Protein AF-0000000066098797 (afdb_homodimer)

Foldseek 3Di:
DFDKAFAAEEEEEEPDCPCVLVLLVLCVVLNHAAEYEDPVQVVNVVSVGDYDYQCNQQVNDQDDVNLDGQPGCLNLCQQQPDPPPCVVVCVVVVRHHGAEYEYAAFPLVVQVPDPPRDPVNSVVRHHDNRLVSLLSNLVRLSRHAYAHDPVCSVVQSVQCVVPVNIDTSVRSNVRSVVSVLNVLVVVQSSQQSCQQAAAAPDDDRPGGNHPGGNDHDDDWAWPFWACAAPDNVHTDTDTHDPDDDWQALRQKDWPAADDAHNQNSQFRRLQAVLQVLDPAKKKFKTDSQATQKIFGDNHVQRRVVQRCLQFVPRSAQIEMEIAAEAEQVSLVVDVVRHHYAEYEYQHYDPNSVVNCVVVRHHIYMHRHHGDDDDKDWDWDDDVPDIDIDIPPPDAFDPVLKDWDAPADDDPQQSVLQRLQQSNQLRAAPQWKWKGGPGITQFIQGDDPDVQVSLVRRLVSNVVSVHQRAPIEMEGLADDQALVSVVSSLVSHHAEYEHADDHPCVVRNNVSCRVSNHTYMHNVHGRHDD/DFDKAFAAEEEEEEPDCPCVLVLLVLCVVLNHAAEYEDPVQVVNVVSVGHYDYQCNQQVNDQDDVNLDGQPGCLNLCQQQPDPPPCVVVCVVVVRHHGAEYEYAAFPLVVQVPDPPRDPVNSVVRDHDNRLVSLLSNLVRLSRHAYAHDPVCSVVQSVQCVVPVNIDTSVRSNVRSVVSVLNVLVVVQSSQQSCQQAAAAPDDDRPGGNHPGGNDHDDDWAWPFWACAAPDNVHTDTDTHDPDDDWQALRQKDWPAADDAHNQNSQFRRLQAVLQVLDPAKKKFKTDSQATQKIFGDNHVQRRVVQRCLQFVPRSAQIEMEIAAEAEQVSLVVDVVRHHYAEYEYQHYDPNSVVVCVVVRHHIYMHRHHGDDDDKDWDWDDDVPDIDIDIPPPDAFDPVLKDWDAPADDDPQQSVLQRLQQSNQLRAAPQWKWKGGPGITQFIQGDDPDVQVSLVRRLVSNVVSVHQRAPIEMEGLADDQALVSVVSSLVSHHAEYEHADDHPCVVRNNVSCRVSNHTYMHNVHGRHDD

InterPro domains:
  IPR002695 Bifunctional purine biosynthesis protein PurH-like [MF_00139] (7-529)
  IPR002695 Bifunctional purine biosynthesis protein PurH-like [PF01808] (137-459)
  IPR002695 Bifunctional purine biosynthesis protein PurH-like [PIRSF000414] (2-529)
  IPR002695 Bifunctional purine biosynthesis protein PurH-like [PTHR11692] (7-529)
  IPR002695 Bifunctional purine biosynthesis protein PurH-like [SM00798] (137-461)
  IPR002695 Bifunctional purine biosynthesis protein PurH-like [TIGR00355] (8-529)
  IPR011607 Methylglyoxal synthase-like domain [PF02142] (19-132)
  IPR011607 Methylglyoxal synthase-like domain [PS51855] (1-148)
  IPR011607 Methylglyoxal synthase-like domain [SM00851] (19-132)
  IPR016193 Cytidine deaminase-like [SSF53927] (221-529)
  IPR024051 AICAR transformylase, duplicated domain superfamily [G3DSA:3.40.140.20] (218-373)
  IPR024051 AICAR transformylase, duplicated domain superfamily [G3DSA:3.40.140.20] (393-529)
  IPR036914 Methylglyoxal synthase-like domain superfamily [G3DSA:3.40.50.1380] (1-196)
  IPR036914 Methylglyoxal synthase-like domain superfamily [SSF52335] (7-196)

Radius of gyration: 32.37 Å; Cα contacts (8 Å, |Δi|>4): 2614; chains: 2; bounding box: 64×90×79 Å

Organism: Yersinia pestis bv. Antiqua (strain Angola) (NCBI:txid349746)

Structure (mmCIF, N/CA/C/O backbone):
data_AF-0000000066098797-model_v1
#
loop_
_entity.id
_entity.type
_entity.pdbx_description
1 polymer 'Bifunctional purine biosynthesis protein PurH'
#
loop_
_atom_site.group_PDB
_atom_site.id
_atom_site.type_symbol
_atom_site.label_atom_id
_atom_site.label_alt_id
_atom_site.label_comp_id
_atom_site.label_asym_id
_atom_site.label_entity_id
_atom_site.label_seq_id
_atom_site.pdbx_PDB_ins_code
_atom_site.Cartn_x
_atom_site.Cartn_y
_atom_site.Cartn_z
_atom_site.occupancy
_atom_site.B_iso_or_equiv
_atom_site.auth_seq_id
_atom_site.auth_comp_id
_atom_site.auth_asym_id
_atom_site.auth_atom_id
_atom_site.pdbx_PDB_model_num
ATOM 1 N N . MET A 1 1 ? -30.703 -20.031 -18.031 1 44.25 1 MET A N 1
ATOM 2 C CA . MET A 1 1 ? -30.766 -21.203 -17.172 1 44.25 1 MET A CA 1
ATOM 3 C C . MET A 1 1 ? -29.391 -21.547 -16.625 1 44.25 1 MET A C 1
ATOM 5 O O . MET A 1 1 ? -28.406 -21.516 -17.359 1 44.25 1 MET A O 1
ATOM 9 N N . GLN A 1 2 ? -29.219 -21.484 -15.273 1 63.53 2 GLN A N 1
ATOM 10 C CA . GLN A 1 2 ? -27.906 -21.75 -14.695 1 63.53 2 GLN A CA 1
ATOM 11 C C . GLN A 1 2 ? -27.391 -23.125 -15.109 1 63.53 2 GLN A C 1
ATOM 13 O O . GLN A 1 2 ? -28.125 -24.109 -15.055 1 63.53 2 GLN A O 1
ATOM 18 N N . GLN A 1 3 ? -26.281 -23.219 -15.875 1 80.94 3 GLN A N 1
ATOM 19 C CA . GLN A 1 3 ? -25.688 -24.469 -16.344 1 80.94 3 GLN A CA 1
ATOM 20 C C . GLN A 1 3 ? -25.266 -25.344 -15.164 1 80.94 3 GLN A C 1
ATOM 22 O O . GLN A 1 3 ? -24.406 -24.953 -14.367 1 80.94 3 GLN A O 1
ATOM 27 N N . ARG A 1 4 ? -26.141 -26.422 -14.883 1 92.62 4 ARG A N 1
ATOM 28 C CA . ARG A 1 4 ? -25.828 -27.375 -13.828 1 92.62 4 ARG A CA 1
ATOM 29 C C . ARG A 1 4 ? -24.938 -28.484 -14.344 1 92.62 4 ARG A C 1
ATOM 31 O O . ARG A 1 4 ? -25.094 -28.969 -15.469 1 92.62 4 ARG A O 1
ATOM 38 N N . ARG A 1 5 ? -23.938 -28.844 -13.516 1 94.88 5 ARG A N 1
ATOM 39 C CA . ARG A 1 5 ? -23.031 -29.938 -13.836 1 94.88 5 ARG A CA 1
ATOM 40 C C . ARG A 1 5 ? -23 -30.984 -12.719 1 94.88 5 ARG A C 1
ATOM 42 O O . ARG A 1 5 ? -22.672 -30.656 -11.578 1 94.88 5 ARG A O 1
ATOM 49 N N . PRO A 1 6 ? -23.406 -32.156 -13.047 1 96.81 6 PRO A N 1
ATOM 50 C CA . PRO A 1 6 ? -23.359 -33.219 -12.016 1 96.81 6 PRO A CA 1
ATOM 51 C C . PRO A 1 6 ? -21.922 -33.531 -11.594 1 96.81 6 PRO A C 1
ATOM 53 O O . PRO A 1 6 ? -21.016 -33.531 -12.422 1 96.81 6 PRO A O 1
ATOM 56 N N . ILE A 1 7 ? -21.797 -33.906 -10.344 1 98.38 7 ILE A N 1
ATOM 57 C CA . ILE A 1 7 ? -20.516 -34.375 -9.828 1 98.38 7 ILE A CA 1
ATOM 58 C C . ILE A 1 7 ? -20.516 -35.906 -9.734 1 98.38 7 ILE A C 1
ATOM 60 O O . ILE A 1 7 ? -21.328 -36.469 -9 1 98.38 7 ILE A O 1
ATOM 64 N N . ARG A 1 8 ? -19.609 -36.5 -10.445 1 98.25 8 ARG A N 1
ATOM 65 C CA . ARG A 1 8 ? -19.578 -37.938 -10.461 1 98.25 8 ARG A CA 1
ATOM 66 C C . ARG A 1 8 ? -18.234 -38.469 -9.961 1 98.25 8 ARG A C 1
ATOM 68 O O . ARG A 1 8 ? -18.141 -39.594 -9.484 1 98.25 8 ARG A O 1
ATOM 75 N N . ARG A 1 9 ? -17.219 -37.688 -10.055 1 98.56 9 ARG A N 1
ATOM 76 C CA . ARG A 1 9 ? -15.875 -38.062 -9.648 1 98.56 9 ARG A CA 1
ATOM 77 C C . ARG A 1 9 ? -15.156 -36.875 -9 1 98.56 9 ARG A C 1
ATOM 79 O O . ARG A 1 9 ? -15.188 -35.75 -9.516 1 98.56 9 ARG A O 1
ATOM 86 N N . ALA A 1 10 ? -14.539 -37.188 -7.855 1 98.75 10 ALA A N 1
ATOM 87 C CA . ALA A 1 10 ? -13.82 -36.156 -7.09 1 98.75 10 ALA A CA 1
ATOM 88 C C . ALA A 1 10 ? -12.344 -36.531 -6.934 1 98.75 10 ALA A C 1
ATOM 90 O O . ALA A 1 10 ? -12.016 -37.688 -6.621 1 98.75 10 ALA A O 1
ATOM 91 N N . LEU A 1 11 ? -11.484 -35.594 -7.254 1 98.75 11 LEU A N 1
ATOM 92 C CA . LEU A 1 11 ? -10.062 -35.719 -6.945 1 98.75 11 LEU A CA 1
ATOM 93 C C . LEU A 1 11 ? -9.703 -34.969 -5.68 1 98.75 11 LEU A C 1
ATOM 95 O O . LEU A 1 11 ? -9.82 -33.719 -5.641 1 98.75 11 LEU A O 1
ATOM 99 N N . LEU A 1 12 ? -9.289 -35.656 -4.613 1 98.5 12 LEU A N 1
ATOM 100 C CA . LEU A 1 12 ? -8.961 -35.062 -3.322 1 98.5 12 LEU A CA 1
ATOM 101 C C . LEU A 1 12 ? -7.465 -35.188 -3.041 1 98.5 12 LEU A C 1
ATOM 103 O O . LEU A 1 12 ? -6.922 -36.281 -2.951 1 98.5 12 LEU A O 1
ATOM 107 N N . SER A 1 13 ? -6.793 -34.062 -2.951 1 96.5 13 SER A N 1
ATOM 108 C CA . SER A 1 13 ? -5.367 -34 -2.643 1 96.5 13 SER A CA 1
ATOM 109 C C . SER A 1 13 ? -5.066 -32.781 -1.755 1 96.5 13 SER A C 1
ATOM 111 O O . SER A 1 13 ? -4.684 -31.719 -2.25 1 96.5 13 SER A O 1
ATOM 113 N N . VAL A 1 14 ? -5.152 -32.969 -0.395 1 96.19 14 VAL A N 1
ATOM 114 C CA . VAL A 1 14 ? -5.086 -31.828 0.507 1 96.19 14 VAL A CA 1
ATOM 115 C C . VAL A 1 14 ? -3.877 -31.969 1.432 1 96.19 14 VAL A C 1
ATOM 117 O O . VAL A 1 14 ? -3.531 -33.094 1.846 1 96.19 14 VAL A O 1
ATOM 120 N N . SER A 1 15 ? -3.207 -30.891 1.689 1 92.81 15 SER A N 1
ATOM 121 C CA . SER A 1 15 ? -2.176 -30.828 2.721 1 92.81 15 SER A CA 1
ATOM 122 C C . SER A 1 15 ? -2.791 -30.656 4.105 1 92.81 15 SER A C 1
ATOM 124 O O . SER A 1 15 ? -2.467 -31.406 5.031 1 92.81 15 SER A O 1
ATOM 126 N N . ASP A 1 16 ? -3.631 -29.672 4.223 1 92.75 16 ASP A N 1
ATOM 127 C CA . ASP A 1 16 ? -4.449 -29.516 5.422 1 92.75 16 ASP A CA 1
ATOM 128 C C . ASP A 1 16 ? -5.633 -30.469 5.41 1 92.75 16 ASP A C 1
ATOM 130 O O . ASP A 1 16 ? -6.52 -30.359 4.559 1 92.75 16 ASP A O 1
ATOM 134 N N . LYS A 1 17 ? -5.715 -31.297 6.355 1 95.19 17 LYS A N 1
ATOM 135 C CA . LYS A 1 17 ? -6.664 -32.406 6.344 1 95.19 17 LYS A CA 1
ATOM 136 C C . LYS A 1 17 ? -7.953 -32.031 7.074 1 95.19 17 LYS A C 1
ATOM 138 O O . LYS A 1 17 ? -8.82 -32.875 7.281 1 95.19 17 LYS A O 1
ATOM 143 N N . ALA A 1 18 ? -8.109 -30.812 7.367 1 94.56 18 ALA A N 1
ATOM 144 C CA . ALA A 1 18 ? -9.281 -30.375 8.125 1 94.56 18 ALA A CA 1
ATOM 145 C C . ALA A 1 18 ? -10.57 -30.703 7.387 1 94.56 18 ALA A C 1
ATOM 147 O O . ALA A 1 18 ? -10.812 -30.203 6.289 1 94.56 18 ALA A O 1
ATOM 148 N N . GLY A 1 19 ? -11.344 -31.641 7.961 1 97.25 19 GLY A N 1
ATOM 149 C CA . GLY A 1 19 ? -12.695 -31.922 7.52 1 97.25 19 GLY A CA 1
ATOM 150 C C . GLY A 1 19 ? -12.75 -32.781 6.281 1 97.25 19 GLY A C 1
ATOM 151 O O . GLY A 1 19 ? -13.82 -33.062 5.738 1 97.25 19 GLY A O 1
ATOM 152 N N . ILE A 1 20 ? -11.641 -33.312 5.844 1 98.06 20 ILE A N 1
ATOM 153 C CA . ILE A 1 20 ? -11.586 -33.938 4.539 1 98.06 20 ILE A CA 1
ATOM 154 C C . ILE A 1 20 ? -12.266 -35.312 4.613 1 98.06 20 ILE A C 1
ATOM 156 O O . ILE A 1 20 ? -12.883 -35.75 3.641 1 98.06 20 ILE A O 1
ATOM 160 N N . ILE A 1 21 ? -12.18 -36 5.762 1 98.19 21 ILE A N 1
ATOM 161 C CA . ILE A 1 21 ? -12.797 -37.312 5.906 1 98.19 21 ILE A CA 1
ATOM 162 C C . ILE A 1 21 ? -14.312 -37.156 5.828 1 98.19 21 ILE A C 1
ATOM 164 O O . ILE A 1 21 ? -14.961 -37.875 5.055 1 98.19 21 ILE A O 1
ATOM 168 N N . GLU A 1 22 ? -14.844 -36.219 6.602 1 98.44 22 GLU A N 1
ATOM 169 C CA . GLU A 1 22 ? -16.281 -35.969 6.602 1 98.44 22 GLU A CA 1
ATOM 170 C C . GLU A 1 22 ? -16.781 -35.562 5.215 1 98.44 22 GLU A C 1
ATOM 172 O O . GLU A 1 22 ? -17.828 -36 4.773 1 98.44 22 GLU A O 1
ATOM 177 N N . PHE A 1 23 ? -16.047 -34.781 4.57 1 98.56 23 PHE A N 1
ATOM 178 C CA . PHE A 1 23 ? -16.406 -34.312 3.236 1 98.56 23 PHE A CA 1
ATOM 179 C C . PHE A 1 23 ? -16.406 -35.5 2.248 1 98.56 23 PHE A C 1
ATOM 181 O O . PHE A 1 23 ? -17.344 -35.656 1.476 1 98.56 23 PHE A O 1
ATOM 188 N N . ALA A 1 24 ? -15.328 -36.281 2.254 1 98.62 24 ALA A N 1
ATOM 189 C CA . ALA A 1 24 ? -15.203 -37.469 1.376 1 98.62 24 ALA A CA 1
ATOM 190 C C . ALA A 1 24 ? -16.328 -38.469 1.633 1 98.62 24 ALA A C 1
ATOM 192 O O . ALA A 1 24 ? -16.844 -39.062 0.696 1 98.62 24 ALA A O 1
ATOM 193 N N . GLN A 1 25 ? -16.672 -38.656 2.869 1 98.5 25 GLN A N 1
ATOM 194 C CA . GLN A 1 25 ? -17.781 -39.531 3.225 1 98.5 25 GLN A CA 1
ATOM 195 C C . GLN A 1 25 ? -19.078 -39.031 2.611 1 98.5 25 GLN A C 1
ATOM 197 O O . GLN A 1 25 ? -19.859 -39.812 2.059 1 98.5 25 GLN A O 1
ATOM 202 N N . ALA A 1 26 ? -19.266 -37.781 2.764 1 98.56 26 ALA A N 1
ATOM 203 C CA . ALA A 1 26 ? -20.469 -37.156 2.201 1 98.56 26 ALA A CA 1
ATOM 204 C C . ALA A 1 26 ? -20.531 -37.375 0.691 1 98.56 26 ALA A C 1
ATOM 206 O O . ALA A 1 26 ? -21.594 -37.688 0.145 1 98.56 26 ALA A O 1
ATOM 207 N N . LEU A 1 27 ? -19.438 -37.219 0.006 1 98.62 27 LEU A N 1
ATOM 208 C CA . LEU A 1 27 ? -19.391 -37.406 -1.438 1 98.62 27 LEU A CA 1
ATOM 209 C C . LEU A 1 27 ? -19.656 -38.875 -1.794 1 98.62 27 LEU A C 1
ATOM 211 O O . LEU A 1 27 ? -20.453 -39.156 -2.684 1 98.62 27 LEU A O 1
ATOM 215 N N . SER A 1 28 ? -19.016 -39.719 -1.098 1 98.38 28 SER A N 1
ATOM 216 C CA . SER A 1 28 ? -19.141 -41.156 -1.359 1 98.38 28 SER A CA 1
ATOM 217 C C . SER A 1 28 ? -20.578 -41.625 -1.162 1 98.38 28 SER A C 1
ATOM 219 O O . SER A 1 28 ? -21.078 -42.438 -1.938 1 98.38 28 SER A O 1
ATOM 221 N N . GLN A 1 29 ? -21.172 -41.156 -0.176 1 97.75 29 GLN A N 1
ATOM 222 C CA . GLN A 1 29 ? -22.562 -41.531 0.124 1 97.75 29 GLN A CA 1
ATOM 223 C C . GLN A 1 29 ? -23.5 -41.125 -1.007 1 97.75 29 GLN A C 1
ATOM 225 O O . GLN A 1 29 ? -24.578 -41.688 -1.172 1 97.75 29 GLN A O 1
ATOM 230 N N . ARG A 1 30 ? -23.109 -40.25 -1.76 1 97.81 30 ARG A N 1
ATOM 231 C CA . ARG A 1 30 ? -23.938 -39.719 -2.848 1 97.81 30 ARG A CA 1
ATOM 232 C C . ARG A 1 30 ? -23.547 -40.375 -4.18 1 97.81 30 ARG A C 1
ATOM 234 O O . ARG A 1 30 ? -23.938 -39.875 -5.242 1 97.81 30 ARG A O 1
ATOM 241 N N . GLY A 1 31 ? -22.672 -41.312 -4.113 1 97.56 31 GLY A N 1
ATOM 242 C CA . GLY A 1 31 ? -22.312 -42.094 -5.293 1 97.56 31 GLY A CA 1
ATOM 243 C C . GLY A 1 31 ? -21.172 -41.5 -6.078 1 97.56 31 GLY A C 1
ATOM 244 O O . GLY A 1 31 ? -20.922 -41.875 -7.227 1 97.56 31 GLY A O 1
ATOM 245 N N . ILE A 1 32 ? -20.453 -40.562 -5.535 1 98.5 32 ILE A N 1
ATOM 246 C CA . ILE A 1 32 ? -19.344 -39.906 -6.223 1 98.5 32 ILE A CA 1
ATOM 247 C C . ILE A 1 32 ? -18.062 -40.719 -6.027 1 98.5 32 ILE A C 1
ATOM 249 O O . ILE A 1 32 ? -17.703 -41.062 -4.895 1 98.5 32 ILE A O 1
ATOM 253 N N . GLU A 1 33 ? -17.406 -41.031 -7.102 1 98.56 33 GLU A N 1
ATOM 254 C CA . GLU A 1 33 ? -16.141 -41.75 -7.059 1 98.56 33 GLU A CA 1
ATOM 255 C C . GLU A 1 33 ? -15.016 -40.906 -6.516 1 98.56 33 GLU A C 1
ATOM 257 O O . GLU A 1 33 ? -14.922 -39.719 -6.848 1 98.56 33 GLU A O 1
ATOM 262 N N . LEU A 1 34 ? -14.172 -41.5 -5.672 1 98.62 34 LEU A N 1
ATOM 263 C CA . LEU A 1 34 ? -13.094 -40.75 -5.043 1 98.62 34 LEU A CA 1
ATOM 264 C C . LEU A 1 34 ? -11.742 -41.125 -5.633 1 98.62 34 LEU A C 1
ATOM 266 O O . LEU A 1 34 ? -11.367 -42.312 -5.621 1 98.62 34 LEU A O 1
ATOM 270 N N . LEU A 1 35 ? -11.086 -40.156 -6.199 1 98.25 35 LEU A N 1
ATOM 271 C CA . LEU A 1 35 ? -9.688 -40.219 -6.605 1 98.25 35 LEU A CA 1
ATOM 272 C C . LEU A 1 35 ? -8.805 -39.438 -5.66 1 98.25 35 LEU A C 1
ATOM 274 O O . LEU A 1 35 ? -9.18 -38.344 -5.23 1 98.25 35 LEU A O 1
ATOM 278 N N . SER A 1 36 ? -7.656 -39.938 -5.277 1 97.06 36 SER A N 1
ATOM 279 C CA . SER A 1 36 ? -6.793 -39.219 -4.352 1 97.06 36 SER A CA 1
ATOM 280 C C . SER A 1 36 ? -5.336 -39.656 -4.508 1 97.06 36 SER A C 1
ATOM 282 O O . SER A 1 36 ? -5.016 -40.5 -5.336 1 97.06 36 SER A O 1
ATOM 284 N N . THR A 1 37 ? -4.445 -38.906 -3.84 1 91.19 37 THR A N 1
ATOM 285 C CA . THR A 1 37 ? -3.025 -39.219 -3.975 1 91.19 37 THR A CA 1
ATOM 286 C C . THR A 1 37 ? -2.336 -39.188 -2.613 1 91.19 37 THR A C 1
ATOM 288 O O . THR A 1 37 ? -2.795 -38.531 -1.685 1 91.19 37 THR A O 1
ATOM 291 N N . GLY A 1 38 ? -1.299 -40.094 -2.545 1 88.56 38 GLY A N 1
ATOM 292 C CA . GLY A 1 38 ? -0.354 -40.031 -1.442 1 88.56 38 GLY A CA 1
ATOM 293 C C . GLY A 1 38 ? -1.016 -40.125 -0.082 1 88.56 38 GLY A C 1
ATOM 294 O O . GLY A 1 38 ? -1.81 -41.031 0.155 1 88.56 38 GLY A O 1
ATOM 295 N N . GLY A 1 39 ? -0.626 -39.125 0.792 1 88.81 39 GLY A N 1
ATOM 296 C CA . GLY A 1 39 ? -1.086 -39.125 2.172 1 88.81 39 GLY A CA 1
ATOM 297 C C . GLY A 1 39 ? -2.592 -39 2.301 1 88.81 39 GLY A C 1
ATOM 298 O O . GLY A 1 39 ? -3.205 -39.625 3.162 1 88.81 39 GLY A O 1
ATOM 299 N N . THR A 1 40 ? -3.211 -38.25 1.413 1 94.94 40 THR A N 1
ATOM 300 C CA . THR A 1 40 ? -4.66 -38.094 1.446 1 94.94 40 THR A CA 1
ATOM 301 C C . THR A 1 40 ? -5.355 -39.406 1.115 1 94.94 40 THR A C 1
ATOM 303 O O . THR A 1 40 ? -6.336 -39.781 1.765 1 94.94 40 THR A O 1
ATOM 306 N N . ALA A 1 41 ? -4.871 -40.125 0.111 1 95.69 41 ALA A N 1
ATOM 307 C CA . ALA A 1 41 ? -5.449 -41.406 -0.267 1 95.69 41 ALA A CA 1
ATOM 308 C C . ALA A 1 41 ? -5.395 -42.375 0.896 1 95.69 41 ALA A C 1
ATOM 310 O O . ALA A 1 41 ? -6.375 -43.094 1.168 1 95.69 41 ALA A O 1
ATOM 311 N N . ARG A 1 42 ? -4.246 -42.438 1.562 1 95.94 42 ARG A N 1
ATOM 312 C CA . ARG A 1 42 ? -4.074 -43.312 2.703 1 95.94 42 ARG A CA 1
ATOM 313 C C . ARG A 1 42 ? -5.055 -42.969 3.82 1 95.94 42 ARG A C 1
ATOM 315 O O . ARG A 1 42 ? -5.664 -43.875 4.414 1 95.94 42 ARG A O 1
ATOM 322 N N . LEU A 1 43 ? -5.172 -41.719 4.078 1 97.19 43 LEU A N 1
ATOM 323 C CA . LEU A 1 43 ? -6.074 -41.25 5.125 1 97.19 43 LEU A CA 1
ATOM 324 C C . LEU A 1 43 ? -7.508 -41.656 4.836 1 97.19 43 LEU A C 1
ATOM 326 O O . LEU A 1 43 ? -8.219 -42.125 5.734 1 97.19 43 LEU A O 1
ATOM 330 N N . LEU A 1 44 ? -7.945 -41.5 3.609 1 98.06 44 LEU A N 1
ATOM 331 C CA . LEU A 1 44 ? -9.305 -41.875 3.219 1 98.06 44 LEU A CA 1
ATOM 332 C C . LEU A 1 44 ? -9.516 -43.375 3.262 1 98.06 44 LEU A C 1
ATOM 334 O O . LEU A 1 44 ? -10.555 -43.844 3.729 1 98.06 44 LEU A O 1
ATOM 338 N N . ALA A 1 45 ? -8.562 -44.094 2.766 1 97.69 45 ALA A N 1
ATOM 339 C CA . ALA A 1 45 ? -8.633 -45.562 2.805 1 97.69 45 ALA A CA 1
ATOM 340 C C . ALA A 1 45 ? -8.727 -46.062 4.242 1 97.69 45 ALA A C 1
ATOM 342 O O . ALA A 1 45 ? -9.508 -46.969 4.539 1 97.69 45 ALA A O 1
ATOM 343 N N . ASP A 1 46 ? -7.934 -45.5 5.094 1 97.75 46 ASP A N 1
ATOM 344 C CA . ASP A 1 46 ? -7.926 -45.875 6.504 1 97.75 46 ASP A CA 1
ATOM 345 C C . ASP A 1 46 ? -9.281 -45.594 7.148 1 97.75 46 ASP A C 1
ATOM 347 O O . ASP A 1 46 ? -9.664 -46.281 8.117 1 97.75 46 ASP A O 1
ATOM 351 N N . ALA A 1 47 ? -9.961 -44.656 6.602 1 97.56 47 ALA A N 1
ATOM 352 C CA . ALA A 1 47 ? -11.281 -44.281 7.121 1 97.56 47 ALA A CA 1
ATOM 353 C C . ALA A 1 47 ? -12.367 -45.188 6.531 1 97.56 47 ALA A C 1
ATOM 355 O O . ALA A 1 47 ? -13.555 -45.031 6.805 1 97.56 47 ALA A O 1
ATOM 356 N N . GLY A 1 48 ? -12.031 -46.094 5.637 1 97.56 48 GLY A N 1
ATOM 357 C CA . GLY A 1 48 ? -12.945 -47.094 5.094 1 97.56 48 GLY A CA 1
ATOM 358 C C . GLY A 1 48 ? -13.641 -46.625 3.828 1 97.56 48 GLY A C 1
ATOM 359 O O . GLY A 1 48 ? -14.648 -47.219 3.42 1 97.56 48 GLY A O 1
ATOM 360 N N . LEU A 1 49 ? -13.172 -45.625 3.242 1 98.25 49 LEU A N 1
ATOM 361 C CA . LEU A 1 49 ? -13.789 -45.094 2.031 1 98.25 49 LEU A CA 1
ATOM 362 C C . LEU A 1 49 ? -13.211 -45.781 0.79 1 98.25 49 LEU A C 1
ATOM 364 O O . LEU A 1 49 ? -12.016 -46.094 0.744 1 98.25 49 LEU A O 1
ATOM 368 N N . PRO A 1 50 ? -14.055 -46.062 -0.187 1 97.62 50 PRO A N 1
ATOM 369 C CA . PRO A 1 50 ? -13.531 -46.562 -1.46 1 97.62 50 PRO A CA 1
ATOM 370 C C . PRO A 1 50 ? -12.797 -45.469 -2.264 1 97.62 50 PRO A C 1
ATOM 372 O O . PRO A 1 50 ? -13.438 -44.625 -2.865 1 97.62 50 PRO A O 1
ATOM 375 N N . VAL A 1 51 ? -11.492 -45.5 -2.26 1 97.94 51 VAL A N 1
ATOM 376 C CA . VAL A 1 51 ? -10.695 -44.469 -2.92 1 97.94 51 VAL A CA 1
ATOM 377 C C . VAL A 1 51 ? -9.711 -45.125 -3.891 1 97.94 51 VAL A C 1
ATOM 379 O O . VAL A 1 51 ? -9.141 -46.188 -3.59 1 97.94 51 VAL A O 1
ATOM 382 N N . THR A 1 52 ? -9.648 -44.594 -5.102 1 97.38 52 THR A N 1
ATOM 383 C CA . THR A 1 52 ? -8.648 -45 -6.086 1 97.38 52 THR A CA 1
ATOM 384 C C . THR A 1 52 ? -7.438 -44.062 -6.039 1 97.38 52 THR A C 1
ATOM 386 O O . THR A 1 52 ? -7.582 -42.844 -6.125 1 97.38 52 THR A O 1
ATOM 389 N N . GLU A 1 53 ? -6.316 -44.656 -5.945 1 95.88 53 GLU A N 1
ATOM 390 C CA . GLU A 1 53 ? -5.105 -43.844 -5.969 1 95.88 53 GLU A CA 1
ATOM 391 C C . GLU A 1 53 ? -4.766 -43.375 -7.387 1 95.88 53 GLU A C 1
ATOM 393 O O . GLU A 1 53 ? -4.914 -44.156 -8.336 1 95.88 53 GLU A O 1
ATOM 398 N N . VAL A 1 54 ? -4.277 -42.219 -7.488 1 94.81 54 VAL A N 1
ATOM 399 C CA . VAL A 1 54 ? -3.963 -41.625 -8.789 1 94.81 54 VAL A CA 1
ATOM 400 C C . VAL A 1 54 ? -2.963 -42.531 -9.523 1 94.81 54 VAL A C 1
ATOM 402 O O . VAL A 1 54 ? -3.051 -42.688 -10.75 1 94.81 54 VAL A O 1
ATOM 405 N N . SER A 1 55 ? -2.018 -43.062 -8.828 1 92.44 55 SER A N 1
ATOM 406 C CA . SER A 1 55 ? -1.039 -43.969 -9.453 1 92.44 55 SER A CA 1
ATOM 407 C C . SER A 1 55 ? -1.715 -45.156 -10.086 1 92.44 55 SER A C 1
ATOM 409 O O . SER A 1 55 ? -1.294 -45.625 -11.148 1 92.44 55 SER A O 1
ATOM 411 N N . ASP A 1 56 ? -2.719 -45.625 -9.469 1 93.81 56 ASP A N 1
ATOM 412 C CA . ASP A 1 56 ? -3.475 -46.75 -10.016 1 93.81 56 ASP A CA 1
ATOM 413 C C . ASP A 1 56 ? -4.289 -46.312 -11.234 1 93.81 56 ASP A C 1
ATOM 415 O O . ASP A 1 56 ? -4.438 -47.094 -12.188 1 93.81 56 ASP A O 1
ATOM 419 N N . TYR A 1 57 ? -4.773 -45.219 -11.148 1 94.62 57 TYR A N 1
ATOM 420 C CA . TYR A 1 57 ? -5.582 -44.688 -12.242 1 94.62 57 TYR A CA 1
ATOM 421 C C . TYR A 1 57 ? -4.727 -44.406 -13.469 1 94.62 57 TYR A C 1
ATOM 423 O O . TYR A 1 57 ? -5.105 -44.75 -14.586 1 94.62 57 TYR A O 1
ATOM 431 N N . THR A 1 58 ? -3.576 -43.781 -13.312 1 92.81 58 THR A N 1
ATOM 432 C CA . THR A 1 58 ? -2.744 -43.375 -14.438 1 92.81 58 THR A CA 1
ATOM 433 C C . THR A 1 58 ? -1.865 -44.531 -14.914 1 92.81 58 THR A C 1
ATOM 435 O O . THR A 1 58 ? -1.391 -44.531 -16.047 1 92.81 58 THR A O 1
ATOM 438 N N . GLY A 1 59 ? -1.545 -45.375 -13.93 1 88.81 59 GLY A N 1
ATOM 439 C CA . GLY A 1 59 ? -0.591 -46.438 -14.203 1 88.81 59 GLY A CA 1
ATOM 440 C C . GLY A 1 59 ? 0.854 -46 -14.078 1 88.81 59 GLY A C 1
ATOM 441 O O . GLY A 1 59 ? 1.773 -46.75 -14.406 1 88.81 59 GLY A O 1
ATOM 442 N N . PHE A 1 60 ? 1.028 -44.875 -13.75 1 88.06 60 PHE A N 1
ATOM 443 C CA . PHE A 1 60 ? 2.361 -44.312 -13.555 1 88.06 60 PHE A CA 1
ATOM 444 C C . PHE A 1 60 ? 2.648 -44.125 -12.07 1 88.06 60 PHE A C 1
ATOM 446 O O . PHE A 1 60 ? 1.865 -43.469 -11.367 1 88.06 60 PHE A O 1
ATOM 453 N N . PRO A 1 61 ? 3.725 -44.625 -11.586 1 88.19 61 PRO A N 1
ATOM 454 C CA . PRO A 1 61 ? 4 -44.531 -10.148 1 88.19 61 PRO A CA 1
ATOM 455 C C . PRO A 1 61 ? 4.418 -43.125 -9.719 1 88.19 61 PRO A C 1
ATOM 457 O O . PRO A 1 61 ? 4.848 -42.344 -10.555 1 88.19 61 PRO A O 1
ATOM 460 N N . GLU A 1 62 ? 4.254 -42.906 -8.461 1 88.31 62 GLU A N 1
ATOM 461 C CA . GLU A 1 62 ? 4.875 -41.719 -7.879 1 88.31 62 GLU A CA 1
ATOM 462 C C . GLU A 1 62 ? 6.395 -41.812 -7.965 1 88.31 62 GLU A C 1
ATOM 464 O O . GLU A 1 62 ? 6.984 -42.875 -7.723 1 88.31 62 GLU A O 1
ATOM 469 N N . MET A 1 63 ? 6.945 -40.719 -8.484 1 91 63 MET A N 1
ATOM 470 C CA . MET A 1 63 ? 8.391 -40.75 -8.68 1 91 63 MET A CA 1
ATOM 471 C C . MET A 1 63 ? 9.055 -39.594 -7.965 1 91 63 MET A C 1
ATOM 473 O O . MET A 1 63 ? 8.414 -38.562 -7.691 1 91 63 MET A O 1
ATOM 477 N N . MET A 1 64 ? 10.484 -39.812 -7.629 1 94.56 64 MET A N 1
ATOM 478 C CA . MET A 1 64 ? 11.359 -38.75 -7.141 1 94.56 64 MET A CA 1
ATOM 479 C C . MET A 1 64 ? 10.852 -38.188 -5.82 1 94.56 64 MET A C 1
ATOM 481 O O . MET A 1 64 ? 10.727 -36.969 -5.672 1 94.56 64 MET A O 1
ATOM 485 N N . ASP A 1 65 ? 10.445 -39.094 -4.938 1 89.38 65 ASP A N 1
ATOM 486 C CA . ASP A 1 65 ? 9.992 -38.75 -3.588 1 89.38 65 ASP A CA 1
ATOM 487 C C . ASP A 1 65 ? 8.742 -37.875 -3.621 1 89.38 65 ASP A C 1
ATOM 489 O O . ASP A 1 65 ? 8.656 -36.875 -2.904 1 89.38 65 ASP A O 1
ATOM 493 N N . GLY A 1 66 ? 7.859 -38.156 -4.629 1 87.31 66 GLY A N 1
ATOM 494 C CA . GLY A 1 66 ? 6.559 -37.5 -4.656 1 87.31 66 GLY A CA 1
ATOM 495 C C . GLY A 1 66 ? 6.555 -36.219 -5.461 1 87.31 66 GLY A C 1
ATOM 496 O O . GLY A 1 66 ? 5.512 -35.594 -5.625 1 87.31 66 GLY A O 1
ATOM 497 N N . ARG A 1 67 ? 7.684 -35.812 -6.062 1 90.94 67 ARG A N 1
ATOM 498 C CA . ARG A 1 67 ? 7.766 -34.594 -6.867 1 90.94 67 ARG A CA 1
ATOM 499 C C . ARG A 1 67 ? 6.93 -34.719 -8.141 1 90.94 67 ARG A C 1
ATOM 501 O O . ARG A 1 67 ? 6.43 -33.719 -8.664 1 90.94 67 ARG A O 1
ATOM 508 N N . VAL A 1 68 ? 6.82 -35.875 -8.641 1 92.44 68 VAL A N 1
ATOM 509 C CA . VAL A 1 68 ? 6.016 -36.156 -9.828 1 92.44 68 VAL A CA 1
ATOM 510 C C . VAL A 1 68 ? 4.953 -37.188 -9.5 1 92.44 68 VAL A C 1
ATOM 512 O O . VAL A 1 68 ? 5.25 -38.375 -9.461 1 92.44 68 VAL A O 1
ATOM 515 N N . LYS A 1 69 ? 3.82 -36.688 -9.234 1 88.62 69 LYS A N 1
ATOM 516 C CA . LYS A 1 69 ? 2.758 -37.625 -8.859 1 88.62 69 LYS A CA 1
ATOM 517 C C . LYS A 1 69 ? 1.486 -37.344 -9.664 1 88.62 69 LYS A C 1
ATOM 519 O O . LYS A 1 69 ? 0.833 -38.281 -10.125 1 88.62 69 LYS A O 1
ATOM 524 N N . THR A 1 70 ? 1.199 -36.125 -9.836 1 92.25 70 THR A N 1
ATOM 525 C CA . THR A 1 70 ? -0.085 -35.781 -10.453 1 92.25 70 THR A CA 1
ATOM 526 C C . THR A 1 70 ? 0.113 -35.219 -11.844 1 92.25 70 THR A C 1
ATOM 528 O O . THR A 1 70 ? -0.852 -35.031 -12.586 1 92.25 70 THR A O 1
ATOM 531 N N . LEU A 1 71 ? 1.305 -34.906 -12.258 1 95.25 71 LEU A N 1
ATOM 532 C CA . LEU A 1 71 ? 1.578 -34.281 -13.555 1 95.25 71 LEU A CA 1
ATOM 533 C C . LEU A 1 71 ? 1.494 -35.312 -14.68 1 95.25 71 LEU A C 1
ATOM 535 O O . LEU A 1 71 ? 2.516 -35.688 -15.258 1 95.25 71 LEU A O 1
ATOM 539 N N . HIS A 1 72 ? 0.282 -35.625 -14.992 1 94.88 72 HIS A N 1
ATOM 540 C CA . HIS A 1 72 ? -0.016 -36.688 -15.969 1 94.88 72 HIS A CA 1
ATOM 541 C C . HIS A 1 72 ? -1.18 -36.281 -16.875 1 94.88 72 HIS A C 1
ATOM 543 O O . HIS A 1 72 ? -2.156 -35.688 -16.406 1 94.88 72 HIS A O 1
ATOM 549 N N . PRO A 1 73 ? -1.148 -36.656 -18.141 1 95.25 73 PRO A N 1
ATOM 550 C CA . PRO A 1 73 ? -2.207 -36.25 -19.078 1 95.25 73 PRO A CA 1
ATOM 551 C C . PRO A 1 73 ? -3.574 -36.812 -18.672 1 95.25 73 PRO A C 1
ATOM 553 O O . PRO A 1 73 ? -4.598 -36.188 -18.922 1 95.25 73 PRO A O 1
ATOM 556 N N . LYS A 1 74 ? -3.619 -37.969 -18.094 1 95.19 74 LYS A N 1
ATOM 557 C CA . LYS A 1 74 ? -4.898 -38.562 -17.688 1 95.19 74 LYS A CA 1
ATOM 558 C C . LYS A 1 74 ? -5.555 -37.75 -16.594 1 95.19 74 LYS A C 1
ATOM 560 O O . LYS A 1 74 ? -6.781 -37.625 -16.547 1 95.19 74 LYS A O 1
ATOM 565 N N . VAL A 1 75 ? -4.727 -37.281 -15.711 1 97.06 75 VAL A N 1
ATOM 566 C CA . VAL A 1 75 ? -5.254 -36.438 -14.625 1 97.06 75 VAL A CA 1
ATOM 567 C C . VAL A 1 75 ? -5.676 -35.094 -15.18 1 97.06 75 VAL A C 1
ATOM 569 O O . VAL A 1 75 ? -6.836 -34.688 -15.055 1 97.06 75 VAL A O 1
ATOM 572 N N . HIS A 1 76 ? -4.805 -34.406 -15.867 1 97.75 76 HIS A N 1
ATOM 573 C CA . HIS A 1 76 ? -5.078 -33.062 -16.328 1 97.75 76 HIS A CA 1
ATOM 574 C C . HIS A 1 76 ? -6.016 -33.062 -17.531 1 97.75 76 HIS A C 1
ATOM 576 O O . HIS A 1 76 ? -6.762 -32.094 -17.734 1 97.75 76 HIS A O 1
ATOM 582 N N . GLY A 1 77 ? -5.945 -34.094 -18.328 1 97.31 77 GLY A N 1
ATOM 583 C CA . GLY A 1 77 ? -6.988 -34.25 -19.328 1 97.31 77 GLY A CA 1
ATOM 584 C C . GLY A 1 77 ? -8.375 -34.406 -18.734 1 97.31 77 GLY A C 1
ATOM 585 O O . GLY A 1 77 ? -9.352 -33.906 -19.297 1 97.31 77 GLY A O 1
ATOM 586 N N . GLY A 1 78 ? -8.461 -35.125 -17.641 1 98.06 78 GLY A N 1
ATOM 587 C CA . GLY A 1 78 ? -9.727 -35.25 -16.938 1 98.06 78 GLY A CA 1
ATOM 588 C C . GLY A 1 78 ? -10.219 -33.938 -16.344 1 98.06 78 GLY A C 1
ATOM 589 O O . GLY A 1 78 ? -11.43 -33.719 -16.25 1 98.06 78 GLY A O 1
ATOM 590 N N . ILE A 1 79 ? -9.336 -33.062 -15.992 1 98.56 79 ILE A N 1
ATOM 591 C CA . ILE A 1 79 ? -9.68 -31.797 -15.375 1 98.56 79 ILE A CA 1
ATOM 592 C C . ILE A 1 79 ? -9.93 -30.75 -16.469 1 98.56 79 ILE A C 1
ATOM 594 O O . ILE A 1 79 ? -10.945 -30.047 -16.438 1 98.56 79 ILE A O 1
ATOM 598 N N . LEU A 1 80 ? -9.117 -30.703 -17.516 1 98.25 80 LEU A N 1
ATOM 599 C CA . LEU A 1 80 ? -9.117 -29.609 -18.484 1 98.25 80 LEU A CA 1
ATOM 600 C C . LEU A 1 80 ? -10.055 -29.922 -19.656 1 98.25 80 LEU A C 1
ATOM 602 O O . LEU A 1 80 ? -10.398 -29.047 -20.438 1 98.25 80 LEU A O 1
ATOM 606 N N . GLY A 1 81 ? -10.445 -31.188 -19.766 1 97.44 81 GLY A N 1
ATOM 607 C CA . GLY A 1 81 ? -11.32 -31.547 -20.875 1 97.44 81 GLY A CA 1
ATOM 608 C C . GLY A 1 81 ? -12.672 -30.844 -20.828 1 97.44 81 GLY A C 1
ATOM 609 O O . GLY A 1 81 ? -13.367 -30.906 -19.812 1 97.44 81 GLY A O 1
ATOM 610 N N . ARG A 1 82 ? -13.047 -30.219 -21.922 1 95.75 82 ARG A N 1
ATOM 611 C CA . ARG A 1 82 ? -14.336 -29.547 -22.047 1 95.75 82 ARG A CA 1
ATOM 612 C C . ARG A 1 82 ? -15.438 -30.547 -22.391 1 95.75 82 ARG A C 1
ATOM 614 O O . ARG A 1 82 ? -15.414 -31.141 -23.469 1 95.75 82 ARG A O 1
ATOM 621 N N . ARG A 1 83 ? -16.281 -30.547 -21.422 1 96.12 83 ARG A N 1
ATOM 622 C CA . ARG A 1 83 ? -17.359 -31.516 -21.625 1 96.12 83 ARG A CA 1
ATOM 623 C C . ARG A 1 83 ? -18.172 -31.188 -22.859 1 96.12 83 ARG A C 1
ATOM 625 O O . ARG A 1 83 ? -18.531 -30.031 -23.094 1 96.12 83 ARG A O 1
ATOM 632 N N . GLY A 1 84 ? -18.516 -32.156 -23.672 1 94.88 84 GLY A N 1
ATOM 633 C CA . GLY A 1 84 ? -19.25 -31.969 -24.922 1 94.88 84 GLY A CA 1
ATOM 634 C C . GLY A 1 84 ? -18.344 -31.656 -26.094 1 94.88 84 GLY A C 1
ATOM 635 O O . GLY A 1 84 ? -18.719 -31.875 -27.25 1 94.88 84 GLY A O 1
ATOM 636 N N . GLN A 1 85 ? -17.203 -31.156 -25.844 1 95.62 85 GLN A N 1
ATOM 637 C CA . GLN A 1 85 ? -16.297 -30.75 -26.906 1 95.62 85 GLN A CA 1
ATOM 638 C C . GLN A 1 85 ? -15.125 -31.734 -27.031 1 95.62 85 GLN A C 1
ATOM 640 O O . GLN A 1 85 ? -14.742 -32.125 -28.141 1 95.62 85 GLN A O 1
ATOM 645 N N . ASP A 1 86 ? -14.594 -32.156 -25.891 1 97.12 86 ASP A N 1
ATOM 646 C CA . ASP A 1 86 ? -13.367 -32.938 -25.906 1 97.12 86 ASP A CA 1
ATOM 647 C C . ASP A 1 86 ? -13.656 -34.406 -25.531 1 97.12 86 ASP A C 1
ATOM 649 O O . ASP A 1 86 ? -12.742 -35.156 -25.188 1 97.12 86 ASP A O 1
ATOM 653 N N . ASP A 1 87 ? -14.867 -34.844 -25.625 1 96.75 87 ASP A N 1
ATOM 654 C CA . ASP A 1 87 ? -15.266 -36.188 -25.203 1 96.75 87 ASP A CA 1
ATOM 655 C C . ASP A 1 87 ? -14.602 -37.25 -26.078 1 96.75 87 ASP A C 1
ATOM 657 O O . ASP A 1 87 ? -14.188 -38.312 -25.578 1 96.75 87 ASP A O 1
ATOM 661 N N . GLY A 1 88 ? -14.57 -36.969 -27.328 1 96.31 88 GLY A N 1
ATOM 662 C CA . GLY A 1 88 ? -13.984 -37.938 -28.25 1 96.31 88 GLY A CA 1
ATOM 663 C C . GLY A 1 88 ? -12.531 -38.25 -27.953 1 96.31 88 GLY A C 1
ATOM 664 O O . GLY A 1 88 ? -12.148 -39.406 -27.828 1 96.31 88 GLY A O 1
ATOM 665 N N . ILE A 1 89 ? -11.75 -37.219 -27.812 1 95.38 89 ILE A N 1
ATOM 666 C CA . ILE A 1 89 ? -10.32 -37.375 -27.562 1 95.38 89 ILE A CA 1
ATOM 667 C C . ILE A 1 89 ? -10.109 -38 -26.172 1 95.38 89 ILE A C 1
ATOM 669 O O . ILE A 1 89 ? -9.172 -38.781 -25.969 1 95.38 89 ILE A O 1
ATOM 673 N N . MET A 1 90 ? -10.914 -37.719 -25.234 1 96.62 90 MET A N 1
ATOM 674 C CA . MET A 1 90 ? -10.828 -38.312 -23.891 1 96.62 90 MET A CA 1
ATOM 675 C C . MET A 1 90 ? -11.094 -39.812 -23.938 1 96.62 90 MET A C 1
ATOM 677 O O . MET A 1 90 ? -10.344 -40.594 -23.359 1 96.62 90 MET A O 1
ATOM 681 N N . ALA A 1 91 ? -12.086 -40.156 -24.672 1 96.81 91 ALA A N 1
ATOM 682 C CA . ALA A 1 91 ? -12.406 -41.562 -24.828 1 96.81 91 ALA A CA 1
ATOM 683 C C . ALA A 1 91 ? -11.273 -42.312 -25.516 1 96.81 91 ALA A C 1
ATOM 685 O O . ALA A 1 91 ? -10.906 -43.406 -25.094 1 96.81 91 ALA A O 1
ATOM 686 N N . GLN A 1 92 ? -10.742 -41.688 -26.469 1 95.94 92 GLN A N 1
ATOM 687 C CA . GLN A 1 92 ? -9.656 -42.281 -27.25 1 95.94 92 GLN A CA 1
ATOM 688 C C . GLN A 1 92 ? -8.453 -42.594 -26.359 1 95.94 92 GLN A C 1
ATOM 690 O O . GLN A 1 92 ? -7.75 -43.594 -26.578 1 95.94 92 GLN A O 1
ATOM 695 N N . HIS A 1 93 ? -8.242 -41.812 -25.359 1 93.88 93 HIS A N 1
ATOM 696 C CA . HIS A 1 93 ? -7.027 -41.969 -24.562 1 93.88 93 HIS A CA 1
ATOM 697 C C . HIS A 1 93 ? -7.348 -42.469 -23.156 1 93.88 93 HIS A C 1
ATOM 699 O O . HIS A 1 93 ? -6.516 -42.375 -22.25 1 93.88 93 HIS A O 1
ATOM 705 N N . GLY A 1 94 ? -8.578 -42.875 -22.953 1 94.69 94 GLY A N 1
ATOM 706 C CA . GLY A 1 94 ? -8.961 -43.438 -21.672 1 94.69 94 GLY A CA 1
ATOM 707 C C . GLY A 1 94 ? -8.945 -42.438 -20.531 1 94.69 94 GLY A C 1
ATOM 708 O O . GLY A 1 94 ? -8.562 -42.75 -19.406 1 94.69 94 GLY A O 1
ATOM 709 N N . ILE A 1 95 ? -9.258 -41.25 -20.844 1 96.75 95 ILE A N 1
ATOM 710 C CA . ILE A 1 95 ? -9.289 -40.156 -19.859 1 96.75 95 ILE A CA 1
ATOM 711 C C . ILE A 1 95 ? -10.703 -40.031 -19.297 1 96.75 95 ILE A C 1
ATOM 713 O O . ILE A 1 95 ? -11.648 -39.719 -20.031 1 96.75 95 ILE A O 1
ATOM 717 N N . GLN A 1 96 ? -10.805 -40.219 -18.047 1 97 96 GLN A N 1
ATOM 718 C CA . GLN A 1 96 ? -12.094 -40.062 -17.391 1 97 96 GLN A CA 1
ATOM 719 C C . GLN A 1 96 ? -12.25 -38.656 -16.828 1 97 96 GLN A C 1
ATOM 721 O O . GLN A 1 96 ? -11.289 -38.062 -16.312 1 97 96 GLN A O 1
ATOM 726 N N . PRO A 1 97 ? -13.453 -38.156 -16.922 1 97.62 97 PRO A N 1
ATOM 727 C CA . PRO A 1 97 ? -13.664 -36.812 -16.422 1 97.62 97 PRO A CA 1
ATOM 728 C C . PRO A 1 97 ? -13.547 -36.719 -14.906 1 97.62 97 PRO A C 1
ATOM 730 O O . PRO A 1 97 ? -13.969 -37.625 -14.188 1 97.62 97 PRO A O 1
ATOM 733 N N . ILE A 1 98 ? -12.992 -35.688 -14.414 1 98.5 98 ILE A N 1
ATOM 734 C CA . ILE A 1 98 ? -12.969 -35.281 -13.016 1 98.5 98 ILE A CA 1
ATOM 735 C C . ILE A 1 98 ? -13.852 -34.062 -12.836 1 98.5 98 ILE A C 1
ATOM 737 O O . ILE A 1 98 ? -13.648 -33.031 -13.5 1 98.5 98 ILE A O 1
ATOM 741 N N . ASP A 1 99 ? -14.773 -34.094 -11.906 1 98.69 99 ASP A N 1
ATOM 742 C CA . ASP A 1 99 ? -15.812 -33.094 -11.859 1 98.69 99 ASP A CA 1
ATOM 743 C C . ASP A 1 99 ? -15.562 -32.094 -10.727 1 98.69 99 ASP A C 1
ATOM 745 O O . ASP A 1 99 ? -16.109 -30.984 -10.727 1 98.69 99 ASP A O 1
ATOM 749 N N . ILE A 1 100 ? -14.883 -32.5 -9.719 1 98.81 100 ILE A N 1
ATOM 750 C CA . ILE A 1 100 ? -14.531 -31.625 -8.609 1 98.81 100 ILE A CA 1
ATOM 751 C C . ILE A 1 100 ? -13.125 -31.953 -8.117 1 98.81 100 ILE A C 1
ATOM 753 O O . ILE A 1 100 ? -12.75 -33.125 -8.023 1 98.81 100 ILE A O 1
ATOM 757 N N . VAL A 1 101 ? -12.328 -30.922 -7.984 1 98.88 101 VAL A N 1
ATOM 758 C CA . VAL A 1 101 ? -10.977 -31.031 -7.457 1 98.88 101 VAL A CA 1
ATOM 759 C C . VAL A 1 101 ? -10.891 -30.328 -6.102 1 98.88 101 VAL A C 1
ATOM 761 O O . VAL A 1 101 ? -11.352 -29.203 -5.945 1 98.88 101 VAL A O 1
ATOM 764 N N . VAL A 1 102 ? -10.445 -31.016 -5.066 1 98.75 102 VAL A N 1
ATOM 765 C CA . VAL A 1 102 ? -10.234 -30.469 -3.73 1 98.75 102 VAL A CA 1
ATOM 766 C C . VAL A 1 102 ? -8.742 -30.469 -3.402 1 98.75 102 VAL A C 1
ATOM 768 O O . VAL A 1 102 ? -8.156 -31.531 -3.172 1 98.75 102 VAL A O 1
ATOM 771 N N . VAL A 1 103 ? -8.18 -29.328 -3.475 1 97.88 103 VAL A N 1
ATOM 772 C CA . VAL A 1 103 ? -6.742 -29.188 -3.262 1 97.88 103 VAL A CA 1
ATOM 773 C C . VAL A 1 103 ? -6.469 -27.938 -2.428 1 97.88 103 VAL A C 1
ATOM 775 O O . VAL A 1 103 ? -6.945 -26.844 -2.758 1 97.88 103 VAL A O 1
ATOM 778 N N . ASN A 1 104 ? -5.898 -28.125 -1.348 1 95.12 104 ASN A N 1
ATOM 779 C CA . ASN A 1 104 ? -5.27 -26.984 -0.674 1 95.12 104 ASN A CA 1
ATOM 780 C C . ASN A 1 104 ? -3.748 -27.078 -0.716 1 95.12 104 ASN A C 1
ATOM 782 O O . ASN A 1 104 ? -3.197 -28.156 -0.97 1 95.12 104 ASN A O 1
ATOM 786 N N . LEU A 1 105 ? -3.059 -26.031 -0.743 1 93.19 105 LEU A N 1
ATOM 787 C CA . LEU A 1 105 ? -1.625 -26 -1.005 1 93.19 105 LEU A CA 1
ATOM 788 C C . LEU A 1 105 ? -0.832 -26.125 0.292 1 93.19 105 LEU A C 1
ATOM 790 O O . LEU A 1 105 ? -1.373 -25.906 1.378 1 93.19 105 LEU A O 1
ATOM 794 N N . TYR A 1 106 ? 0.406 -26.578 0.163 1 86 106 TYR A N 1
ATOM 795 C CA . TYR A 1 106 ? 1.276 -26.703 1.327 1 86 106 TYR A CA 1
ATOM 796 C C . TYR A 1 106 ? 1.328 -25.406 2.115 1 86 106 TYR A C 1
ATOM 798 O O . TYR A 1 106 ? 1.317 -24.312 1.531 1 86 106 TYR A O 1
ATOM 806 N N . PRO A 1 107 ? 1.405 -25.578 3.371 1 88.12 107 PRO A N 1
ATOM 807 C CA . PRO A 1 107 ? 1.492 -24.375 4.207 1 88.12 107 PRO A CA 1
ATOM 808 C C . PRO A 1 107 ? 2.873 -23.719 4.164 1 88.12 107 PRO A C 1
ATOM 810 O O . PRO A 1 107 ? 3.6 -23.734 5.16 1 88.12 107 PRO A O 1
ATOM 813 N N . PHE A 1 108 ? 3.217 -23.156 3.051 1 92.19 108 PHE A N 1
ATOM 814 C CA . PHE A 1 108 ? 4.543 -22.578 2.832 1 92.19 108 PHE A CA 1
ATOM 815 C C . PHE A 1 108 ? 4.871 -21.547 3.902 1 92.19 108 PHE A C 1
ATOM 817 O O . PHE A 1 108 ? 5.977 -21.547 4.449 1 92.19 108 PHE A O 1
ATOM 824 N N . ALA A 1 109 ? 3.885 -20.734 4.215 1 87.56 109 ALA A N 1
ATOM 825 C CA . ALA A 1 109 ? 4.09 -19.672 5.203 1 87.56 109 ALA A CA 1
ATOM 826 C C . ALA A 1 109 ? 4.492 -20.25 6.555 1 87.56 109 ALA A C 1
ATOM 828 O O . ALA A 1 109 ? 5.395 -19.734 7.219 1 87.56 109 ALA A O 1
ATOM 829 N N . GLN A 1 110 ? 3.855 -21.25 6.938 1 88.06 110 GLN A N 1
ATOM 830 C CA . GLN A 1 110 ? 4.156 -21.891 8.211 1 88.06 110 GLN A CA 1
ATOM 831 C C . GLN A 1 110 ? 5.551 -22.516 8.203 1 88.06 110 GLN A C 1
ATOM 833 O O . GLN A 1 110 ? 6.258 -22.484 9.211 1 88.06 110 GLN A O 1
ATOM 838 N N . THR A 1 111 ? 5.898 -23.062 7.066 1 89.81 111 THR A N 1
ATOM 839 C CA . THR A 1 111 ? 7.199 -23.703 6.93 1 89.81 111 THR A CA 1
ATOM 840 C C . THR A 1 111 ? 8.328 -22.688 7.102 1 89.81 111 THR A C 1
ATOM 842 O O . THR A 1 111 ? 9.234 -22.906 7.91 1 89.81 111 THR A O 1
ATOM 845 N N . VAL A 1 112 ? 8.219 -21.625 6.445 1 91.69 112 VAL A N 1
ATOM 846 C CA . VAL A 1 112 ? 9.336 -20.672 6.414 1 91.69 112 VAL A CA 1
ATOM 847 C C . VAL A 1 112 ? 9.32 -19.828 7.68 1 91.69 112 VAL A C 1
ATOM 849 O O . VAL A 1 112 ? 10.289 -19.109 7.961 1 91.69 112 VAL A O 1
ATOM 852 N N . ALA A 1 113 ? 8.25 -19.797 8.43 1 87.81 113 ALA A N 1
ATOM 853 C CA . ALA A 1 113 ? 8.172 -19.062 9.695 1 87.81 113 ALA A CA 1
ATOM 854 C C . ALA A 1 113 ? 8.93 -19.797 10.797 1 87.81 113 ALA A C 1
ATOM 856 O O . ALA A 1 113 ? 9.211 -19.219 11.852 1 87.81 113 ALA A O 1
ATOM 857 N N . ARG A 1 114 ? 9.242 -21.062 10.461 1 90.19 114 ARG A N 1
ATOM 858 C CA . ARG A 1 114 ? 10.016 -21.812 11.445 1 90.19 114 ARG A CA 1
ATOM 859 C C . ARG A 1 114 ? 11.438 -21.281 11.547 1 90.19 114 ARG A C 1
ATOM 861 O O . ARG A 1 114 ? 12.102 -21.062 10.531 1 90.19 114 ARG A O 1
ATOM 868 N N . PRO A 1 115 ? 11.945 -21.031 12.75 1 88.81 115 PRO A N 1
ATOM 869 C CA . PRO A 1 115 ? 13.273 -20.438 12.906 1 88.81 115 PRO A CA 1
ATOM 870 C C . PRO A 1 115 ? 14.375 -21.312 12.305 1 88.81 115 PRO A C 1
ATOM 872 O O . PRO A 1 115 ? 15.406 -20.781 11.859 1 88.81 115 PRO A O 1
ATOM 875 N N . ASP A 1 116 ? 14.172 -22.594 12.219 1 91.94 116 ASP A N 1
ATOM 876 C CA . ASP A 1 116 ? 15.211 -23.516 11.75 1 91.94 116 ASP A CA 1
ATOM 877 C C . ASP A 1 116 ? 14.938 -23.969 10.312 1 91.94 116 ASP A C 1
ATOM 879 O O . ASP A 1 116 ? 15.5 -24.969 9.859 1 91.94 116 ASP A O 1
ATOM 883 N N . CYS A 1 117 ? 14.148 -23.219 9.641 1 93.06 117 CYS A N 1
ATOM 884 C CA . CYS A 1 117 ? 13.836 -23.625 8.273 1 93.06 117 CYS A CA 1
ATOM 885 C C . CYS A 1 117 ? 15.039 -23.453 7.363 1 93.06 117 CYS A C 1
ATOM 887 O O . CYS A 1 117 ? 15.555 -22.344 7.211 1 93.06 117 CYS A O 1
ATOM 889 N N . SER A 1 118 ? 15.531 -24.516 6.797 1 95.31 118 SER A N 1
ATOM 890 C CA . SER A 1 118 ? 16.625 -24.438 5.836 1 95.31 118 SER A CA 1
ATOM 891 C C . SER A 1 118 ? 16.109 -24.062 4.445 1 95.31 118 SER A C 1
ATOM 893 O O . SER A 1 118 ? 14.922 -24.172 4.168 1 95.31 118 SER A O 1
ATOM 895 N N . LEU A 1 119 ? 17.047 -23.609 3.613 1 95.38 119 LEU A N 1
ATOM 896 C CA . LEU A 1 119 ? 16.703 -23.344 2.221 1 95.38 119 LEU A CA 1
ATOM 897 C C . LEU A 1 119 ? 16.141 -24.594 1.553 1 95.38 119 LEU A C 1
ATOM 899 O O . LEU A 1 119 ? 15.172 -24.516 0.803 1 95.38 119 LEU A O 1
ATOM 903 N N . GLU A 1 120 ? 16.734 -25.688 1.812 1 94.38 120 GLU A N 1
ATOM 904 C CA . GLU A 1 120 ? 16.281 -26.953 1.24 1 94.38 120 GLU A CA 1
ATOM 905 C C . GLU A 1 120 ? 14.867 -27.297 1.675 1 94.38 120 GLU A C 1
ATOM 907 O O . GLU A 1 120 ? 14.055 -27.75 0.866 1 94.38 120 GLU A O 1
ATOM 912 N N . ASP A 1 121 ? 14.609 -27.047 2.932 1 94.5 121 ASP A N 1
ATOM 913 C CA . ASP A 1 121 ? 13.258 -27.297 3.439 1 94.5 121 ASP A CA 1
ATOM 914 C C . ASP A 1 121 ? 12.242 -26.406 2.746 1 94.5 121 ASP A C 1
ATOM 916 O O . ASP A 1 121 ? 11.156 -26.859 2.381 1 94.5 121 ASP A O 1
ATOM 920 N N . ALA A 1 122 ? 12.594 -25.125 2.631 1 96.19 122 ALA A N 1
ATOM 921 C CA . ALA A 1 122 ? 11.703 -24.188 1.965 1 96.19 122 ALA A CA 1
ATOM 922 C C . ALA A 1 122 ? 11.414 -24.625 0.531 1 96.19 122 ALA A C 1
ATOM 924 O O . ALA A 1 122 ? 10.258 -24.625 0.098 1 96.19 122 ALA A O 1
ATOM 925 N N . VAL A 1 123 ? 12.43 -25.031 -0.181 1 96 123 VAL A N 1
ATOM 926 C CA . VAL A 1 123 ? 12.32 -25.438 -1.581 1 96 123 VAL A CA 1
ATOM 927 C C . VAL A 1 123 ? 11.445 -26.672 -1.698 1 96 123 VAL A C 1
ATOM 929 O O . VAL A 1 123 ? 10.57 -26.75 -2.562 1 96 123 VAL A O 1
ATOM 932 N N . GLU A 1 124 ? 11.641 -27.562 -0.83 1 93.5 124 GLU A N 1
ATOM 933 C CA . GLU A 1 124 ? 10.922 -28.828 -0.896 1 93.5 124 GLU A CA 1
ATOM 934 C C . GLU A 1 124 ? 9.438 -28.641 -0.582 1 93.5 124 GLU A C 1
ATOM 936 O O . GLU A 1 124 ? 8.609 -29.484 -0.946 1 93.5 124 GLU A O 1
ATOM 941 N N . ASN A 1 125 ? 9.141 -27.609 0.076 1 93.75 125 ASN A N 1
ATOM 942 C CA . ASN A 1 125 ? 7.75 -27.375 0.448 1 93.75 125 ASN A CA 1
ATOM 943 C C . ASN A 1 125 ? 7.043 -26.5 -0.579 1 93.75 125 ASN A C 1
ATOM 945 O O . ASN A 1 125 ? 5.922 -26.031 -0.34 1 93.75 125 ASN A O 1
ATOM 949 N N . ILE A 1 126 ? 7.684 -26.25 -1.681 1 96.06 126 ILE A N 1
ATOM 950 C CA . ILE A 1 126 ? 6.996 -25.641 -2.818 1 96.06 126 ILE A CA 1
ATOM 951 C C . ILE A 1 126 ? 6.199 -26.719 -3.562 1 96.06 126 ILE A C 1
ATOM 953 O O . ILE A 1 126 ? 6.754 -27.719 -4.004 1 96.06 126 ILE A O 1
ATOM 957 N N . ASP A 1 127 ? 5.008 -26.469 -3.654 1 94.88 127 ASP A N 1
ATOM 958 C CA . ASP A 1 127 ? 4.105 -27.422 -4.305 1 94.88 127 ASP A CA 1
ATOM 959 C C . ASP A 1 127 ? 4.082 -27.203 -5.816 1 94.88 127 ASP A C 1
ATOM 961 O O . ASP A 1 127 ? 4.008 -26.062 -6.285 1 94.88 127 ASP A O 1
ATOM 965 N N . ILE A 1 128 ? 4.18 -28.281 -6.613 1 96.25 128 ILE A N 1
ATOM 966 C CA . ILE A 1 128 ? 4.113 -28.203 -8.07 1 96.25 128 ILE A CA 1
ATOM 967 C C . ILE A 1 128 ? 2.768 -28.734 -8.555 1 96.25 128 ILE A C 1
ATOM 969 O O . ILE A 1 128 ? 2.031 -28.031 -9.25 1 96.25 128 ILE A O 1
ATOM 973 N N . GLY A 1 129 ? 2.445 -29.922 -8.133 1 95.56 129 GLY A N 1
ATOM 974 C CA . GLY A 1 129 ? 1.215 -30.562 -8.578 1 95.56 129 GLY A CA 1
ATOM 975 C C . GLY A 1 129 ? -0.033 -29.812 -8.133 1 95.56 129 GLY A C 1
ATOM 976 O O . GLY A 1 129 ? -0.977 -29.656 -8.906 1 95.56 129 GLY A O 1
ATOM 977 N N . GLY A 1 130 ? -0.019 -29.422 -6.855 1 95.88 130 GLY A N 1
ATOM 978 C CA . GLY A 1 130 ? -1.166 -28.734 -6.277 1 95.88 130 GLY A CA 1
ATOM 979 C C . GLY A 1 130 ? -1.609 -27.531 -7.086 1 95.88 130 GLY A C 1
ATOM 980 O O . GLY A 1 130 ? -2.715 -27.516 -7.629 1 95.88 130 GLY A O 1
ATOM 981 N N . PRO A 1 131 ? -0.688 -26.578 -7.219 1 97.44 131 PRO A N 1
ATOM 982 C CA . PRO A 1 131 ? -1.067 -25.391 -7.996 1 97.44 131 PRO A CA 1
ATOM 983 C C . PRO A 1 131 ? -1.481 -25.734 -9.43 1 97.44 131 PRO A C 1
ATOM 985 O O . PRO A 1 131 ? -2.344 -25.078 -10 1 97.44 131 PRO A O 1
ATOM 988 N N . THR A 1 132 ? -0.915 -26.734 -10.023 1 97.81 132 THR A N 1
ATOM 989 C CA . THR A 1 132 ? -1.264 -27.125 -11.383 1 97.81 132 THR A CA 1
ATOM 990 C C . THR A 1 132 ? -2.705 -27.625 -11.453 1 97.81 132 THR A C 1
ATOM 992 O O . THR A 1 132 ? -3.465 -27.219 -12.336 1 97.81 132 THR A O 1
ATOM 995 N N . MET A 1 133 ? -3.059 -28.453 -10.508 1 98.12 133 MET A N 1
ATOM 996 C CA . MET A 1 133 ? -4.43 -28.953 -10.469 1 98.12 133 MET A CA 1
ATOM 997 C C . MET A 1 133 ? -5.414 -27.828 -10.18 1 98.12 133 MET A C 1
ATOM 999 O O . MET A 1 133 ? -6.48 -27.766 -10.789 1 98.12 133 MET A O 1
ATOM 1003 N N . VAL A 1 134 ? -5.016 -26.953 -9.258 1 98.56 134 VAL A N 1
ATOM 1004 C CA . VAL A 1 134 ? -5.863 -25.828 -8.875 1 98.56 134 VAL A CA 1
ATOM 1005 C C . VAL A 1 134 ? -6.129 -24.938 -10.086 1 98.56 134 VAL A C 1
ATOM 1007 O O . VAL A 1 134 ? -7.281 -24.641 -10.406 1 98.56 134 VAL A O 1
ATOM 1010 N N . ARG A 1 135 ? -5.137 -24.609 -10.812 1 98 135 ARG A N 1
ATOM 1011 C CA . ARG A 1 135 ? -5.266 -23.734 -11.977 1 98 135 ARG A CA 1
ATOM 1012 C C . ARG A 1 135 ? -6.035 -24.422 -13.094 1 98 135 ARG A C 1
ATOM 1014 O O . ARG A 1 135 ? -6.855 -23.797 -13.773 1 98 135 ARG A O 1
ATOM 1021 N N . SER A 1 136 ? -5.738 -25.672 -13.297 1 98.44 136 SER A N 1
ATOM 1022 C CA . SER A 1 136 ? -6.43 -26.438 -14.336 1 98.44 136 SER A CA 1
ATOM 1023 C C . SER A 1 136 ? -7.934 -26.453 -14.094 1 98.44 136 SER A C 1
ATOM 1025 O O . SER A 1 136 ? -8.719 -26.188 -15 1 98.44 136 SER A O 1
ATOM 1027 N N . ALA A 1 137 ? -8.227 -26.781 -12.867 1 98.75 137 ALA A N 1
ATOM 1028 C CA . ALA A 1 137 ? -9.641 -26.859 -12.516 1 98.75 137 ALA A CA 1
ATOM 1029 C C . ALA A 1 137 ? -10.312 -25.5 -12.609 1 98.75 137 ALA A C 1
ATOM 1031 O O . ALA A 1 137 ? -11.43 -25.375 -13.133 1 98.75 137 ALA A O 1
ATOM 1032 N N . ALA A 1 138 ? -9.648 -24.5 -12.117 1 98.69 138 ALA A N 1
ATOM 1033 C CA . ALA A 1 138 ? -10.195 -23.156 -12.156 1 98.69 138 ALA A CA 1
ATOM 1034 C C . ALA A 1 138 ? -10.406 -22.688 -13.594 1 98.69 138 ALA A C 1
ATOM 1036 O O . ALA A 1 138 ? -11.43 -22.078 -13.914 1 98.69 138 ALA A O 1
ATOM 1037 N N . LYS A 1 139 ? -9.422 -22.953 -14.461 1 98 139 LYS A N 1
ATOM 1038 C CA . LYS A 1 139 ? -9.547 -22.578 -15.875 1 98 139 LYS A CA 1
ATOM 1039 C C . LYS A 1 139 ? -10.773 -23.25 -16.5 1 98 139 LYS A C 1
ATOM 1041 O O . LYS A 1 139 ? -11.453 -22.641 -17.328 1 98 139 LYS A O 1
ATOM 1046 N N . ASN A 1 140 ? -11.062 -24.438 -16.109 1 98.31 140 ASN A N 1
ATOM 1047 C CA . ASN A 1 140 ? -12.172 -25.188 -16.703 1 98.31 140 ASN A CA 1
ATOM 1048 C C . ASN A 1 140 ? -13.398 -25.172 -15.781 1 98.31 140 ASN A C 1
ATOM 1050 O O . ASN A 1 140 ? -14.141 -26.156 -15.719 1 98.31 140 ASN A O 1
ATOM 1054 N N . HIS A 1 141 ? -13.656 -24.141 -15.141 1 98.12 141 HIS A N 1
ATOM 1055 C CA . HIS A 1 141 ? -14.711 -24.031 -14.141 1 98.12 141 HIS A CA 1
ATOM 1056 C C . HIS A 1 141 ? -16.094 -24.266 -14.766 1 98.12 141 HIS A C 1
ATOM 1058 O O . HIS A 1 141 ? -17.062 -24.5 -14.055 1 98.12 141 HIS A O 1
ATOM 1064 N N . LYS A 1 142 ? -16.234 -24.109 -16.031 1 96.69 142 LYS A N 1
ATOM 1065 C CA . LYS A 1 142 ? -17.5 -24.391 -16.688 1 96.69 142 LYS A CA 1
ATOM 1066 C C . LYS A 1 142 ? -17.938 -25.844 -16.438 1 96.69 142 LYS A C 1
ATOM 1068 O O . LYS A 1 142 ? -19.141 -26.125 -16.359 1 96.69 142 LYS A O 1
ATOM 1073 N N . ASP A 1 143 ? -16.906 -26.734 -16.25 1 97.25 143 ASP A N 1
ATOM 1074 C CA . ASP A 1 143 ? -17.219 -28.156 -16.156 1 97.25 143 ASP A CA 1
ATOM 1075 C C . ASP A 1 143 ? -16.672 -28.75 -14.859 1 97.25 143 ASP A C 1
ATOM 1077 O O . ASP A 1 143 ? -17.078 -29.844 -14.461 1 97.25 143 ASP A O 1
ATOM 1081 N N . VAL A 1 144 ? -15.789 -28.047 -14.203 1 98.5 144 VAL A N 1
ATOM 1082 C CA . VAL A 1 144 ? -15.102 -28.625 -13.047 1 98.5 144 VAL A CA 1
ATOM 1083 C C . VAL A 1 144 ? -15.164 -27.641 -11.867 1 98.5 144 VAL A C 1
ATOM 1085 O O . VAL A 1 144 ? -14.945 -26.438 -12.031 1 98.5 144 VAL A O 1
ATOM 1088 N N . ALA A 1 145 ? -15.5 -28.156 -10.688 1 98.75 145 ALA A N 1
ATOM 1089 C CA . ALA A 1 145 ? -15.422 -27.359 -9.469 1 98.75 145 ALA A CA 1
ATOM 1090 C C . ALA A 1 145 ? -14.062 -27.516 -8.797 1 98.75 145 ALA A C 1
ATOM 1092 O O . ALA A 1 145 ? -13.461 -28.594 -8.852 1 98.75 145 ALA A O 1
ATOM 1093 N N . ILE A 1 146 ? -13.586 -26.469 -8.234 1 98.88 146 ILE A N 1
ATOM 1094 C CA . ILE A 1 146 ? -12.328 -26.484 -7.5 1 98.88 146 ILE A CA 1
ATOM 1095 C C . ILE A 1 146 ? -12.547 -25.953 -6.09 1 98.88 146 ILE A C 1
ATOM 1097 O O . ILE A 1 146 ? -13.156 -24.891 -5.906 1 98.88 146 ILE A O 1
ATOM 1101 N N . VAL A 1 147 ? -12.125 -26.656 -5.086 1 98.75 147 VAL A N 1
ATOM 1102 C CA . VAL A 1 147 ? -12.258 -26.281 -3.682 1 98.75 147 VAL A CA 1
ATOM 1103 C C . VAL A 1 147 ? -10.867 -26.156 -3.053 1 98.75 147 VAL A C 1
ATOM 1105 O O . VAL A 1 147 ? -10.117 -27.125 -2.988 1 98.75 147 VAL A O 1
ATOM 1108 N N . VAL A 1 148 ? -10.57 -24.969 -2.543 1 98.38 148 VAL A N 1
ATOM 1109 C CA . VAL A 1 148 ? -9.234 -24.781 -1.988 1 98.38 148 VAL A CA 1
ATOM 1110 C C . VAL A 1 148 ? -9.336 -24.484 -0.492 1 98.38 148 VAL A C 1
ATOM 1112 O O . VAL A 1 148 ? -8.32 -24.453 0.21 1 98.38 148 VAL A O 1
ATOM 1115 N N . LYS A 1 149 ? -10.539 -24.312 0.032 1 97.19 149 LYS A N 1
ATOM 1116 C CA . LYS A 1 149 ? -10.766 -24.047 1.452 1 97.19 149 LYS A CA 1
ATOM 1117 C C . LYS A 1 149 ? -11.758 -25.047 2.041 1 97.19 149 LYS A C 1
ATOM 1119 O O . LYS A 1 149 ? -12.836 -25.266 1.484 1 97.19 149 LYS A O 1
ATOM 1124 N N . SER A 1 150 ? -11.383 -25.531 3.221 1 97.44 150 SER A N 1
ATOM 1125 C CA . SER A 1 150 ? -12.242 -26.531 3.859 1 97.44 150 SER A CA 1
ATOM 1126 C C . SER A 1 150 ? -13.547 -25.906 4.34 1 97.44 150 SER A C 1
ATOM 1128 O O . SER A 1 150 ? -14.555 -26.609 4.508 1 97.44 150 SER A O 1
ATOM 1130 N N . SER A 1 151 ? -13.57 -24.625 4.508 1 96.69 151 SER A N 1
ATOM 1131 C CA . SER A 1 151 ? -14.766 -23.922 4.969 1 96.69 151 SER A CA 1
ATOM 1132 C C . SER A 1 151 ? -15.875 -23.984 3.926 1 96.69 151 SER A C 1
ATOM 1134 O O . SER A 1 151 ? -17.031 -23.688 4.227 1 96.69 151 SER A O 1
ATOM 1136 N N . ASP A 1 152 ? -15.609 -24.375 2.709 1 98 152 ASP A N 1
ATOM 1137 C CA . ASP A 1 152 ? -16.594 -24.422 1.633 1 98 152 ASP A CA 1
ATOM 1138 C C . ASP A 1 152 ? -17.297 -25.766 1.588 1 98 152 ASP A C 1
ATOM 1140 O O . ASP A 1 152 ? -18.328 -25.922 0.912 1 98 152 ASP A O 1
ATOM 1144 N N . TYR A 1 153 ? -16.812 -26.797 2.32 1 98.5 153 TYR A N 1
ATOM 1145 C CA . TYR A 1 153 ? -17.297 -28.172 2.223 1 98.5 153 TYR A CA 1
ATOM 1146 C C . TYR A 1 153 ? -18.797 -28.234 2.496 1 98.5 153 TYR A C 1
ATOM 1148 O O . TYR A 1 153 ? -19.562 -28.766 1.688 1 98.5 153 TYR A O 1
ATOM 1156 N N . PRO A 1 154 ? -19.281 -27.578 3.582 1 98.25 154 PRO A N 1
ATOM 1157 C CA . PRO A 1 154 ? -20.703 -27.719 3.902 1 98.25 154 PRO A CA 1
ATOM 1158 C C . PRO A 1 154 ? -21.609 -27.125 2.826 1 98.25 154 PRO A C 1
ATOM 1160 O O . PRO A 1 154 ? -22.609 -27.719 2.455 1 98.25 154 PRO A O 1
ATOM 1163 N N . ALA A 1 155 ? -21.266 -25.984 2.35 1 97.94 155 ALA A N 1
ATOM 1164 C CA . ALA A 1 155 ? -22.078 -25.312 1.342 1 97.94 155 ALA A CA 1
ATOM 1165 C C . ALA A 1 155 ? -22.141 -26.125 0.059 1 97.94 155 ALA A C 1
ATOM 1167 O O . ALA A 1 155 ? -23.172 -26.156 -0.621 1 97.94 155 ALA A O 1
ATOM 1168 N N . ILE A 1 156 ? -21.078 -26.781 -0.31 1 98.5 156 ILE A N 1
ATOM 1169 C CA . ILE A 1 156 ? -21.016 -27.594 -1.517 1 98.5 156 ILE A CA 1
ATOM 1170 C C . ILE A 1 156 ? -21.953 -28.797 -1.373 1 98.5 156 ILE A C 1
ATOM 1172 O O . ILE A 1 156 ? -22.734 -29.078 -2.277 1 98.5 156 ILE A O 1
ATOM 1176 N N . ILE A 1 157 ? -21.906 -29.453 -0.226 1 98.62 157 ILE A N 1
ATOM 1177 C CA . ILE A 1 157 ? -22.766 -30.625 0.019 1 98.62 157 ILE A CA 1
ATOM 1178 C C . ILE A 1 157 ? -24.234 -30.203 -0.024 1 98.62 157 ILE A C 1
ATOM 1180 O O . ILE A 1 157 ? -25.047 -30.891 -0.638 1 98.62 157 ILE A O 1
ATOM 1184 N N . THR A 1 158 ? -24.5 -29.094 0.621 1 98.44 158 THR A N 1
ATOM 1185 C CA . THR A 1 158 ? -25.875 -28.594 0.634 1 98.44 158 THR A CA 1
ATOM 1186 C C . THR A 1 158 ? -26.375 -28.359 -0.787 1 98.44 158 THR A C 1
ATOM 1188 O O . THR A 1 158 ? -27.5 -28.719 -1.118 1 98.44 158 THR A O 1
ATOM 1191 N N . GLU A 1 159 ? -25.562 -27.781 -1.643 1 98.12 159 GLU A N 1
ATOM 1192 C CA . GLU A 1 159 ? -25.984 -27.5 -3.01 1 98.12 159 GLU A CA 1
ATOM 1193 C C . GLU A 1 159 ? -26.156 -28.781 -3.809 1 98.12 159 GLU A C 1
ATOM 1195 O O . GLU A 1 159 ? -27.078 -28.891 -4.637 1 98.12 159 GLU A O 1
ATOM 1200 N N . LEU A 1 160 ? -25.281 -29.75 -3.639 1 98.31 160 LEU A N 1
ATOM 1201 C CA . LEU A 1 160 ? -25.422 -31.047 -4.301 1 98.31 160 LEU A CA 1
ATOM 1202 C C . LEU A 1 160 ? -26.781 -31.672 -3.969 1 98.31 160 LEU A C 1
ATOM 1204 O O . LEU A 1 160 ? -27.469 -32.188 -4.859 1 98.31 160 LEU A O 1
ATOM 1208 N N . ASP A 1 161 ? -27.172 -31.547 -2.738 1 98.06 161 ASP A N 1
ATOM 1209 C CA . ASP A 1 161 ? -28.438 -32.094 -2.293 1 98.06 161 ASP A CA 1
ATOM 1210 C C . ASP A 1 161 ? -29.609 -31.359 -2.922 1 98.06 161 ASP A C 1
ATOM 1212 O O . ASP A 1 161 ? -30.625 -31.969 -3.27 1 98.06 161 ASP A O 1
ATOM 1216 N N . ASN A 1 162 ? -29.438 -30.109 -3.062 1 97.62 162 ASN A N 1
ATOM 1217 C CA . ASN A 1 162 ? -30.531 -29.266 -3.525 1 97.62 162 ASN A CA 1
ATOM 1218 C C . ASN A 1 162 ? -30.641 -29.281 -5.047 1 97.62 162 ASN A C 1
ATOM 1220 O O . ASN A 1 162 ? -31.641 -28.828 -5.605 1 97.62 162 ASN A O 1
ATOM 1224 N N . ASN A 1 163 ? -29.641 -29.812 -5.707 1 97.38 163 ASN A N 1
ATOM 1225 C CA . ASN A 1 163 ? -29.609 -29.719 -7.164 1 97.38 163 ASN A CA 1
ATOM 1226 C C . ASN A 1 163 ? -29.312 -31.078 -7.797 1 97.38 163 ASN A C 1
ATOM 1228 O O . ASN A 1 163 ? -28.547 -31.156 -8.766 1 97.38 163 ASN A O 1
ATOM 1232 N N . ASP A 1 164 ? -29.828 -32.125 -7.207 1 95.88 164 ASP A N 1
ATOM 1233 C CA . ASP A 1 164 ? -29.75 -33.469 -7.762 1 95.88 164 ASP A CA 1
ATOM 1234 C C . ASP A 1 164 ? -28.297 -33.875 -8.078 1 95.88 164 ASP A C 1
ATOM 1236 O O . ASP A 1 164 ? -28 -34.281 -9.203 1 95.88 164 ASP A O 1
ATOM 1240 N N . GLY A 1 165 ? -27.406 -33.562 -7.137 1 97.62 165 GLY A N 1
ATOM 1241 C CA . GLY A 1 165 ? -26.016 -33.969 -7.242 1 97.62 165 GLY A CA 1
ATOM 1242 C C . GLY A 1 165 ? -25.203 -33.062 -8.141 1 97.62 165 GLY A C 1
ATOM 1243 O O . GLY A 1 165 ? -24.125 -33.469 -8.617 1 97.62 165 GLY A O 1
ATOM 1244 N N . SER A 1 166 ? -25.781 -31.828 -8.391 1 98.12 166 SER A N 1
ATOM 1245 C CA . SER A 1 166 ? -25.094 -30.922 -9.312 1 98.12 166 SER A CA 1
ATOM 1246 C C . SER A 1 166 ? -24.719 -29.609 -8.625 1 98.12 166 SER A C 1
ATOM 1248 O O . SER A 1 166 ? -25.312 -29.234 -7.617 1 98.12 166 SER A O 1
ATOM 1250 N N . LEU A 1 167 ? -23.703 -28.953 -9.133 1 98.19 167 LEU A N 1
ATOM 1251 C CA . LEU A 1 167 ? -23.391 -27.578 -8.773 1 98.19 167 LEU A CA 1
ATOM 1252 C C . LEU A 1 167 ? -23.781 -26.625 -9.891 1 98.19 167 LEU A C 1
ATOM 1254 O O . LEU A 1 167 ? -23.75 -27 -11.07 1 98.19 167 LEU A O 1
ATOM 1258 N N . THR A 1 168 ? -24.125 -25.453 -9.523 1 97.56 168 THR A N 1
ATOM 1259 C CA . THR A 1 168 ? -24.516 -24.438 -10.5 1 97.56 168 THR A CA 1
ATOM 1260 C C . THR A 1 168 ? -23.297 -23.688 -11.023 1 97.56 168 THR A C 1
ATOM 1262 O O . THR A 1 168 ? -22.219 -23.719 -10.414 1 97.56 168 THR A O 1
ATOM 1265 N N . TYR A 1 169 ? -23.5 -23.031 -12.164 1 97.25 169 TYR A N 1
ATOM 1266 C CA . TYR A 1 169 ? -22.391 -22.297 -12.789 1 97.25 169 TYR A CA 1
ATOM 1267 C C . TYR A 1 169 ? -21.891 -21.188 -11.867 1 97.25 169 TYR A C 1
ATOM 1269 O O . TYR A 1 169 ? -20.672 -21.062 -11.672 1 97.25 169 TYR A O 1
ATOM 1277 N N . PRO A 1 170 ? -22.75 -20.359 -11.234 1 96.5 170 PRO A N 1
ATOM 1278 C CA . PRO A 1 170 ? -22.234 -19.312 -10.352 1 96.5 170 PRO A CA 1
ATOM 1279 C C . PRO A 1 170 ? -21.359 -19.844 -9.219 1 96.5 170 PRO A C 1
ATOM 1281 O O . PRO A 1 170 ? -20.344 -19.25 -8.867 1 96.5 170 PRO A O 1
ATOM 1284 N N . THR A 1 171 ? -21.781 -21 -8.703 1 97.56 171 THR A N 1
ATOM 1285 C CA . THR A 1 171 ? -21.016 -21.609 -7.629 1 97.56 171 THR A CA 1
ATOM 1286 C C . THR A 1 171 ? -19.625 -22.047 -8.133 1 97.56 171 THR A C 1
ATOM 1288 O O . THR A 1 171 ? -18.609 -21.734 -7.508 1 97.56 171 THR A O 1
ATOM 1291 N N . ARG A 1 172 ? -19.562 -22.734 -9.242 1 98.44 172 ARG A N 1
ATOM 1292 C CA . ARG A 1 172 ? -18.281 -23.203 -9.789 1 98.44 172 ARG A CA 1
ATOM 1293 C C . ARG A 1 172 ? -17.391 -22.031 -10.148 1 98.44 172 ARG A C 1
ATOM 1295 O O . ARG A 1 172 ? -16.172 -22.062 -9.906 1 98.44 172 ARG A O 1
ATOM 1302 N N . PHE A 1 173 ? -18.031 -20.984 -10.719 1 98.31 173 PHE A N 1
ATOM 1303 C CA . PHE A 1 173 ? -17.266 -19.797 -11.094 1 98.31 173 PHE A CA 1
ATOM 1304 C C . PHE A 1 173 ? -16.688 -19.109 -9.859 1 98.31 173 PHE A C 1
ATOM 1306 O O . PHE A 1 173 ? -15.5 -18.75 -9.852 1 98.31 173 PHE A O 1
ATOM 1313 N N . ASN A 1 174 ? -17.469 -18.969 -8.859 1 98.19 174 ASN A N 1
ATOM 1314 C CA . ASN A 1 174 ? -17.016 -18.375 -7.609 1 98.19 174 ASN A CA 1
ATOM 1315 C C . ASN A 1 174 ? -15.867 -19.172 -6.988 1 98.19 174 ASN A C 1
ATOM 1317 O O . ASN A 1 174 ? -14.875 -18.594 -6.531 1 98.19 174 ASN A O 1
ATOM 1321 N N . LEU A 1 175 ? -15.977 -20.438 -6.953 1 98.69 175 LEU A N 1
ATOM 1322 C CA . LEU A 1 175 ? -14.93 -21.312 -6.434 1 98.69 175 LEU A CA 1
ATOM 1323 C C . LEU A 1 175 ? -13.648 -21.172 -7.25 1 98.69 175 LEU A C 1
ATOM 1325 O O . LEU A 1 175 ? -12.547 -21.203 -6.695 1 98.69 175 LEU A O 1
ATOM 1329 N N . ALA A 1 176 ? -13.789 -21.047 -8.555 1 98.81 176 ALA A N 1
ATOM 1330 C CA . ALA A 1 176 ? -12.641 -20.891 -9.438 1 98.81 176 ALA A CA 1
ATOM 1331 C C . ALA A 1 176 ? -11.875 -19.609 -9.117 1 98.81 176 ALA A C 1
ATOM 1333 O O . ALA A 1 176 ? -10.641 -19.609 -9.062 1 98.81 176 ALA A O 1
ATOM 1334 N N . ILE A 1 177 ? -12.609 -18.516 -8.938 1 98.69 177 ILE A N 1
ATOM 1335 C CA . ILE A 1 177 ? -11.961 -17.25 -8.633 1 98.69 177 ILE A CA 1
ATOM 1336 C C . ILE A 1 177 ? -11.273 -17.344 -7.273 1 98.69 177 ILE A C 1
ATOM 1338 O O . ILE A 1 177 ? -10.141 -16.859 -7.113 1 98.69 177 ILE A O 1
ATOM 1342 N N . LYS A 1 178 ? -11.922 -17.953 -6.293 1 98.44 178 LYS A N 1
ATOM 1343 C CA . LYS A 1 178 ? -11.297 -18.203 -4.996 1 98.44 178 LYS A CA 1
ATOM 1344 C C . LYS A 1 178 ? -9.984 -18.969 -5.16 1 98.44 178 LYS A C 1
ATOM 1346 O O . LYS A 1 178 ? -9.016 -18.703 -4.441 1 98.44 178 LYS A O 1
ATOM 1351 N N . ALA A 1 179 ? -9.984 -19.844 -6.055 1 98.75 179 ALA A N 1
ATOM 1352 C CA . ALA A 1 179 ? -8.797 -20.641 -6.332 1 98.75 179 ALA A CA 1
ATOM 1353 C C . ALA A 1 179 ? -7.684 -19.766 -6.922 1 98.75 179 ALA A C 1
ATOM 1355 O O . ALA A 1 179 ? -6.52 -19.906 -6.543 1 98.75 179 ALA A O 1
ATOM 1356 N N . PHE A 1 180 ? -8.031 -18.906 -7.898 1 98.56 180 PHE A N 1
ATOM 1357 C CA . PHE A 1 180 ? -7.043 -17.984 -8.461 1 98.56 180 PHE A CA 1
ATOM 1358 C C . PHE A 1 180 ? -6.477 -17.078 -7.379 1 98.56 180 PHE A C 1
ATOM 1360 O O . PHE A 1 180 ? -5.273 -16.797 -7.355 1 98.56 180 PHE A O 1
ATOM 1367 N N . GLU A 1 181 ? -7.312 -16.594 -6.488 1 98.31 181 GLU A N 1
ATOM 1368 C CA . GLU A 1 181 ? -6.871 -15.789 -5.355 1 98.31 181 GLU A CA 1
ATOM 1369 C C . GLU A 1 181 ? -5.906 -16.562 -4.465 1 98.31 181 GLU A C 1
ATOM 1371 O O . GLU A 1 181 ? -4.902 -16.016 -3.998 1 98.31 181 GLU A O 1
ATOM 1376 N N . HIS A 1 182 ? -6.238 -17.812 -4.266 1 97.75 182 HIS A N 1
ATOM 1377 C CA . HIS A 1 182 ? -5.43 -18.703 -3.43 1 97.75 182 HIS A CA 1
ATOM 1378 C C . HIS A 1 182 ? -4.043 -18.906 -4.027 1 97.75 182 HIS A C 1
ATOM 1380 O O . HIS A 1 182 ? -3.039 -18.844 -3.311 1 97.75 182 HIS A O 1
ATOM 1386 N N . THR A 1 183 ? -3.936 -19.094 -5.297 1 97.81 183 THR A N 1
ATOM 1387 C CA . THR A 1 183 ? -2.648 -19.297 -5.953 1 97.81 183 THR A CA 1
ATOM 1388 C C . THR A 1 183 ? -1.846 -18 -5.969 1 97.81 183 THR A C 1
ATOM 1390 O O . THR A 1 183 ? -0.621 -18.016 -5.832 1 97.81 183 THR A O 1
ATOM 1393 N N . ALA A 1 184 ? -2.553 -16.875 -6.172 1 98 184 ALA A N 1
ATOM 1394 C CA . ALA A 1 184 ? -1.871 -15.586 -6.133 1 98 184 ALA A CA 1
ATOM 1395 C C . ALA A 1 184 ? -1.213 -15.352 -4.773 1 98 184 ALA A C 1
ATOM 1397 O O . ALA A 1 184 ? -0.052 -14.945 -4.703 1 98 184 ALA A O 1
ATOM 1398 N N . ALA A 1 185 ? -1.948 -15.641 -3.709 1 97.38 185 ALA A N 1
ATOM 1399 C CA . ALA A 1 185 ? -1.409 -15.477 -2.359 1 97.38 185 ALA A CA 1
ATOM 1400 C C . ALA A 1 185 ? -0.241 -16.438 -2.121 1 97.38 185 ALA A C 1
ATOM 1402 O O . ALA A 1 185 ? 0.774 -16.047 -1.537 1 97.38 185 ALA A O 1
ATOM 1403 N N . TYR A 1 186 ? -0.404 -17.656 -2.564 1 97.31 186 TYR A N 1
ATOM 1404 C CA . TYR A 1 186 ? 0.611 -18.688 -2.404 1 97.31 186 TYR A CA 1
ATOM 1405 C C . TYR A 1 186 ? 1.913 -18.281 -3.088 1 97.31 186 TYR A C 1
ATOM 1407 O O . TYR A 1 186 ? 2.982 -18.328 -2.475 1 97.31 186 TYR A O 1
ATOM 1415 N N . ASP A 1 187 ? 1.848 -17.859 -4.32 1 97.88 187 ASP A N 1
ATOM 1416 C CA . ASP A 1 187 ? 3.031 -17.469 -5.082 1 97.88 187 ASP A CA 1
ATOM 1417 C C . ASP A 1 187 ? 3.648 -16.188 -4.531 1 97.88 187 ASP A C 1
ATOM 1419 O O . ASP A 1 187 ? 4.867 -16 -4.59 1 97.88 187 ASP A O 1
ATOM 1423 N N . SER A 1 188 ? 2.826 -15.328 -4.012 1 97.75 188 SER A N 1
ATOM 1424 C CA . SER A 1 188 ? 3.322 -14.117 -3.365 1 97.75 188 SER A CA 1
ATOM 1425 C C . SER A 1 188 ? 4.23 -14.445 -2.189 1 97.75 188 SER A C 1
ATOM 1427 O O . SER A 1 188 ? 5.305 -13.859 -2.043 1 97.75 188 SER A O 1
ATOM 1429 N N . MET A 1 189 ? 3.832 -15.391 -1.356 1 97.25 189 MET A N 1
ATOM 1430 C CA . MET A 1 189 ? 4.609 -15.781 -0.184 1 97.25 189 MET A CA 1
ATOM 1431 C C . MET A 1 189 ? 5.965 -16.344 -0.593 1 97.25 189 MET A C 1
ATOM 1433 O O . MET A 1 189 ? 6.984 -16.047 0.031 1 97.25 189 MET A O 1
ATOM 1437 N N . ILE A 1 190 ? 5.91 -17.125 -1.627 1 98.12 190 ILE A N 1
ATOM 1438 C CA . ILE A 1 190 ? 7.129 -17.766 -2.111 1 98.12 190 ILE A CA 1
ATOM 1439 C C . ILE A 1 190 ? 8.094 -16.703 -2.641 1 98.12 190 ILE A C 1
ATOM 1441 O O . ILE A 1 190 ? 9.266 -16.672 -2.254 1 98.12 190 ILE A O 1
ATOM 1445 N N . ALA A 1 191 ? 7.609 -15.844 -3.502 1 98.44 191 ALA A N 1
ATOM 1446 C CA . ALA A 1 191 ? 8.438 -14.789 -4.078 1 98.44 191 ALA A CA 1
ATOM 1447 C C . ALA A 1 191 ? 9.008 -13.875 -2.992 1 98.44 191 ALA A C 1
ATOM 1449 O O . ALA A 1 191 ? 10.18 -13.5 -3.035 1 98.44 191 ALA A O 1
ATOM 1450 N N . ASN A 1 192 ? 8.18 -13.492 -2.006 1 98.06 192 ASN A N 1
ATOM 1451 C CA . ASN A 1 192 ? 8.625 -12.633 -0.919 1 98.06 192 ASN A CA 1
ATOM 1452 C C . ASN A 1 192 ? 9.742 -13.281 -0.109 1 98.06 192 ASN A C 1
ATOM 1454 O O . ASN A 1 192 ? 10.727 -12.617 0.246 1 98.06 192 ASN A O 1
ATOM 1458 N N . TYR A 1 193 ? 9.586 -14.562 0.22 1 97.5 193 TYR A N 1
ATOM 1459 C CA . TYR A 1 193 ? 10.578 -15.258 1.031 1 97.5 193 TYR A CA 1
ATOM 1460 C C . TYR A 1 193 ? 11.906 -15.359 0.293 1 97.5 193 TYR A C 1
ATOM 1462 O O . TYR A 1 193 ? 12.945 -14.945 0.808 1 97.5 193 TYR A O 1
ATOM 1470 N N . PHE A 1 194 ? 11.883 -15.828 -0.949 1 98.19 194 PHE A N 1
ATOM 1471 C CA . PHE A 1 194 ? 13.117 -16.094 -1.674 1 98.19 194 PHE A CA 1
ATOM 1472 C C . PHE A 1 194 ? 13.742 -14.805 -2.182 1 98.19 194 PHE A C 1
ATOM 1474 O O . PHE A 1 194 ? 14.961 -14.727 -2.348 1 98.19 194 PHE A O 1
ATOM 1481 N N . GLY A 1 195 ? 12.93 -13.805 -2.387 1 98.31 195 GLY A N 1
ATOM 1482 C CA . GLY A 1 195 ? 13.445 -12.516 -2.818 1 98.31 195 GLY A CA 1
ATOM 1483 C C . GLY A 1 195 ? 14.406 -11.891 -1.825 1 98.31 195 GLY A C 1
ATOM 1484 O O . GLY A 1 195 ? 15.195 -11.016 -2.186 1 98.31 195 GLY A O 1
ATOM 1485 N N . THR A 1 196 ? 14.312 -12.297 -0.547 1 97.56 196 THR A N 1
ATOM 1486 C CA . THR A 1 196 ? 15.195 -11.766 0.482 1 97.56 196 THR A CA 1
ATOM 1487 C C . THR A 1 196 ? 16.594 -12.352 0.352 1 97.56 196 THR A C 1
ATOM 1489 O O . THR A 1 196 ? 17.547 -11.836 0.941 1 97.56 196 THR A O 1
ATOM 1492 N N . LEU A 1 197 ? 16.75 -13.438 -0.457 1 97.38 197 LEU A N 1
ATOM 1493 C CA . LEU A 1 197 ? 17.969 -14.242 -0.433 1 97.38 197 LEU A CA 1
ATOM 1494 C C . LEU A 1 197 ? 18.859 -13.938 -1.64 1 97.38 197 LEU A C 1
ATOM 1496 O O . LEU A 1 197 ? 19.953 -14.484 -1.773 1 97.38 197 LEU A O 1
ATOM 1500 N N . VAL A 1 198 ? 18.406 -13.109 -2.553 1 97.69 198 VAL A N 1
ATOM 1501 C CA . VAL A 1 198 ? 19.156 -12.773 -3.762 1 97.69 198 VAL A CA 1
ATOM 1502 C C . VAL A 1 198 ? 19.344 -11.258 -3.844 1 97.69 198 VAL A C 1
ATOM 1504 O O . VAL A 1 198 ? 18.625 -10.5 -3.186 1 97.69 198 VAL A O 1
ATOM 1507 N N . PRO A 1 199 ? 20.312 -10.812 -4.664 1 97.56 199 PRO A N 1
ATOM 1508 C CA . PRO A 1 199 ? 20.516 -9.375 -4.812 1 97.56 199 PRO A CA 1
ATOM 1509 C C . PRO A 1 199 ? 19.328 -8.68 -5.484 1 97.56 199 PRO A C 1
ATOM 1511 O O . PRO A 1 199 ? 18.656 -9.273 -6.332 1 97.56 199 PRO A O 1
ATOM 1514 N N . PRO A 1 200 ? 19.031 -7.402 -5.086 1 97.56 200 PRO A N 1
ATOM 1515 C CA . PRO A 1 200 ? 18.016 -6.629 -5.789 1 97.56 200 PRO A CA 1
ATOM 1516 C C . PRO A 1 200 ? 18.406 -6.297 -7.227 1 97.56 200 PRO A C 1
ATOM 1518 O O . PRO A 1 200 ? 19.578 -6.457 -7.602 1 97.56 200 PRO A O 1
ATOM 1521 N N . TYR A 1 201 ? 17.422 -5.918 -8.016 1 96.94 201 TYR A N 1
ATOM 1522 C CA . TYR A 1 201 ? 17.672 -5.57 -9.406 1 96.94 201 TYR A CA 1
ATOM 1523 C C . TYR A 1 201 ? 18.328 -4.199 -9.516 1 96.94 201 TYR A C 1
ATOM 1525 O O . TYR A 1 201 ? 18.953 -3.883 -10.531 1 96.94 201 TYR A O 1
ATOM 1533 N N . HIS A 1 202 ? 18.125 -3.367 -8.461 1 94.81 202 HIS A N 1
ATOM 1534 C CA . HIS A 1 202 ? 18.656 -2.012 -8.414 1 94.81 202 HIS A CA 1
ATOM 1535 C C . HIS A 1 202 ? 19.484 -1.782 -7.152 1 94.81 202 HIS A C 1
ATOM 1537 O O . HIS A 1 202 ? 19.312 -2.494 -6.16 1 94.81 202 HIS A O 1
ATOM 1543 N N . GLY A 1 203 ? 20.344 -0.804 -7.211 1 89.31 203 GLY A N 1
ATOM 1544 C CA . GLY A 1 203 ? 21.109 -0.446 -6.027 1 89.31 203 GLY A CA 1
ATOM 1545 C C . GLY A 1 203 ? 22.281 -1.37 -5.781 1 89.31 203 GLY A C 1
ATOM 1546 O O . GLY A 1 203 ? 23.078 -1.638 -6.691 1 89.31 203 GLY A O 1
ATOM 1547 N N . ASP A 1 204 ? 22.406 -1.817 -4.578 1 89.06 204 ASP A N 1
ATOM 1548 C CA . ASP A 1 204 ? 23.484 -2.734 -4.215 1 89.06 204 ASP A CA 1
ATOM 1549 C C . ASP A 1 204 ? 23.172 -4.156 -4.668 1 89.06 204 ASP A C 1
ATOM 1551 O O . ASP A 1 204 ? 22.5 -4.902 -3.961 1 89.06 204 ASP A O 1
ATOM 1555 N N . THR A 1 205 ? 23.797 -4.598 -5.723 1 93 205 THR A N 1
ATOM 1556 C CA . THR A 1 205 ? 23.469 -5.887 -6.332 1 93 205 THR A CA 1
ATOM 1557 C C . THR A 1 205 ? 24.516 -6.934 -5.953 1 93 205 THR A C 1
ATOM 1559 O O . THR A 1 205 ? 24.672 -7.945 -6.641 1 93 205 THR A O 1
ATOM 1562 N N . GLU A 1 206 ? 25.281 -6.648 -4.93 1 93.38 206 GLU A N 1
ATOM 1563 C CA . GLU A 1 206 ? 26.359 -7.562 -4.543 1 93.38 206 GLU A CA 1
ATOM 1564 C C . GLU A 1 206 ? 25.922 -8.461 -3.391 1 93.38 206 GLU A C 1
ATOM 1566 O O . GLU A 1 206 ? 26.516 -9.516 -3.16 1 93.38 206 GLU A O 1
ATOM 1571 N N . GLN A 1 207 ? 24.953 -8 -2.686 1 95.25 207 GLN A N 1
ATOM 1572 C CA . GLN A 1 207 ? 24.469 -8.758 -1.532 1 95.25 207 GLN A CA 1
ATOM 1573 C C . GLN A 1 207 ? 22.984 -9.07 -1.664 1 95.25 207 GLN A C 1
ATOM 1575 O O . GLN A 1 207 ? 22.266 -8.398 -2.402 1 95.25 207 GLN A O 1
ATOM 1580 N N . PRO A 1 208 ? 22.547 -10.156 -0.95 1 97.06 208 PRO A N 1
ATOM 1581 C CA . PRO A 1 208 ? 21.109 -10.422 -0.945 1 97.06 208 PRO A CA 1
ATOM 1582 C C . PRO A 1 208 ? 20.281 -9.227 -0.478 1 97.06 208 PRO A C 1
ATOM 1584 O O . PRO A 1 208 ? 20.766 -8.406 0.309 1 97.06 208 PRO A O 1
ATOM 1587 N N . SER A 1 209 ? 19.078 -9.148 -0.923 1 96.94 209 SER A N 1
ATOM 1588 C CA . SER A 1 209 ? 18.188 -8.023 -0.643 1 96.94 209 SER A CA 1
ATOM 1589 C C . SER A 1 209 ? 17.906 -7.906 0.85 1 96.94 209 SER A C 1
ATOM 1591 O O . SER A 1 209 ? 17.703 -6.805 1.363 1 96.94 209 SER A O 1
ATOM 1593 N N . GLY A 1 210 ? 17.75 -9.07 1.551 1 94.81 210 GLY A N 1
ATOM 1594 C CA . GLY A 1 210 ? 17.609 -9.062 2.998 1 94.81 210 GLY A CA 1
ATOM 1595 C C . GLY A 1 210 ? 16.188 -8.797 3.459 1 94.81 210 GLY A C 1
ATOM 1596 O O . GLY A 1 210 ? 15.25 -9.406 2.959 1 94.81 210 GLY A O 1
ATOM 1597 N N . HIS A 1 211 ? 16.047 -7.863 4.473 1 94.62 211 HIS A N 1
ATOM 1598 C CA . HIS A 1 211 ? 14.82 -7.598 5.199 1 94.62 211 HIS A CA 1
ATOM 1599 C C . HIS A 1 211 ? 13.688 -7.238 4.242 1 94.62 211 HIS A C 1
ATOM 1601 O O . HIS A 1 211 ? 12.523 -7.59 4.488 1 94.62 211 HIS A O 1
ATOM 1607 N N . PHE A 1 212 ? 13.977 -6.504 3.266 1 98 212 PHE A N 1
ATOM 1608 C CA . PHE A 1 212 ? 13.031 -6.141 2.219 1 98 212 PHE A CA 1
ATOM 1609 C C . PHE A 1 212 ? 13.328 -6.895 0.93 1 98 212 PHE A C 1
ATOM 1611 O O . PHE A 1 212 ? 14.344 -6.645 0.278 1 98 212 PHE A O 1
ATOM 1618 N N . PRO A 1 213 ? 12.391 -7.77 0.535 1 98.5 213 PRO A N 1
ATOM 1619 C CA . PRO A 1 213 ? 12.672 -8.641 -0.605 1 98.5 213 PRO A CA 1
ATOM 1620 C C . PRO A 1 213 ? 12.852 -7.871 -1.911 1 98.5 213 PRO A C 1
ATOM 1622 O O . PRO A 1 213 ? 12.414 -6.723 -2.02 1 98.5 213 PRO A O 1
ATOM 1625 N N . ARG A 1 214 ? 13.453 -8.5 -2.904 1 98.44 214 ARG A N 1
ATOM 1626 C CA . ARG A 1 214 ? 13.742 -7.93 -4.215 1 98.44 214 ARG A CA 1
ATOM 1627 C C . ARG A 1 214 ? 12.461 -7.449 -4.895 1 98.44 214 ARG A C 1
ATOM 1629 O O . ARG A 1 214 ? 12.461 -6.406 -5.551 1 98.44 214 ARG A O 1
ATOM 1636 N N . THR A 1 215 ? 11.453 -8.266 -4.77 1 98.62 215 THR A N 1
ATOM 1637 C CA . THR A 1 215 ? 10.094 -7.852 -5.129 1 98.62 215 THR A CA 1
ATOM 1638 C C . THR A 1 215 ? 9.156 -7.977 -3.932 1 98.62 215 THR A C 1
ATOM 1640 O O . THR A 1 215 ? 9.305 -8.883 -3.111 1 98.62 215 THR A O 1
ATOM 1643 N N . LEU A 1 216 ? 8.273 -7 -3.826 1 98.69 216 LEU A N 1
ATOM 1644 C CA . LEU A 1 216 ? 7.281 -7.016 -2.758 1 98.69 216 LEU A CA 1
ATOM 1645 C C . LEU A 1 216 ? 5.891 -7.32 -3.311 1 98.69 216 LEU A C 1
ATOM 1647 O O . LEU A 1 216 ? 5.371 -6.574 -4.145 1 98.69 216 LEU A O 1
ATOM 1651 N N . ASN A 1 217 ? 5.352 -8.43 -2.857 1 98.44 217 ASN A N 1
ATOM 1652 C CA . ASN A 1 217 ? 4.012 -8.859 -3.24 1 98.44 217 ASN A CA 1
ATOM 1653 C C . ASN A 1 217 ? 3.037 -8.766 -2.07 1 98.44 217 ASN A C 1
ATOM 1655 O O . ASN A 1 217 ? 3.258 -9.375 -1.023 1 98.44 217 ASN A O 1
ATOM 1659 N N . LEU A 1 218 ? 1.978 -7.996 -2.271 1 98.19 218 LEU A N 1
ATOM 1660 C CA . LEU A 1 218 ? 1.004 -7.754 -1.213 1 98.19 218 LEU A CA 1
ATOM 1661 C C . LEU A 1 218 ? -0.377 -8.258 -1.617 1 98.19 218 LEU A C 1
ATOM 1663 O O . LEU A 1 218 ? -0.783 -8.109 -2.771 1 98.19 218 LEU A O 1
ATOM 1667 N N . ASN A 1 219 ? -1.076 -8.867 -0.673 1 98 219 ASN A N 1
ATOM 1668 C CA . ASN A 1 219 ? -2.422 -9.391 -0.883 1 98 219 ASN A CA 1
ATOM 1669 C C . ASN A 1 219 ? -3.395 -8.875 0.173 1 98 219 ASN A C 1
ATOM 1671 O O . ASN A 1 219 ? -3.133 -8.984 1.372 1 98 219 ASN A O 1
ATOM 1675 N N . TYR A 1 220 ? -4.512 -8.32 -0.273 1 98.5 220 TYR A N 1
ATOM 1676 C CA . TYR A 1 220 ? -5.543 -7.805 0.619 1 98.5 220 TYR A CA 1
ATOM 1677 C C . TYR A 1 220 ? -6.922 -8.312 0.213 1 98.5 220 TYR A C 1
ATOM 1679 O O . TYR A 1 220 ? -7.125 -8.727 -0.931 1 98.5 220 TYR A O 1
ATOM 1687 N N . ILE A 1 221 ? -7.883 -8.297 1.133 1 98.56 221 ILE A N 1
ATOM 1688 C CA . ILE A 1 221 ? -9.266 -8.719 0.917 1 98.56 221 ILE A CA 1
ATOM 1689 C C . ILE A 1 221 ? -10.195 -7.512 1.03 1 98.56 221 ILE A C 1
ATOM 1691 O O . ILE A 1 221 ? -10.148 -6.77 2.016 1 98.56 221 ILE A O 1
ATOM 1695 N N . LYS A 1 222 ? -11.07 -7.309 0.087 1 98.19 222 LYS A N 1
ATOM 1696 C CA . LYS A 1 222 ? -11.977 -6.164 0.124 1 98.19 222 LYS A CA 1
ATOM 1697 C C . LYS A 1 222 ? -12.977 -6.293 1.27 1 98.19 222 LYS A C 1
ATOM 1699 O O . LYS A 1 222 ? -13.695 -7.293 1.365 1 98.19 222 LYS A O 1
ATOM 1704 N N . LYS A 1 223 ? -12.984 -5.363 2.109 1 97.25 223 LYS A N 1
ATOM 1705 C CA . LYS A 1 223 ? -13.914 -5.348 3.236 1 97.25 223 LYS A CA 1
ATOM 1706 C C . LYS A 1 223 ? -15.18 -4.574 2.893 1 97.25 223 LYS A C 1
ATOM 1708 O O . LYS A 1 223 ? -16.281 -5.008 3.223 1 97.25 223 LYS A O 1
ATOM 1713 N N . GLN A 1 224 ? -15 -3.441 2.186 1 96.94 224 GLN A N 1
ATOM 1714 C CA . GLN A 1 224 ? -16.172 -2.658 1.801 1 96.94 224 GLN A CA 1
ATOM 1715 C C . GLN A 1 224 ? -15.812 -1.634 0.726 1 96.94 224 GLN A C 1
ATOM 1717 O O . GLN A 1 224 ? -14.68 -1.159 0.664 1 96.94 224 GLN A O 1
ATOM 1722 N N . ASP A 1 225 ? -16.797 -1.316 -0.107 1 96.81 225 ASP A N 1
ATOM 1723 C CA . ASP A 1 225 ? -16.703 -0.14 -0.966 1 96.81 225 ASP A CA 1
ATOM 1724 C C . ASP A 1 225 ? -16.953 1.141 -0.173 1 96.81 225 ASP A C 1
ATOM 1726 O O . ASP A 1 225 ? -17.656 1.124 0.835 1 96.81 225 ASP A O 1
ATOM 1730 N N . MET A 1 226 ? -16.281 2.164 -0.635 1 96.88 226 MET A N 1
ATOM 1731 C CA . MET A 1 226 ? -16.562 3.475 -0.052 1 96.88 226 MET A CA 1
ATOM 1732 C C . MET A 1 226 ? -17.469 4.297 -0.958 1 96.88 226 MET A C 1
ATOM 1734 O O . MET A 1 226 ? -17.453 4.121 -2.178 1 96.88 226 MET A O 1
ATOM 1738 N N . ARG A 1 227 ? -18.25 5.145 -0.354 1 96.38 227 ARG A N 1
ATOM 1739 C CA . ARG A 1 227 ? -19.031 6.07 -1.173 1 96.38 227 ARG A CA 1
ATOM 1740 C C . ARG A 1 227 ? -18.125 6.848 -2.125 1 96.38 227 ARG A C 1
ATOM 1742 O O . ARG A 1 227 ? -18.484 7.07 -3.283 1 96.38 227 ARG A O 1
ATOM 1749 N N . TYR A 1 228 ? -17.078 7.305 -1.729 1 97.62 228 TYR A N 1
ATOM 1750 C CA . TYR A 1 228 ? -15.969 7.93 -2.453 1 97.62 228 TYR A CA 1
ATOM 1751 C C . TYR A 1 228 ? -14.703 7.938 -1.611 1 97.62 228 TYR A C 1
ATOM 1753 O O . TYR A 1 228 ? -14.688 7.418 -0.493 1 97.62 228 TYR A O 1
ATOM 1761 N N . GLY A 1 229 ? -13.602 8.43 -2.188 1 98 229 GLY A N 1
ATOM 1762 C CA . GLY A 1 229 ? -12.344 8.539 -1.466 1 98 229 GLY A CA 1
ATOM 1763 C C . GLY A 1 229 ? -12.273 9.75 -0.561 1 98 229 GLY A C 1
ATOM 1764 O O . GLY A 1 229 ? -13.273 10.117 0.069 1 98 229 GLY A O 1
ATOM 1765 N N . GLU A 1 230 ? -11.055 10.312 -0.372 1 97.94 230 GLU A N 1
ATOM 1766 C CA . GLU A 1 230 ? -10.938 11.562 0.37 1 97.94 230 GLU A CA 1
ATOM 1767 C C . GLU A 1 230 ? -11.82 12.648 -0.241 1 97.94 230 GLU A C 1
ATOM 1769 O O . GLU A 1 230 ? -12.305 13.531 0.468 1 97.94 230 GLU A O 1
ATOM 1774 N N . ASN A 1 231 ? -11.945 12.477 -1.568 1 98 231 ASN A N 1
ATOM 1775 C CA . ASN A 1 231 ? -12.766 13.422 -2.32 1 98 231 ASN A CA 1
ATOM 1776 C C . ASN A 1 231 ? -13.836 12.711 -3.143 1 98 231 ASN A C 1
ATOM 1778 O O . ASN A 1 231 ? -13.656 11.547 -3.525 1 98 231 ASN A O 1
ATOM 1782 N N . SER A 1 232 ? -14.953 13.43 -3.461 1 97.06 232 SER A N 1
ATOM 1783 C CA . SER A 1 232 ? -16.141 12.812 -4.051 1 97.06 232 SER A CA 1
ATOM 1784 C C . SER A 1 232 ? -15.852 12.305 -5.457 1 97.06 232 SER A C 1
ATOM 1786 O O . SER A 1 232 ? -16.531 11.391 -5.941 1 97.06 232 SER A O 1
ATOM 1788 N N . HIS A 1 233 ? -14.867 12.883 -6.121 1 97.44 233 HIS A N 1
ATOM 1789 C CA . HIS A 1 233 ? -14.609 12.477 -7.496 1 97.44 233 HIS A CA 1
ATOM 1790 C C . HIS A 1 233 ? -13.656 11.289 -7.543 1 97.44 233 HIS A C 1
ATOM 1792 O O . HIS A 1 233 ? -13.297 10.812 -8.625 1 97.44 233 HIS A O 1
ATOM 1798 N N . GLN A 1 234 ? -13.219 10.766 -6.449 1 98.19 234 GLN A N 1
ATOM 1799 C CA . GLN A 1 234 ? -12.344 9.602 -6.355 1 98.19 234 GLN A CA 1
ATOM 1800 C C . GLN A 1 234 ? -13.109 8.367 -5.887 1 98.19 234 GLN A C 1
ATOM 1802 O O . GLN A 1 234 ? -13.656 8.359 -4.781 1 98.19 234 GLN A O 1
ATOM 1807 N N . GLN A 1 235 ? -13.109 7.312 -6.648 1 98.25 235 GLN A N 1
ATOM 1808 C CA . GLN A 1 235 ? -13.633 6.043 -6.156 1 98.25 235 GLN A CA 1
ATOM 1809 C C . GLN A 1 235 ? -12.672 5.402 -5.16 1 98.25 235 GLN A C 1
ATOM 1811 O O . GLN A 1 235 ? -11.469 5.645 -5.207 1 98.25 235 GLN A O 1
ATOM 1816 N N . ALA A 1 236 ? -13.266 4.578 -4.223 1 98.56 236 ALA A N 1
ATOM 1817 C CA . ALA A 1 236 ? -12.398 4.059 -3.168 1 98.56 236 ALA A CA 1
ATOM 1818 C C . ALA A 1 236 ? -12.969 2.781 -2.561 1 98.56 236 ALA A C 1
ATOM 1820 O O . ALA A 1 236 ? -14.156 2.486 -2.727 1 98.56 236 ALA A O 1
ATOM 1821 N N . ALA A 1 237 ? -12.125 2.023 -1.918 1 98.62 237 ALA A N 1
ATOM 1822 C CA . ALA A 1 237 ? -12.484 0.823 -1.169 1 98.62 237 ALA A CA 1
ATOM 1823 C C . ALA A 1 237 ? -11.562 0.63 0.032 1 98.62 237 ALA A C 1
ATOM 1825 O O . ALA A 1 237 ? -10.453 1.176 0.068 1 98.62 237 ALA A O 1
ATOM 1826 N N . PHE A 1 238 ? -12.109 -0.057 0.984 1 98.56 238 PHE A N 1
ATOM 1827 C CA . PHE A 1 238 ? -11.336 -0.472 2.15 1 98.56 238 PHE A CA 1
ATOM 1828 C C . PHE A 1 238 ? -11 -1.956 2.076 1 98.56 238 PHE A C 1
ATOM 1830 O O . PHE A 1 238 ? -11.891 -2.793 1.91 1 98.56 238 PHE A O 1
ATOM 1837 N N . TYR A 1 239 ? -9.68 -2.268 2.148 1 98.69 239 TYR A N 1
ATOM 1838 C CA . TYR A 1 239 ? -9.195 -3.645 2.137 1 98.69 239 TYR A CA 1
ATOM 1839 C C . TYR A 1 239 ? -8.602 -4.023 3.484 1 98.69 239 TYR A C 1
ATOM 1841 O O . TYR A 1 239 ? -8.141 -3.156 4.234 1 98.69 239 TYR A O 1
ATOM 1849 N N . ILE A 1 240 ? -8.555 -5.344 3.824 1 98.12 240 ILE A N 1
ATOM 1850 C CA . ILE A 1 240 ? -7.98 -5.809 5.082 1 98.12 240 ILE A CA 1
ATOM 1851 C C . ILE A 1 240 ? -7.039 -6.984 4.816 1 98.12 240 ILE A C 1
ATOM 1853 O O . ILE A 1 240 ? -7.121 -7.629 3.768 1 98.12 240 ILE A O 1
ATOM 1857 N N . GLU A 1 241 ? -6.148 -7.203 5.738 1 96.88 241 GLU A N 1
ATOM 1858 C CA . GLU A 1 241 ? -5.27 -8.367 5.688 1 96.88 241 GLU A CA 1
ATOM 1859 C C . GLU A 1 241 ? -6.023 -9.641 6.055 1 96.88 241 GLU A C 1
ATOM 1861 O O . GLU A 1 241 ? -7.035 -9.594 6.762 1 96.88 241 GLU A O 1
ATOM 1866 N N . GLU A 1 242 ? -5.559 -10.758 5.543 1 92.12 242 GLU A N 1
ATOM 1867 C CA . GLU A 1 242 ? -6.199 -12.039 5.832 1 92.12 242 GLU A CA 1
ATOM 1868 C C . GLU A 1 242 ? -6.035 -12.422 7.301 1 92.12 242 GLU A C 1
ATOM 1870 O O . GLU A 1 242 ? -6.984 -12.875 7.938 1 92.12 242 GLU A O 1
ATOM 1875 N N . ASP A 1 243 ? -4.828 -12.242 7.809 1 88.31 243 ASP A N 1
ATOM 1876 C CA . ASP A 1 243 ? -4.551 -12.609 9.195 1 88.31 243 ASP A CA 1
ATOM 1877 C C . ASP A 1 243 ? -4.238 -11.383 10.039 1 88.31 243 ASP A C 1
ATOM 1879 O O . ASP A 1 243 ? -3.072 -11.055 10.258 1 88.31 243 ASP A O 1
ATOM 1883 N N . VAL A 1 244 ? -5.301 -10.805 10.609 1 87 244 VAL A N 1
ATOM 1884 C CA . VAL A 1 244 ? -5.109 -9.633 11.461 1 87 244 VAL A CA 1
ATOM 1885 C C . VAL A 1 244 ? -4.801 -10.086 12.891 1 87 244 VAL A C 1
ATOM 1887 O O . VAL A 1 244 ? -5.59 -10.805 13.508 1 87 244 VAL A O 1
ATOM 1890 N N . LYS A 1 245 ? -3.762 -9.609 13.422 1 86.94 245 LYS A N 1
ATOM 1891 C CA . LYS A 1 245 ? -3.207 -10.156 14.656 1 86.94 245 LYS A CA 1
ATOM 1892 C C . LYS A 1 245 ? -3.66 -9.344 15.867 1 86.94 245 LYS A C 1
ATOM 1894 O O . LYS A 1 245 ? -3.545 -9.805 17 1 86.94 245 LYS A O 1
ATOM 1899 N N . GLU A 1 246 ? -4.027 -8.109 15.688 1 92.94 246 GLU A N 1
ATOM 1900 C CA . GLU A 1 246 ? -4.422 -7.289 16.828 1 92.94 246 GLU A CA 1
ATOM 1901 C C . GLU A 1 246 ? -5.695 -6.5 16.516 1 92.94 246 GLU A C 1
ATOM 1903 O O . GLU A 1 246 ? -6.023 -6.273 15.352 1 92.94 246 GLU A O 1
ATOM 1908 N N . ALA A 1 247 ? -6.367 -6.062 17.656 1 95.88 247 ALA A N 1
ATOM 1909 C CA . ALA A 1 247 ? -7.547 -5.211 17.5 1 95.88 247 ALA A CA 1
ATOM 1910 C C . ALA A 1 247 ? -7.191 -3.912 16.781 1 95.88 247 ALA A C 1
ATOM 1912 O O . ALA A 1 247 ? -6.191 -3.266 17.109 1 95.88 247 ALA A O 1
ATOM 1913 N N . SER A 1 248 ? -7.938 -3.596 15.797 1 97.06 248 SER A N 1
ATOM 1914 C CA . SER A 1 248 ? -7.68 -2.428 14.961 1 97.06 248 SER A CA 1
ATOM 1915 C C . SER A 1 248 ? -8.945 -1.979 14.234 1 97.06 248 SER A C 1
ATOM 1917 O O . SER A 1 248 ? -10.023 -2.518 14.469 1 97.06 248 SER A O 1
ATOM 1919 N N . VAL A 1 249 ? -8.828 -0.991 13.445 1 97.69 249 VAL A N 1
ATOM 1920 C CA . VAL A 1 249 ? -9.961 -0.525 12.656 1 97.69 249 VAL A CA 1
ATOM 1921 C C . VAL A 1 249 ? -10.398 -1.618 11.68 1 97.69 249 VAL A C 1
ATOM 1923 O O . VAL A 1 249 ? -11.578 -1.729 11.352 1 97.69 249 VAL A O 1
ATOM 1926 N N . ALA A 1 250 ? -9.484 -2.506 11.297 1 96.62 250 ALA A N 1
ATOM 1927 C CA . ALA A 1 250 ? -9.766 -3.592 10.359 1 96.62 250 ALA A CA 1
ATOM 1928 C C . ALA A 1 250 ? -10.633 -4.664 11.016 1 96.62 250 ALA A C 1
ATOM 1930 O O . ALA A 1 250 ? -11.391 -5.359 10.336 1 96.62 250 ALA A O 1
ATOM 1931 N N . THR A 1 251 ? -10.5 -4.824 12.297 1 96.06 251 THR A N 1
ATOM 1932 C CA . THR A 1 251 ? -11.25 -5.848 13.016 1 96.06 251 THR A CA 1
ATOM 1933 C C . THR A 1 251 ? -12.516 -5.258 13.633 1 96.06 251 THR A C 1
ATOM 1935 O O . THR A 1 251 ? -13.281 -5.965 14.281 1 96.06 251 THR A O 1
ATOM 1938 N N . ALA A 1 252 ? -12.711 -3.963 13.484 1 97.56 252 ALA A N 1
ATOM 1939 C CA . ALA A 1 252 ? -13.812 -3.27 14.148 1 97.56 252 ALA A CA 1
ATOM 1940 C C . ALA A 1 252 ? -15.156 -3.67 13.547 1 97.56 252 ALA A C 1
ATOM 1942 O O . ALA A 1 252 ? -15.258 -3.893 12.336 1 97.56 252 ALA A O 1
ATOM 1943 N N . GLN A 1 253 ? -16.156 -3.764 14.391 1 97.25 253 GLN A N 1
ATOM 1944 C CA . GLN A 1 253 ? -17.547 -4.008 14.008 1 97.25 253 GLN A CA 1
ATOM 1945 C C . GLN A 1 253 ? -18.406 -2.77 14.227 1 97.25 253 GLN A C 1
ATOM 1947 O O . GLN A 1 253 ? -18.375 -2.172 15.305 1 97.25 253 GLN A O 1
ATOM 1952 N N . GLN A 1 254 ? -19.125 -2.387 13.25 1 97.88 254 GLN A N 1
ATOM 1953 C CA . GLN A 1 254 ? -20.016 -1.245 13.367 1 97.88 254 GLN A CA 1
ATOM 1954 C C . GLN A 1 254 ? -21.375 -1.669 13.93 1 97.88 254 GLN A C 1
ATOM 1956 O O . GLN A 1 254 ? -22.078 -2.492 13.336 1 97.88 254 GLN A O 1
ATOM 1961 N N . LEU A 1 255 ? -21.797 -1.087 14.984 1 98.12 255 LEU A N 1
ATOM 1962 C CA . LEU A 1 255 ? -23.016 -1.469 15.688 1 98.12 255 LEU A CA 1
ATOM 1963 C C . LEU A 1 255 ? -24.188 -0.619 15.227 1 98.12 255 LEU A C 1
ATOM 1965 O O . LEU A 1 255 ? -25.344 -1.047 15.312 1 98.12 255 LEU A O 1
ATOM 1969 N N . GLN A 1 256 ? -23.938 0.57 14.766 1 97.56 256 GLN A N 1
ATOM 1970 C CA . GLN A 1 256 ? -24.969 1.457 14.227 1 97.56 256 GLN A CA 1
ATOM 1971 C C . GLN A 1 256 ? -24.359 2.564 13.383 1 97.56 256 GLN A C 1
ATOM 1973 O O . GLN A 1 256 ? -23.141 2.703 13.32 1 97.56 256 GLN A O 1
ATOM 1978 N N . GLY A 1 257 ? -25.25 3.338 12.727 1 97.44 257 GLY A N 1
ATOM 1979 C CA . GLY A 1 257 ? -24.844 4.535 12.008 1 97.44 257 GLY A CA 1
ATOM 1980 C C . GLY A 1 257 ? -24.781 4.34 10.508 1 97.44 257 GLY A C 1
ATOM 1981 O O . GLY A 1 257 ? -25.062 3.252 10.008 1 97.44 257 GLY A O 1
ATOM 1982 N N . LYS A 1 258 ? -24.406 5.426 9.906 1 95.75 258 LYS A N 1
ATOM 1983 C CA . LYS A 1 258 ? -24.188 5.391 8.469 1 95.75 258 LYS A CA 1
ATOM 1984 C C . LYS A 1 258 ? -22.953 4.57 8.109 1 95.75 258 LYS A C 1
ATOM 1986 O O . LYS A 1 258 ? -22.125 4.297 8.969 1 95.75 258 LYS A O 1
ATOM 1991 N N . ALA A 1 259 ? -22.859 4.203 6.844 1 95.69 259 ALA A N 1
ATOM 1992 C CA . ALA A 1 259 ? -21.672 3.512 6.367 1 95.69 259 ALA A CA 1
ATOM 1993 C C . ALA A 1 259 ? -20.422 4.359 6.582 1 95.69 259 ALA A C 1
ATOM 1995 O O . ALA A 1 259 ? -20.438 5.574 6.387 1 95.69 259 ALA A O 1
ATOM 1996 N N . LEU A 1 260 ? -19.422 3.74 6.977 1 97.5 260 LEU A N 1
ATOM 1997 C CA . LEU A 1 260 ? -18.156 4.449 7.191 1 97.5 260 LEU A CA 1
ATOM 1998 C C . LEU A 1 260 ? -17.625 5.016 5.883 1 97.5 260 LEU A C 1
ATOM 2000 O O . LEU A 1 260 ? -17.641 4.336 4.855 1 97.5 260 LEU A O 1
ATOM 2004 N N . SER A 1 261 ? -17.156 6.266 5.926 1 97.38 261 SER A N 1
ATOM 2005 C CA . SER A 1 261 ? -16.469 6.859 4.781 1 97.38 261 SER A CA 1
ATOM 2006 C C . SER A 1 261 ? -14.984 6.543 4.805 1 97.38 261 SER A C 1
ATOM 2008 O O . SER A 1 261 ? -14.469 6.027 5.797 1 97.38 261 SER A O 1
ATOM 2010 N N . TYR A 1 262 ? -14.312 6.852 3.701 1 98.25 262 TYR A N 1
ATOM 2011 C CA . TYR A 1 262 ? -12.859 6.723 3.584 1 98.25 262 TYR A CA 1
ATOM 2012 C C . TYR A 1 262 ? -12.156 7.449 4.723 1 98.25 262 TYR A C 1
ATOM 2014 O O . TYR A 1 262 ? -11.328 6.867 5.422 1 98.25 262 TYR A O 1
ATOM 2022 N N . ASN A 1 263 ? -12.484 8.664 4.965 1 97.75 263 ASN A N 1
ATOM 2023 C CA . ASN A 1 263 ? -11.844 9.5 5.98 1 97.75 263 ASN A CA 1
ATOM 2024 C C . ASN A 1 263 ? -12.211 9.039 7.391 1 97.75 263 ASN A C 1
ATOM 2026 O O . ASN A 1 263 ? -11.414 9.18 8.32 1 97.75 263 ASN A O 1
ATOM 2030 N N . ASN A 1 264 ? -13.461 8.492 7.539 1 98.12 264 ASN A N 1
ATOM 2031 C CA . ASN A 1 264 ? -13.82 7.922 8.836 1 98.12 264 ASN A CA 1
ATOM 2032 C C . ASN A 1 264 ? -12.844 6.828 9.258 1 98.12 264 ASN A C 1
ATOM 2034 O O . ASN A 1 264 ? -12.398 6.797 10.406 1 98.12 264 ASN A O 1
ATOM 2038 N N . ILE A 1 265 ? -12.531 5.977 8.312 1 98.5 265 ILE A N 1
ATOM 2039 C CA . ILE A 1 265 ? -11.672 4.84 8.633 1 98.5 265 ILE A CA 1
ATOM 2040 C C . ILE A 1 265 ? -10.266 5.332 8.969 1 98.5 265 ILE A C 1
ATOM 2042 O O . ILE A 1 265 ? -9.672 4.902 9.961 1 98.5 265 ILE A O 1
ATOM 2046 N N . ALA A 1 266 ? -9.805 6.254 8.203 1 98.19 266 ALA A N 1
ATOM 2047 C CA . ALA A 1 266 ? -8.469 6.801 8.43 1 98.19 266 ALA A CA 1
ATOM 2048 C C . ALA A 1 266 ? -8.375 7.48 9.789 1 98.19 266 ALA A C 1
ATOM 2050 O O . ALA A 1 266 ? -7.445 7.227 10.562 1 98.19 266 ALA A O 1
ATOM 2051 N N . ASP A 1 267 ? -9.312 8.289 10.102 1 98.25 267 ASP A N 1
ATOM 2052 C CA . ASP A 1 267 ? -9.312 9.023 11.367 1 98.25 267 ASP A CA 1
ATOM 2053 C C . ASP A 1 267 ? -9.547 8.086 12.547 1 98.25 267 ASP A C 1
ATOM 2055 O O . ASP A 1 267 ? -9.008 8.297 13.633 1 98.25 267 ASP A O 1
ATOM 2059 N N . THR A 1 268 ? -10.422 7.094 12.305 1 98.75 268 THR A N 1
ATOM 2060 C CA . THR A 1 268 ? -10.672 6.121 13.367 1 98.75 268 THR A CA 1
ATOM 2061 C C . THR A 1 268 ? -9.391 5.355 13.703 1 98.75 268 THR A C 1
ATOM 2063 O O . THR A 1 268 ? -9.102 5.117 14.875 1 98.75 268 THR A O 1
ATOM 2066 N N . ASP A 1 269 ? -8.688 5.016 12.695 1 98.5 269 ASP A N 1
ATOM 2067 C CA . ASP A 1 269 ? -7.406 4.352 12.914 1 98.5 269 ASP A CA 1
ATOM 2068 C C . ASP A 1 269 ? -6.477 5.227 13.75 1 98.5 269 ASP A C 1
ATOM 2070 O O . ASP A 1 269 ? -5.848 4.746 14.703 1 98.5 269 ASP A O 1
ATOM 2074 N N . ALA A 1 270 ? -6.383 6.5 13.406 1 98.19 270 ALA A N 1
ATOM 2075 C CA . ALA A 1 270 ? -5.523 7.434 14.133 1 98.19 270 ALA A CA 1
ATOM 2076 C C . ALA A 1 270 ? -5.938 7.535 15.594 1 98.19 270 ALA A C 1
ATOM 2078 O O . ALA A 1 270 ? -5.09 7.48 16.484 1 98.19 270 ALA A O 1
ATOM 2079 N N . ALA A 1 271 ? -7.199 7.617 15.852 1 98.75 271 ALA A N 1
ATOM 2080 C CA . ALA A 1 271 ? -7.723 7.766 17.203 1 98.75 271 ALA A CA 1
ATOM 2081 C C . ALA A 1 271 ? -7.477 6.504 18.031 1 98.75 271 ALA A C 1
ATOM 2083 O O . ALA A 1 271 ? -6.988 6.582 19.156 1 98.75 271 ALA A O 1
ATOM 2084 N N . LEU A 1 272 ? -7.773 5.387 17.422 1 98.62 272 LEU A N 1
ATOM 2085 C CA . LEU A 1 272 ? -7.668 4.113 18.125 1 98.62 272 LEU A CA 1
ATOM 2086 C C . LEU A 1 272 ? -6.219 3.797 18.469 1 98.62 272 LEU A C 1
ATOM 2088 O O . LEU A 1 272 ? -5.91 3.418 19.594 1 98.62 272 LEU A O 1
ATOM 2092 N N . GLU A 1 273 ? -5.344 3.971 17.5 1 97.81 273 GLU A N 1
ATOM 2093 C CA . GLU A 1 273 ? -3.938 3.654 17.734 1 97.81 273 GLU A CA 1
ATOM 2094 C C . GLU A 1 273 ? -3.328 4.582 18.781 1 97.81 273 GLU A C 1
ATOM 2096 O O . GLU A 1 273 ? -2.455 4.172 19.562 1 97.81 273 GLU A O 1
ATOM 2101 N N . CYS A 1 274 ? -3.779 5.82 18.812 1 98.38 274 CYS A N 1
ATOM 2102 C CA . CYS A 1 274 ? -3.293 6.754 19.812 1 98.38 274 CYS A CA 1
ATOM 2103 C C . CYS A 1 274 ? -3.771 6.348 21.203 1 98.38 274 CYS A C 1
ATOM 2105 O O . CYS A 1 274 ? -2.984 6.32 22.156 1 98.38 274 CYS A O 1
ATOM 2107 N N . VAL A 1 275 ? -5.027 5.973 21.344 1 98.56 275 VAL A N 1
ATOM 2108 C CA . VAL A 1 275 ? -5.574 5.711 22.672 1 98.56 275 VAL A CA 1
ATOM 2109 C C . VAL A 1 275 ? -4.98 4.418 23.219 1 98.56 275 VAL A C 1
ATOM 2111 O O . VAL A 1 275 ? -4.887 4.246 24.438 1 98.56 275 VAL A O 1
ATOM 2114 N N . LYS A 1 276 ? -4.551 3.543 22.391 1 97.31 276 LYS A N 1
ATOM 2115 C CA . LYS A 1 276 ? -3.938 2.281 22.797 1 97.31 276 LYS A CA 1
ATOM 2116 C C . LYS A 1 276 ? -2.621 2.521 23.531 1 97.31 276 LYS A C 1
ATOM 2118 O O . LYS A 1 276 ? -2.094 1.618 24.188 1 97.31 276 LYS A O 1
ATOM 2123 N N . GLU A 1 277 ? -2.066 3.717 23.438 1 96.25 277 GLU A N 1
ATOM 2124 C CA . GLU A 1 277 ? -0.796 4.031 24.078 1 96.25 277 GLU A CA 1
ATOM 2125 C C . GLU A 1 277 ? -0.956 4.133 25.594 1 96.25 277 GLU A C 1
ATOM 2127 O O . GLU A 1 277 ? 0.034 4.156 26.328 1 96.25 277 GLU A O 1
ATOM 2132 N N . PHE A 1 278 ? -2.172 4.164 26.047 1 97.19 278 PHE A N 1
ATOM 2133 C CA . PHE A 1 278 ? -2.406 4.461 27.453 1 97.19 278 PHE A CA 1
ATOM 2134 C C . PHE A 1 278 ? -2.971 3.242 28.172 1 97.19 278 PHE A C 1
ATOM 2136 O O . PHE A 1 278 ? -3.791 2.51 27.609 1 97.19 278 PHE A O 1
ATOM 2143 N N . SER A 1 279 ? -2.531 3.027 29.391 1 95.69 279 SER A N 1
ATOM 2144 C CA . SER A 1 279 ? -3.041 1.943 30.219 1 95.69 279 SER A CA 1
ATOM 2145 C C . SER A 1 279 ? -4.172 2.424 31.125 1 95.69 279 SER A C 1
ATOM 2147 O O . SER A 1 279 ? -5.062 1.649 31.469 1 95.69 279 SER A O 1
ATOM 2149 N N . GLU A 1 280 ? -4.172 3.676 31.516 1 97.38 280 GLU A N 1
ATOM 2150 C CA . GLU A 1 280 ? -5.246 4.285 32.281 1 97.38 280 GLU A CA 1
ATOM 2151 C C . GLU A 1 280 ? -6.465 4.578 31.422 1 97.38 280 GLU A C 1
ATOM 2153 O O . GLU A 1 280 ? -6.359 4.621 30.188 1 97.38 280 GLU A O 1
ATOM 2158 N N . PRO A 1 281 ? -7.684 4.758 32.062 1 98.62 281 PRO A N 1
ATOM 2159 C CA . PRO A 1 281 ? -8.805 5.203 31.234 1 98.62 281 PRO A CA 1
ATOM 2160 C C . PRO A 1 281 ? -8.477 6.457 30.438 1 98.62 281 PRO A C 1
ATOM 2162 O O . PRO A 1 281 ? -8.047 7.469 31 1 98.62 281 PRO A O 1
ATOM 2165 N N . ALA A 1 282 ? -8.648 6.383 29.141 1 98.88 282 ALA A N 1
ATOM 2166 C CA . ALA A 1 282 ? -8.195 7.461 28.266 1 98.88 282 ALA A CA 1
ATOM 2167 C C . ALA A 1 282 ? -9.219 7.75 27.172 1 98.88 282 ALA A C 1
ATOM 2169 O O . ALA A 1 282 ? -10.047 6.895 26.844 1 98.88 282 ALA A O 1
ATOM 2170 N N . CYS A 1 283 ? -9.195 8.953 26.734 1 98.94 283 CYS A N 1
ATOM 2171 C CA . CYS A 1 283 ? -10.008 9.414 25.609 1 98.94 283 CYS A CA 1
ATOM 2172 C C . CYS A 1 283 ? -9.156 10.188 24.609 1 98.94 283 CYS A C 1
ATOM 2174 O O . CYS A 1 283 ? -8.328 11.016 25 1 98.94 283 CYS A O 1
ATOM 2176 N N . VAL A 1 284 ? -9.305 9.867 23.344 1 98.94 284 VAL A N 1
ATOM 2177 C CA . VAL A 1 284 ? -8.664 10.594 22.25 1 98.94 284 VAL A CA 1
ATOM 2178 C C . VAL A 1 284 ? -9.719 11.102 21.281 1 98.94 284 VAL A C 1
ATOM 2180 O O . VAL A 1 284 ? -10.57 10.328 20.812 1 98.94 284 VAL A O 1
ATOM 2183 N N . ILE A 1 285 ? -9.711 12.344 21.016 1 98.88 285 ILE A N 1
ATOM 2184 C CA . ILE A 1 285 ? -10.578 12.945 20 1 98.88 285 ILE A CA 1
ATOM 2185 C C . ILE A 1 285 ? -9.75 13.375 18.797 1 98.88 285 ILE A C 1
ATOM 2187 O O . ILE A 1 285 ? -8.781 14.125 18.938 1 98.88 285 ILE A O 1
ATOM 2191 N N . VAL A 1 286 ? -10.125 12.875 17.641 1 98.62 286 VAL A N 1
ATOM 2192 C CA . VAL A 1 286 ? -9.352 13.102 16.422 1 98.62 286 VAL A CA 1
ATOM 2193 C C . VAL A 1 286 ? -10.219 13.805 15.375 1 98.62 286 VAL A C 1
ATOM 2195 O O . VAL A 1 286 ? -11.422 13.531 15.273 1 98.62 286 VAL A O 1
ATOM 2198 N N . LYS A 1 287 ? -9.602 14.688 14.695 1 96.25 287 LYS A N 1
ATOM 2199 C CA . LYS A 1 287 ? -10.164 15.328 13.508 1 96.25 287 LYS A CA 1
ATOM 2200 C C . LYS A 1 287 ? -9.086 15.547 12.445 1 96.25 287 LYS A C 1
ATOM 2202 O O . LYS A 1 287 ? -8.016 16.078 12.734 1 96.25 287 LYS A O 1
ATOM 2207 N N . HIS A 1 288 ? -9.422 15.086 11.195 1 94.38 288 HIS A N 1
ATOM 2208 C CA . HIS A 1 288 ? -8.5 15.188 10.07 1 94.38 288 HIS A CA 1
ATOM 2209 C C . HIS A 1 288 ? -7.137 14.602 10.422 1 94.38 288 HIS A C 1
ATOM 2211 O O . HIS A 1 288 ? -6.109 15.266 10.273 1 94.38 288 HIS A O 1
ATOM 2217 N N . ALA A 1 289 ? -7.145 13.445 11.008 1 93.69 289 ALA A N 1
ATOM 2218 C CA . ALA A 1 289 ? -6.012 12.539 11.203 1 93.69 289 ALA A CA 1
ATOM 2219 C C . ALA A 1 289 ? -5.148 12.984 12.375 1 93.69 289 ALA A C 1
ATOM 2221 O O . ALA A 1 289 ? -4.16 12.336 12.711 1 93.69 289 ALA A O 1
ATOM 2222 N N . ASN A 1 290 ? -5.492 14.109 13.086 1 97.75 290 ASN A N 1
ATOM 2223 C CA . ASN A 1 290 ? -4.707 14.602 14.211 1 97.75 290 ASN A CA 1
ATOM 2224 C C . ASN A 1 290 ? -5.523 14.609 15.5 1 97.75 290 ASN A C 1
ATOM 2226 O O . ASN A 1 290 ? -6.699 14.977 15.492 1 97.75 290 ASN A O 1
ATOM 2230 N N . PRO A 1 291 ? -4.934 14.203 16.609 1 98.25 291 PRO A N 1
ATOM 2231 C CA . PRO A 1 291 ? -5.613 14.445 17.891 1 98.25 291 PRO A CA 1
ATOM 2232 C C . PRO A 1 291 ? -5.848 15.93 18.156 1 98.25 291 PRO A C 1
ATOM 2234 O O . PRO A 1 291 ? -4.941 16.75 17.969 1 98.25 291 PRO A O 1
ATOM 2237 N N . CYS A 1 292 ? -7.043 16.25 18.531 1 97.75 292 CYS A N 1
ATOM 2238 C CA . CYS A 1 292 ? -7.297 17.625 18.953 1 97.75 292 CYS A CA 1
ATOM 2239 C C . CYS A 1 292 ? -7.504 17.688 20.453 1 97.75 292 CYS A C 1
ATOM 2241 O O . CYS A 1 292 ? -7.496 18.781 21.047 1 97.75 292 CYS A O 1
ATOM 2243 N N . GLY A 1 293 ? -7.668 16.547 21.078 1 98.56 293 GLY A N 1
ATOM 2244 C CA . GLY A 1 293 ? -7.746 16.422 22.531 1 98.56 293 GLY A CA 1
ATOM 2245 C C . GLY A 1 293 ? -7.48 15.016 23.031 1 98.56 293 GLY A C 1
ATOM 2246 O O . GLY A 1 293 ? -8.047 14.055 22.516 1 98.56 293 GLY A O 1
ATOM 2247 N N . VAL A 1 294 ? -6.652 14.875 23.969 1 98.94 294 VAL A N 1
ATOM 2248 C CA . VAL A 1 294 ? -6.301 13.602 24.594 1 98.94 294 VAL A CA 1
ATOM 2249 C C . VAL A 1 294 ? -6.234 13.781 26.109 1 98.94 294 VAL A C 1
ATOM 2251 O O . VAL A 1 294 ? -5.68 14.773 26.609 1 98.94 294 VAL A O 1
ATOM 2254 N N . ALA A 1 295 ? -6.805 12.828 26.797 1 98.88 295 ALA A N 1
ATOM 2255 C CA . ALA A 1 295 ? -6.707 12.922 28.25 1 98.88 295 ALA A CA 1
ATOM 2256 C C . ALA A 1 295 ? -6.859 11.555 28.906 1 98.88 295 ALA A C 1
ATOM 2258 O O . ALA A 1 295 ? -7.457 10.648 28.328 1 98.88 295 ALA A O 1
ATOM 2259 N N . ILE A 1 296 ? -6.25 11.438 30.031 1 98.44 296 ILE A N 1
ATOM 2260 C CA . ILE A 1 296 ? -6.438 10.336 30.969 1 98.44 296 ILE A CA 1
ATOM 2261 C C . ILE A 1 296 ? -7.297 10.789 32.156 1 98.44 296 ILE A C 1
ATOM 2263 O O . ILE A 1 296 ? -7.254 11.961 32.531 1 98.44 296 ILE A O 1
ATOM 2267 N N . GLY A 1 297 ? -8.164 9.914 32.656 1 97.81 297 GLY A N 1
ATOM 2268 C CA . GLY A 1 297 ? -8.977 10.203 33.812 1 97.81 297 GLY A CA 1
ATOM 2269 C C . GLY A 1 297 ? -9.219 8.992 34.688 1 97.81 297 GLY 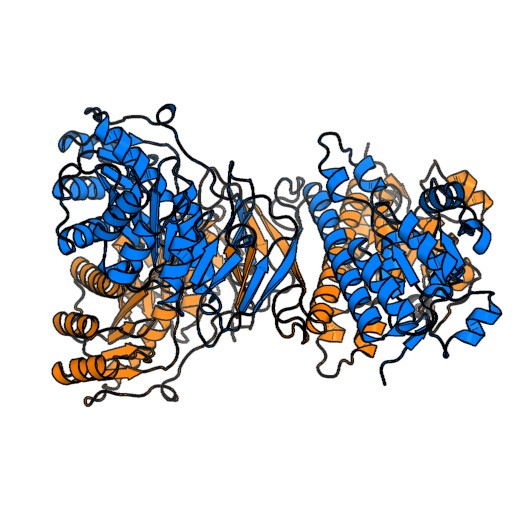A C 1
ATOM 2270 O O . GLY A 1 297 ? -8.766 7.887 34.375 1 97.81 297 GLY A O 1
ATOM 2271 N N . ASP A 1 298 ? -9.883 9.289 35.812 1 97.5 298 ASP A N 1
ATOM 2272 C CA . ASP A 1 298 ? -10.234 8.203 36.719 1 97.5 298 ASP A CA 1
ATOM 2273 C C . ASP A 1 298 ? -11.32 7.309 36.125 1 97.5 298 ASP A C 1
ATOM 2275 O O . ASP A 1 298 ? -11.508 6.172 36.562 1 97.5 298 ASP A O 1
ATOM 2279 N N . SER A 1 299 ? -11.992 7.824 35.156 1 98.31 299 SER A N 1
ATOM 2280 C CA . SER A 1 299 ? -12.992 7.137 34.344 1 98.31 299 SER A CA 1
ATOM 2281 C C . SER A 1 299 ? -12.953 7.605 32.906 1 98.31 299 SER A C 1
ATOM 2283 O O . SER A 1 299 ? -12.32 8.617 32.594 1 98.31 299 SER A O 1
ATOM 2285 N N . ILE A 1 300 ? -13.625 6.828 32.062 1 98.38 300 ILE A N 1
ATOM 2286 C CA . ILE A 1 300 ? -13.609 7.254 30.688 1 98.38 300 ILE A CA 1
ATOM 2287 C C . ILE A 1 300 ? -14.438 8.531 30.516 1 98.38 300 ILE A C 1
ATOM 2289 O O . ILE A 1 300 ? -14.141 9.359 29.656 1 98.38 300 ILE A O 1
ATOM 2293 N N . LEU A 1 301 ? -15.461 8.719 31.406 1 98.75 301 LEU A N 1
ATOM 2294 C CA . LEU A 1 301 ? -16.203 9.977 31.391 1 98.75 301 LEU A CA 1
ATOM 2295 C C . LEU A 1 301 ? -15.297 11.148 31.75 1 98.75 301 LEU A C 1
ATOM 2297 O O . LEU A 1 301 ? -15.312 12.18 31.062 1 98.75 301 LEU A O 1
ATOM 2301 N N . ALA A 1 302 ? -14.539 10.977 32.812 1 98.62 302 ALA A N 1
ATOM 2302 C CA . ALA A 1 302 ? -13.609 12.023 33.188 1 98.62 302 ALA A CA 1
ATOM 2303 C C . ALA A 1 302 ? -12.594 12.305 32.094 1 98.62 302 ALA A C 1
ATOM 2305 O O . ALA A 1 302 ? -12.258 13.461 31.828 1 98.62 302 ALA A O 1
ATOM 2306 N N . ALA A 1 303 ? -12.117 11.273 31.484 1 98.81 303 ALA A N 1
ATOM 2307 C CA . ALA A 1 303 ? -11.172 11.422 30.375 1 98.81 303 ALA A CA 1
ATOM 2308 C C . ALA A 1 303 ? -11.797 12.188 29.219 1 98.81 303 ALA A C 1
ATOM 2310 O O . ALA A 1 303 ? -11.156 13.062 28.625 1 98.81 303 ALA A O 1
ATOM 2311 N N . TYR A 1 304 ? -13.062 11.852 28.938 1 98.75 304 TYR A N 1
ATOM 2312 C CA . TYR A 1 304 ? -13.766 12.523 27.844 1 98.75 304 TYR A CA 1
ATOM 2313 C C . TYR A 1 304 ? -13.93 14.008 28.141 1 98.75 304 TYR A C 1
ATOM 2315 O O . TYR A 1 304 ? -13.656 14.852 27.281 1 98.75 304 TYR A O 1
ATOM 2323 N N . GLU A 1 305 ? -14.328 14.312 29.312 1 98.19 305 GLU A N 1
ATOM 2324 C CA . GLU A 1 305 ? -14.547 15.703 29.703 1 98.19 305 GLU A CA 1
ATOM 2325 C C . GLU A 1 305 ? -13.266 16.516 29.547 1 98.19 305 GLU A C 1
ATOM 2327 O O . GLU A 1 305 ? -13.289 17.625 29 1 98.19 305 GLU A O 1
ATOM 2332 N N . ARG A 1 306 ? -12.242 15.961 29.938 1 98 306 ARG A N 1
ATOM 2333 C CA . ARG A 1 306 ? -10.945 16.641 29.891 1 98 306 ARG A CA 1
ATOM 2334 C C . ARG A 1 306 ? -10.438 16.75 28.453 1 98 306 ARG A C 1
ATOM 2336 O O . ARG A 1 306 ? -9.953 17.812 28.047 1 98 306 ARG A O 1
ATOM 2343 N N . ALA A 1 307 ? -10.539 15.695 27.703 1 98.62 307 ALA A N 1
ATOM 2344 C CA . ALA A 1 307 ? -10.109 15.734 26.312 1 98.62 307 ALA A CA 1
ATOM 2345 C C . ALA A 1 307 ? -10.898 16.781 25.516 1 98.62 307 ALA A C 1
ATOM 2347 O O . ALA A 1 307 ? -10.32 17.531 24.734 1 98.62 307 ALA A O 1
ATOM 2348 N N . TYR A 1 308 ? -12.18 16.812 25.766 1 98.19 308 TYR A N 1
ATOM 2349 C CA . TYR A 1 308 ? -13.055 17.734 25.062 1 98.19 308 TYR A CA 1
ATOM 2350 C C . TYR A 1 308 ? -12.664 19.188 25.359 1 98.19 308 TYR A C 1
ATOM 2352 O O . TYR A 1 308 ? -12.727 20.031 24.484 1 98.19 308 TYR A O 1
ATOM 2360 N N . GLN A 1 309 ? -12.211 19.438 26.531 1 97 309 GLN A N 1
ATOM 2361 C CA . GLN A 1 309 ? -11.875 20.781 26.969 1 97 309 GLN A CA 1
ATOM 2362 C C . GLN A 1 309 ? -10.688 21.344 26.188 1 97 309 GLN A C 1
ATOM 2364 O O . GLN A 1 309 ? -10.547 22.562 26.047 1 97 309 GLN A O 1
ATOM 2369 N N . THR A 1 310 ? -9.875 20.531 25.688 1 97.5 310 THR A N 1
ATOM 2370 C CA . THR A 1 310 ? -8.656 20.953 25 1 97.5 310 THR A CA 1
ATOM 2371 C C . THR A 1 310 ? -8.984 21.781 23.766 1 97.5 310 THR A C 1
ATOM 2373 O O . THR A 1 310 ? -8.375 22.828 23.531 1 97.5 310 THR A O 1
ATOM 2376 N N . ASP A 1 311 ? -9.883 21.312 22.984 1 96.06 311 ASP A N 1
ATOM 2377 C CA . ASP A 1 311 ? -10.203 21.969 21.719 1 96.06 311 ASP A CA 1
ATOM 2378 C C . ASP A 1 311 ? -11.625 21.625 21.266 1 96.06 311 ASP A C 1
ATOM 2380 O O . ASP A 1 311 ? -11.812 20.922 20.266 1 96.06 311 ASP A O 1
ATOM 2384 N N . PRO A 1 312 ? -12.594 22.203 21.938 1 95.12 312 PRO A N 1
ATOM 2385 C CA . PRO A 1 312 ? -13.984 21.922 21.594 1 95.12 312 PRO A CA 1
ATOM 2386 C C . PRO A 1 312 ? -14.328 22.328 20.156 1 95.12 312 PRO A C 1
ATOM 2388 O O . PRO A 1 312 ? -15.156 21.688 19.516 1 95.12 312 PRO A O 1
ATOM 2391 N N . THR A 1 313 ? -13.672 23.328 19.672 1 89.38 313 THR A N 1
ATOM 2392 C CA . THR A 1 313 ? -13.906 23.797 18.312 1 89.38 313 THR A CA 1
ATOM 2393 C C . THR A 1 313 ? -13.578 22.719 17.297 1 89.38 313 THR A C 1
ATOM 2395 O O . THR A 1 313 ? -14.406 22.391 16.438 1 89.38 313 THR A O 1
ATOM 2398 N N . SER A 1 314 ? -12.461 22.141 17.406 1 92.5 314 SER A N 1
ATOM 2399 C CA . SER A 1 314 ? -12.023 21.109 16.469 1 92.5 314 SER A CA 1
ATOM 2400 C C . SER A 1 314 ? -12.734 19.781 16.719 1 92.5 314 SER A C 1
ATOM 2402 O O . SER A 1 314 ? -12.883 18.969 15.812 1 92.5 314 SER A O 1
ATOM 2404 N N . ALA A 1 315 ? -13.195 19.578 17.953 1 94.94 315 ALA A N 1
ATOM 2405 C CA . ALA A 1 315 ? -13.797 18.297 18.344 1 94.94 315 ALA A CA 1
ATOM 2406 C C . ALA A 1 315 ? -15.133 18.094 17.641 1 94.94 315 ALA A C 1
ATOM 2408 O O . ALA A 1 315 ? -15.609 16.953 17.516 1 94.94 315 ALA A O 1
ATOM 2409 N N . PHE A 1 316 ? -15.688 19.219 17.266 1 90.75 316 PHE A N 1
ATOM 2410 C CA . PHE A 1 316 ? -16.969 19.141 16.578 1 90.75 316 PHE A CA 1
ATOM 2411 C C . PHE A 1 316 ? -16.859 18.312 15.305 1 90.75 316 PHE A C 1
ATOM 2413 O O . PHE A 1 316 ? -16.109 18.656 14.398 1 90.75 316 PHE A O 1
ATOM 2420 N N . GLY A 1 317 ? -17.594 17.281 15.203 1 92.75 317 GLY A N 1
ATOM 2421 C CA . GLY A 1 317 ? -17.547 16.375 14.062 1 92.75 317 GLY A CA 1
ATOM 2422 C C . GLY A 1 317 ? -16.328 15.477 14.062 1 92.75 317 GLY A C 1
ATOM 2423 O O . GLY A 1 317 ? -15.891 15.016 13.008 1 92.75 317 GLY A O 1
ATOM 2424 N N . GLY A 1 318 ? -15.797 15.305 15.203 1 96.25 318 GLY A N 1
ATOM 2425 C CA . GLY A 1 318 ? -14.594 14.484 15.312 1 96.25 318 GLY A CA 1
ATOM 2426 C C . GLY A 1 318 ? -14.891 13.023 15.594 1 96.25 318 GLY A C 1
ATOM 2427 O O . GLY A 1 318 ? -16.047 12.594 15.531 1 96.25 318 GLY A O 1
ATOM 2428 N N . ILE A 1 319 ? -13.867 12.258 15.742 1 98.56 319 ILE A N 1
ATOM 2429 C CA . ILE A 1 319 ? -13.898 10.844 16.094 1 98.56 319 ILE A CA 1
ATOM 2430 C C . ILE A 1 319 ? -13.359 10.648 17.5 1 98.56 319 ILE A C 1
ATOM 2432 O O . ILE A 1 319 ? -12.32 11.219 17.859 1 98.56 319 ILE A O 1
ATOM 2436 N N . ILE A 1 320 ? -14.07 9.891 18.281 1 98.88 320 ILE A N 1
ATOM 2437 C CA . ILE A 1 320 ? -13.703 9.703 19.688 1 98.88 320 ILE A CA 1
ATOM 2438 C C . ILE A 1 320 ? -13.344 8.242 19.938 1 98.88 320 ILE A C 1
ATOM 2440 O O . ILE A 1 320 ? -14.109 7.344 19.594 1 98.88 320 ILE A O 1
ATOM 2444 N N . ALA A 1 321 ? -12.227 7.969 20.562 1 98.94 321 ALA A N 1
ATOM 2445 C CA . ALA A 1 321 ? -11.789 6.621 20.906 1 98.94 321 ALA A CA 1
ATOM 2446 C C . ALA A 1 321 ? -11.57 6.48 22.406 1 98.94 321 ALA A C 1
ATOM 2448 O O . ALA A 1 321 ? -11.062 7.398 23.047 1 98.94 321 ALA A O 1
ATOM 2449 N N . PHE A 1 322 ? -11.938 5.316 22.938 1 98.88 322 PHE A N 1
ATOM 2450 C CA . PHE A 1 322 ? -11.719 4.953 24.328 1 98.88 322 PHE A CA 1
ATOM 2451 C C . PHE A 1 322 ? -10.953 3.645 24.438 1 98.88 322 PHE A C 1
ATOM 2453 O O . PHE A 1 322 ? -11.008 2.807 23.531 1 98.88 322 PHE A O 1
ATOM 2460 N N . ASN A 1 323 ? -10.203 3.488 25.562 1 98.44 323 ASN A N 1
ATOM 2461 C CA . ASN A 1 323 ? -9.469 2.244 25.75 1 98.44 323 ASN A CA 1
ATOM 2462 C C . ASN A 1 323 ? -10.141 1.33 26.766 1 98.44 323 ASN A C 1
ATOM 2464 O O . ASN A 1 323 ? -9.531 0.368 27.234 1 98.44 323 ASN A O 1
ATOM 2468 N N . ARG A 1 324 ? -11.414 1.716 27.156 1 98.25 324 ARG A N 1
ATOM 2469 C CA . ARG A 1 324 ? -12.297 0.898 27.984 1 98.25 324 ARG A CA 1
ATOM 2470 C C . ARG A 1 324 ? -13.695 0.817 27.391 1 98.25 324 ARG A C 1
ATOM 2472 O O . ARG A 1 324 ? -13.992 1.489 26.406 1 98.25 324 ARG A O 1
ATOM 2479 N N . GLU A 1 325 ? -14.531 -0.03 28.031 1 98.69 325 GLU A N 1
ATOM 2480 C CA . GLU A 1 325 ? -15.922 -0.139 27.594 1 98.69 325 GLU A CA 1
ATOM 2481 C C . GLU A 1 325 ? -16.625 1.214 27.656 1 98.69 325 GLU A C 1
ATOM 2483 O O . GLU A 1 325 ? -16.5 1.947 28.625 1 98.69 325 GLU A O 1
ATOM 2488 N N . LEU A 1 326 ? -17.297 1.558 26.547 1 98.81 326 LEU A N 1
ATOM 2489 C CA . LEU A 1 326 ? -18.141 2.752 26.562 1 98.81 326 LEU A CA 1
ATOM 2490 C C . LEU A 1 326 ? -19.391 2.535 27.406 1 98.81 326 LEU A C 1
ATOM 2492 O O . LEU A 1 326 ? -20.188 1.65 27.125 1 98.81 326 LEU A O 1
ATOM 2496 N N . ASP A 1 327 ? -19.547 3.311 28.438 1 98.69 327 ASP A N 1
ATOM 2497 C CA . ASP A 1 327 ? -20.703 3.176 29.328 1 98.69 327 ASP A CA 1
ATOM 2498 C C . ASP A 1 327 ? -21.766 4.223 29.016 1 98.69 327 ASP A C 1
ATOM 2500 O O . ASP A 1 327 ? -21.547 5.094 28.172 1 98.69 327 ASP A O 1
ATOM 2504 N N . ALA A 1 328 ? -22.875 4.148 29.656 1 98.56 328 ALA A N 1
ATOM 2505 C CA . ALA A 1 328 ? -24.047 4.969 29.375 1 98.56 328 ALA A CA 1
ATOM 2506 C C . ALA A 1 328 ? -23.797 6.43 29.75 1 98.56 328 ALA A C 1
ATOM 2508 O O . ALA A 1 328 ? -24.234 7.34 29.031 1 98.56 328 ALA A O 1
ATOM 2509 N N . ALA A 1 329 ? -23.141 6.641 30.844 1 98.56 329 ALA A N 1
ATOM 2510 C CA . ALA A 1 329 ? -22.891 8.008 31.297 1 98.56 329 ALA A CA 1
ATOM 2511 C C . ALA A 1 329 ? -22.047 8.773 30.297 1 98.56 329 ALA A C 1
ATOM 2513 O O . ALA A 1 329 ? -22.344 9.93 29.969 1 98.56 329 ALA A O 1
ATOM 2514 N N . THR A 1 330 ? -21 8.125 29.828 1 98.75 330 THR A N 1
ATOM 2515 C CA . THR A 1 330 ? -20.125 8.75 28.844 1 98.75 330 THR A CA 1
ATOM 2516 C C . THR A 1 330 ? -20.844 8.969 27.531 1 98.75 330 THR A C 1
ATOM 2518 O O . THR A 1 330 ? -20.734 10.047 26.922 1 98.75 330 THR A O 1
ATOM 2521 N N . ALA A 1 331 ? -21.594 8 27.094 1 98.62 331 ALA A N 1
ATOM 2522 C CA . ALA A 1 331 ? -22.359 8.117 25.859 1 98.62 331 ALA A CA 1
ATOM 2523 C C . ALA A 1 331 ? -23.344 9.297 25.938 1 98.62 331 ALA A C 1
ATOM 2525 O O . ALA A 1 331 ? -23.438 10.078 25 1 98.62 331 ALA A O 1
ATOM 2526 N N . SER A 1 332 ? -23.969 9.398 27.047 1 98.25 332 SER A N 1
ATOM 2527 C CA . SER A 1 332 ? -24.938 10.484 27.25 1 98.25 332 SER A CA 1
ATOM 2528 C C . SER A 1 332 ? -24.25 11.844 27.203 1 98.25 332 SER A C 1
ATOM 2530 O O . SER A 1 332 ? -24.766 12.781 26.594 1 98.25 332 SER A O 1
ATOM 2532 N N . ALA A 1 333 ? -23.125 11.914 27.828 1 98.25 333 ALA A N 1
ATOM 2533 C CA . ALA A 1 333 ? -22.375 13.164 27.828 1 98.25 333 ALA A CA 1
ATOM 2534 C C . ALA A 1 333 ? -21.969 13.57 26.422 1 98.25 333 ALA A C 1
ATOM 2536 O O . ALA A 1 333 ? -22.062 14.742 26.047 1 98.25 333 ALA A O 1
ATOM 2537 N N . ILE A 1 334 ? -21.562 12.672 25.578 1 98.19 334 ILE A N 1
ATOM 2538 C CA . ILE A 1 334 ? -21.078 12.938 24.234 1 98.19 334 ILE A CA 1
ATOM 2539 C C . ILE A 1 334 ? -22.234 13.461 23.375 1 98.19 334 ILE A C 1
ATOM 2541 O O . ILE A 1 334 ? -22.109 14.523 22.75 1 98.19 334 ILE A O 1
ATOM 2545 N N . ILE A 1 335 ? -23.359 12.781 23.344 1 96.19 335 ILE A N 1
ATOM 2546 C CA . ILE A 1 335 ? -24.406 13.102 22.391 1 96.19 335 ILE A CA 1
ATOM 2547 C C . ILE A 1 335 ? -25.141 14.359 22.844 1 96.19 335 ILE A C 1
ATOM 2549 O O . ILE A 1 335 ? -25.828 15.008 22.047 1 96.19 335 ILE A O 1
ATOM 2553 N N . SER A 1 336 ? -25.047 14.688 24.125 1 95.62 336 SER A N 1
ATOM 2554 C CA . SER A 1 336 ? -25.656 15.922 24.609 1 95.62 336 SER A CA 1
ATOM 2555 C C . SER A 1 336 ? -24.766 17.125 24.328 1 95.62 336 SER A C 1
ATOM 2557 O O . SER A 1 336 ? -25.266 18.266 24.266 1 95.62 336 SER A O 1
ATOM 2559 N N . ARG A 1 337 ? -23.547 16.953 24.094 1 94.38 337 ARG A N 1
ATOM 2560 C CA . ARG A 1 337 ? -22.578 18.047 24.047 1 94.38 337 ARG A CA 1
ATOM 2561 C C . ARG A 1 337 ? -22.219 18.406 22.594 1 94.38 337 ARG A C 1
ATOM 2563 O O . ARG A 1 337 ? -22.125 19.594 22.25 1 94.38 337 ARG A O 1
ATOM 2570 N N . GLN A 1 338 ? -21.984 17.375 21.812 1 90.94 338 GLN A N 1
ATOM 2571 C CA . GLN A 1 338 ? -21.438 17.688 20.5 1 90.94 338 GLN A CA 1
ATOM 2572 C C . GLN A 1 338 ? -21.938 16.703 19.453 1 90.94 338 GLN A C 1
ATOM 2574 O O . GLN A 1 338 ? -22.391 15.602 19.781 1 90.94 338 GLN A O 1
ATOM 2579 N N . PHE A 1 339 ? -21.766 17.234 18.188 1 92.88 339 PHE A N 1
ATOM 2580 C CA . PHE A 1 339 ? -21.875 16.328 17.047 1 92.88 339 PHE A CA 1
ATOM 2581 C C . PHE A 1 339 ? -20.625 15.477 16.922 1 92.88 339 PHE A C 1
ATOM 2583 O O . PHE A 1 339 ? -19.5 15.992 16.969 1 92.88 339 PHE A O 1
ATOM 2590 N N . VAL A 1 340 ? -20.812 14.164 16.828 1 96.75 340 VAL A N 1
ATOM 2591 C CA . VAL A 1 340 ? -19.703 13.219 16.688 1 96.75 340 VAL A CA 1
ATOM 2592 C C . VAL A 1 340 ? -19.969 12.281 15.516 1 96.75 340 VAL A C 1
ATOM 2594 O O . VAL A 1 340 ? -21.109 11.867 15.289 1 96.75 340 VAL A O 1
ATOM 2597 N N . GLU A 1 341 ? -18.906 12.008 14.789 1 97.25 341 GLU A N 1
ATOM 2598 C CA . GLU A 1 341 ? -19.047 11.156 13.617 1 97.25 341 GLU A CA 1
ATOM 2599 C C . GLU A 1 341 ? -18.938 9.68 13.992 1 97.25 341 GLU A C 1
ATOM 2601 O O . GLU A 1 341 ? -19.719 8.852 13.539 1 97.25 341 GLU A O 1
ATOM 2606 N N . VAL A 1 342 ? -17.906 9.359 14.727 1 98.75 342 VAL A N 1
ATOM 2607 C CA . VAL A 1 342 ? -17.609 7.973 15.07 1 98.75 342 VAL A CA 1
ATOM 2608 C C . VAL A 1 342 ? -17.188 7.879 16.531 1 98.75 342 VAL A C 1
ATOM 2610 O O . VAL A 1 342 ? -16.453 8.734 17.031 1 98.75 342 VAL A O 1
ATOM 2613 N N . ILE A 1 343 ? -17.688 6.941 17.25 1 98.88 343 ILE A N 1
ATOM 2614 C CA . ILE A 1 343 ? -17.203 6.539 18.562 1 98.88 343 ILE A CA 1
ATOM 2615 C C . ILE A 1 343 ? -16.703 5.098 18.516 1 98.88 343 ILE A C 1
ATOM 2617 O O . ILE A 1 343 ? -17.391 4.211 18.016 1 98.88 343 ILE A O 1
ATOM 2621 N N . ILE A 1 344 ? -15.484 4.812 18.984 1 98.88 344 ILE A N 1
ATOM 2622 C CA . ILE A 1 344 ? -14.953 3.453 18.969 1 98.88 344 ILE A CA 1
ATOM 2623 C C . ILE A 1 344 ? -14.414 3.092 20.344 1 98.88 344 ILE A C 1
ATOM 2625 O O . ILE A 1 344 ? -13.797 3.928 21.016 1 98.88 344 ILE A O 1
ATOM 2629 N N . ALA A 1 345 ? -14.617 1.949 20.797 1 98.81 345 ALA A N 1
ATOM 2630 C CA . ALA A 1 345 ? -14.148 1.387 22.062 1 98.81 345 ALA A CA 1
ATOM 2631 C C . ALA A 1 345 ? -13.969 -0.125 21.953 1 98.81 345 ALA A C 1
ATOM 2633 O O . ALA A 1 345 ? -14.422 -0.744 20.984 1 98.81 345 ALA A O 1
ATOM 2634 N N . PRO A 1 346 ? -13.25 -0.72 22.891 1 98.25 346 PRO A N 1
ATOM 2635 C CA . PRO A 1 346 ? -13.148 -2.18 22.828 1 98.25 346 PRO A CA 1
ATOM 2636 C C . PRO A 1 346 ? -14.508 -2.871 22.906 1 98.25 346 PRO A C 1
ATOM 2638 O O . PRO A 1 346 ? -14.734 -3.857 22.203 1 98.25 346 PRO A O 1
ATOM 2641 N N . THR A 1 347 ? -15.32 -2.393 23.734 1 98.44 347 THR A N 1
ATOM 2642 C CA . THR A 1 347 ? -16.703 -2.846 23.859 1 98.44 347 THR A CA 1
ATOM 2643 C C . THR A 1 347 ? -17.625 -1.675 24.172 1 98.44 347 THR A C 1
ATOM 2645 O O . THR A 1 347 ? -17.172 -0.582 24.5 1 98.44 347 THR A O 1
ATOM 2648 N N . VAL A 1 348 ? -18.938 -1.881 23.953 1 98.62 348 VAL A N 1
ATOM 2649 C CA . VAL A 1 348 ? -19.984 -0.893 24.234 1 98.62 348 VAL A CA 1
ATOM 2650 C C . VAL A 1 348 ? -21.094 -1.533 25.047 1 98.62 348 VAL A C 1
ATOM 2652 O O . VAL A 1 348 ? -21.625 -2.588 24.688 1 98.62 348 VAL A O 1
ATOM 2655 N N . SER A 1 349 ? -21.422 -0.925 26.172 1 98.56 349 SER A N 1
ATOM 2656 C CA . SER A 1 349 ? -22.484 -1.482 27.016 1 98.56 349 SER A CA 1
ATOM 2657 C C . SER A 1 349 ? -23.844 -1.391 26.312 1 98.56 349 SER A C 1
ATOM 2659 O O . SER A 1 349 ? -24.062 -0.5 25.5 1 98.56 349 SER A O 1
ATOM 2661 N N . SER A 1 350 ? -24.734 -2.279 26.719 1 98.31 350 SER A N 1
ATOM 2662 C CA . SER A 1 350 ? -26.078 -2.275 26.156 1 98.31 350 SER A CA 1
ATOM 2663 C C . SER A 1 350 ? -26.797 -0.961 26.438 1 98.31 350 SER A C 1
ATOM 2665 O O . SER A 1 350 ? -27.531 -0.446 25.594 1 98.31 350 SER A O 1
ATOM 2667 N N . ASP A 1 351 ? -26.562 -0.419 27.609 1 98.44 351 ASP A N 1
ATOM 2668 C CA . ASP A 1 351 ? -27.188 0.844 27.984 1 98.44 351 ASP A CA 1
ATOM 2669 C C . ASP A 1 351 ? -26.656 1.998 27.141 1 98.44 351 ASP A C 1
ATOM 2671 O O . ASP A 1 351 ? -27.406 2.889 26.75 1 98.44 351 ASP A O 1
ATOM 2675 N N . ALA A 1 352 ? -25.375 1.995 26.906 1 98.56 352 ALA A N 1
ATOM 2676 C CA . ALA A 1 352 ? -24.781 3.021 26.062 1 98.56 352 ALA A CA 1
ATOM 2677 C C . ALA A 1 352 ? -25.344 2.953 24.641 1 98.56 352 ALA A C 1
ATOM 2679 O O . ALA A 1 352 ? -25.672 3.982 24.047 1 98.56 352 ALA A O 1
ATOM 2680 N N . LEU A 1 353 ? -25.453 1.772 24.156 1 98 353 LEU A N 1
ATOM 2681 C CA . LEU A 1 353 ? -25.953 1.584 22.797 1 98 353 LEU A CA 1
ATOM 2682 C C . LEU A 1 353 ? -27.391 2.074 22.688 1 98 353 LEU A C 1
ATOM 2684 O O . LEU A 1 353 ? -27.766 2.68 21.672 1 98 353 LEU A O 1
ATOM 2688 N N . ALA A 1 354 ? -28.188 1.761 23.656 1 97.69 354 ALA A N 1
ATOM 2689 C CA . ALA A 1 354 ? -29.578 2.205 23.672 1 97.69 354 ALA A CA 1
ATOM 2690 C C . ALA A 1 354 ? -29.672 3.727 23.625 1 97.69 354 ALA A C 1
ATOM 2692 O O . ALA A 1 354 ? -30.516 4.285 22.922 1 97.69 354 ALA A O 1
ATOM 2693 N N . LEU A 1 355 ? -28.875 4.395 24.344 1 97.44 355 LEU A N 1
ATOM 2694 C CA . LEU A 1 355 ? -28.844 5.855 24.375 1 97.44 355 LEU A CA 1
ATOM 2695 C C . LEU A 1 355 ? -28.391 6.406 23.016 1 97.44 355 LEU A C 1
ATOM 2697 O O . LEU A 1 355 ? -28.969 7.375 22.516 1 97.44 355 LEU A O 1
ATOM 2701 N N . LEU A 1 356 ? -27.359 5.785 22.438 1 97.69 356 LEU A N 1
ATOM 2702 C CA . LEU A 1 356 ? -26.781 6.254 21.188 1 97.69 356 LEU A CA 1
ATOM 2703 C C . LEU A 1 356 ? -27.75 6.055 20.016 1 97.69 356 LEU A C 1
ATOM 2705 O O . LEU A 1 356 ? -27.609 6.695 18.984 1 97.69 356 LEU A O 1
ATOM 2709 N N . ALA A 1 357 ? -28.688 5.16 20.234 1 96.12 357 ALA A N 1
ATOM 2710 C CA . ALA A 1 357 ? -29.656 4.863 19.188 1 96.12 357 ALA A CA 1
ATOM 2711 C C . ALA A 1 357 ? -30.469 6.105 18.828 1 96.12 357 ALA A C 1
ATOM 2713 O O . ALA A 1 357 ? -31 6.203 17.719 1 96.12 357 ALA A O 1
ATOM 2714 N N . ALA A 1 358 ? -30.547 7.035 19.734 1 94.88 358 ALA A N 1
ATOM 2715 C CA . ALA A 1 358 ? -31.25 8.281 19.5 1 94.88 358 ALA A CA 1
ATOM 2716 C C . ALA A 1 358 ? -30.547 9.117 18.438 1 94.88 358 ALA A C 1
ATOM 2718 O O . ALA A 1 358 ? -31.156 10.016 17.828 1 94.88 358 ALA A O 1
ATOM 2719 N N . LYS A 1 359 ? -29.312 8.961 18.25 1 96.31 359 LYS A N 1
ATOM 2720 C CA . LYS A 1 359 ? -28.531 9.594 17.188 1 96.31 359 LYS A CA 1
ATOM 2721 C C . LYS A 1 359 ? -28.203 8.586 16.078 1 96.31 359 LYS A C 1
ATOM 2723 O O . LYS A 1 359 ? -27.062 8.109 15.992 1 96.31 359 LYS A O 1
ATOM 2728 N N . GLN A 1 360 ? -29.062 8.445 15.164 1 94.5 360 GLN A N 1
ATOM 2729 C CA . GLN A 1 360 ? -29.047 7.332 14.227 1 94.5 360 GLN A CA 1
ATOM 2730 C C . GLN A 1 360 ? -27.859 7.41 13.281 1 94.5 360 GLN A C 1
ATOM 2732 O O . GLN A 1 360 ? -27.391 6.391 12.766 1 94.5 360 GLN A O 1
ATOM 2737 N N . ASN A 1 361 ? -27.328 8.578 13.102 1 95.25 361 ASN A N 1
ATOM 2738 C CA . ASN A 1 361 ? -26.281 8.75 12.102 1 95.25 361 ASN A CA 1
ATOM 2739 C C . ASN A 1 361 ? -24.891 8.516 12.703 1 95.25 361 ASN A C 1
ATOM 2741 O O . ASN A 1 361 ? -23.922 8.352 11.969 1 95.25 361 ASN A O 1
ATOM 2745 N N . VAL A 1 362 ? -24.781 8.523 14.031 1 97.44 362 VAL A N 1
ATOM 2746 C CA . VAL A 1 362 ? -23.484 8.344 14.688 1 97.44 362 VAL A CA 1
ATOM 2747 C C . VAL A 1 362 ? -23 6.906 14.516 1 97.44 362 VAL A C 1
ATOM 2749 O O . VAL A 1 362 ? -23.734 5.961 14.812 1 97.44 362 VAL A O 1
ATOM 2752 N N . ARG A 1 363 ? -21.875 6.742 13.969 1 98.56 363 ARG A N 1
ATOM 2753 C CA . ARG A 1 363 ? -21.281 5.41 13.859 1 98.56 363 ARG A CA 1
ATOM 2754 C C . ARG A 1 363 ? -20.688 4.969 15.195 1 98.56 363 ARG A C 1
ATOM 2756 O O . ARG A 1 363 ? -19.906 5.695 15.797 1 98.56 363 ARG A O 1
ATOM 2763 N N . VAL A 1 364 ? -21.062 3.855 15.672 1 98.81 364 VAL A N 1
ATOM 2764 C CA . VAL A 1 364 ? -20.547 3.26 16.891 1 98.81 364 VAL A CA 1
ATOM 2765 C C . VAL A 1 364 ? -19.828 1.947 16.562 1 98.81 364 VAL A C 1
ATOM 2767 O O . VAL A 1 364 ? -20.438 1.033 16 1 98.81 364 VAL A O 1
ATOM 2770 N N . LEU A 1 365 ? -18.547 1.878 16.953 1 98.81 365 LEU A N 1
ATOM 2771 C CA . LEU A 1 365 ? -17.734 0.717 16.594 1 98.81 365 LEU A CA 1
ATOM 2772 C C . LEU A 1 365 ? -17.188 0.042 17.844 1 98.81 365 LEU A C 1
ATOM 2774 O O . LEU A 1 365 ? -16.859 0.714 18.828 1 98.81 365 LEU A O 1
ATOM 2778 N N . THR A 1 366 ? -17.016 -1.262 17.797 1 98.69 366 THR A N 1
ATOM 2779 C CA . THR A 1 366 ? -16.25 -2.041 18.766 1 98.69 366 THR A CA 1
ATOM 2780 C C . THR A 1 366 ? -15.086 -2.75 18.078 1 98.69 366 THR A C 1
ATOM 2782 O O . THR A 1 366 ? -15.258 -3.348 17 1 98.69 366 THR A O 1
ATOM 2785 N N . CYS A 1 367 ? -13.891 -2.627 18.609 1 97.12 367 CYS A N 1
ATOM 2786 C CA . CYS A 1 367 ? -12.727 -3.217 17.953 1 97.12 367 CYS A CA 1
ATOM 2787 C C . CYS A 1 367 ? -12.289 -4.492 18.672 1 97.12 367 CYS A C 1
ATOM 2789 O O . CYS A 1 367 ? -11.484 -5.258 18.141 1 97.12 367 CYS A O 1
ATOM 2791 N N . GLY A 1 368 ? -12.82 -4.723 19.844 1 95.56 368 GLY A N 1
ATOM 2792 C CA . GLY A 1 368 ? -12.328 -5.816 20.672 1 95.56 368 GLY A CA 1
ATOM 2793 C C . GLY A 1 368 ? -11.172 -5.41 21.578 1 95.56 368 GLY A C 1
ATOM 2794 O O . GLY A 1 368 ? -10.648 -4.305 21.453 1 95.56 368 GLY A O 1
ATOM 2795 N N . GLN A 1 369 ? -10.75 -6.34 22.438 1 94.44 369 GLN A N 1
ATOM 2796 C CA . GLN A 1 369 ? -9.672 -6.09 23.375 1 94.44 369 GLN A CA 1
ATOM 2797 C C . GLN A 1 369 ? -8.305 -6.262 22.719 1 94.44 369 GLN A C 1
ATOM 2799 O O . GLN A 1 369 ? -8.164 -7.039 21.766 1 94.44 369 GLN A O 1
ATOM 2804 N N . TRP A 1 370 ? -7.371 -5.473 23.172 1 91.88 370 TRP A N 1
ATOM 2805 C CA . TRP A 1 370 ? -6.008 -5.625 22.672 1 91.88 370 TRP A CA 1
ATOM 2806 C C . TRP A 1 370 ? -5.016 -5.777 23.812 1 91.88 370 TRP A C 1
ATOM 2808 O O . TRP A 1 370 ? -5.289 -5.352 24.938 1 91.88 370 TRP A O 1
ATOM 2818 N N . GLN A 1 371 ? -3.922 -6.488 23.547 1 86 371 GLN A N 1
ATOM 2819 C CA . GLN A 1 371 ? -2.84 -6.641 24.516 1 86 371 GLN A CA 1
ATOM 2820 C C . GLN A 1 371 ? -1.574 -5.934 24.031 1 86 371 GLN A C 1
ATOM 2822 O O . GLN A 1 371 ? -1.491 -4.703 24.078 1 86 371 GLN A O 1
ATOM 2827 N N . ALA A 1 372 ? -0.784 -6.613 23.188 1 86.69 372 ALA A N 1
ATOM 2828 C CA . ALA A 1 372 ? 0.472 -6.051 22.703 1 86.69 372 ALA A CA 1
ATOM 2829 C C . ALA A 1 372 ? 0.365 -5.66 21.219 1 86.69 372 ALA A C 1
ATOM 2831 O O . ALA A 1 372 ? -0.435 -6.234 20.484 1 86.69 372 ALA A O 1
ATOM 2832 N N . ARG A 1 373 ? 1.15 -4.598 20.969 1 91.44 373 ARG A N 1
ATOM 2833 C CA . ARG A 1 373 ? 1.212 -4.195 19.578 1 91.44 373 ARG A CA 1
ATOM 2834 C C . ARG A 1 373 ? 2.008 -5.199 18.75 1 91.44 373 ARG A C 1
ATOM 2836 O O . ARG A 1 373 ? 2.982 -5.777 19.234 1 91.44 373 ARG A O 1
ATOM 2843 N N . SER A 1 374 ? 1.554 -5.43 17.562 1 92.75 374 SER A N 1
ATOM 2844 C CA . SER A 1 374 ? 2.223 -6.367 16.656 1 92.75 374 SER A CA 1
ATOM 2845 C C . SER A 1 374 ? 3.08 -5.637 15.633 1 92.75 374 SER A C 1
ATOM 2847 O O . SER A 1 374 ? 2.682 -4.59 15.117 1 92.75 374 SER A O 1
ATOM 2849 N N . ALA A 1 375 ? 4.285 -6.203 15.391 1 93.62 375 ALA A N 1
ATOM 2850 C CA . ALA A 1 375 ? 5.129 -5.672 14.32 1 93.62 375 ALA A CA 1
ATOM 2851 C C . ALA A 1 375 ? 4.422 -5.742 12.969 1 93.62 375 ALA A C 1
ATOM 2853 O O . ALA A 1 375 ? 3.516 -6.559 12.781 1 93.62 375 ALA A O 1
ATOM 2854 N N . GLY A 1 376 ? 4.75 -4.898 12.055 1 94.5 376 GLY A N 1
ATOM 2855 C CA . GLY A 1 376 ? 4.195 -4.828 10.711 1 94.5 376 GLY A CA 1
ATOM 2856 C C . GLY A 1 376 ? 4.816 -3.74 9.859 1 94.5 376 GLY A C 1
ATOM 2857 O O . GLY A 1 376 ? 5.762 -3.076 10.289 1 94.5 376 GLY A O 1
ATOM 2858 N N . LEU A 1 377 ? 4.316 -3.619 8.625 1 96.88 377 LEU A N 1
ATOM 2859 C CA . LEU A 1 377 ? 4.836 -2.621 7.691 1 96.88 377 LEU A CA 1
ATOM 2860 C C . LEU A 1 377 ? 3.842 -1.481 7.504 1 96.88 377 LEU A C 1
ATOM 2862 O O . LEU A 1 377 ? 2.631 -1.683 7.629 1 96.88 377 LEU A O 1
ATOM 2866 N N . ASP A 1 378 ? 4.359 -0.324 7.316 1 97.5 378 ASP A N 1
ATOM 2867 C CA . ASP A 1 378 ? 3.602 0.849 6.895 1 97.5 378 ASP A CA 1
ATOM 2868 C C . ASP A 1 378 ? 3.965 1.256 5.469 1 97.5 378 ASP A C 1
ATOM 2870 O O . ASP A 1 378 ? 5.078 0.995 5.008 1 97.5 378 ASP A O 1
ATOM 2874 N N . PHE A 1 379 ? 2.977 1.866 4.785 1 97.69 379 PHE A N 1
ATOM 2875 C CA . PHE A 1 379 ? 3.154 2.205 3.379 1 97.69 379 PHE A CA 1
ATOM 2876 C C . PHE A 1 379 ? 2.785 3.662 3.123 1 97.69 379 PHE A C 1
ATOM 2878 O O . PHE A 1 379 ? 1.833 4.18 3.711 1 97.69 379 PHE A O 1
ATOM 2885 N N . LYS A 1 380 ? 3.521 4.273 2.301 1 96.88 380 LYS A N 1
ATOM 2886 C CA . LYS A 1 380 ? 3.186 5.57 1.727 1 96.88 380 LYS A CA 1
ATOM 2887 C C . LYS A 1 380 ? 3.332 5.559 0.208 1 96.88 380 LYS A C 1
ATOM 2889 O O . LYS A 1 380 ? 4.41 5.273 -0.314 1 96.88 380 LYS A O 1
ATOM 2894 N N . ARG A 1 381 ? 2.24 5.824 -0.461 1 97.94 381 ARG A N 1
ATOM 2895 C CA . ARG A 1 381 ? 2.248 5.836 -1.92 1 97.94 381 ARG A CA 1
ATOM 2896 C C . ARG A 1 381 ? 2.939 7.086 -2.455 1 97.94 381 ARG A C 1
ATOM 2898 O O . ARG A 1 381 ? 2.73 8.188 -1.938 1 97.94 381 ARG A O 1
ATOM 2905 N N . VAL A 1 382 ? 3.852 6.969 -3.377 1 97.62 382 VAL A N 1
ATOM 2906 C CA . VAL A 1 382 ? 4.371 8.039 -4.223 1 97.62 382 VAL A CA 1
ATOM 2907 C C . VAL A 1 382 ? 4.102 7.715 -5.691 1 97.62 382 VAL A C 1
ATOM 2909 O O . VAL A 1 382 ? 3.74 6.582 -6.027 1 97.62 382 VAL A O 1
ATOM 2912 N N . ASN A 1 383 ? 4.137 8.688 -6.555 1 97.06 383 ASN A N 1
ATOM 2913 C CA . ASN A 1 383 ? 3.852 8.422 -7.961 1 97.06 383 ASN A CA 1
ATOM 2914 C C . ASN A 1 383 ? 4.836 7.418 -8.555 1 97.06 383 ASN A C 1
ATOM 2916 O O . ASN A 1 383 ? 6.047 7.617 -8.492 1 97.06 383 ASN A O 1
ATOM 2920 N N . GLY A 1 384 ? 4.309 6.285 -9.031 1 96.94 384 GLY A N 1
ATOM 2921 C CA . GLY A 1 384 ? 5.098 5.242 -9.664 1 96.94 384 GLY A CA 1
ATOM 2922 C C . GLY A 1 384 ? 5.73 4.285 -8.68 1 96.94 384 GLY A C 1
ATOM 2923 O O . GLY A 1 384 ? 6.449 3.363 -9.07 1 96.94 384 GLY A O 1
ATOM 2924 N N . GLY A 1 385 ? 5.48 4.527 -7.352 1 97.81 385 GLY A N 1
ATOM 2925 C CA . GLY A 1 385 ? 6.176 3.678 -6.398 1 97.81 385 GLY A CA 1
ATOM 2926 C C . GLY A 1 385 ? 5.504 3.627 -5.039 1 97.81 385 GLY A C 1
ATOM 2927 O O . GLY A 1 385 ? 4.398 4.145 -4.867 1 97.81 385 GLY A O 1
ATOM 2928 N N . LEU A 1 386 ? 6.176 2.922 -4.07 1 98.56 386 LEU A N 1
ATOM 2929 C CA . LEU A 1 386 ? 5.695 2.699 -2.711 1 98.56 386 LEU A CA 1
ATOM 2930 C C . LEU A 1 386 ? 6.836 2.801 -1.707 1 98.56 386 LEU A C 1
ATOM 2932 O O . LEU A 1 386 ? 7.828 2.072 -1.811 1 98.56 386 LEU A O 1
ATOM 2936 N N . LEU A 1 387 ? 6.73 3.762 -0.828 1 98.75 387 LEU A N 1
ATOM 2937 C CA . LEU A 1 387 ? 7.625 3.793 0.326 1 98.75 387 LEU A CA 1
ATOM 2938 C C . LEU A 1 387 ? 7.156 2.816 1.4 1 98.75 387 LEU A C 1
ATOM 2940 O O . LEU A 1 387 ? 6.012 2.889 1.855 1 98.75 387 LEU A O 1
ATOM 2944 N N . VAL A 1 388 ? 8.062 1.9 1.738 1 98.69 388 VAL A N 1
ATOM 2945 C CA . VAL A 1 388 ? 7.754 0.863 2.717 1 98.69 388 VAL A CA 1
ATOM 2946 C C . VAL A 1 388 ? 8.633 1.044 3.955 1 98.69 388 VAL A C 1
ATOM 2948 O O . VAL A 1 388 ? 9.836 1.264 3.842 1 98.69 388 VAL A O 1
ATOM 2951 N N . GLN A 1 389 ? 8.07 1.018 5.148 1 98.62 389 GLN A N 1
ATOM 2952 C CA . GLN A 1 389 ? 8.82 1.105 6.398 1 98.62 389 GLN A CA 1
ATOM 2953 C C . GLN A 1 389 ? 8.18 0.252 7.488 1 98.62 389 GLN A C 1
ATOM 2955 O O . GLN A 1 389 ? 7.02 -0.151 7.367 1 98.62 389 GLN A O 1
ATOM 2960 N N . GLU A 1 390 ? 8.922 -0.01 8.531 1 98.12 390 GLU A N 1
ATOM 2961 C CA . GLU A 1 390 ? 8.359 -0.661 9.711 1 98.12 390 GLU A CA 1
ATOM 2962 C C . GLU A 1 390 ? 7.391 0.266 10.445 1 98.12 390 GLU A C 1
ATOM 2964 O O . GLU A 1 390 ? 7.574 1.484 10.453 1 98.12 390 GLU A O 1
ATOM 2969 N N . ARG A 1 391 ? 6.32 -0.28 11.062 1 97.12 391 ARG A N 1
ATOM 2970 C CA . ARG A 1 391 ? 5.457 0.495 11.953 1 97.12 391 ARG A CA 1
ATOM 2971 C C . ARG A 1 391 ? 6.266 1.152 13.062 1 97.12 391 ARG A C 1
ATOM 2973 O O . ARG A 1 391 ? 7.199 0.55 13.602 1 97.12 391 ARG A O 1
ATOM 2980 N N . ASP A 1 392 ? 5.91 2.359 13.375 1 97.75 392 ASP A N 1
ATOM 2981 C CA . ASP A 1 392 ? 6.559 3.025 14.5 1 97.75 392 ASP A CA 1
ATOM 2982 C C . ASP A 1 392 ? 6.051 2.475 15.836 1 97.75 392 ASP A C 1
ATOM 2984 O O . ASP A 1 392 ? 5.082 2.986 16.391 1 97.75 392 ASP A O 1
ATOM 2988 N N . LEU A 1 393 ? 6.746 1.515 16.344 1 96.06 393 LEU A N 1
ATOM 2989 C CA . LEU A 1 393 ? 6.371 0.923 17.625 1 96.06 393 LEU A CA 1
ATOM 2990 C C . LEU A 1 393 ? 7.32 1.375 18.719 1 96.06 393 LEU A C 1
ATOM 2992 O O . LEU A 1 393 ? 7.207 0.929 19.859 1 96.06 393 LEU A O 1
ATOM 2996 N N . GLY A 1 394 ? 8.242 2.24 18.328 1 94.69 394 GLY A N 1
ATOM 2997 C CA . GLY A 1 394 ? 9.195 2.725 19.312 1 94.69 394 GLY A CA 1
ATOM 2998 C C . GLY A 1 394 ? 8.562 3.592 20.375 1 94.69 394 GLY A C 1
ATOM 2999 O O . GLY A 1 394 ? 7.676 4.398 20.078 1 94.69 394 GLY A O 1
ATOM 3000 N N . MET A 1 395 ? 9.008 3.365 21.656 1 93.69 395 MET A N 1
ATOM 3001 C CA . MET A 1 395 ? 8.578 4.207 22.766 1 93.69 395 MET A CA 1
ATOM 3002 C C . MET A 1 395 ? 9.617 4.215 23.875 1 93.69 395 MET A C 1
ATOM 3004 O O . MET A 1 395 ? 10.289 3.205 24.109 1 93.69 395 MET A O 1
ATOM 3008 N N . VAL A 1 396 ? 9.719 5.352 24.469 1 95.44 396 VAL A N 1
ATOM 3009 C CA . VAL A 1 396 ? 10.688 5.473 25.547 1 95.44 396 VAL A CA 1
ATOM 3010 C C . VAL A 1 396 ? 9.984 5.336 26.891 1 95.44 396 VAL A C 1
ATOM 3012 O O . VAL A 1 396 ? 8.797 5.645 27.016 1 95.44 396 VAL A O 1
ATOM 3015 N N . THR A 1 397 ? 10.758 4.801 27.844 1 93.62 397 THR A N 1
ATOM 3016 C CA . THR A 1 397 ? 10.344 4.797 29.25 1 93.62 397 THR A CA 1
ATOM 3017 C C . THR A 1 397 ? 11.148 5.812 30.047 1 93.62 397 THR A C 1
ATOM 3019 O O . THR A 1 397 ? 12.07 6.438 29.531 1 93.62 397 THR A O 1
ATOM 3022 N N . ALA A 1 398 ? 10.703 5.996 31.312 1 93.25 398 ALA A N 1
ATOM 3023 C CA . ALA A 1 398 ? 11.414 6.922 32.188 1 93.25 398 ALA A CA 1
ATOM 3024 C C . ALA A 1 398 ? 12.898 6.586 32.25 1 93.25 398 ALA A C 1
ATOM 3026 O O . ALA A 1 398 ? 13.742 7.477 32.375 1 93.25 398 ALA A O 1
ATOM 3027 N N . ALA A 1 399 ? 13.211 5.309 32.094 1 94.19 399 ALA A N 1
ATOM 3028 C CA . ALA A 1 399 ? 14.586 4.836 32.219 1 94.19 399 ALA A CA 1
ATOM 3029 C C . ALA A 1 399 ? 15.406 5.25 31 1 94.19 399 ALA A C 1
ATOM 3031 O O . ALA A 1 399 ? 16.641 5.285 31.047 1 94.19 399 ALA A O 1
ATOM 3032 N N . ASP A 1 400 ? 14.773 5.648 29.922 1 96 400 ASP A N 1
ATOM 3033 C CA . ASP A 1 400 ? 15.453 5.984 28.688 1 96 400 ASP A CA 1
ATOM 3034 C C . ASP A 1 400 ? 15.719 7.484 28.594 1 96 400 ASP A C 1
ATOM 3036 O O . ASP A 1 400 ? 16.469 7.938 27.719 1 96 400 ASP A O 1
ATOM 3040 N N . LEU A 1 401 ? 15.102 8.266 29.5 1 97.5 401 LEU A N 1
ATOM 3041 C CA . LEU A 1 401 ? 15.133 9.719 29.391 1 97.5 401 LEU A CA 1
ATOM 3042 C C . LEU A 1 401 ? 16.438 10.273 29.969 1 97.5 401 LEU A C 1
ATOM 3044 O O . LEU A 1 401 ? 16.953 9.766 30.953 1 97.5 401 LEU A O 1
ATOM 3048 N N . ARG A 1 402 ? 17.047 11.25 29.297 1 97.62 402 ARG A N 1
ATOM 3049 C CA . ARG A 1 402 ? 18.219 11.961 29.797 1 97.62 402 ARG A CA 1
ATOM 3050 C C . ARG A 1 402 ? 17.906 13.43 30.047 1 97.62 402 ARG A C 1
ATOM 3052 O O . ARG A 1 402 ? 17.594 14.172 29.125 1 97.62 402 ARG A O 1
ATOM 3059 N N . VAL A 1 403 ? 17.906 13.789 31.281 1 98.5 403 VAL A N 1
ATOM 3060 C CA . VAL A 1 403 ? 17.75 15.195 31.625 1 98.5 403 VAL A CA 1
ATOM 3061 C C . VAL A 1 403 ? 19.047 15.945 31.297 1 98.5 403 VAL A C 1
ATOM 3063 O O . VAL A 1 403 ? 20.109 15.633 31.844 1 98.5 403 VAL A O 1
ATOM 3066 N N . VAL A 1 404 ? 18.938 17 30.453 1 98.69 404 VAL A N 1
ATOM 3067 C CA . VAL A 1 404 ? 20.156 17.625 29.953 1 98.69 404 VAL A CA 1
ATOM 3068 C C . VAL A 1 404 ? 20.266 19.047 30.484 1 98.69 404 VAL A C 1
ATOM 3070 O O . VAL A 1 404 ? 21.312 19.688 30.359 1 98.69 404 VAL A O 1
ATOM 3073 N N . SER A 1 405 ? 19.188 19.578 31.062 1 98.5 405 SER A N 1
ATOM 3074 C CA . SER A 1 405 ? 19.203 20.891 31.688 1 98.5 405 SER A CA 1
ATOM 3075 C C . SER A 1 405 ? 19.734 20.812 33.094 1 98.5 405 SER A C 1
ATOM 3077 O O . SER A 1 405 ? 19.844 19.734 33.688 1 98.5 405 SER A O 1
ATOM 3079 N N . LYS A 1 406 ? 20.047 22 33.625 1 98.38 406 LYS A N 1
ATOM 3080 C CA . LYS A 1 406 ? 20.438 22.094 35.031 1 98.38 406 LYS A CA 1
ATOM 3081 C C . LYS A 1 406 ? 19.266 21.781 35.938 1 98.38 406 LYS A C 1
ATOM 3083 O O . LYS A 1 406 ? 19.406 21.016 36.906 1 98.38 406 LYS A O 1
ATOM 3088 N N . ARG A 1 407 ? 18.156 22.359 35.562 1 98.31 407 ARG A N 1
ATOM 3089 C CA . ARG A 1 407 ? 16.953 22.109 36.375 1 98.31 407 ARG A CA 1
ATOM 3090 C C . ARG A 1 407 ? 16.422 20.703 36.125 1 98.31 407 ARG A C 1
ATOM 3092 O O . ARG A 1 407 ? 16.281 20.281 34.969 1 98.31 407 ARG A O 1
ATOM 3099 N N . GLN A 1 408 ? 16.156 20.016 37.25 1 98.31 408 GLN A N 1
ATOM 3100 C CA . GLN A 1 408 ? 15.516 18.703 37.156 1 98.31 408 GLN A CA 1
ATOM 3101 C C . GLN A 1 408 ? 14 18.828 37.094 1 98.31 408 GLN A C 1
ATOM 3103 O O . GLN A 1 408 ? 13.422 19.688 37.781 1 98.31 408 GLN A O 1
ATOM 3108 N N . PRO A 1 409 ? 13.383 18.047 36.344 1 98.44 409 PRO A N 1
ATOM 3109 C CA . PRO A 1 409 ? 11.922 18.078 36.344 1 98.44 409 PRO A CA 1
ATOM 3110 C C . PRO A 1 409 ? 11.336 17.547 37.656 1 98.44 409 PRO A C 1
ATOM 3112 O O . PRO A 1 409 ? 11.906 16.625 38.25 1 98.44 409 PRO A O 1
ATOM 3115 N N . THR A 1 410 ? 10.25 18.125 38.062 1 97.81 410 THR A N 1
ATOM 3116 C CA . THR A 1 410 ? 9.484 17.516 39.156 1 97.81 410 THR A CA 1
ATOM 3117 C C . THR A 1 410 ? 8.852 16.203 38.688 1 97.81 410 THR A C 1
ATOM 3119 O O . THR A 1 410 ? 8.859 15.883 37.5 1 97.81 410 THR A O 1
ATOM 3122 N N . GLU A 1 411 ? 8.328 15.453 39.625 1 97 411 GLU A N 1
ATOM 3123 C CA . GLU A 1 411 ? 7.645 14.211 39.281 1 97 411 GLU A CA 1
ATOM 3124 C C . GLU A 1 411 ? 6.453 14.461 38.375 1 97 411 GLU A C 1
ATOM 3126 O O . GLU A 1 411 ? 6.227 13.711 37.406 1 97 411 GLU A O 1
ATOM 3131 N N . GLN A 1 412 ? 5.785 15.477 38.688 1 97 412 GLN A N 1
ATOM 3132 C CA . GLN A 1 412 ? 4.629 15.836 37.875 1 97 412 GLN A CA 1
ATOM 3133 C C . GLN A 1 412 ? 5.051 16.234 36.469 1 97 412 GLN A C 1
ATOM 3135 O O . GLN A 1 412 ? 4.422 15.836 35.469 1 97 412 GLN A O 1
ATOM 3140 N N . GLU A 1 413 ? 6.105 17.047 36.375 1 97.69 413 GLU A N 1
ATOM 3141 C CA . GLU A 1 413 ? 6.609 17.469 35.062 1 97.69 413 GLU A CA 1
ATOM 3142 C C . GLU A 1 413 ? 7.051 16.266 34.25 1 97.69 413 GLU A C 1
ATOM 3144 O O . GLU A 1 413 ? 6.816 16.234 33.031 1 97.69 413 GLU A O 1
ATOM 3149 N N . LEU A 1 414 ? 7.598 15.305 34.906 1 97.62 414 LEU A N 1
ATOM 3150 C CA . LEU A 1 414 ? 8.047 14.102 34.219 1 97.62 414 LEU A CA 1
ATOM 3151 C C . LEU A 1 414 ? 6.859 13.305 33.688 1 97.62 414 LEU A C 1
ATOM 3153 O O . LEU A 1 414 ? 6.883 12.828 32.562 1 97.62 414 LEU A O 1
ATOM 3157 N N . ARG A 1 415 ? 5.859 13.164 34.5 1 96.75 415 ARG A N 1
ATOM 3158 C CA . ARG A 1 415 ? 4.648 12.469 34.062 1 96.75 415 ARG A CA 1
ATOM 3159 C C . ARG A 1 415 ? 3.99 13.188 32.906 1 96.75 415 ARG A C 1
ATOM 3161 O O . ARG A 1 415 ? 3.576 12.547 31.922 1 96.75 415 ARG A O 1
ATOM 3168 N N . ASP A 1 416 ? 3.934 14.484 32.969 1 97.94 416 ASP A N 1
ATOM 3169 C CA . ASP A 1 416 ? 3.352 15.281 31.906 1 97.94 416 ASP A CA 1
ATOM 3170 C C . ASP A 1 416 ? 4.176 15.156 30.625 1 97.94 416 ASP A C 1
ATO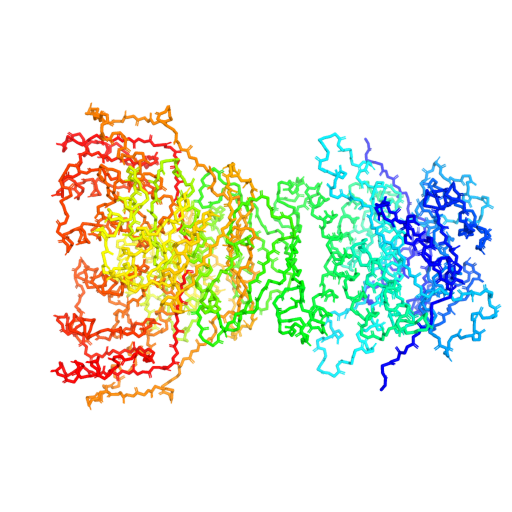M 3172 O O . ASP A 1 416 ? 3.619 15.086 29.531 1 97.94 416 ASP A O 1
ATOM 3176 N N . ALA A 1 417 ? 5.473 15.172 30.812 1 98.19 417 ALA A N 1
ATOM 3177 C CA . ALA A 1 417 ? 6.359 15.055 29.656 1 98.19 417 ALA A CA 1
ATOM 3178 C C . ALA A 1 417 ? 6.152 13.727 28.938 1 98.19 417 ALA A C 1
ATOM 3180 O O . ALA A 1 417 ? 6.086 13.68 27.703 1 98.19 417 ALA A O 1
ATOM 3181 N N . LEU A 1 418 ? 6.051 12.695 29.688 1 98 418 LEU A N 1
ATOM 3182 C CA . LEU A 1 418 ? 5.859 11.375 29.109 1 98 418 LEU A CA 1
ATOM 3183 C C . LEU A 1 418 ? 4.492 11.266 28.438 1 98 418 LEU A C 1
ATOM 3185 O O . LEU A 1 418 ? 4.363 10.664 27.375 1 98 418 LEU A O 1
ATOM 3189 N N . PHE A 1 419 ? 3.514 11.844 29.062 1 98.06 419 PHE A N 1
ATOM 3190 C CA . PHE A 1 419 ? 2.182 11.906 28.484 1 98.06 419 PHE A CA 1
ATOM 3191 C C . PHE A 1 419 ? 2.209 12.648 27.156 1 98.06 419 PHE A C 1
ATOM 3193 O O . PHE A 1 419 ? 1.699 12.148 26.141 1 98.06 419 PHE A O 1
ATOM 3200 N N . CYS A 1 420 ? 2.883 13.773 27.094 1 96.88 420 CYS A N 1
ATOM 3201 C CA . CYS A 1 420 ? 3.023 14.57 25.891 1 96.88 420 CYS A CA 1
ATOM 3202 C C . CYS A 1 420 ? 3.717 13.781 24.797 1 96.88 420 CYS A C 1
ATOM 3204 O O . CYS A 1 420 ? 3.361 13.898 23.609 1 96.88 420 CYS A O 1
ATOM 3206 N N . TRP A 1 421 ? 4.668 13.094 25.25 1 98.06 421 TRP A N 1
ATOM 3207 C CA . TRP A 1 421 ? 5.48 12.352 24.297 1 98.06 421 TRP A CA 1
ATOM 3208 C C . TRP A 1 421 ? 4.648 11.297 23.562 1 98.06 421 TRP A C 1
ATOM 3210 O O . TRP A 1 421 ? 4.746 11.148 22.344 1 98.06 421 TRP A O 1
ATOM 3220 N N . LYS A 1 422 ? 3.781 10.586 24.281 1 98 422 LYS A N 1
ATOM 3221 C CA . LYS A 1 422 ? 2.883 9.594 23.703 1 98 422 LYS A CA 1
ATOM 3222 C C . LYS A 1 422 ? 1.956 10.227 22.672 1 98 422 LYS A C 1
ATOM 3224 O O . LYS A 1 422 ? 1.735 9.664 21.594 1 98 422 LYS A O 1
ATOM 3229 N N . VAL A 1 423 ? 1.48 11.406 22.984 1 98.69 423 VAL A N 1
ATOM 3230 C CA . VAL A 1 423 ? 0.538 12.086 22.094 1 98.69 423 VAL A CA 1
ATOM 3231 C C . VAL A 1 423 ? 1.265 12.586 20.859 1 98.69 423 VAL A C 1
ATOM 3233 O O . VAL A 1 423 ? 0.769 12.438 19.734 1 98.69 423 VAL A O 1
ATOM 3236 N N . ALA A 1 424 ? 2.461 13.164 21.047 1 98.44 424 ALA A N 1
ATOM 3237 C CA . ALA A 1 424 ? 3.227 13.742 19.953 1 98.44 424 ALA A CA 1
ATOM 3238 C C . ALA A 1 424 ? 3.498 12.703 18.859 1 98.44 424 ALA A C 1
ATOM 3240 O O . ALA A 1 424 ? 3.535 13.031 17.672 1 98.44 424 ALA A O 1
ATOM 3241 N N . LYS A 1 425 ? 3.623 11.484 19.25 1 9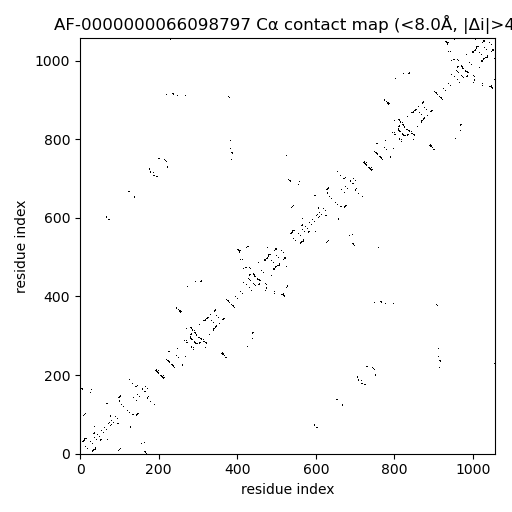8.12 425 LYS A N 1
ATOM 3242 C CA . LYS A 1 425 ? 3.869 10.383 18.328 1 98.12 425 LYS A CA 1
ATOM 3243 C C . LYS A 1 425 ? 2.77 10.289 17.281 1 98.12 425 LYS A C 1
ATOM 3245 O O . LYS A 1 425 ? 3.006 9.805 16.172 1 98.12 425 LYS A O 1
ATOM 3250 N N . PHE A 1 426 ? 1.596 10.781 17.547 1 98.19 426 PHE A N 1
ATOM 3251 C CA . PHE A 1 426 ? 0.44 10.57 16.688 1 98.19 426 PHE A CA 1
ATOM 3252 C C . PHE A 1 426 ? -0.015 11.883 16.062 1 98.19 426 PHE A C 1
ATOM 3254 O O . PHE A 1 426 ? -1.091 11.953 15.461 1 98.19 426 PHE A O 1
ATOM 3261 N N . VAL A 1 427 ? 0.751 12.945 16.219 1 98.25 427 VAL A N 1
ATOM 3262 C CA . VAL A 1 427 ? 0.466 14.242 15.617 1 98.25 427 VAL A CA 1
ATOM 3263 C C . VAL A 1 427 ? 1.353 14.445 14.391 1 98.25 427 VAL A C 1
ATOM 3265 O O . VAL A 1 427 ? 2.551 14.156 14.43 1 98.25 427 VAL A O 1
ATOM 3268 N N . LYS A 1 428 ? 0.792 14.914 13.32 1 97.5 428 LYS A N 1
ATOM 3269 C CA . LYS A 1 428 ? 1.55 15.141 12.094 1 97.5 428 LYS A CA 1
ATOM 3270 C C . LYS A 1 428 ? 2.684 16.141 12.32 1 97.5 428 LYS A C 1
ATOM 3272 O O . LYS A 1 428 ? 2.508 17.141 13.023 1 97.5 428 LYS A O 1
ATOM 3277 N N . SER A 1 429 ? 3.826 15.898 11.711 1 97 429 SER A N 1
ATOM 3278 C CA . SER A 1 429 ? 5.027 16.719 11.852 1 97 429 SER A CA 1
ATOM 3279 C C . SER A 1 429 ? 4.934 17.984 11.008 1 97 429 SER A C 1
ATOM 3281 O O . SER A 1 429 ? 4.32 17.984 9.945 1 97 429 SER A O 1
ATOM 3283 N N . ASN A 1 430 ? 5.66 19 11.438 1 95.75 430 ASN A N 1
ATOM 3284 C CA . ASN A 1 430 ? 6.266 19.125 12.766 1 95.75 430 ASN A CA 1
ATOM 3285 C C . ASN A 1 430 ? 5.207 19.234 13.859 1 95.75 430 ASN A C 1
ATOM 3287 O O . ASN A 1 430 ? 4.273 20.031 13.742 1 95.75 430 ASN A O 1
ATOM 3291 N N . ALA A 1 431 ? 5.414 18.469 14.906 1 97.69 431 ALA A N 1
ATOM 3292 C CA . ALA A 1 431 ? 4.402 18.391 15.961 1 97.69 431 ALA A CA 1
ATOM 3293 C C . ALA A 1 431 ? 4.906 19.016 17.25 1 97.69 431 ALA A C 1
ATOM 3295 O O . ALA A 1 431 ? 6.039 18.766 17.672 1 97.69 431 ALA A O 1
ATOM 3296 N N . ILE A 1 432 ? 4.086 19.828 17.875 1 97.88 432 ILE A N 1
ATOM 3297 C CA . ILE A 1 432 ? 4.285 20.359 19.234 1 97.88 432 ILE A CA 1
ATOM 3298 C C . ILE A 1 432 ? 3.049 20.078 20.078 1 97.88 432 ILE A C 1
ATOM 3300 O O . ILE A 1 432 ? 1.923 20.359 19.656 1 97.88 432 ILE A O 1
ATOM 3304 N N . VAL A 1 433 ? 3.23 19.516 21.234 1 98.56 433 VAL A N 1
ATOM 3305 C CA . VAL A 1 433 ? 2.125 19.203 22.125 1 98.56 433 VAL A CA 1
ATOM 3306 C C . VAL A 1 433 ? 2.393 19.812 23.5 1 98.56 433 VAL A C 1
ATOM 3308 O O . VAL A 1 433 ? 3.473 19.625 24.062 1 98.56 433 VAL A O 1
ATOM 3311 N N . TYR A 1 434 ? 1.46 20.609 24.062 1 98.44 434 TYR A N 1
ATOM 3312 C CA . TYR A 1 434 ? 1.437 21.047 25.453 1 98.44 434 TYR A CA 1
ATOM 3313 C C . TYR A 1 434 ? 0.502 20.172 26.281 1 98.44 434 TYR A C 1
ATOM 3315 O O . TYR A 1 434 ? -0.597 19.828 25.844 1 98.44 434 TYR A O 1
ATOM 3323 N N . ALA A 1 435 ? 0.939 19.812 27.391 1 98.25 435 ALA A N 1
ATOM 3324 C CA . ALA A 1 435 ? 0.066 19.031 28.25 1 98.25 435 ALA A CA 1
ATOM 3325 C C . ALA A 1 435 ? 0.34 19.328 29.734 1 98.25 435 ALA A C 1
ATOM 3327 O O . ALA A 1 435 ? 1.443 19.75 30.094 1 98.25 435 ALA A O 1
ATOM 3328 N N . ARG A 1 436 ? -0.611 19.141 30.5 1 97.69 436 ARG A N 1
ATOM 3329 C CA . ARG A 1 436 ? -0.549 19.297 31.953 1 97.69 436 ARG A CA 1
ATOM 3330 C C . ARG A 1 436 ? -1.568 18.391 32.656 1 97.69 436 ARG A C 1
ATOM 3332 O O . ARG A 1 436 ? -2.707 18.266 32.188 1 97.69 436 ARG A O 1
ATOM 3339 N N . ASP A 1 437 ? -1.127 17.703 33.719 1 96.94 437 ASP A N 1
ATOM 3340 C CA . ASP A 1 437 ? -2.004 16.875 34.531 1 96.94 437 ASP A CA 1
ATOM 3341 C C . ASP A 1 437 ? -2.779 15.875 33.688 1 96.94 437 ASP A C 1
ATOM 3343 O O . ASP A 1 437 ? -4.008 15.797 33.781 1 96.94 437 ASP A O 1
ATOM 3347 N N . ASN A 1 438 ? -2.1 15.258 32.781 1 95.44 438 ASN A N 1
ATOM 3348 C CA . ASN A 1 438 ? -2.605 14.148 31.969 1 95.44 438 ASN A CA 1
ATOM 3349 C C . ASN A 1 438 ? -3.66 14.617 30.969 1 95.44 438 ASN A C 1
ATOM 3351 O O . ASN A 1 438 ? -4.59 13.875 30.656 1 95.44 438 ASN A O 1
ATOM 3355 N N . MET A 1 439 ? -3.539 15.812 30.547 1 98.56 439 MET A N 1
ATOM 3356 C CA . MET A 1 439 ? -4.438 16.375 29.547 1 98.56 439 MET A CA 1
ATOM 3357 C C . MET A 1 439 ? -3.676 17.266 28.562 1 98.56 439 MET A C 1
ATOM 3359 O O . MET A 1 439 ? -2.793 18.031 28.969 1 98.56 439 MET A O 1
ATOM 3363 N N . THR A 1 440 ? -4.023 17.172 27.391 1 98.81 440 THR A N 1
ATOM 3364 C CA . THR A 1 440 ? -3.455 18.109 26.438 1 98.81 440 THR A CA 1
ATOM 3365 C C . THR A 1 440 ? -4.012 19.516 26.656 1 98.81 440 THR A C 1
ATOM 3367 O O . THR A 1 440 ? -5.191 19.672 26.969 1 98.81 440 THR A O 1
ATOM 3370 N N . ILE A 1 441 ? -3.146 20.484 26.484 1 98.31 441 ILE A N 1
ATOM 3371 C CA . ILE A 1 441 ? -3.492 21.891 26.641 1 98.31 441 ILE A CA 1
ATOM 3372 C C . ILE A 1 441 ? -3.561 22.562 25.266 1 98.31 441 ILE A C 1
ATOM 3374 O O . ILE A 1 441 ? -4.441 23.391 25.016 1 98.31 441 ILE A O 1
ATOM 3378 N N . GLY A 1 442 ? -2.67 22.219 24.438 1 97.5 442 GLY A N 1
ATOM 3379 C CA . GLY A 1 442 ? -2.582 22.719 23.078 1 97.5 442 GLY A CA 1
ATOM 3380 C C . GLY A 1 442 ? -1.779 21.812 22.156 1 97.5 442 GLY A C 1
ATOM 3381 O O . GLY A 1 442 ? -0.753 21.266 22.562 1 97.5 442 GLY A O 1
ATOM 3382 N N . ILE A 1 443 ? -2.258 21.688 20.906 1 97.81 443 ILE A N 1
ATOM 3383 C CA . ILE A 1 443 ? -1.603 20.828 19.938 1 97.81 443 ILE A CA 1
ATOM 3384 C C . ILE A 1 443 ? -1.345 21.578 18.641 1 97.81 443 ILE A C 1
ATOM 3386 O O . ILE A 1 443 ? -2.279 22.094 18.016 1 97.81 443 ILE A O 1
ATOM 3390 N N . GLY A 1 444 ? -0.104 21.797 18.281 1 96.62 444 GLY A N 1
ATOM 3391 C CA . GLY A 1 444 ? 0.309 22.297 16.984 1 96.62 444 GLY A CA 1
ATOM 3392 C C . GLY A 1 444 ? 0.741 21.188 16.031 1 96.62 444 GLY A C 1
ATOM 3393 O O . GLY A 1 444 ? 1.77 20.547 16.25 1 96.62 444 GLY A O 1
ATOM 3394 N N . ALA A 1 445 ? -0.01 21.062 14.891 1 96.81 445 ALA A N 1
ATOM 3395 C CA . ALA A 1 445 ? 0.197 19.906 14.023 1 96.81 445 ALA A CA 1
ATOM 3396 C C . ALA A 1 445 ? 0.57 20.344 12.609 1 96.81 445 ALA A C 1
ATOM 3398 O O . ALA A 1 445 ? 0.05 21.328 12.102 1 96.81 445 ALA A O 1
ATOM 3399 N N . GLY A 1 446 ? 1.493 19.625 11.953 1 94.44 446 GLY A N 1
ATOM 3400 C CA . GLY A 1 446 ? 1.631 19.516 10.516 1 94.44 446 GLY A CA 1
ATOM 3401 C C . GLY A 1 446 ? 2.172 20.766 9.859 1 94.44 446 GLY A C 1
ATOM 3402 O O . GLY A 1 446 ? 1.76 21.125 8.75 1 94.44 446 GLY A O 1
ATOM 3403 N N . GLN A 1 447 ? 3.035 21.484 10.523 1 93.88 447 GLN A N 1
ATOM 3404 C CA . GLN A 1 447 ? 3.578 22.688 9.914 1 93.88 447 GLN A CA 1
ATOM 3405 C C . GLN A 1 447 ? 4.961 22.438 9.32 1 93.88 447 GLN A C 1
ATOM 3407 O O . GLN A 1 447 ? 5.664 21.516 9.75 1 93.88 447 GLN A O 1
ATOM 3412 N N . MET A 1 448 ? 5.332 23.203 8.344 1 94.75 448 MET A N 1
ATOM 3413 C CA . MET A 1 448 ? 6.625 23.078 7.68 1 94.75 448 MET A CA 1
ATOM 3414 C C . MET A 1 448 ? 7.754 23.5 8.609 1 94.75 448 MET A C 1
ATOM 3416 O O . MET A 1 448 ? 8.898 23.078 8.445 1 94.75 448 MET A O 1
ATOM 3420 N N . SER A 1 449 ? 7.426 24.328 9.562 1 92.25 449 SER A N 1
ATOM 3421 C CA . SER A 1 449 ? 8.383 24.781 10.57 1 92.25 449 SER A CA 1
ATOM 3422 C C . SER A 1 449 ? 7.859 24.531 11.984 1 92.25 449 SER A C 1
ATOM 3424 O O . SER A 1 449 ? 6.691 24.797 12.273 1 92.25 449 SER A O 1
ATOM 3426 N N . ARG A 1 450 ? 8.758 24.078 12.828 1 92.56 450 ARG A N 1
ATOM 3427 C CA . ARG A 1 450 ? 8.406 23.75 14.211 1 92.56 450 ARG A CA 1
ATOM 3428 C C . ARG A 1 450 ? 7.969 25 14.977 1 92.56 450 ARG A C 1
ATOM 3430 O O . ARG A 1 450 ? 7.125 24.922 15.867 1 92.56 450 ARG A O 1
ATOM 3437 N N . VAL A 1 451 ? 8.445 26.125 14.578 1 89.5 451 VAL A N 1
ATOM 3438 C CA . VAL A 1 451 ? 8.133 27.375 15.258 1 89.5 451 VAL A CA 1
ATOM 3439 C C . VAL A 1 451 ? 6.641 27.672 15.117 1 89.5 451 VAL A C 1
ATOM 3441 O O . VAL A 1 451 ? 5.996 28.125 16.078 1 89.5 451 VAL A O 1
ATOM 3444 N N . TYR A 1 452 ? 6.125 27.391 13.984 1 91.56 452 TYR A N 1
ATOM 3445 C CA . TYR A 1 452 ? 4.707 27.672 13.773 1 91.56 452 TYR A CA 1
ATOM 3446 C C . TYR A 1 452 ? 3.836 26.656 14.516 1 91.56 452 TYR A C 1
ATOM 3448 O O . TYR A 1 452 ? 2.752 27 14.992 1 91.56 452 TYR A O 1
ATOM 3456 N N . SER A 1 453 ? 4.266 25.422 14.633 1 94.06 453 SER A N 1
ATOM 3457 C CA . SER A 1 453 ? 3.543 24.453 15.445 1 94.06 453 SER A CA 1
ATOM 3458 C C . SER A 1 453 ? 3.473 24.891 16.906 1 94.06 453 SER A C 1
ATOM 3460 O O . SER A 1 453 ? 2.432 24.766 17.547 1 94.06 453 SER A O 1
ATOM 3462 N N . ALA A 1 454 ? 4.586 25.438 17.375 1 92.44 454 ALA A N 1
ATOM 3463 C CA . ALA A 1 454 ? 4.613 25.938 18.75 1 92.44 454 ALA A CA 1
ATOM 3464 C C . ALA A 1 454 ? 3.652 27.109 18.922 1 92.44 454 ALA A C 1
ATOM 3466 O O . ALA A 1 454 ? 2.896 27.156 19.891 1 92.44 454 ALA A O 1
ATOM 3467 N N . LYS A 1 455 ? 3.652 28.031 17.938 1 90.31 455 LYS A N 1
ATOM 3468 C CA . LYS A 1 455 ? 2.74 29.172 17.984 1 90.31 455 LYS A CA 1
ATOM 3469 C C . LYS A 1 455 ? 1.286 28.703 18 1 90.31 455 LYS A C 1
ATOM 3471 O O . LYS A 1 455 ? 0.477 29.219 18.781 1 90.31 455 LYS A O 1
ATOM 3476 N N . ILE A 1 456 ? 0.983 27.781 17.25 1 93.38 456 ILE A N 1
ATOM 3477 C CA . ILE A 1 456 ? -0.378 27.281 17.078 1 93.38 456 ILE A CA 1
ATOM 3478 C C . ILE A 1 456 ? -0.858 26.656 18.391 1 93.38 456 ILE A C 1
ATOM 3480 O O . ILE A 1 456 ? -1.993 26.875 18.812 1 93.38 456 ILE A O 1
ATOM 3484 N N . ALA A 1 457 ? 0.004 25.844 18.969 1 95.25 457 ALA A N 1
ATOM 3485 C CA . ALA A 1 457 ? -0.359 25.234 20.25 1 95.25 457 ALA A CA 1
ATOM 3486 C C . ALA A 1 457 ? -0.745 26.281 21.281 1 95.25 457 ALA A C 1
ATOM 3488 O O . ALA A 1 457 ? -1.743 26.141 21.984 1 95.25 457 ALA A O 1
ATOM 3489 N N . GLY A 1 458 ? 0.013 27.344 21.297 1 94.19 458 GLY A N 1
ATOM 3490 C CA . GLY A 1 458 ? -0.272 28.422 22.219 1 94.19 458 GLY A CA 1
ATOM 3491 C C . GLY A 1 458 ? -1.558 29.156 21.906 1 94.19 458 GLY A C 1
ATOM 3492 O O . GLY A 1 458 ? -2.352 29.469 22.797 1 94.19 458 GLY A O 1
ATOM 3493 N N . ILE A 1 459 ? -1.776 29.422 20.641 1 93.06 459 ILE A N 1
ATOM 3494 C CA . ILE A 1 459 ? -2.965 30.125 20.188 1 93.06 459 ILE A CA 1
ATOM 3495 C C . ILE A 1 459 ? -4.215 29.312 20.516 1 93.06 459 ILE A C 1
ATOM 3497 O O . ILE A 1 459 ? -5.195 29.859 21.031 1 93.06 459 ILE A O 1
ATOM 3501 N N . LYS A 1 460 ? -4.145 28.062 20.297 1 94.25 460 LYS A N 1
ATOM 3502 C CA . LYS A 1 460 ? -5.289 27.188 20.578 1 94.25 460 LYS A CA 1
ATOM 3503 C C . LYS A 1 460 ? -5.598 27.156 22.078 1 94.25 460 LYS A C 1
ATOM 3505 O O . LYS A 1 460 ? -6.762 27.219 22.469 1 94.25 460 LYS A O 1
ATOM 3510 N N . ALA A 1 461 ? -4.578 27.047 22.875 1 96.38 461 ALA A N 1
ATOM 3511 C CA . ALA A 1 461 ? -4.77 27.062 24.328 1 96.38 461 ALA A CA 1
ATOM 3512 C C . ALA A 1 461 ? -5.434 28.375 24.766 1 96.38 461 ALA A C 1
ATOM 3514 O O . ALA A 1 461 ? -6.395 28.344 25.547 1 96.38 461 ALA A O 1
ATOM 3515 N N . ALA A 1 462 ? -4.973 29.438 24.219 1 94.94 462 ALA A N 1
ATOM 3516 C CA . ALA A 1 462 ? -5.508 30.75 24.578 1 94.94 462 ALA A CA 1
ATOM 3517 C C . ALA A 1 462 ? -6.965 30.891 24.141 1 94.94 462 ALA A C 1
ATOM 3519 O O . ALA A 1 462 ? -7.801 31.391 24.906 1 94.94 462 ALA A O 1
ATOM 3520 N N . ASP A 1 463 ? -7.246 30.469 22.953 1 93.5 463 ASP A N 1
ATOM 3521 C CA . ASP A 1 463 ? -8.594 30.578 22.422 1 93.5 463 ASP A CA 1
ATOM 3522 C C . ASP A 1 463 ? -9.594 29.797 23.266 1 93.5 463 ASP A C 1
ATOM 3524 O O . ASP A 1 463 ? -10.766 30.172 23.359 1 93.5 463 ASP A O 1
ATOM 3528 N N . GLU A 1 464 ? -9.133 28.719 23.875 1 94.69 464 GLU A N 1
ATOM 3529 C CA . GLU A 1 464 ? -10.031 27.891 24.688 1 94.69 464 GLU A CA 1
ATOM 3530 C C . GLU A 1 464 ? -9.914 28.219 26.172 1 94.69 464 GLU A C 1
ATOM 3532 O O . GLU A 1 464 ? -10.477 27.516 27.016 1 94.69 464 GLU A O 1
ATOM 3537 N N . GLY A 1 465 ? -9.172 29.219 26.547 1 95.88 465 GLY A N 1
ATOM 3538 C CA . GLY A 1 465 ? -9.031 29.688 27.906 1 95.88 465 GLY A CA 1
ATOM 3539 C C . GLY A 1 465 ? -8.234 28.734 28.781 1 95.88 465 GLY A C 1
ATOM 3540 O O . GLY A 1 465 ? -8.477 28.641 29.984 1 95.88 465 GLY A O 1
ATOM 3541 N N . LEU A 1 466 ? -7.352 27.984 28.219 1 97.06 466 LEU A N 1
ATOM 3542 C CA . LEU A 1 466 ? -6.523 27.047 28.969 1 97.06 466 LEU A CA 1
ATOM 3543 C C . LEU A 1 466 ? -5.18 27.672 29.328 1 97.06 466 LEU A C 1
ATOM 3545 O O . LEU A 1 466 ? -4.586 28.375 28.5 1 97.06 466 LEU A O 1
ATOM 3549 N N . GLU A 1 467 ? -4.77 27.469 30.469 1 96.19 467 GLU A N 1
ATOM 3550 C CA . GLU A 1 467 ? -3.514 28.031 30.953 1 96.19 467 GLU A CA 1
ATOM 3551 C C . GLU A 1 467 ? -2.322 27.188 30.531 1 96.19 467 GLU A C 1
ATOM 3553 O O . GLU A 1 467 ? -2.248 26 30.859 1 96.19 467 GLU A O 1
ATOM 3558 N N . VAL A 1 468 ? -1.351 27.781 29.875 1 97.25 468 VAL A N 1
ATOM 3559 C CA . VAL A 1 468 ? -0.167 27.078 29.391 1 97.25 468 VAL A CA 1
ATOM 3560 C C . VAL A 1 468 ? 0.907 27.062 30.469 1 97.25 468 VAL A C 1
ATOM 3562 O O . VAL A 1 468 ? 1.682 26.109 30.562 1 97.25 468 VAL A O 1
ATOM 3565 N N . ALA A 1 469 ? 0.9 28.141 31.297 1 97.25 469 ALA A N 1
ATOM 3566 C CA . ALA A 1 469 ? 1.934 28.266 32.312 1 97.25 469 ALA A CA 1
ATOM 3567 C C . ALA A 1 469 ? 1.977 27.031 33.219 1 97.25 469 ALA A C 1
ATOM 3569 O O . ALA A 1 469 ? 0.944 26.578 33.719 1 97.25 469 ALA A O 1
ATOM 3570 N N . GLY A 1 470 ? 3.203 26.469 33.312 1 97.44 470 GLY A N 1
ATOM 3571 C CA . GLY A 1 470 ? 3.389 25.297 34.125 1 97.44 470 GLY A CA 1
ATOM 3572 C C . GLY A 1 470 ? 3.258 24 33.375 1 97.44 470 GLY A C 1
ATOM 3573 O O . GLY A 1 470 ? 3.449 22.922 33.906 1 97.44 470 GLY A O 1
ATOM 3574 N N . SER A 1 471 ? 2.98 24.016 32.062 1 98.25 471 SER A N 1
ATOM 3575 C CA . SER A 1 471 ? 2.779 22.828 31.234 1 98.25 471 SER A CA 1
ATOM 3576 C C . SER A 1 471 ? 4.105 22.281 30.719 1 98.25 471 SER A C 1
ATOM 3578 O O . SER A 1 471 ? 5.125 22.984 30.75 1 98.25 471 SER A O 1
ATOM 3580 N N . ALA A 1 472 ? 4.07 21.016 30.375 1 98.56 472 ALA A N 1
ATOM 3581 C CA . ALA A 1 472 ? 5.164 20.391 29.625 1 98.56 472 ALA A CA 1
ATOM 3582 C C . ALA A 1 472 ? 4.941 20.5 28.125 1 98.56 472 ALA A C 1
ATOM 3584 O O . ALA A 1 472 ? 3.809 20.672 27.672 1 98.56 472 ALA A O 1
ATOM 3585 N N . MET A 1 473 ? 6.035 20.469 27.359 1 98.62 473 MET A N 1
ATOM 3586 C CA . MET A 1 473 ? 5.984 20.531 25.906 1 98.62 473 MET A CA 1
ATOM 3587 C C . MET A 1 473 ? 6.766 19.391 25.281 1 98.62 473 MET A C 1
ATOM 3589 O O . MET A 1 473 ? 7.891 19.094 25.688 1 98.62 473 MET A O 1
ATOM 3593 N N . ALA A 1 474 ? 6.145 18.719 24.344 1 98.62 474 ALA A N 1
ATOM 3594 C CA . ALA A 1 474 ? 6.852 17.719 23.547 1 98.62 474 ALA A CA 1
ATOM 3595 C C . ALA A 1 474 ? 7.043 18.188 22.109 1 98.62 474 ALA A C 1
ATOM 3597 O O . ALA A 1 474 ? 6.145 18.812 21.531 1 98.62 474 ALA A O 1
ATOM 3598 N N . SER A 1 475 ? 8.203 17.922 21.609 1 98.5 475 SER A N 1
ATOM 3599 C CA . SER A 1 475 ? 8.492 18.078 20.172 1 98.5 475 SER A CA 1
ATOM 3600 C C . SER A 1 475 ? 8.883 16.734 19.547 1 98.5 475 SER A C 1
ATOM 3602 O O . SER A 1 475 ? 9.758 16.047 20.062 1 98.5 475 SER A O 1
ATOM 3604 N N . ASP A 1 476 ? 8.312 16.406 18.375 1 97.88 476 ASP A N 1
ATOM 3605 C CA . ASP A 1 476 ? 8.516 15.086 17.781 1 97.88 476 ASP A CA 1
ATOM 3606 C C . ASP A 1 476 ? 9.922 14.969 17.203 1 97.88 476 ASP A C 1
ATOM 3608 O O . ASP A 1 476 ? 10.383 13.867 16.891 1 97.88 476 ASP A O 1
ATOM 3612 N N . ALA A 1 477 ? 10.578 16.062 17.016 1 97.62 477 ALA A N 1
ATOM 3613 C CA . ALA A 1 477 ? 11.977 16.125 16.594 1 97.62 477 ALA A CA 1
ATOM 3614 C C . ALA A 1 477 ? 12.742 17.203 17.344 1 97.62 477 ALA A C 1
ATOM 3616 O O . ALA A 1 477 ? 12.148 17.953 18.125 1 97.62 477 ALA A O 1
ATOM 3617 N N . PHE A 1 478 ? 14.062 17.266 17.188 1 97.12 478 PHE A N 1
ATOM 3618 C CA . PHE A 1 478 ? 14.898 18.203 17.938 1 97.12 478 PHE A CA 1
ATOM 3619 C C . PHE A 1 478 ? 14.625 19.641 17.516 1 97.12 478 PHE A C 1
ATOM 3621 O O . PHE A 1 478 ? 14.164 19.891 16.406 1 97.12 478 PHE A O 1
ATOM 3628 N N . PHE A 1 479 ? 14.828 20.531 18.422 1 95.19 479 PHE A N 1
ATOM 3629 C CA . PHE A 1 479 ? 14.828 21.938 18.062 1 95.19 479 PHE A CA 1
ATOM 3630 C C . PHE A 1 479 ? 16.125 22.328 17.375 1 95.19 479 PHE A C 1
ATOM 3632 O O . PHE A 1 479 ? 17.219 22.172 17.953 1 95.19 479 PHE A O 1
ATOM 3639 N N . PRO A 1 480 ? 15.953 22.875 16.234 1 90.81 480 PRO A N 1
ATOM 3640 C CA . PRO A 1 480 ? 17.188 23.219 15.508 1 90.81 480 PRO A CA 1
ATOM 3641 C C . PRO A 1 480 ? 17.875 24.453 16.094 1 90.81 480 PRO A C 1
ATOM 3643 O O . PRO A 1 480 ? 19.094 24.609 15.945 1 90.81 480 PRO A O 1
ATOM 3646 N N . PHE A 1 481 ? 17.078 25.375 16.734 1 89.62 481 PHE A N 1
ATOM 3647 C CA . PHE A 1 481 ? 17.578 26.609 17.297 1 89.62 481 PHE A CA 1
ATOM 3648 C C . PHE A 1 481 ? 16.922 26.906 18.641 1 89.62 481 PHE A C 1
ATOM 3650 O O . PHE A 1 481 ? 15.969 26.234 19.031 1 89.62 481 PHE A O 1
ATOM 3657 N N . ARG A 1 482 ? 17.5 27.859 19.328 1 92.94 482 ARG A N 1
ATOM 3658 C CA . ARG A 1 482 ? 17.016 28.203 20.672 1 92.94 482 ARG A CA 1
ATOM 3659 C C . ARG A 1 482 ? 15.641 28.859 20.609 1 92.94 482 ARG A C 1
ATOM 3661 O O . ARG A 1 482 ? 14.945 28.953 21.625 1 92.94 482 ARG A O 1
ATOM 3668 N N . ASP A 1 483 ? 15.195 29.359 19.406 1 88.69 483 ASP A N 1
ATOM 3669 C CA . ASP A 1 483 ? 13.969 30.141 19.266 1 88.69 483 ASP A CA 1
ATOM 3670 C C . ASP A 1 483 ? 12.758 29.359 19.781 1 88.69 483 ASP A C 1
ATOM 3672 O O . ASP A 1 483 ? 11.852 29.938 20.391 1 88.69 483 ASP A O 1
ATOM 3676 N N . GLY A 1 484 ? 12.758 28.094 19.5 1 88.94 484 GLY A N 1
ATOM 3677 C CA . GLY A 1 484 ? 11.664 27.266 19.984 1 88.94 484 GLY A CA 1
ATOM 3678 C C . GLY A 1 484 ? 11.562 27.234 21.5 1 88.94 484 GLY A C 1
ATOM 3679 O O . GLY A 1 484 ? 10.461 27.219 22.062 1 88.94 484 GLY A O 1
ATOM 3680 N N . ILE A 1 485 ? 12.68 27.266 22.125 1 94.81 485 ILE A N 1
ATOM 3681 C CA . ILE A 1 485 ? 12.727 27.234 23.578 1 94.81 485 ILE A CA 1
ATOM 3682 C C . ILE A 1 485 ? 12.359 28.594 24.141 1 94.81 485 ILE A C 1
ATOM 3684 O O . ILE A 1 485 ? 11.617 28.703 25.125 1 94.81 485 ILE A O 1
ATOM 3688 N N . ASP A 1 486 ? 12.859 29.609 23.5 1 94 486 ASP A N 1
ATOM 3689 C CA . ASP A 1 486 ? 12.5 30.953 23.906 1 94 486 ASP A CA 1
ATOM 3690 C C . ASP A 1 486 ? 10.992 31.172 23.812 1 94 486 ASP A C 1
ATOM 3692 O O . ASP A 1 486 ? 10.375 31.75 24.703 1 94 486 ASP A O 1
ATOM 3696 N N . ALA A 1 487 ? 10.445 30.719 22.719 1 89.06 487 ALA A N 1
ATOM 3697 C CA . ALA A 1 487 ? 9 30.812 22.531 1 89.06 487 ALA A CA 1
ATOM 3698 C C . ALA A 1 487 ? 8.242 30.031 23.594 1 89.06 487 ALA A C 1
ATOM 3700 O O . ALA A 1 487 ? 7.215 30.469 24.094 1 89.06 487 ALA A O 1
ATOM 3701 N N . ALA A 1 488 ? 8.727 28.891 23.938 1 92.94 488 ALA A N 1
ATOM 3702 C CA . ALA A 1 488 ? 8.125 28.062 24.984 1 92.94 488 ALA A CA 1
ATOM 3703 C C . ALA A 1 488 ? 8.148 28.781 26.328 1 92.94 488 ALA A C 1
ATOM 3705 O O . ALA A 1 488 ? 7.16 28.766 27.062 1 92.94 488 ALA A O 1
ATOM 3706 N N . ALA A 1 489 ? 9.289 29.359 26.594 1 95.19 489 ALA A N 1
ATOM 3707 C CA . ALA A 1 489 ? 9.445 30.078 27.859 1 95.19 489 ALA A CA 1
ATOM 3708 C C . ALA A 1 489 ? 8.453 31.234 27.953 1 95.19 489 ALA A C 1
ATOM 3710 O O . ALA A 1 489 ? 7.887 31.5 29.016 1 95.19 489 ALA A O 1
ATOM 3711 N N . ALA A 1 490 ? 8.227 31.859 26.844 1 93.5 490 ALA A N 1
ATOM 3712 C CA . ALA A 1 490 ? 7.363 33.031 26.797 1 93.5 490 ALA A CA 1
ATOM 3713 C C . ALA A 1 490 ? 5.93 32.688 27.172 1 93.5 490 ALA A C 1
ATOM 3715 O O . ALA A 1 490 ? 5.195 33.531 27.703 1 93.5 490 ALA A O 1
ATOM 3716 N N . VAL A 1 491 ? 5.543 31.469 26.969 1 93.62 491 VAL A N 1
ATOM 3717 C CA . VAL A 1 491 ? 4.16 31.094 27.25 1 93.62 491 VAL A CA 1
ATOM 3718 C C . VAL A 1 491 ? 4.098 30.297 28.562 1 93.62 491 VAL A C 1
ATOM 3720 O O . VAL A 1 491 ? 3.031 29.828 28.969 1 93.62 491 VAL A O 1
ATOM 3723 N N . GLY A 1 492 ? 5.223 30.094 29.219 1 96.81 492 GLY A N 1
ATOM 3724 C CA . GLY A 1 492 ? 5.238 29.578 30.578 1 96.81 492 GLY A CA 1
ATOM 3725 C C . GLY A 1 492 ? 5.492 28.078 30.641 1 96.81 492 GLY A C 1
ATOM 3726 O O . GLY A 1 492 ? 5.184 27.438 31.641 1 96.81 492 GLY A O 1
ATOM 3727 N N . ILE A 1 493 ? 6.023 27.469 29.625 1 98.06 493 ILE A N 1
ATOM 3728 C CA . ILE A 1 493 ? 6.402 26.062 29.641 1 98.06 493 ILE A CA 1
ATOM 3729 C C . ILE A 1 493 ? 7.523 25.828 30.656 1 98.06 493 ILE A C 1
ATOM 3731 O O . ILE A 1 493 ? 8.469 26.625 30.734 1 98.06 493 ILE A O 1
ATOM 3735 N N . THR A 1 494 ? 7.414 24.734 31.406 1 98.5 494 THR A N 1
ATOM 3736 C CA . THR A 1 494 ? 8.398 24.531 32.469 1 98.5 494 THR A CA 1
ATOM 3737 C C . THR A 1 494 ? 9.219 23.266 32.188 1 98.5 494 THR A C 1
ATOM 3739 O O . THR A 1 494 ? 10.25 23.047 32.844 1 98.5 494 THR A O 1
ATOM 3742 N N . CYS A 1 495 ? 8.781 22.469 31.312 1 98.75 495 CYS A N 1
ATOM 3743 C CA . CYS A 1 495 ? 9.469 21.219 31 1 98.75 495 CYS A CA 1
ATOM 3744 C C . CYS A 1 495 ? 9.344 20.875 29.516 1 98.75 495 CYS A C 1
ATOM 3746 O O . CYS A 1 495 ? 8.258 20.969 28.938 1 98.75 495 CYS A O 1
ATOM 3748 N N . VAL A 1 496 ? 10.469 20.516 28.859 1 98.75 496 VAL A N 1
ATOM 3749 C CA . VAL A 1 496 ? 10.484 20.188 27.438 1 98.75 496 VAL A CA 1
ATOM 3750 C C . VAL A 1 496 ? 11.047 18.781 27.25 1 98.75 496 VAL A C 1
ATOM 3752 O O . VAL A 1 496 ? 12.07 18.438 27.828 1 98.75 496 VAL A O 1
ATOM 3755 N N . ILE A 1 497 ? 10.375 17.953 26.5 1 98.62 497 ILE A N 1
ATOM 3756 C CA . ILE A 1 497 ? 10.867 16.641 26.109 1 98.62 497 ILE A CA 1
ATOM 3757 C C . ILE A 1 497 ? 11.039 16.594 24.578 1 98.62 497 ILE A C 1
ATOM 3759 O O . ILE A 1 497 ? 10.133 16.984 23.844 1 98.62 497 ILE A O 1
ATOM 3763 N N . GLN A 1 498 ? 12.125 16.188 24.078 1 98.56 498 GLN A N 1
ATOM 3764 C CA . GLN A 1 498 ? 12.477 16.109 22.672 1 98.56 498 GLN A CA 1
ATOM 3765 C C . GLN A 1 498 ? 13.57 15.07 22.438 1 98.56 498 GLN A C 1
ATOM 3767 O O . GLN A 1 498 ? 14.203 14.602 23.375 1 98.56 498 GLN A O 1
ATOM 3772 N N . PRO A 1 499 ? 13.844 14.703 21.203 1 98.12 499 PRO A N 1
ATOM 3773 C CA . PRO A 1 499 ? 14.82 13.648 20.938 1 98.12 499 PRO A CA 1
ATOM 3774 C C . PRO A 1 499 ? 16.266 14.094 21.203 1 98.12 499 PRO A C 1
ATOM 3776 O O . PRO A 1 499 ? 17.109 13.289 21.609 1 98.12 499 PRO A O 1
ATOM 3779 N N . GLY A 1 500 ? 16.578 15.352 20.969 1 97.44 500 GLY A N 1
ATOM 3780 C CA . GLY A 1 500 ? 17.969 15.758 20.859 1 97.44 500 GLY A CA 1
ATOM 3781 C C . GLY A 1 500 ? 18.609 15.336 19.547 1 97.44 500 GLY A C 1
ATOM 3782 O O . GLY A 1 500 ? 17.969 14.68 18.719 1 97.44 500 GLY A O 1
ATOM 3783 N N . GLY A 1 501 ? 19.844 15.836 19.312 1 94.56 501 GLY A N 1
ATOM 3784 C CA . GLY A 1 501 ? 20.578 15.422 18.125 1 94.56 501 GLY A CA 1
ATOM 3785 C C . GLY A 1 501 ? 20.875 16.562 17.172 1 94.56 501 GLY A C 1
ATOM 3786 O O . GLY A 1 501 ? 21.453 16.359 16.094 1 94.56 501 GLY A O 1
ATOM 3787 N N . SER A 1 502 ? 20.438 17.734 17.5 1 94 502 SER A N 1
ATOM 3788 C CA . SER A 1 502 ? 20.797 18.906 16.703 1 94 502 SER A CA 1
ATOM 3789 C C . SER A 1 502 ? 22.281 19.25 16.875 1 94 502 SER A C 1
ATOM 3791 O O . SER A 1 502 ? 22.844 19.109 17.953 1 94 502 SER A O 1
ATOM 3793 N N . ILE A 1 503 ? 22.844 19.797 15.836 1 93 503 ILE A N 1
ATOM 3794 C CA . ILE A 1 503 ? 24.219 20.297 15.93 1 93 503 ILE A CA 1
ATOM 3795 C C . ILE A 1 503 ? 24.25 21.5 16.875 1 93 503 ILE A C 1
ATOM 3797 O O . ILE A 1 503 ? 25.312 21.859 17.391 1 93 503 ILE A O 1
ATOM 3801 N N . ARG A 1 504 ? 23.078 22.031 17.156 1 95.19 504 ARG A N 1
ATOM 3802 C CA . ARG A 1 504 ? 23 23.203 18.016 1 95.19 504 ARG A CA 1
ATOM 3803 C C . ARG A 1 504 ? 22.344 22.859 19.359 1 95.19 504 ARG A C 1
ATOM 3805 O O . ARG A 1 504 ? 21.703 23.703 19.969 1 95.19 504 ARG A O 1
ATOM 3812 N N . ASP A 1 505 ? 22.422 21.656 19.75 1 97.31 505 ASP A N 1
ATOM 3813 C CA . ASP A 1 505 ? 21.812 21.234 21.016 1 97.31 505 ASP A CA 1
ATOM 3814 C C . ASP A 1 505 ? 22.328 22.062 22.188 1 97.31 505 ASP A C 1
ATOM 3816 O O . ASP A 1 505 ? 21.562 22.391 23.109 1 97.31 505 ASP A O 1
ATOM 3820 N N . ASP A 1 506 ? 23.594 22.406 22.125 1 97.75 506 ASP A N 1
ATOM 3821 C CA . ASP A 1 506 ? 24.188 23.172 23.219 1 97.75 506 ASP A CA 1
ATOM 3822 C C . ASP A 1 506 ? 23.469 24.5 23.406 1 97.75 506 ASP A C 1
ATOM 3824 O O . ASP A 1 506 ? 23.188 24.906 24.531 1 97.75 506 ASP A O 1
ATOM 3828 N N . GLU A 1 507 ? 23.219 25.109 22.297 1 97.38 507 GLU A N 1
ATOM 3829 C CA . GLU A 1 507 ? 22.516 26.391 22.344 1 97.38 507 GLU A CA 1
ATOM 3830 C C . GLU A 1 507 ? 21.078 26.219 22.859 1 97.38 507 GLU A C 1
ATOM 3832 O O . GLU A 1 507 ? 20.594 27.062 23.609 1 97.38 507 GLU A O 1
ATOM 3837 N N . VAL A 1 508 ? 20.453 25.172 22.469 1 97.62 508 VAL A N 1
ATOM 3838 C CA . VAL A 1 508 ? 19.078 24.875 22.875 1 97.62 508 VAL A CA 1
ATOM 3839 C C . VAL A 1 508 ? 19.031 24.578 24.375 1 97.62 508 VAL A C 1
ATOM 3841 O O . VAL A 1 508 ? 18.172 25.078 25.078 1 97.62 508 VAL A O 1
ATOM 3844 N N . ILE A 1 509 ? 20 23.812 24.859 1 98.38 509 ILE A N 1
ATOM 3845 C CA . ILE A 1 509 ? 20.109 23.484 26.281 1 98.38 509 ILE A CA 1
ATOM 3846 C C . ILE A 1 509 ? 20.391 24.75 27.078 1 98.38 509 ILE A C 1
ATOM 3848 O O . ILE A 1 509 ? 19.797 24.984 28.141 1 98.38 509 ILE A O 1
ATOM 3852 N N . ALA A 1 510 ? 21.25 25.562 26.578 1 98.5 510 ALA A N 1
ATOM 3853 C CA . ALA A 1 510 ? 21.578 26.812 27.234 1 98.5 510 ALA A CA 1
ATOM 3854 C C . ALA A 1 510 ? 20.344 27.703 27.391 1 98.5 510 ALA A C 1
ATOM 3856 O O . ALA A 1 510 ? 20.156 28.344 28.438 1 98.5 510 ALA A O 1
ATOM 3857 N N . ALA A 1 511 ? 19.578 27.734 26.344 1 98.12 511 ALA A N 1
ATOM 3858 C CA . ALA A 1 511 ? 18.328 28.5 26.406 1 98.12 511 ALA A CA 1
ATOM 3859 C C . ALA A 1 511 ? 17.406 27.969 27.484 1 98.12 511 ALA A C 1
ATOM 3861 O O . ALA A 1 511 ? 16.797 28.734 28.219 1 98.12 511 ALA A O 1
ATOM 3862 N N . ALA A 1 512 ? 17.281 26.688 27.594 1 98.56 512 ALA A N 1
ATOM 3863 C CA . ALA A 1 512 ? 16.469 26.062 28.641 1 98.56 512 ALA A CA 1
ATOM 3864 C C . ALA A 1 512 ? 16.984 26.453 30.016 1 98.56 512 ALA A C 1
ATOM 3866 O O . ALA A 1 512 ? 16.188 26.797 30.906 1 98.56 512 ALA A O 1
ATOM 3867 N N . ASP A 1 513 ? 18.25 26.453 30.203 1 98.69 513 ASP A N 1
ATOM 3868 C CA . ASP A 1 513 ? 18.859 26.812 31.484 1 98.69 513 ASP A CA 1
ATOM 3869 C C . ASP A 1 513 ? 18.594 28.281 31.828 1 98.69 513 ASP A C 1
ATOM 3871 O O . ASP A 1 513 ? 18.281 28.609 32.969 1 98.69 513 ASP A O 1
ATOM 3875 N N . GLU A 1 514 ? 18.734 29.078 30.828 1 98.56 514 GLU A N 1
ATOM 3876 C CA . GLU A 1 514 ? 18.5 30.5 31.031 1 98.56 514 GLU A CA 1
ATOM 3877 C C . GLU A 1 514 ? 17.062 30.75 31.5 1 98.56 514 GLU A C 1
ATOM 3879 O O . GLU A 1 514 ? 16.828 31.641 32.312 1 98.56 514 GLU A O 1
ATOM 3884 N N . HIS A 1 515 ? 16.172 30.031 30.953 1 98.12 515 HIS A N 1
ATOM 3885 C CA . HIS A 1 515 ? 14.766 30.234 31.266 1 98.12 515 HIS A CA 1
ATOM 3886 C C . HIS A 1 515 ? 14.305 29.328 32.406 1 98.12 515 HIS A C 1
ATOM 3888 O O . HIS A 1 515 ? 13.117 29.266 32.719 1 98.12 515 HIS A O 1
ATOM 3894 N N . SER A 1 516 ? 15.172 28.516 33.031 1 98.31 516 SER A N 1
ATOM 3895 C CA . SER A 1 516 ? 14.883 27.578 34.094 1 98.31 516 SER A CA 1
ATOM 3896 C C . SER A 1 516 ? 13.852 26.547 33.656 1 98.31 516 SER A C 1
ATOM 3898 O O . SER A 1 516 ? 12.906 26.25 34.406 1 98.31 516 SER A O 1
ATOM 3900 N N . ILE A 1 517 ? 13.938 26.078 32.469 1 98.69 517 ILE A N 1
ATOM 3901 C CA . ILE A 1 517 ? 13.109 25.016 31.906 1 98.69 517 ILE A CA 1
ATOM 3902 C C . ILE A 1 517 ? 13.836 23.672 32.031 1 98.69 517 ILE A C 1
ATOM 3904 O O . ILE A 1 517 ? 15.023 23.578 31.703 1 98.69 517 ILE A O 1
ATOM 3908 N N . ALA A 1 518 ? 13.18 22.672 32.594 1 98.75 518 ALA A N 1
ATOM 3909 C CA . ALA A 1 518 ? 13.742 21.328 32.531 1 98.75 518 ALA A CA 1
ATOM 3910 C C . ALA A 1 518 ? 13.68 20.766 31.109 1 98.75 518 ALA A C 1
ATOM 3912 O O . ALA A 1 518 ? 12.641 20.844 30.453 1 98.75 518 ALA A O 1
ATOM 3913 N N . MET A 1 519 ? 14.797 20.25 30.625 1 98.81 519 MET A N 1
ATOM 3914 C CA . MET A 1 519 ? 14.836 19.688 29.281 1 98.81 519 MET A CA 1
ATOM 3915 C C . MET A 1 519 ? 15.242 18.219 29.297 1 98.81 519 MET A C 1
ATOM 3917 O O . MET A 1 519 ? 16.25 17.859 29.906 1 98.81 519 MET A O 1
ATOM 3921 N N . ILE A 1 520 ? 14.438 17.438 28.609 1 98.75 520 ILE A N 1
ATOM 3922 C CA . ILE A 1 520 ? 14.625 15.992 28.562 1 98.75 520 ILE A CA 1
ATOM 3923 C C . ILE A 1 520 ? 14.891 15.555 27.125 1 98.75 520 ILE A C 1
ATOM 3925 O O . ILE A 1 520 ? 14.148 15.93 26.203 1 98.75 520 ILE A O 1
ATOM 3929 N N . PHE A 1 521 ? 15.922 14.734 26.906 1 98.75 521 PHE A N 1
ATOM 3930 C CA . PHE A 1 521 ? 16.188 14.109 25.609 1 98.75 521 PHE A CA 1
ATOM 3931 C C . PHE A 1 521 ? 15.758 12.648 25.609 1 98.75 521 PHE A C 1
ATOM 3933 O O . PHE A 1 521 ? 16.016 11.922 26.578 1 98.75 521 PHE A O 1
ATOM 3940 N N . THR A 1 522 ? 15.086 12.227 24.562 1 98.12 522 THR A N 1
ATOM 3941 C CA . THR A 1 522 ? 14.625 10.844 24.453 1 98.12 522 THR A CA 1
ATOM 3942 C C . THR A 1 522 ? 15.555 10.031 23.562 1 98.12 522 THR A C 1
ATOM 3944 O O . THR A 1 522 ? 15.523 8.797 23.578 1 98.12 522 THR A O 1
ATOM 3947 N N . ASP A 1 523 ? 16.25 10.703 22.625 1 97.5 523 ASP A N 1
ATOM 3948 C CA . ASP A 1 523 ? 17.078 10.094 21.594 1 97.5 523 ASP A CA 1
ATOM 3949 C C . ASP A 1 523 ? 16.25 9.297 20.609 1 97.5 523 ASP A C 1
ATOM 3951 O O . ASP A 1 523 ? 16.766 8.453 19.875 1 97.5 523 ASP A O 1
ATOM 3955 N N . MET A 1 524 ? 15 9.492 20.609 1 97.69 524 MET A N 1
ATOM 3956 C CA . MET A 1 524 ? 14.078 8.844 19.688 1 97.69 524 MET A CA 1
ATOM 3957 C C . MET A 1 524 ? 13.125 9.859 19.062 1 97.69 524 MET A C 1
ATOM 3959 O O . MET A 1 524 ? 12.453 10.609 19.766 1 97.69 524 MET A O 1
ATOM 3963 N N . ARG A 1 525 ? 13.102 9.859 17.766 1 97.25 525 ARG A N 1
ATOM 3964 C CA . ARG A 1 525 ? 12.266 10.781 17.016 1 97.25 525 ARG A CA 1
ATOM 3965 C C . ARG A 1 525 ? 10.961 10.117 16.594 1 97.25 525 ARG A C 1
ATOM 3967 O O . ARG A 1 525 ? 10.93 8.914 16.312 1 97.25 525 ARG A O 1
ATOM 3974 N N . HIS A 1 526 ? 9.891 10.867 16.516 1 97.75 526 HIS A N 1
ATOM 3975 C CA . HIS A 1 526 ? 8.609 10.375 16.031 1 97.75 526 HIS A CA 1
ATOM 3976 C C . HIS A 1 526 ? 8.047 11.273 14.93 1 97.75 526 HIS A C 1
ATOM 3978 O O . HIS A 1 526 ? 6.934 11.789 15.055 1 97.75 526 HIS A O 1
ATOM 3984 N N . PHE A 1 527 ? 8.797 11.328 13.82 1 97.25 527 PHE A N 1
ATOM 3985 C CA . PHE A 1 527 ? 8.266 12 12.648 1 97.25 527 PHE A CA 1
ATOM 3986 C C . PHE A 1 527 ? 7.062 11.25 12.094 1 97.25 527 PHE A C 1
ATOM 3988 O O . PHE A 1 527 ? 7.062 10.016 12.055 1 97.25 527 PHE A O 1
ATOM 3995 N N . ARG A 1 528 ? 6.082 12.008 11.758 1 96.19 528 ARG A N 1
ATOM 3996 C CA . ARG A 1 528 ? 4.887 11.461 11.125 1 96.19 528 ARG A CA 1
ATOM 3997 C C . ARG A 1 528 ? 4.426 12.352 9.977 1 96.19 528 ARG A C 1
ATOM 3999 O O . ARG A 1 528 ? 3.643 13.281 10.18 1 96.19 528 ARG A O 1
ATOM 4006 N N . HIS A 1 529 ? 4.875 12.016 8.742 1 93.19 529 HIS A N 1
ATOM 4007 C CA . HIS A 1 529 ? 4.566 12.844 7.59 1 93.19 529 HIS A CA 1
ATOM 4008 C C . HIS A 1 529 ? 3.398 12.273 6.793 1 93.19 529 HIS A C 1
ATOM 4010 O O . HIS A 1 529 ? 3.312 11.062 6.598 1 93.19 529 HIS A O 1
ATOM 4016 N N . MET B 1 1 ? 33.094 -24.328 -3.508 1 44.81 1 MET B N 1
ATOM 4017 C CA . MET B 1 1 ? 33.219 -24.375 -4.961 1 44.81 1 MET B CA 1
ATOM 4018 C C . MET B 1 1 ? 31.844 -24.266 -5.629 1 44.81 1 MET B C 1
ATOM 4020 O O . MET B 1 1 ? 30.875 -24.875 -5.176 1 44.81 1 MET B O 1
ATOM 4024 N N . GLN B 1 2 ? 31.641 -23.188 -6.426 1 63.62 2 GLN B N 1
ATOM 4025 C CA . GLN B 1 2 ? 30.328 -22.969 -7.031 1 63.62 2 GLN B CA 1
ATOM 4026 C C . GLN B 1 2 ? 29.906 -24.188 -7.867 1 63.62 2 GLN B C 1
ATOM 4028 O O . GLN B 1 2 ? 30.703 -24.703 -8.648 1 63.62 2 GLN B O 1
ATOM 4033 N N . GLN B 1 3 ? 28.828 -24.906 -7.512 1 81.06 3 GLN B N 1
ATOM 4034 C CA . GLN B 1 3 ? 28.328 -26.078 -8.211 1 81.06 3 GLN B CA 1
ATOM 4035 C C . GLN B 1 3 ? 27.938 -25.734 -9.641 1 81.06 3 GLN B C 1
ATOM 4037 O O . GLN B 1 3 ? 27.047 -24.906 -9.867 1 81.06 3 GLN B O 1
ATOM 4042 N N . ARG B 1 4 ? 28.859 -26.156 -10.617 1 92.56 4 ARG B N 1
ATOM 4043 C CA . ARG B 1 4 ? 28.594 -25.953 -12.039 1 92.56 4 ARG B CA 1
ATOM 4044 C C . ARG B 1 4 ? 27.781 -27.109 -12.617 1 92.56 4 ARG B C 1
ATOM 4046 O O . ARG B 1 4 ? 28.016 -28.266 -12.273 1 92.56 4 ARG B O 1
ATOM 4053 N N . ARG B 1 5 ? 26.797 -26.766 -13.438 1 94.69 5 ARG B N 1
ATOM 4054 C CA . ARG B 1 5 ? 25.969 -27.75 -14.117 1 94.69 5 ARG B CA 1
ATOM 4055 C C . ARG B 1 5 ? 25.984 -27.547 -15.625 1 94.69 5 ARG B C 1
ATOM 4057 O O . ARG B 1 5 ? 25.594 -26.469 -16.109 1 94.69 5 ARG B O 1
ATOM 4064 N N . PRO B 1 6 ? 26.484 -28.5 -16.344 1 96.75 6 PRO B N 1
ATOM 4065 C CA . PRO B 1 6 ? 26.469 -28.359 -17.797 1 96.75 6 PRO B CA 1
ATOM 4066 C C . PRO B 1 6 ? 25.047 -28.344 -18.375 1 96.75 6 PRO B C 1
ATOM 4068 O O . PRO B 1 6 ? 24.156 -29.031 -17.875 1 96.75 6 PRO B O 1
ATOM 4071 N N . ILE B 1 7 ? 24.906 -27.609 -19.453 1 98.38 7 ILE B N 1
ATOM 4072 C CA . ILE B 1 7 ? 23.641 -27.578 -20.188 1 98.38 7 ILE B CA 1
ATOM 4073 C C . ILE B 1 7 ? 23.75 -28.469 -21.422 1 98.38 7 ILE B C 1
ATOM 4075 O O . ILE B 1 7 ? 24.578 -28.203 -22.312 1 98.38 7 ILE B O 1
ATOM 4079 N N . ARG B 1 8 ? 22.906 -29.438 -21.469 1 98.19 8 ARG B N 1
ATOM 4080 C CA . ARG B 1 8 ? 22.969 -30.375 -22.594 1 98.19 8 ARG B CA 1
ATOM 4081 C C . ARG B 1 8 ? 21.656 -30.406 -23.344 1 98.19 8 ARG B C 1
ATOM 4083 O O . ARG B 1 8 ? 21.625 -30.734 -24.531 1 98.19 8 ARG B O 1
ATOM 4090 N N . ARG B 1 9 ? 20.594 -30.047 -22.703 1 98.56 9 ARG B N 1
ATOM 4091 C CA . ARG B 1 9 ? 19.266 -30.062 -23.297 1 98.56 9 ARG B CA 1
ATOM 4092 C C . ARG B 1 9 ? 18.453 -28.859 -22.812 1 98.56 9 ARG B C 1
ATOM 4094 O O . ARG B 1 9 ? 18.422 -28.562 -21.625 1 98.56 9 ARG B O 1
ATOM 4101 N N . ALA B 1 10 ? 17.812 -28.203 -23.797 1 98.75 10 ALA B N 1
ATOM 4102 C CA . ALA B 1 10 ? 17.016 -27.031 -23.516 1 98.75 10 ALA B CA 1
ATOM 4103 C C . ALA B 1 10 ? 15.562 -27.234 -23.938 1 98.75 10 ALA B C 1
ATOM 4105 O O . ALA B 1 10 ? 15.297 -27.734 -25.031 1 98.75 10 ALA B O 1
ATOM 4106 N N . LEU B 1 11 ? 14.648 -26.953 -23.031 1 98.75 11 LEU B N 1
ATOM 4107 C CA . LEU B 1 11 ? 13.234 -26.906 -23.391 1 98.75 11 LEU B CA 1
ATOM 4108 C C . LEU B 1 11 ? 12.773 -25.453 -23.594 1 98.75 11 LEU B C 1
ATOM 4110 O O . LEU B 1 11 ? 12.805 -24.656 -22.672 1 98.75 11 LEU B O 1
ATOM 4114 N N . LEU B 1 12 ? 12.375 -25.094 -24.828 1 98.44 12 LEU B N 1
ATOM 4115 C CA . LEU B 1 12 ? 11.969 -23.75 -25.203 1 98.44 12 LEU B CA 1
ATOM 4116 C C . LEU B 1 12 ? 10.477 -23.703 -25.5 1 98.44 12 LEU B C 1
ATOM 4118 O O . LEU B 1 12 ? 10.008 -24.359 -26.438 1 98.44 12 LEU B O 1
ATOM 4122 N N . SER B 1 13 ? 9.727 -22.984 -24.719 1 96.5 13 SER B N 1
ATOM 4123 C CA . SER B 1 13 ? 8.289 -22.781 -24.891 1 96.5 13 SER B CA 1
ATOM 4124 C C . SER B 1 13 ? 7.879 -21.359 -24.531 1 96.5 13 SER B C 1
ATOM 4126 O O . SER B 1 13 ? 7.445 -21.094 -23.406 1 96.5 13 SER B O 1
ATOM 4128 N N . VAL B 1 14 ? 7.941 -20.422 -25.531 1 96.12 14 VAL B N 1
ATOM 4129 C CA . VAL B 1 14 ? 7.766 -19 -25.219 1 96.12 14 VAL B CA 1
ATOM 4130 C C . VAL B 1 14 ? 6.543 -18.453 -25.953 1 96.12 14 VAL B C 1
ATOM 4132 O O . VAL B 1 14 ? 6.262 -18.859 -27.078 1 96.12 14 VAL B O 1
ATOM 4135 N N . SER B 1 15 ? 5.801 -17.625 -25.297 1 92.69 15 SER B N 1
ATOM 4136 C CA . SER B 1 15 ? 4.734 -16.844 -25.922 1 92.69 15 SER B CA 1
ATOM 4137 C C . SER B 1 15 ? 5.293 -15.625 -26.641 1 92.69 15 SER B C 1
ATOM 4139 O O . SER B 1 15 ? 5 -15.398 -27.828 1 92.69 15 SER B O 1
ATOM 4141 N N . ASP B 1 16 ? 6.059 -14.859 -25.922 1 92.69 16 ASP B N 1
ATOM 4142 C CA . ASP B 1 16 ? 6.828 -13.773 -26.516 1 92.69 16 ASP B CA 1
ATOM 4143 C C . ASP B 1 16 ? 8.07 -14.305 -27.219 1 92.69 16 ASP B C 1
ATOM 4145 O O . ASP B 1 16 ? 8.977 -14.836 -26.578 1 92.69 16 ASP B O 1
ATOM 4149 N N . LYS B 1 17 ? 8.188 -14.078 -28.453 1 95.06 17 LYS B N 1
ATOM 4150 C CA . LYS B 1 17 ? 9.211 -14.719 -29.281 1 95.06 17 LYS B CA 1
ATOM 4151 C C . LYS B 1 17 ? 10.445 -13.836 -29.406 1 95.06 17 LYS B C 1
ATOM 4153 O O . LYS B 1 17 ? 11.359 -14.148 -30.172 1 95.06 17 LYS B O 1
ATOM 4158 N N . ALA B 1 18 ? 10.508 -12.828 -28.625 1 94.5 18 ALA B N 1
ATOM 4159 C CA . ALA B 1 18 ? 11.617 -11.883 -28.734 1 94.5 18 ALA B CA 1
ATOM 4160 C C . ALA B 1 18 ? 12.953 -12.586 -28.484 1 94.5 18 ALA B C 1
ATOM 4162 O O . ALA B 1 18 ? 13.195 -13.109 -27.391 1 94.5 18 ALA B O 1
ATOM 4163 N N . GLY B 1 19 ? 13.758 -12.664 -29.547 1 97.19 19 GLY B N 1
ATOM 4164 C CA . GLY B 1 19 ? 15.141 -13.102 -29.438 1 97.19 19 GLY B CA 1
ATOM 4165 C C . GLY B 1 19 ? 15.289 -14.602 -29.344 1 97.19 19 GLY B C 1
ATOM 4166 O O . GLY B 1 19 ? 16.391 -15.117 -29.156 1 97.19 19 GLY B O 1
ATOM 4167 N N . ILE B 1 20 ? 14.219 -15.336 -29.5 1 98.06 20 ILE B N 1
ATOM 4168 C CA . ILE B 1 20 ? 14.258 -16.75 -29.172 1 98.06 20 ILE B CA 1
ATOM 4169 C C . ILE B 1 20 ? 15.023 -17.516 -30.25 1 98.06 20 ILE B C 1
ATOM 4171 O O . ILE B 1 20 ? 15.695 -18.5 -29.969 1 98.06 20 ILE B O 1
ATOM 4175 N N . ILE B 1 21 ? 14.961 -17.047 -31.516 1 98.19 21 ILE B N 1
ATOM 4176 C CA . ILE B 1 21 ? 15.656 -17.703 -32.594 1 98.19 21 ILE B CA 1
ATOM 4177 C C . ILE B 1 21 ? 17.172 -17.594 -32.406 1 98.19 21 ILE B C 1
ATOM 4179 O O . ILE B 1 21 ? 17.891 -18.594 -32.438 1 98.19 21 ILE B O 1
ATOM 4183 N N . GLU B 1 22 ? 17.609 -16.344 -32.125 1 98.44 22 GLU B N 1
ATOM 4184 C CA . GLU B 1 22 ? 19.016 -16.094 -31.875 1 98.44 22 GLU B CA 1
ATOM 4185 C C . GLU B 1 22 ? 19.531 -16.891 -30.672 1 98.44 22 GLU B C 1
ATOM 4187 O O . GLU B 1 22 ? 20.625 -17.438 -30.703 1 98.44 22 GLU B O 1
ATOM 4192 N N . PHE B 1 23 ? 18.781 -16.938 -29.688 1 98.56 23 PHE B N 1
ATOM 4193 C CA . PHE B 1 23 ? 19.156 -17.672 -28.484 1 98.56 23 PHE B CA 1
ATOM 4194 C C . PHE B 1 23 ? 19.25 -19.172 -28.766 1 98.56 23 PHE B C 1
ATOM 4196 O O . PHE B 1 23 ? 20.234 -19.812 -28.391 1 98.56 23 PHE B O 1
ATOM 4203 N N . ALA B 1 24 ? 18.219 -19.75 -29.438 1 98.62 24 ALA B N 1
ATOM 4204 C CA . ALA B 1 24 ? 18.203 -21.156 -29.781 1 98.62 24 ALA B CA 1
ATOM 4205 C C . ALA B 1 24 ? 19.375 -21.516 -30.688 1 98.62 24 ALA B C 1
ATOM 4207 O O . ALA B 1 24 ? 19.969 -22.594 -30.562 1 98.62 24 ALA B O 1
ATOM 4208 N N . GLN B 1 25 ? 19.703 -20.641 -31.594 1 98.5 25 GLN B N 1
ATOM 4209 C CA . GLN B 1 25 ? 20.859 -20.844 -32.469 1 98.5 25 GLN B CA 1
ATOM 4210 C C . GLN B 1 25 ? 22.156 -20.922 -31.641 1 98.5 25 GLN B C 1
ATOM 4212 O O . GLN B 1 25 ? 23 -21.781 -31.891 1 98.5 25 GLN B O 1
ATOM 4217 N N . ALA B 1 26 ? 22.234 -20 -30.766 1 98.56 26 ALA B N 1
ATOM 4218 C CA . ALA B 1 26 ? 23.406 -19.984 -29.906 1 98.56 26 ALA B CA 1
ATOM 4219 C C . ALA B 1 26 ? 23.531 -21.281 -29.109 1 98.56 26 ALA B C 1
ATOM 4221 O O . ALA B 1 26 ? 24.641 -21.828 -28.969 1 98.56 26 ALA B O 1
ATOM 4222 N N . LEU B 1 27 ? 22.453 -21.781 -28.578 1 98.62 27 LEU B N 1
ATOM 4223 C CA . LEU B 1 27 ? 22.453 -23.031 -27.828 1 98.62 27 LEU B CA 1
ATOM 4224 C C . LEU B 1 27 ? 22.828 -24.203 -28.734 1 98.62 27 LEU B C 1
ATOM 4226 O O . LEU B 1 27 ? 23.688 -25.016 -28.375 1 98.62 27 LEU B O 1
ATOM 4230 N N . SER B 1 28 ? 22.234 -24.25 -29.859 1 98.38 28 SER B N 1
ATOM 4231 C CA . SER B 1 28 ? 22.469 -25.344 -30.797 1 98.38 28 SER B CA 1
ATOM 4232 C C . SER B 1 28 ? 23.922 -25.391 -31.25 1 98.38 28 SER B C 1
ATOM 4234 O O . SER B 1 28 ? 24.5 -26.469 -31.375 1 98.38 28 SER B O 1
ATOM 4236 N N . GLN B 1 29 ? 24.469 -24.281 -31.484 1 97.75 29 GLN B N 1
ATOM 4237 C CA . GLN B 1 29 ? 25.859 -24.188 -31.922 1 97.75 29 GLN B CA 1
ATOM 4238 C C . GLN B 1 29 ? 26.797 -24.734 -30.859 1 97.75 29 GLN B C 1
ATOM 4240 O O . GLN B 1 29 ? 27.922 -25.156 -31.156 1 97.75 29 GLN B O 1
ATOM 4245 N N . ARG B 1 30 ? 26.375 -24.812 -29.719 1 97.81 30 ARG B N 1
ATOM 4246 C CA . ARG B 1 30 ? 27.203 -25.266 -28.594 1 97.81 30 ARG B CA 1
ATOM 4247 C C . ARG B 1 30 ? 26.891 -26.719 -28.266 1 97.81 30 ARG B C 1
ATOM 4249 O O . ARG B 1 30 ? 27.297 -27.219 -27.203 1 97.81 30 ARG B O 1
ATOM 4256 N N . GLY B 1 31 ? 26.094 -27.328 -29.078 1 97.56 31 GLY B N 1
ATOM 4257 C CA . GLY B 1 31 ? 25.844 -28.75 -28.938 1 97.56 31 GLY B CA 1
ATOM 4258 C C . GLY B 1 31 ? 24.672 -29.062 -28.016 1 97.56 31 GLY B C 1
ATOM 4259 O O . GLY B 1 31 ? 24.5 -30.219 -27.609 1 97.56 31 GLY B O 1
ATOM 4260 N N . ILE B 1 32 ? 23.875 -28.125 -27.688 1 98.5 32 ILE B N 1
ATOM 4261 C CA . ILE B 1 32 ? 22.75 -28.328 -26.781 1 98.5 32 ILE B CA 1
ATOM 4262 C C . ILE B 1 32 ? 21.516 -28.75 -27.578 1 98.5 32 ILE B C 1
ATOM 4264 O O . ILE B 1 32 ? 21.156 -28.109 -28.562 1 98.5 32 ILE B O 1
ATOM 4268 N N . GLU B 1 33 ? 20.922 -29.828 -27.156 1 98.56 33 GLU B N 1
ATOM 4269 C CA . GLU B 1 33 ? 19.719 -30.344 -27.812 1 98.56 33 GLU B CA 1
ATOM 4270 C C . GLU B 1 33 ? 18.5 -29.453 -27.516 1 98.56 33 GLU B C 1
ATOM 4272 O O . GLU B 1 33 ? 18.344 -28.984 -26.375 1 98.56 33 GLU B O 1
ATOM 4277 N N . LEU B 1 34 ? 17.672 -29.25 -28.531 1 98.62 34 LEU B N 1
ATOM 4278 C CA . LEU B 1 34 ? 16.531 -28.359 -28.391 1 98.62 34 LEU B CA 1
ATOM 4279 C C . LEU B 1 34 ? 15.227 -29.156 -28.359 1 98.62 34 LEU B C 1
ATOM 4281 O O . LEU B 1 34 ? 14.938 -29.906 -29.297 1 98.62 34 LEU B O 1
ATOM 4285 N N . LEU B 1 35 ? 14.523 -29.031 -27.266 1 98.31 35 LEU B N 1
ATOM 4286 C CA . LEU B 1 35 ? 13.148 -29.484 -27.109 1 98.31 35 LEU B CA 1
ATOM 4287 C C . LEU B 1 35 ? 12.18 -28.297 -27.109 1 98.31 35 LEU B C 1
ATOM 4289 O O . LEU B 1 35 ? 12.469 -27.25 -26.516 1 98.31 35 LEU B O 1
ATOM 4293 N N . SER B 1 36 ? 11.07 -28.406 -27.797 1 97.06 36 SER B N 1
ATOM 4294 C CA . SER B 1 36 ? 10.133 -27.297 -27.844 1 97.06 36 SER B CA 1
ATOM 4295 C C . SER B 1 36 ? 8.711 -27.781 -28.109 1 97.06 36 SER B C 1
ATOM 4297 O O . SER B 1 36 ? 8.477 -28.969 -28.266 1 97.06 36 SER B O 1
ATOM 4299 N N . THR B 1 37 ? 7.754 -26.844 -27.984 1 91.25 37 THR B N 1
ATOM 4300 C CA . THR B 1 37 ? 6.363 -27.234 -28.188 1 91.25 37 THR B CA 1
ATOM 4301 C C . THR B 1 37 ? 5.637 -26.219 -29.062 1 91.25 37 THR B C 1
ATOM 4303 O O . THR B 1 37 ? 6.02 -25.047 -29.109 1 91.25 37 THR B O 1
ATOM 4306 N N . GLY B 1 38 ? 4.656 -26.797 -29.828 1 88.62 38 GLY B N 1
ATOM 4307 C CA . GLY B 1 38 ? 3.676 -25.953 -30.516 1 88.62 38 GLY B CA 1
ATOM 4308 C C . GLY B 1 38 ? 4.305 -24.922 -31.438 1 88.62 38 GLY B C 1
ATOM 4309 O O . GLY B 1 38 ? 5.152 -25.266 -32.25 1 88.62 38 GLY B O 1
ATOM 4310 N N . GLY B 1 39 ? 3.818 -23.641 -31.219 1 88.75 39 GLY B N 1
ATOM 4311 C CA . GLY B 1 39 ? 4.234 -22.547 -32.062 1 88.75 39 GLY B CA 1
ATOM 4312 C C . GLY B 1 39 ? 5.727 -22.266 -32 1 88.75 39 GLY B C 1
ATOM 4313 O O . GLY B 1 39 ? 6.355 -21.953 -33 1 88.75 39 GLY B O 1
ATOM 4314 N N . THR B 1 40 ? 6.32 -22.438 -30.844 1 94.94 40 THR B N 1
ATOM 4315 C CA . THR B 1 40 ? 7.758 -22.219 -30.688 1 94.94 40 THR B CA 1
ATOM 4316 C C . THR B 1 40 ? 8.547 -23.266 -31.484 1 94.94 40 THR B C 1
ATOM 4318 O O . THR B 1 40 ? 9.523 -22.922 -32.156 1 94.94 40 THR B O 1
ATOM 4321 N N . ALA B 1 41 ? 8.141 -24.5 -31.406 1 95.69 41 ALA B N 1
ATOM 4322 C CA . ALA B 1 41 ? 8.82 -25.562 -32.156 1 95.69 41 ALA B CA 1
ATOM 4323 C C . ALA B 1 41 ? 8.797 -25.281 -33.656 1 95.69 41 ALA B C 1
ATOM 4325 O O . ALA B 1 41 ? 9.812 -25.438 -34.312 1 95.69 41 ALA B O 1
ATOM 4326 N N . ARG B 1 42 ? 7.629 -24.875 -34.125 1 95.88 42 ARG B N 1
ATOM 4327 C CA . ARG B 1 42 ? 7.484 -24.547 -35.531 1 95.88 42 ARG B CA 1
ATOM 4328 C C . ARG B 1 42 ? 8.406 -23.406 -35.938 1 95.88 42 ARG B C 1
ATOM 4330 O O . ARG B 1 42 ? 9.047 -23.469 -37 1 95.88 42 ARG B O 1
ATOM 4337 N N . LEU B 1 43 ? 8.422 -22.406 -35.125 1 97.12 43 LEU B N 1
ATOM 4338 C CA . LEU B 1 43 ? 9.258 -21.234 -35.406 1 97.12 43 LEU B CA 1
ATOM 4339 C C . LEU B 1 43 ? 10.727 -21.625 -35.5 1 97.12 43 LEU B C 1
ATOM 4341 O O . LEU B 1 43 ? 11.438 -21.172 -36.406 1 97.12 43 LEU B O 1
ATOM 4345 N N . LEU B 1 44 ? 11.188 -22.453 -34.594 1 98.06 44 LEU B N 1
ATOM 4346 C CA . LEU B 1 44 ? 12.586 -22.891 -34.562 1 98.06 44 LEU B CA 1
ATOM 4347 C C . LEU B 1 44 ? 12.891 -23.781 -35.75 1 98.06 44 LEU B C 1
ATOM 4349 O O . LEU B 1 44 ? 13.945 -23.656 -36.375 1 98.06 44 LEU B O 1
ATOM 4353 N N . ALA B 1 45 ? 12.008 -24.688 -36.062 1 97.62 45 ALA B N 1
ATOM 4354 C CA . ALA B 1 45 ? 12.18 -25.562 -37.219 1 97.62 45 ALA B CA 1
ATOM 4355 C C . ALA B 1 45 ? 12.258 -24.766 -38.5 1 97.62 45 ALA B C 1
ATOM 4357 O O . ALA B 1 45 ? 13.086 -25.047 -39.375 1 97.62 45 ALA B O 1
ATOM 4358 N N . ASP B 1 46 ? 11.398 -23.812 -38.625 1 97.75 46 ASP B N 1
ATOM 4359 C CA . ASP B 1 46 ? 11.375 -22.938 -39.812 1 97.75 46 ASP B CA 1
ATOM 4360 C C . ASP B 1 46 ? 12.688 -22.172 -39.938 1 97.75 46 ASP B C 1
ATOM 4362 O O . ASP B 1 46 ? 13.078 -21.812 -41.062 1 97.75 46 ASP B O 1
ATOM 4366 N N . ALA B 1 47 ? 13.32 -21.953 -38.844 1 97.56 47 ALA B N 1
ATOM 4367 C CA . ALA B 1 47 ? 14.594 -21.25 -38.844 1 97.56 47 ALA B CA 1
ATOM 4368 C C . ALA B 1 47 ? 15.75 -22.203 -39.156 1 97.56 47 ALA B C 1
ATOM 4370 O O . ALA B 1 47 ? 16.922 -21.781 -39.125 1 97.56 47 ALA B O 1
ATOM 4371 N N . GLY B 1 48 ? 15.516 -23.484 -39.312 1 97.56 48 GLY B N 1
ATOM 4372 C CA . GLY B 1 48 ? 16.516 -24.469 -39.688 1 97.56 48 GLY B CA 1
ATOM 4373 C C . GLY B 1 48 ? 17.219 -25.109 -38.531 1 97.56 48 GLY B C 1
ATOM 4374 O O . GLY B 1 48 ? 18.281 -25.719 -38.688 1 97.56 48 GLY B O 1
ATOM 4375 N N . LEU B 1 49 ? 16.688 -24.969 -37.375 1 98.25 49 LEU B N 1
ATOM 4376 C CA . LEU B 1 49 ? 17.312 -25.547 -36.188 1 98.25 49 LEU B CA 1
ATOM 4377 C C . LEU B 1 49 ? 16.812 -26.969 -35.969 1 98.25 49 LEU B C 1
ATOM 4379 O O . LEU B 1 49 ? 15.641 -27.266 -36.188 1 98.25 49 LEU B O 1
ATOM 4383 N N . PRO B 1 50 ? 17.703 -27.844 -35.531 1 97.62 50 PRO B N 1
ATOM 4384 C CA . PRO B 1 50 ? 17.25 -29.172 -35.156 1 97.62 50 PRO B CA 1
ATOM 4385 C C . PRO B 1 50 ? 16.469 -29.172 -33.812 1 97.62 50 PRO B C 1
ATOM 4387 O O . PRO B 1 50 ? 17.078 -29.031 -32.75 1 97.62 50 PRO B O 1
ATOM 4390 N N . VAL B 1 51 ? 15.172 -29.281 -33.875 1 97.94 51 VAL B N 1
ATOM 4391 C CA . VAL B 1 51 ? 14.328 -29.203 -32.688 1 97.94 51 VAL B CA 1
ATOM 4392 C C . VAL B 1 51 ? 13.422 -30.438 -32.625 1 97.94 51 VAL B C 1
ATOM 4394 O O . VAL B 1 51 ? 12.906 -30.891 -33.656 1 97.94 51 VAL B O 1
ATOM 4397 N N . THR B 1 52 ? 13.367 -31.047 -31.453 1 97.38 52 THR B N 1
ATOM 4398 C CA . THR B 1 52 ? 12.43 -32.125 -31.188 1 97.38 52 THR B CA 1
ATOM 4399 C C . THR B 1 52 ? 11.156 -31.594 -30.531 1 97.38 52 THR B C 1
ATOM 4401 O O . THR B 1 52 ? 11.219 -30.875 -29.531 1 97.38 52 THR B O 1
ATOM 4404 N N . GLU B 1 53 ? 10.07 -31.953 -31.078 1 95.88 53 GLU B N 1
ATOM 4405 C CA . GLU B 1 53 ? 8.812 -31.547 -30.469 1 95.88 53 GLU B CA 1
ATOM 4406 C C . GLU B 1 53 ? 8.492 -32.406 -29.234 1 95.88 53 GLU B C 1
ATOM 4408 O O . GLU B 1 53 ? 8.719 -33.594 -29.234 1 95.88 53 GLU B O 1
ATOM 4413 N N . VAL B 1 54 ? 7.926 -31.766 -28.281 1 95 54 VAL B N 1
ATOM 4414 C CA . VAL B 1 54 ? 7.617 -32.438 -27.016 1 95 54 VAL B CA 1
ATOM 4415 C C . VAL B 1 54 ? 6.703 -33.625 -27.281 1 95 54 VAL B C 1
ATOM 4417 O O . VAL B 1 54 ? 6.84 -34.656 -26.625 1 95 54 VAL B O 1
ATOM 4420 N N . SER B 1 55 ? 5.766 -33.5 -28.172 1 92.5 55 SER B N 1
ATOM 4421 C CA . SER B 1 55 ? 4.871 -34.594 -28.5 1 92.5 55 SER B CA 1
ATOM 4422 C C . SER B 1 55 ? 5.648 -35.812 -29.016 1 92.5 55 SER B C 1
ATOM 4424 O O . SER B 1 55 ? 5.293 -36.938 -28.719 1 92.5 55 SER B O 1
ATOM 4426 N N . ASP B 1 56 ? 6.664 -35.531 -29.719 1 93.88 56 ASP B N 1
ATOM 4427 C CA . ASP B 1 56 ? 7.508 -36.625 -30.219 1 93.88 56 ASP B CA 1
ATOM 4428 C C . ASP B 1 56 ? 8.336 -37.25 -29.094 1 93.88 56 ASP B C 1
ATOM 4430 O O . ASP B 1 56 ? 8.555 -38.438 -29.078 1 93.88 56 ASP B O 1
ATOM 4434 N N . TYR B 1 57 ? 8.742 -36.469 -28.281 1 94.81 57 TYR B N 1
ATOM 4435 C CA . TYR B 1 57 ? 9.547 -36.906 -27.156 1 94.81 57 TYR B CA 1
ATOM 4436 C C . TYR B 1 57 ? 8.711 -37.75 -26.188 1 94.81 57 TYR B C 1
ATOM 4438 O O . TYR B 1 57 ? 9.148 -38.812 -25.75 1 94.81 57 TYR B O 1
ATOM 4446 N N . THR B 1 58 ? 7.516 -37.312 -25.859 1 93 58 THR B N 1
ATOM 4447 C CA . THR B 1 58 ? 6.688 -38 -24.859 1 93 58 THR B CA 1
ATOM 4448 C C . THR B 1 58 ? 5.91 -39.156 -25.469 1 93 58 THR B C 1
ATOM 4450 O O . THR B 1 58 ? 5.477 -40.062 -24.766 1 93 58 THR B O 1
ATOM 4453 N N . GLY B 1 59 ? 5.617 -38.938 -26.781 1 89.06 59 GLY B N 1
ATOM 4454 C CA . GLY B 1 59 ? 4.75 -39.875 -27.469 1 89.06 59 GLY B CA 1
ATOM 4455 C C . GLY B 1 59 ? 3.275 -39.625 -27.25 1 89.06 59 GLY B C 1
ATOM 4456 O O . GLY B 1 59 ? 2.422 -40.406 -27.641 1 89.06 59 GLY B O 1
ATOM 4457 N N . PHE B 1 60 ? 3.018 -38.688 -26.594 1 88.12 60 PHE B N 1
ATOM 4458 C CA . PHE B 1 60 ? 1.644 -38.281 -26.328 1 88.12 60 PHE B CA 1
ATOM 4459 C C . PHE B 1 60 ? 1.291 -37 -27.109 1 88.12 60 PHE B C 1
ATOM 4461 O O . PHE B 1 60 ? 2.01 -36 -27.031 1 88.12 60 PHE B O 1
ATOM 4468 N N . PRO B 1 61 ? 0.234 -37.031 -27.844 1 88.31 61 PRO B N 1
ATOM 4469 C CA . PRO B 1 61 ? -0.1 -35.875 -28.688 1 88.31 61 PRO B CA 1
ATOM 4470 C C . PRO B 1 61 ? -0.622 -34.688 -27.875 1 88.31 61 PRO B C 1
ATOM 4472 O O . PRO B 1 61 ? -1.068 -34.875 -26.734 1 88.31 61 PRO B O 1
ATOM 4475 N N . GLU B 1 62 ? -0.52 -33.562 -28.5 1 88.5 62 GLU B N 1
ATOM 4476 C CA . GLU B 1 62 ? -1.233 -32.406 -27.953 1 88.5 62 GLU B CA 1
ATOM 4477 C C . GLU B 1 62 ? -2.744 -32.625 -28.016 1 88.5 62 GLU B C 1
ATOM 4479 O O . GLU B 1 62 ? -3.271 -33.125 -29 1 88.5 62 GLU B O 1
ATOM 4484 N N . MET B 1 63 ? -3.348 -32.375 -26.859 1 91.12 63 MET B N 1
ATOM 4485 C CA . MET B 1 63 ? -4.781 -32.656 -26.797 1 91.12 63 MET B CA 1
ATOM 4486 C C . MET B 1 63 ? -5.547 -31.406 -26.359 1 91.12 63 MET B C 1
ATOM 4488 O O . MET B 1 63 ? -4.98 -30.516 -25.719 1 91.12 63 MET B O 1
ATOM 4492 N N . MET B 1 64 ? -6.961 -31.391 -26.797 1 94.56 64 MET B N 1
ATOM 4493 C CA . MET B 1 64 ? -7.93 -30.406 -26.312 1 94.56 64 MET B CA 1
ATOM 4494 C C . MET B 1 64 ? -7.504 -29 -26.688 1 94.56 64 MET B C 1
ATOM 4496 O O . MET B 1 64 ? -7.465 -28.109 -25.844 1 94.56 64 MET B O 1
ATOM 4500 N N . ASP B 1 65 ? -7.059 -28.844 -27.938 1 89.44 65 ASP B N 1
ATOM 4501 C CA . ASP B 1 65 ? -6.672 -27.578 -28.531 1 89.44 65 ASP B CA 1
ATOM 4502 C C . ASP B 1 65 ? -5.488 -26.953 -27.781 1 89.44 65 ASP B C 1
ATOM 4504 O O . ASP B 1 65 ? -5.5 -25.766 -27.453 1 89.44 65 ASP B O 1
ATOM 4508 N N . GLY B 1 66 ? -4.559 -27.844 -27.328 1 87.19 66 GLY B N 1
ATOM 4509 C CA . GLY B 1 66 ? -3.309 -27.359 -26.75 1 87.19 66 GLY B CA 1
ATOM 4510 C C . GLY B 1 66 ? -3.365 -27.188 -25.25 1 87.19 66 GLY B C 1
ATOM 4511 O O . GLY B 1 66 ? -2.361 -26.844 -24.625 1 87.19 66 GLY B O 1
ATOM 4512 N N . ARG B 1 67 ? -4.496 -27.484 -24.594 1 90.94 67 ARG B N 1
ATOM 4513 C CA . ARG B 1 67 ? -4.633 -27.359 -23.156 1 90.94 67 ARG B CA 1
ATOM 4514 C C . ARG B 1 67 ? -3.748 -28.359 -22.422 1 90.94 67 ARG B C 1
ATOM 4516 O O . ARG B 1 67 ? -3.305 -28.109 -21.297 1 90.94 67 ARG B O 1
ATOM 4523 N N . VAL B 1 68 ? -3.551 -29.453 -22.969 1 92.44 68 VAL B N 1
ATOM 4524 C CA . VAL B 1 68 ? -2.691 -30.5 -22.422 1 92.44 68 VAL B CA 1
ATOM 4525 C C . VAL B 1 68 ? -1.573 -30.828 -23.406 1 92.44 68 VAL B C 1
ATOM 4527 O O . VAL B 1 68 ? -1.787 -31.562 -24.359 1 92.44 68 VAL B O 1
ATOM 4530 N N . LYS B 1 69 ? -0.491 -30.219 -23.141 1 88.62 69 LYS B N 1
ATOM 4531 C CA . LYS B 1 69 ? 0.621 -30.438 -24.062 1 88.62 69 LYS B CA 1
ATOM 4532 C C . LYS B 1 69 ? 1.896 -30.812 -23.312 1 88.62 69 LYS B C 1
ATOM 4534 O O . LYS B 1 69 ? 2.621 -31.719 -23.719 1 88.62 69 LYS B O 1
ATOM 4539 N N . THR B 1 70 ? 2.113 -30.156 -22.25 1 92.19 70 THR B N 1
ATOM 4540 C CA . THR B 1 70 ? 3.393 -30.344 -21.578 1 92.19 70 THR B CA 1
ATOM 4541 C C . THR B 1 70 ? 3.199 -31.062 -20.25 1 92.19 70 THR B C 1
ATOM 4543 O O . THR B 1 70 ? 4.176 -31.469 -19.609 1 92.19 70 THR B O 1
ATOM 4546 N N . LEU B 1 71 ? 2.01 -31.281 -19.797 1 95.31 71 LEU B N 1
ATOM 4547 C CA . LEU B 1 71 ? 1.735 -31.906 -18.5 1 95.31 71 LEU B CA 1
ATOM 4548 C C . LEU B 1 71 ? 1.922 -33.438 -18.594 1 95.31 71 LEU B C 1
ATOM 4550 O O . LEU B 1 71 ? 0.946 -34.188 -18.578 1 95.31 71 LEU B O 1
ATOM 4554 N N . HIS B 1 72 ? 3.166 -33.781 -18.578 1 94.88 72 HIS B N 1
ATOM 4555 C CA . HIS B 1 72 ? 3.562 -35.188 -18.781 1 94.88 72 HIS B CA 1
ATOM 4556 C C . HIS B 1 72 ? 4.727 -35.562 -17.859 1 94.88 72 HIS B C 1
ATOM 4558 O O . HIS B 1 72 ? 5.648 -34.75 -17.672 1 94.88 72 HIS B O 1
ATOM 4564 N N . PRO B 1 73 ? 4.758 -36.781 -17.344 1 95.25 73 PRO B N 1
ATOM 4565 C CA . PRO B 1 73 ? 5.82 -37.188 -16.422 1 95.25 73 PRO B CA 1
ATOM 4566 C C . PRO B 1 73 ? 7.207 -37.125 -17.062 1 95.25 73 PRO B C 1
ATOM 4568 O O . PRO B 1 73 ? 8.195 -36.844 -16.375 1 95.25 73 PRO B O 1
ATOM 4571 N N . LYS B 1 74 ? 7.32 -37.406 -18.344 1 95.19 74 LYS B N 1
ATOM 4572 C CA . LYS B 1 74 ? 8.617 -37.375 -19 1 95.19 74 LYS B CA 1
ATOM 4573 C C . LYS B 1 74 ? 9.18 -35.938 -19.031 1 95.19 74 LYS B C 1
ATOM 4575 O O . LYS B 1 74 ? 10.398 -35.75 -18.938 1 95.19 74 LYS B O 1
ATOM 4580 N N . VAL B 1 75 ? 8.297 -35.031 -19.25 1 97.06 75 VAL B N 1
ATOM 4581 C CA . VAL B 1 75 ? 8.727 -33.625 -19.266 1 97.06 75 VAL B CA 1
ATOM 4582 C C . VAL B 1 75 ? 9.07 -33.188 -17.844 1 97.06 75 VAL B C 1
ATOM 4584 O O . VAL B 1 75 ? 10.195 -32.75 -17.578 1 97.06 75 VAL B O 1
ATOM 4587 N N . HIS B 1 76 ? 8.18 -33.375 -16.922 1 97.75 76 HIS B N 1
ATOM 4588 C CA . HIS B 1 76 ? 8.375 -32.844 -15.578 1 97.75 76 HIS B CA 1
ATOM 4589 C C . HIS B 1 76 ? 9.352 -33.719 -14.789 1 97.75 76 HIS B C 1
ATOM 4591 O O . HIS B 1 76 ? 10.039 -33.219 -13.891 1 97.75 76 HIS B O 1
ATOM 4597 N N . GLY B 1 77 ? 9.375 -35 -15.094 1 97.31 77 GLY B N 1
ATOM 4598 C CA . GLY B 1 77 ? 10.453 -35.812 -14.539 1 97.31 77 GLY B CA 1
ATOM 4599 C C . GLY B 1 77 ? 11.828 -35.344 -14.984 1 97.31 77 GLY B C 1
ATOM 4600 O O . GLY B 1 77 ? 12.789 -35.406 -14.211 1 97.31 77 GLY B O 1
ATOM 4601 N N . GLY B 1 78 ? 11.93 -34.938 -16.234 1 98.06 78 GLY B N 1
ATOM 4602 C CA . GLY B 1 78 ? 13.18 -34.375 -16.75 1 98.06 78 GLY B CA 1
ATOM 4603 C C . GLY B 1 78 ? 13.57 -33.062 -16.078 1 98.06 78 GLY B C 1
ATOM 4604 O O . GLY B 1 78 ? 14.758 -32.781 -15.938 1 98.06 78 GLY B O 1
ATOM 4605 N N . ILE B 1 79 ? 12.609 -32.312 -15.648 1 98.56 79 ILE B N 1
ATOM 4606 C CA . ILE B 1 79 ? 12.844 -31 -15.031 1 98.56 79 ILE B CA 1
ATOM 4607 C C . ILE B 1 79 ? 13.055 -31.172 -13.531 1 98.56 79 ILE B C 1
ATOM 4609 O O . ILE B 1 79 ? 14.016 -30.641 -12.961 1 98.56 79 ILE B O 1
ATOM 4613 N N . LEU B 1 80 ? 12.281 -32 -12.867 1 98.25 80 LEU B N 1
ATOM 4614 C CA . LEU B 1 80 ? 12.234 -32.094 -11.406 1 98.25 80 LEU B CA 1
ATOM 4615 C C . LEU B 1 80 ? 13.227 -33.125 -10.891 1 98.25 80 LEU B C 1
ATOM 4617 O O . LEU B 1 80 ? 13.539 -33.156 -9.695 1 98.25 80 LEU B O 1
ATOM 4621 N N . GLY B 1 81 ? 13.719 -33.969 -11.773 1 97.5 81 GLY B N 1
ATOM 4622 C CA . GLY B 1 81 ? 14.648 -35 -11.328 1 97.5 81 GLY B CA 1
ATOM 4623 C C . GLY B 1 81 ? 15.945 -34.438 -10.773 1 97.5 81 GLY B C 1
ATOM 4624 O O . GLY B 1 81 ? 16.609 -33.625 -11.43 1 97.5 81 GLY B O 1
ATOM 4625 N N . ARG B 1 82 ? 16.297 -34.875 -9.57 1 95.69 82 ARG B N 1
ATOM 4626 C CA . ARG B 1 82 ? 17.547 -34.469 -8.93 1 95.69 82 ARG B CA 1
ATOM 4627 C C . ARG B 1 82 ? 18.719 -35.281 -9.445 1 95.69 82 ARG B C 1
ATOM 4629 O O . ARG B 1 82 ? 18.781 -36.5 -9.242 1 95.69 82 ARG B O 1
ATOM 4636 N N . ARG B 1 83 ? 19.547 -34.469 -10.039 1 96.12 83 ARG B N 1
ATOM 4637 C CA . ARG B 1 83 ? 20.688 -35.156 -10.641 1 96.12 83 ARG B CA 1
ATOM 4638 C C . ARG B 1 83 ? 21.516 -35.844 -9.578 1 96.12 83 ARG B C 1
ATOM 4640 O O . ARG B 1 83 ? 21.797 -35.281 -8.516 1 96.12 83 ARG B O 1
ATOM 4647 N N . GLY B 1 84 ? 21.953 -37.094 -9.82 1 94.88 84 GLY B N 1
ATOM 4648 C CA . GLY B 1 84 ? 22.703 -37.875 -8.859 1 94.88 84 GLY B CA 1
ATOM 4649 C C . GLY B 1 84 ? 21.828 -38.656 -7.91 1 94.88 84 GLY B C 1
ATOM 4650 O O . GLY B 1 84 ? 22.25 -39.688 -7.359 1 94.88 84 GLY B O 1
ATOM 4651 N N . GLN B 1 85 ? 20.656 -38.25 -7.715 1 95.62 85 GLN B N 1
ATOM 4652 C CA . GLN B 1 85 ? 19.75 -38.875 -6.766 1 95.62 85 GLN B CA 1
ATOM 4653 C C . GLN B 1 85 ? 18.656 -39.656 -7.484 1 95.62 85 GLN B C 1
ATOM 4655 O O . GLN B 1 85 ? 18.328 -40.781 -7.102 1 95.62 85 GLN B O 1
ATOM 4660 N N . ASP B 1 86 ? 18.109 -39.062 -8.539 1 97.12 86 ASP B N 1
ATOM 4661 C CA . ASP B 1 86 ? 16.938 -39.656 -9.195 1 97.12 86 ASP B CA 1
ATOM 4662 C C . ASP B 1 86 ? 17.312 -40.25 -10.547 1 97.12 86 ASP B C 1
ATOM 4664 O O . ASP B 1 86 ? 16.438 -40.531 -11.375 1 97.12 86 ASP B O 1
ATOM 4668 N N . ASP B 1 87 ? 18.547 -40.531 -10.805 1 96.75 87 ASP B N 1
ATOM 4669 C CA . ASP B 1 87 ? 19.031 -41 -12.102 1 96.75 87 ASP B CA 1
ATOM 4670 C C . ASP B 1 87 ? 18.469 -42.406 -12.406 1 96.75 87 ASP B C 1
ATOM 4672 O O . ASP B 1 87 ? 18.109 -42.688 -13.547 1 96.75 87 ASP B O 1
ATOM 4676 N N . GLY B 1 88 ? 18.469 -43.188 -11.406 1 96.31 88 GLY B N 1
ATOM 4677 C CA . GLY B 1 88 ? 17.984 -44.562 -11.594 1 96.31 88 GLY B CA 1
ATOM 4678 C C . GLY B 1 88 ? 16.531 -44.625 -12.062 1 96.31 88 GLY B C 1
ATOM 4679 O O . GLY B 1 88 ? 16.234 -45.281 -13.055 1 96.31 88 GLY B O 1
ATOM 4680 N N . ILE B 1 89 ? 15.68 -43.906 -11.375 1 95.38 89 ILE B N 1
ATOM 4681 C CA . ILE B 1 89 ? 14.258 -43.938 -11.711 1 95.38 89 ILE B CA 1
ATOM 4682 C C . ILE B 1 89 ? 14.039 -43.25 -13.055 1 95.38 89 ILE B C 1
ATOM 4684 O O . ILE B 1 89 ? 13.156 -43.625 -13.82 1 95.38 89 ILE B O 1
ATOM 4688 N N . MET B 1 90 ? 14.797 -42.281 -13.414 1 96.62 90 MET B N 1
ATOM 4689 C CA . MET B 1 90 ? 14.703 -41.625 -14.711 1 96.62 90 MET B CA 1
ATOM 4690 C C . MET B 1 90 ? 15.07 -42.594 -15.836 1 96.62 90 MET B C 1
ATOM 4692 O O . MET B 1 90 ? 14.359 -42.688 -16.844 1 96.62 90 MET B O 1
ATOM 4696 N N . ALA B 1 91 ? 16.109 -43.281 -15.609 1 96.81 91 ALA B N 1
ATOM 4697 C CA . ALA B 1 91 ? 16.547 -44.25 -16.609 1 96.81 91 ALA B CA 1
ATOM 4698 C C . ALA B 1 91 ? 15.484 -45.344 -16.797 1 96.81 91 ALA B C 1
ATOM 4700 O O . ALA B 1 91 ? 15.18 -45.75 -17.922 1 96.81 91 ALA B O 1
ATOM 4701 N N . GLN B 1 92 ? 14.945 -45.75 -15.727 1 95.94 92 GLN B N 1
ATOM 4702 C CA . GLN B 1 92 ? 13.938 -46.781 -15.734 1 95.94 92 GLN B CA 1
ATOM 4703 C C . GLN B 1 92 ? 12.719 -46.375 -16.562 1 95.94 92 GLN B C 1
ATOM 4705 O O . GLN B 1 92 ? 12.094 -47.219 -17.219 1 95.94 92 GLN B O 1
ATOM 4710 N N . HIS B 1 93 ? 12.422 -45.125 -16.609 1 93.88 93 HIS B N 1
ATOM 4711 C CA . HIS B 1 93 ? 11.195 -44.688 -17.266 1 93.88 93 HIS B CA 1
ATOM 4712 C C . HIS B 1 93 ? 11.5 -43.875 -18.516 1 93.88 93 HIS B C 1
ATOM 4714 O O . HIS B 1 93 ? 10.633 -43.188 -19.031 1 93.88 93 HIS B O 1
ATOM 4720 N N . GLY B 1 94 ? 12.75 -43.906 -18.938 1 94.75 94 GLY B N 1
ATOM 4721 C CA . GLY B 1 94 ? 13.133 -43.219 -20.172 1 94.75 94 GLY B CA 1
ATOM 4722 C C . GLY B 1 94 ? 13.008 -41.719 -20.094 1 94.75 94 GLY B C 1
ATOM 4723 O O . GLY B 1 94 ? 12.617 -41.062 -21.062 1 94.75 94 GLY B O 1
ATOM 4724 N N . ILE B 1 95 ? 13.242 -41.188 -18.953 1 96.75 95 ILE B N 1
ATOM 4725 C CA . ILE B 1 95 ? 13.164 -39.75 -18.734 1 96.75 95 ILE B CA 1
ATOM 4726 C C . ILE B 1 95 ? 14.547 -39.125 -18.938 1 96.75 95 ILE B C 1
ATOM 4728 O O . ILE B 1 95 ? 15.484 -39.438 -18.219 1 96.75 95 ILE B O 1
ATOM 4732 N N . GLN B 1 96 ? 14.625 -38.281 -19.891 1 97.06 96 GLN B N 1
ATOM 4733 C CA . GLN B 1 96 ? 15.875 -37.562 -20.125 1 97.06 96 GLN B CA 1
ATOM 4734 C C . GLN B 1 96 ? 15.922 -36.25 -19.375 1 97.06 96 GLN B C 1
ATOM 4736 O O . GLN B 1 96 ? 14.906 -35.562 -19.281 1 97.06 96 GLN B O 1
ATOM 4741 N N . PRO B 1 97 ? 17.094 -35.938 -18.906 1 97.62 97 PRO B N 1
ATOM 4742 C CA . PRO B 1 97 ? 17.188 -34.688 -18.156 1 97.62 97 PRO B CA 1
ATOM 4743 C C . PRO B 1 97 ? 17.016 -33.469 -19.031 1 97.62 97 PRO B C 1
ATOM 4745 O O . PRO B 1 97 ? 17.469 -33.438 -20.188 1 97.62 97 PRO B O 1
ATOM 4748 N N . ILE B 1 98 ? 16.375 -32.469 -18.578 1 98.56 98 ILE B N 1
ATOM 4749 C CA . ILE B 1 98 ? 16.297 -31.141 -19.141 1 98.56 98 ILE B CA 1
ATOM 4750 C C . ILE B 1 98 ? 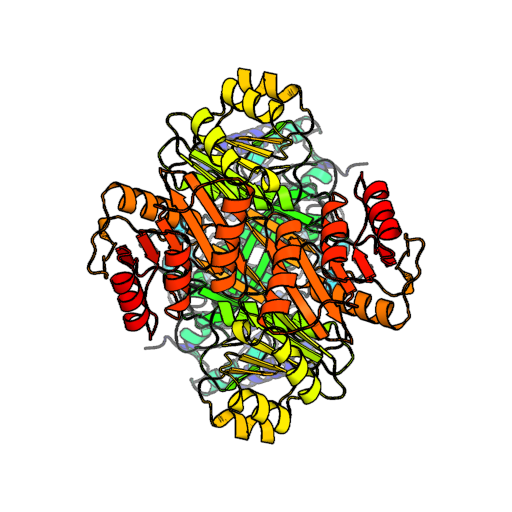17.078 -30.172 -18.25 1 98.56 98 ILE B C 1
ATOM 4752 O O . ILE B 1 98 ? 16.828 -30.062 -17.047 1 98.56 98 ILE B O 1
ATOM 4756 N N . ASP B 1 99 ? 17.969 -29.406 -18.844 1 98.69 99 ASP B N 1
ATOM 4757 C CA . ASP B 1 99 ? 18.938 -28.672 -18.047 1 98.69 99 ASP B CA 1
ATOM 4758 C C . ASP B 1 99 ? 18.578 -27.188 -18 1 98.69 99 ASP B C 1
ATOM 4760 O O . ASP B 1 99 ? 19.047 -26.453 -17.125 1 98.69 99 ASP B O 1
ATOM 4764 N N . ILE B 1 100 ? 17.891 -26.703 -18.969 1 98.81 100 ILE B N 1
ATOM 4765 C CA . ILE B 1 100 ? 17.453 -25.312 -19 1 98.81 100 ILE B CA 1
ATOM 4766 C C . ILE B 1 100 ? 16.062 -25.234 -19.609 1 98.81 100 ILE B C 1
ATOM 4768 O O . ILE B 1 100 ? 15.758 -25.922 -20.594 1 98.81 100 ILE B O 1
ATOM 4772 N N . VAL B 1 101 ? 15.195 -24.547 -18.922 1 98.88 101 VAL B N 1
ATOM 4773 C CA . VAL B 1 101 ? 13.836 -24.297 -19.391 1 98.88 101 VAL B CA 1
ATOM 4774 C C . VAL B 1 101 ? 13.664 -22.812 -19.703 1 98.88 101 VAL B C 1
ATOM 4776 O O . VAL B 1 101 ? 14.039 -21.953 -18.906 1 98.88 101 VAL B O 1
ATOM 4779 N N . VAL B 1 102 ? 13.234 -22.469 -20.891 1 98.75 102 VAL B N 1
ATOM 4780 C CA . VAL B 1 102 ? 12.945 -21.094 -21.312 1 98.75 102 VAL B CA 1
ATOM 4781 C C . VAL B 1 102 ? 11.445 -20.938 -21.578 1 98.75 102 VAL B C 1
ATOM 4783 O O . VAL B 1 102 ? 10.922 -21.469 -22.562 1 98.75 102 VAL B O 1
ATOM 4786 N N . VAL B 1 103 ? 10.805 -20.312 -20.672 1 97.88 103 VAL B N 1
ATOM 4787 C CA . VAL B 1 103 ? 9.352 -20.156 -20.734 1 97.88 103 VAL B CA 1
ATOM 4788 C C . VAL B 1 103 ? 8.969 -18.75 -20.297 1 97.88 103 VAL B C 1
ATOM 4790 O O . VAL B 1 103 ? 9.383 -18.281 -19.234 1 97.88 103 VAL B O 1
ATOM 4793 N N . ASN B 1 104 ? 8.375 -18.047 -21.141 1 95.12 104 ASN B N 1
ATOM 4794 C CA . ASN B 1 104 ? 7.652 -16.859 -20.703 1 95.12 104 ASN B CA 1
ATOM 4795 C C . ASN B 1 104 ? 6.141 -17.047 -20.812 1 95.12 104 ASN B C 1
ATOM 4797 O O . ASN B 1 104 ? 5.672 -17.906 -21.547 1 95.12 104 ASN B O 1
ATOM 4801 N N . LEU B 1 105 ? 5.387 -16.469 -19.984 1 93 105 LEU B N 1
ATOM 4802 C CA . LEU B 1 105 ? 3.963 -16.75 -19.844 1 93 105 LEU B CA 1
ATOM 4803 C C . LEU B 1 105 ? 3.139 -15.883 -20.781 1 93 105 LEU B C 1
ATOM 4805 O O . LEU B 1 105 ? 3.627 -14.859 -21.281 1 93 105 LEU B O 1
ATOM 4809 N N . TYR B 1 106 ? 1.94 -16.344 -21.094 1 85.94 106 TYR B N 1
ATOM 4810 C CA . TYR B 1 106 ? 1.04 -15.586 -21.953 1 85.94 106 TYR B CA 1
ATOM 4811 C C . TYR B 1 106 ? 0.874 -14.164 -21.438 1 85.94 106 TYR B C 1
ATOM 4813 O O . TYR B 1 106 ? 0.818 -13.93 -20.234 1 85.94 106 TYR B O 1
ATOM 4821 N N . PRO B 1 107 ? 0.772 -13.297 -22.359 1 88 107 PRO B N 1
ATOM 4822 C CA . PRO B 1 107 ? 0.577 -11.898 -21.969 1 88 107 PRO B CA 1
ATOM 4823 C C . PRO B 1 107 ? -0.843 -11.617 -21.484 1 88 107 PRO B C 1
ATOM 4825 O O . PRO B 1 107 ? -1.596 -10.898 -22.141 1 88 107 PRO B O 1
ATOM 4828 N N . PHE B 1 108 ? -1.193 -12.148 -20.344 1 92.12 108 PHE B N 1
ATOM 4829 C CA . PHE B 1 108 ? -2.547 -12.055 -19.812 1 92.12 108 PHE B CA 1
ATOM 4830 C C . PHE B 1 108 ? -2.982 -10.602 -19.703 1 92.12 108 PHE B C 1
ATOM 4832 O O . PHE B 1 108 ? -4.102 -10.25 -20.078 1 92.12 108 PHE B O 1
ATOM 4839 N N . ALA B 1 109 ? -2.066 -9.773 -19.234 1 87.69 109 ALA B N 1
ATOM 4840 C CA . ALA B 1 109 ? -2.375 -8.359 -19.031 1 87.69 109 ALA B CA 1
ATOM 4841 C C . ALA B 1 109 ? -2.783 -7.699 -20.344 1 87.69 109 ALA B C 1
ATOM 4843 O O . ALA B 1 109 ? -3.74 -6.922 -20.391 1 87.69 109 ALA B O 1
ATOM 4844 N N . GLN B 1 110 ? -2.094 -7.988 -21.344 1 88.12 110 GLN B N 1
ATOM 4845 C CA . GLN B 1 110 ? -2.395 -7.422 -22.656 1 88.12 110 GLN B CA 1
ATOM 4846 C C . GLN B 1 110 ? -3.742 -7.918 -23.172 1 88.12 110 GLN B C 1
ATOM 4848 O O . GLN B 1 110 ? -4.484 -7.164 -23.812 1 88.12 110 GLN B O 1
ATOM 4853 N N . THR B 1 111 ? -4.016 -9.164 -22.891 1 90 111 THR B N 1
ATOM 4854 C CA . THR B 1 111 ? -5.266 -9.766 -23.344 1 90 111 THR B CA 1
ATOM 4855 C C . THR B 1 111 ? -6.465 -9.07 -22.703 1 90 111 THR B C 1
ATOM 4857 O O . THR B 1 111 ? -7.383 -8.641 -23.406 1 90 111 THR B O 1
ATOM 4860 N N . VAL B 1 112 ? -6.41 -8.898 -21.453 1 91.81 112 VAL B N 1
ATOM 4861 C CA . VAL B 1 112 ? -7.586 -8.406 -20.734 1 91.81 112 VAL B CA 1
ATOM 4862 C C . VAL B 1 112 ? -7.672 -6.887 -20.859 1 91.81 112 VAL B C 1
ATOM 4864 O O . VAL B 1 112 ? -8.688 -6.285 -20.516 1 91.81 112 VAL B O 1
ATOM 4867 N N . ALA B 1 113 ? -6.629 -6.223 -21.297 1 87.75 113 ALA B N 1
ATOM 4868 C CA . ALA B 1 113 ? -6.637 -4.781 -21.516 1 87.75 113 ALA B CA 1
ATOM 4869 C C . ALA B 1 113 ? -7.387 -4.43 -22.797 1 87.75 113 ALA B C 1
ATOM 4871 O O . ALA B 1 113 ? -7.738 -3.27 -23.031 1 87.75 113 ALA B O 1
ATOM 4872 N N . ARG B 1 114 ? -7.605 -5.504 -23.594 1 90.25 114 ARG B N 1
ATOM 4873 C CA . ARG B 1 114 ? -8.367 -5.266 -24.812 1 90.25 114 ARG B CA 1
ATOM 4874 C C . ARG B 1 114 ? -9.82 -4.949 -24.5 1 90.25 114 ARG B C 1
ATOM 4876 O O . ARG B 1 114 ? -10.461 -5.656 -23.719 1 90.25 114 ARG B O 1
ATOM 4883 N N . PRO B 1 115 ? -10.383 -3.895 -25.078 1 88.81 115 PRO B N 1
ATOM 4884 C CA . PRO B 1 115 ? -11.75 -3.5 -24.75 1 88.81 115 PRO B CA 1
ATOM 4885 C C . PRO B 1 115 ? -12.773 -4.586 -25.078 1 88.81 115 PRO B C 1
ATOM 4887 O O . PRO B 1 115 ? -13.812 -4.68 -24.422 1 88.81 115 PRO B O 1
ATOM 4890 N N . ASP B 1 116 ? -12.492 -5.445 -26.031 1 91.94 116 ASP B N 1
ATOM 4891 C CA . ASP B 1 116 ? -13.453 -6.453 -26.469 1 91.94 116 ASP B CA 1
ATOM 4892 C C . ASP B 1 116 ? -13.094 -7.832 -25.922 1 91.94 116 ASP B C 1
ATOM 4894 O O . ASP B 1 116 ? -13.57 -8.852 -26.438 1 91.94 116 ASP B O 1
ATOM 4898 N N . CYS B 1 117 ? -12.32 -7.836 -24.891 1 93.06 117 CYS B N 1
ATOM 4899 C CA . CYS B 1 117 ? -11.938 -9.125 -24.344 1 93.06 117 CYS B CA 1
ATOM 4900 C C . CYS B 1 117 ? -13.117 -9.812 -23.672 1 93.06 117 CYS B C 1
ATOM 4902 O O . CYS B 1 117 ? -13.703 -9.266 -22.719 1 93.06 117 CYS B O 1
ATOM 4904 N N . SER B 1 118 ? -13.516 -10.945 -24.141 1 95.38 118 SER B N 1
ATOM 4905 C CA . SER B 1 118 ? -14.586 -11.719 -23.516 1 95.38 118 SER B CA 1
ATOM 4906 C C . SER B 1 118 ? -14.055 -12.531 -22.344 1 95.38 118 SER B C 1
ATOM 4908 O O . SER B 1 118 ? -12.844 -12.734 -22.203 1 95.38 118 SER B O 1
ATOM 4910 N N . LEU B 1 119 ? -14.984 -12.953 -21.484 1 95.44 119 LEU B N 1
ATOM 4911 C CA . LEU B 1 119 ? -14.617 -13.844 -20.391 1 95.44 119 LEU B CA 1
ATOM 4912 C C . LEU B 1 119 ? -13.953 -15.109 -20.922 1 95.44 119 LEU B C 1
ATOM 4914 O O . LEU B 1 119 ? -12.961 -15.578 -20.359 1 95.44 119 LEU B O 1
ATOM 4918 N N . GLU B 1 120 ? -14.469 -15.641 -21.953 1 94.5 120 GLU B N 1
ATOM 4919 C CA . GLU B 1 120 ? -13.93 -16.844 -22.578 1 94.5 120 GLU B CA 1
ATOM 4920 C C . GLU B 1 120 ? -12.5 -16.625 -23.062 1 94.5 120 GLU B C 1
ATOM 4922 O O . GLU B 1 120 ? -11.633 -17.484 -22.891 1 94.5 120 GLU B O 1
ATOM 4927 N N . ASP B 1 121 ? -12.312 -15.469 -23.672 1 94.56 121 ASP B N 1
ATOM 4928 C CA . ASP B 1 121 ? -10.969 -15.141 -24.141 1 94.56 121 ASP B CA 1
ATOM 4929 C C . ASP B 1 121 ? -9.984 -15.047 -22.969 1 94.56 121 ASP B C 1
ATOM 4931 O O . ASP B 1 121 ? -8.859 -15.539 -23.062 1 94.56 121 ASP B O 1
ATOM 4935 N N . ALA B 1 122 ? -10.414 -14.367 -21.922 1 96.19 122 ALA B N 1
ATOM 4936 C CA . ALA B 1 122 ? -9.562 -14.234 -20.734 1 96.19 122 ALA B CA 1
ATOM 4937 C C . ALA B 1 122 ? -9.195 -15.594 -20.172 1 96.19 122 ALA B C 1
ATOM 4939 O O . ALA B 1 122 ? -8.031 -15.859 -19.859 1 96.19 122 ALA B O 1
ATOM 4940 N N . VAL B 1 123 ? -10.156 -16.484 -20.078 1 96.06 123 VAL B N 1
ATOM 4941 C CA . VAL B 1 123 ? -9.977 -17.812 -19.5 1 96.06 123 VAL B CA 1
ATOM 4942 C C . VAL B 1 123 ? -9.016 -18.625 -20.359 1 96.06 123 VAL B C 1
ATOM 4944 O O . VAL B 1 123 ? -8.109 -19.281 -19.859 1 96.06 123 VAL B O 1
ATOM 4947 N N . GLU B 1 124 ? -9.188 -18.516 -21.609 1 93.5 124 GLU B N 1
ATOM 4948 C CA . GLU B 1 124 ? -8.375 -19.312 -22.531 1 93.5 124 GLU B CA 1
ATOM 4949 C C . GLU B 1 124 ? -6.922 -18.844 -22.531 1 93.5 124 GLU B C 1
ATOM 4951 O O . GLU B 1 124 ? -6.027 -19.594 -22.922 1 93.5 124 GLU B O 1
ATOM 4956 N N . ASN B 1 125 ? -6.723 -17.672 -22.125 1 93.75 125 ASN B N 1
ATOM 4957 C CA . ASN B 1 125 ? -5.363 -17.141 -22.125 1 93.75 125 ASN B CA 1
ATOM 4958 C C . ASN B 1 125 ? -4.68 -17.328 -20.781 1 93.75 125 ASN B C 1
ATOM 4960 O O . ASN B 1 125 ? -3.607 -16.766 -20.531 1 93.75 125 ASN B O 1
ATOM 4964 N N . ILE B 1 126 ? -5.305 -18.078 -19.922 1 96 126 ILE B N 1
ATOM 4965 C CA . ILE B 1 126 ? -4.621 -18.531 -18.719 1 96 126 ILE B CA 1
ATOM 4966 C C . ILE B 1 126 ? -3.725 -19.734 -19.047 1 96 126 ILE B C 1
ATOM 4968 O O . ILE B 1 126 ? -4.195 -20.734 -19.578 1 96 126 ILE B O 1
ATOM 4972 N N . ASP B 1 127 ? -2.543 -19.562 -18.766 1 94.88 127 ASP B N 1
ATOM 4973 C CA . ASP B 1 127 ? -1.555 -20.594 -19.047 1 94.88 127 ASP B CA 1
ATOM 4974 C C . ASP B 1 127 ? -1.495 -21.625 -17.938 1 94.88 127 ASP B C 1
ATOM 4976 O O . ASP B 1 127 ? -1.486 -21.281 -16.75 1 94.88 127 ASP B O 1
ATOM 4980 N N . ILE B 1 128 ? -1.501 -22.938 -18.281 1 96.19 128 ILE B N 1
ATOM 4981 C CA . ILE B 1 128 ? -1.392 -24.016 -17.297 1 96.19 128 ILE B CA 1
ATOM 4982 C C . ILE B 1 128 ? 0.001 -24.625 -17.359 1 96.19 128 ILE B C 1
ATOM 4984 O O . ILE B 1 128 ? 0.716 -24.672 -16.344 1 96.19 128 ILE B O 1
ATOM 4988 N N . GLY B 1 129 ? 0.395 -25.031 -18.547 1 95.5 129 GLY B N 1
ATOM 4989 C CA . GLY B 1 129 ? 1.679 -25.688 -18.719 1 95.5 129 GLY B CA 1
ATOM 4990 C C . GLY B 1 129 ? 2.859 -24.797 -18.391 1 95.5 129 GLY B C 1
ATOM 4991 O O . GLY B 1 129 ? 3.812 -25.234 -17.734 1 95.5 129 GLY B O 1
ATOM 4992 N N . GLY B 1 130 ? 2.781 -23.562 -18.891 1 95.88 130 GLY B N 1
ATOM 4993 C CA . GLY B 1 130 ? 3.861 -22.609 -18.688 1 95.88 130 GLY B CA 1
ATOM 4994 C C . GLY B 1 130 ? 4.246 -22.453 -17.219 1 95.88 130 GLY B C 1
ATOM 4995 O O . GLY B 1 130 ? 5.363 -22.797 -16.828 1 95.88 130 GLY B O 1
ATOM 4996 N N . PRO B 1 131 ? 3.262 -22.016 -16.422 1 97.44 131 PRO B N 1
ATOM 4997 C CA . PRO B 1 131 ? 3.582 -21.844 -15.008 1 97.44 131 PRO B CA 1
ATOM 4998 C C . PRO B 1 131 ? 4.062 -23.141 -14.359 1 97.44 131 PRO B C 1
ATOM 5000 O O . PRO B 1 131 ? 4.895 -23.109 -13.445 1 97.44 131 PRO B O 1
ATOM 5003 N N . THR B 1 132 ? 3.588 -24.266 -14.766 1 97.81 132 THR B N 1
ATOM 5004 C CA . THR B 1 132 ? 4.004 -25.547 -14.195 1 97.81 132 THR B CA 1
ATOM 5005 C C . THR B 1 132 ? 5.48 -25.812 -14.492 1 97.81 132 THR B C 1
ATOM 5007 O O . THR B 1 132 ? 6.238 -26.188 -13.594 1 97.81 132 THR B O 1
ATOM 5010 N N . MET B 1 133 ? 5.863 -25.594 -15.727 1 98.19 133 MET B N 1
ATOM 5011 C CA . MET B 1 133 ? 7.262 -25.781 -16.094 1 98.19 133 MET B CA 1
ATOM 5012 C C . MET B 1 133 ? 8.156 -24.781 -15.375 1 98.19 133 MET B C 1
ATOM 5014 O O . MET B 1 133 ? 9.234 -25.141 -14.898 1 98.19 133 MET B O 1
ATOM 5018 N N . VAL B 1 134 ? 7.668 -23.547 -15.273 1 98.56 134 VAL B N 1
ATOM 5019 C CA . VAL B 1 134 ? 8.422 -22.484 -14.609 1 98.56 134 VAL B CA 1
ATOM 5020 C C . VAL B 1 134 ? 8.664 -22.844 -13.148 1 98.56 134 VAL B C 1
ATOM 5022 O O . VAL B 1 134 ? 9.805 -22.828 -12.68 1 98.56 134 VAL B O 1
ATOM 5025 N N . ARG B 1 135 ? 7.672 -23.281 -12.477 1 98 135 ARG B N 1
ATOM 5026 C CA . ARG B 1 135 ? 7.777 -23.625 -11.062 1 98 135 ARG B CA 1
ATOM 5027 C C . ARG B 1 135 ? 8.633 -24.875 -10.867 1 98 135 ARG B C 1
ATOM 5029 O O . ARG B 1 135 ? 9.43 -24.953 -9.93 1 98 135 ARG B O 1
ATOM 5036 N N . SER B 1 136 ? 8.43 -25.828 -11.727 1 98.44 136 SER B N 1
ATOM 5037 C CA . SER B 1 136 ? 9.203 -27.062 -11.633 1 98.44 136 SER B CA 1
ATOM 5038 C C . SER B 1 136 ? 10.703 -26.781 -11.758 1 98.44 136 SER B C 1
ATOM 5040 O O . SER B 1 136 ? 11.492 -27.25 -10.945 1 98.44 136 SER B O 1
ATOM 5042 N N . ALA B 1 137 ? 10.977 -26.016 -12.766 1 98.75 137 ALA B N 1
ATOM 5043 C CA . ALA B 1 137 ? 12.383 -25.688 -13.008 1 98.75 137 ALA B CA 1
ATOM 5044 C C . ALA B 1 137 ? 12.961 -24.859 -11.867 1 98.75 137 ALA B C 1
ATOM 5046 O O . ALA B 1 137 ? 14.086 -25.125 -11.414 1 98.75 137 ALA B O 1
ATOM 5047 N N . ALA B 1 138 ? 12.203 -23.906 -11.43 1 98.69 138 ALA B N 1
ATOM 5048 C CA . ALA B 1 138 ? 12.664 -23.047 -10.336 1 98.69 138 ALA B CA 1
ATOM 5049 C C . ALA B 1 138 ? 12.891 -23.859 -9.062 1 98.69 138 ALA B C 1
ATOM 5051 O O . ALA B 1 138 ? 13.875 -23.656 -8.352 1 98.69 138 ALA B O 1
ATOM 5052 N N . LYS B 1 139 ? 11.953 -24.766 -8.75 1 98 139 LYS B N 1
ATOM 5053 C CA . LYS B 1 139 ? 12.102 -25.625 -7.582 1 98 139 LYS B CA 1
ATOM 5054 C C . LYS B 1 139 ? 13.383 -26.453 -7.656 1 98 139 LYS B C 1
ATOM 5056 O O . LYS B 1 139 ? 14.055 -26.656 -6.641 1 98 139 LYS B O 1
ATOM 5061 N N . ASN B 1 140 ? 13.75 -26.891 -8.812 1 98.31 140 ASN B N 1
ATOM 5062 C CA . ASN B 1 140 ? 14.922 -27.734 -9 1 98.31 140 ASN B CA 1
ATOM 5063 C C . ASN B 1 140 ? 16.109 -26.922 -9.516 1 98.31 140 ASN B C 1
ATOM 5065 O O . ASN B 1 140 ? 16.922 -27.438 -10.289 1 98.31 140 ASN B O 1
ATOM 5069 N N . HIS B 1 141 ? 16.281 -25.766 -9.109 1 98.12 141 HIS B N 1
ATOM 5070 C CA . HIS B 1 141 ? 17.297 -24.844 -9.617 1 98.12 141 HIS B CA 1
ATOM 5071 C C . HIS B 1 141 ? 18.703 -25.375 -9.359 1 98.12 141 HIS B C 1
ATOM 5073 O O . HIS B 1 141 ? 19.672 -24.922 -9.969 1 98.12 141 HIS B O 1
ATOM 5079 N N . LYS B 1 142 ? 18.875 -26.25 -8.445 1 96.69 142 LYS B N 1
ATOM 5080 C CA . LYS B 1 142 ? 20.172 -26.859 -8.211 1 96.69 142 LYS B CA 1
ATOM 5081 C C . LYS B 1 142 ? 20.703 -27.531 -9.469 1 96.69 142 LYS B C 1
ATOM 5083 O O . LYS B 1 142 ? 21.922 -27.562 -9.703 1 96.69 142 LYS B O 1
ATOM 5088 N N . ASP B 1 143 ? 19.734 -28.031 -10.312 1 97.25 143 ASP B N 1
ATOM 5089 C CA . ASP B 1 143 ? 20.141 -28.812 -11.469 1 97.25 143 ASP B CA 1
ATOM 5090 C C . ASP B 1 143 ? 19.609 -28.219 -12.766 1 97.25 143 ASP B C 1
ATOM 5092 O O . ASP B 1 143 ? 20.062 -28.578 -13.852 1 97.25 143 ASP B O 1
ATOM 5096 N N . VAL B 1 144 ? 18.641 -27.344 -12.664 1 98.5 144 VAL B N 1
ATOM 5097 C CA . VAL B 1 144 ? 17.953 -26.844 -13.859 1 98.5 144 VAL B CA 1
ATOM 5098 C C . VAL B 1 144 ? 17.922 -25.328 -13.844 1 98.5 144 VAL B C 1
ATOM 5100 O O . VAL B 1 144 ? 17.625 -24.719 -12.82 1 98.5 144 VAL B O 1
ATOM 5103 N N . ALA B 1 145 ? 18.266 -24.703 -14.969 1 98.69 145 ALA B N 1
ATOM 5104 C CA . ALA B 1 145 ? 18.094 -23.25 -15.117 1 98.69 145 ALA B CA 1
ATOM 5105 C C . ALA B 1 145 ? 16.719 -22.922 -15.711 1 98.69 145 ALA B C 1
ATOM 5107 O O . ALA B 1 145 ? 16.188 -23.688 -16.531 1 98.69 145 ALA B O 1
ATOM 5108 N N . ILE B 1 146 ? 16.156 -21.859 -15.266 1 98.88 146 ILE B N 1
ATOM 5109 C CA . ILE B 1 146 ? 14.883 -21.391 -15.781 1 98.88 146 ILE B CA 1
ATOM 5110 C C . ILE B 1 146 ? 15.016 -19.938 -16.25 1 98.88 146 ILE B C 1
ATOM 5112 O O . ILE B 1 146 ? 15.539 -19.094 -15.516 1 98.88 146 ILE B O 1
ATOM 5116 N N . VAL B 1 147 ? 14.617 -19.641 -17.438 1 98.75 147 VAL B N 1
ATOM 5117 C CA . VAL B 1 147 ? 14.672 -18.297 -18.016 1 98.75 147 VAL B CA 1
ATOM 5118 C C . VAL B 1 147 ? 13.266 -17.828 -18.359 1 98.75 147 VAL B C 1
ATOM 5120 O O . VAL B 1 147 ? 12.578 -18.438 -19.188 1 98.75 147 VAL B O 1
ATOM 5123 N N . VAL B 1 148 ? 12.859 -16.719 -17.781 1 98.38 148 VAL B N 1
ATOM 5124 C CA . VAL B 1 148 ? 11.5 -16.25 -18.016 1 98.38 148 VAL B CA 1
ATOM 5125 C C . VAL B 1 148 ? 11.531 -14.898 -18.734 1 98.38 148 VAL B C 1
ATOM 5127 O O . VAL B 1 148 ? 10.5 -14.406 -19.188 1 98.38 148 VAL B O 1
ATOM 5130 N N . LYS B 1 149 ? 12.703 -14.289 -18.875 1 97.12 149 LYS B N 1
ATOM 5131 C CA . LYS B 1 149 ? 12.859 -13.016 -19.562 1 97.12 149 LYS B CA 1
ATOM 5132 C C . LYS B 1 149 ? 13.898 -13.117 -20.672 1 97.12 149 LYS B C 1
ATOM 5134 O O . LYS B 1 149 ? 15.008 -13.609 -20.453 1 97.12 149 LYS B O 1
ATOM 5139 N N . SER B 1 150 ? 13.531 -12.531 -21.812 1 97.38 150 SER B N 1
ATOM 5140 C CA . SER B 1 150 ? 14.43 -12.602 -22.953 1 97.38 150 SER B CA 1
ATOM 5141 C C . SER B 1 150 ? 15.68 -11.75 -22.734 1 97.38 150 SER B C 1
ATOM 5143 O O . SER B 1 150 ? 16.719 -11.984 -23.344 1 97.38 150 SER B O 1
ATOM 5145 N N . SER B 1 151 ? 15.602 -10.805 -21.844 1 96.69 151 SER B N 1
ATOM 5146 C CA . SER B 1 151 ? 16.734 -9.93 -21.562 1 96.69 151 SER B CA 1
ATOM 5147 C C . SER B 1 151 ? 17.875 -10.695 -20.906 1 96.69 151 SER B C 1
ATOM 5149 O O . SER B 1 151 ? 19 -10.203 -20.828 1 96.69 151 SER B O 1
ATOM 5151 N N . ASP B 1 152 ? 17.672 -11.906 -20.453 1 98 152 ASP B N 1
ATOM 5152 C CA . ASP B 1 152 ? 18.703 -12.703 -19.766 1 98 152 ASP B CA 1
ATOM 5153 C C . ASP B 1 152 ? 19.5 -13.539 -20.766 1 98 152 ASP B C 1
ATOM 5155 O O . ASP B 1 152 ? 20.547 -14.086 -20.422 1 98 152 ASP B O 1
ATOM 5159 N N . TYR B 1 153 ? 19.062 -13.641 -22.047 1 98.5 153 TYR B N 1
ATOM 5160 C CA . TYR B 1 153 ? 19.641 -14.547 -23.031 1 98.5 153 TYR B CA 1
ATOM 5161 C C . TYR B 1 153 ? 21.125 -14.273 -23.203 1 98.5 153 TYR B C 1
ATOM 5163 O O . TYR B 1 153 ? 21.953 -15.188 -23.078 1 98.5 153 TYR B O 1
ATOM 5171 N N . PRO B 1 154 ? 21.531 -12.992 -23.359 1 98.25 154 PRO B N 1
ATOM 5172 C CA . PRO B 1 154 ? 22.953 -12.727 -23.625 1 98.25 154 PRO B CA 1
ATOM 5173 C C . PRO B 1 154 ? 23.844 -13.125 -22.453 1 98.25 154 PRO B C 1
ATOM 5175 O O . PRO B 1 154 ? 24.906 -13.727 -22.656 1 98.25 154 PRO B O 1
ATOM 5178 N N . ALA B 1 155 ? 23.438 -12.805 -21.266 1 97.88 155 ALA B N 1
ATOM 5179 C CA . ALA B 1 155 ? 24.234 -13.117 -20.094 1 97.88 155 ALA B CA 1
ATOM 5180 C C . ALA B 1 155 ? 24.406 -14.625 -19.922 1 97.88 155 ALA B C 1
ATOM 5182 O O . ALA B 1 155 ? 25.453 -15.094 -19.469 1 97.88 155 ALA B O 1
ATOM 5183 N N . ILE B 1 156 ? 23.391 -15.391 -20.234 1 98.5 156 ILE B N 1
ATOM 5184 C CA . ILE B 1 156 ? 23.422 -16.844 -20.109 1 98.5 156 ILE B CA 1
ATOM 5185 C C . ILE B 1 156 ? 24.438 -17.422 -21.094 1 98.5 156 ILE B C 1
ATOM 5187 O O . ILE B 1 156 ? 25.266 -18.25 -20.734 1 98.5 156 ILE B O 1
ATOM 5191 N N . ILE B 1 157 ? 24.406 -16.938 -22.344 1 98.56 157 ILE B N 1
ATOM 5192 C CA . ILE B 1 157 ? 25.328 -17.406 -23.359 1 98.56 157 ILE B CA 1
ATOM 5193 C C . ILE B 1 157 ? 26.766 -17.094 -22.969 1 98.56 157 ILE B C 1
ATOM 5195 O O . ILE B 1 157 ? 27.656 -17.938 -23.078 1 98.56 157 ILE B O 1
ATOM 5199 N N . THR B 1 158 ? 26.938 -15.883 -22.5 1 98.44 158 THR B N 1
ATOM 5200 C CA . THR B 1 158 ? 28.266 -15.461 -22.062 1 98.44 158 THR B CA 1
ATOM 5201 C C . THR B 1 158 ? 28.797 -16.391 -20.969 1 98.44 158 THR B C 1
ATOM 5203 O O . THR B 1 158 ? 29.969 -16.781 -21 1 98.44 158 THR B O 1
ATOM 5206 N N . GLU B 1 159 ? 27.969 -16.75 -20.016 1 98.12 159 GLU B N 1
ATOM 5207 C CA . GLU B 1 159 ? 28.422 -17.609 -18.922 1 98.12 159 GLU B CA 1
ATOM 5208 C C . GLU B 1 159 ? 28.703 -19.016 -19.422 1 98.12 159 GLU B C 1
ATOM 5210 O O . GLU B 1 159 ? 29.641 -19.672 -18.953 1 98.12 159 GLU B O 1
ATOM 5215 N N . LEU B 1 160 ? 27.875 -19.562 -20.312 1 98.31 160 LEU B N 1
ATOM 5216 C CA . LEU B 1 160 ? 28.141 -20.875 -20.891 1 98.31 160 LEU B CA 1
ATOM 5217 C C . LEU B 1 160 ? 29.516 -20.906 -21.547 1 98.31 160 LEU B C 1
ATOM 5219 O O . LEU B 1 160 ? 30.266 -21.875 -21.359 1 98.31 160 LEU B O 1
ATOM 5223 N N . ASP B 1 161 ? 29.859 -19.844 -22.203 1 98.06 161 ASP B N 1
ATOM 5224 C CA . ASP B 1 161 ? 31.156 -19.766 -22.875 1 98.06 161 ASP B CA 1
ATOM 5225 C C . ASP B 1 161 ? 32.281 -19.703 -21.859 1 98.06 161 ASP B C 1
ATOM 5227 O O . ASP B 1 161 ? 33.344 -20.297 -22.094 1 98.06 161 ASP B O 1
ATOM 5231 N N . ASN B 1 162 ? 32.031 -19.047 -20.797 1 97.62 162 ASN B N 1
ATOM 5232 C CA . ASN B 1 162 ? 33.094 -18.812 -19.812 1 97.62 162 ASN B CA 1
ATOM 5233 C C . ASN B 1 162 ? 33.25 -19.984 -18.875 1 97.62 162 ASN B C 1
ATOM 5235 O O . ASN B 1 162 ? 34.219 -20.078 -18.141 1 97.62 162 ASN B O 1
ATOM 5239 N N . ASN B 1 163 ? 32.312 -20.906 -18.906 1 97.38 163 ASN B N 1
ATOM 5240 C CA . ASN B 1 163 ? 32.312 -21.984 -17.922 1 97.38 163 ASN B CA 1
ATOM 5241 C C . ASN B 1 163 ? 32.125 -23.344 -18.594 1 97.38 163 ASN B C 1
ATOM 5243 O O . ASN B 1 163 ? 31.422 -24.203 -18.062 1 97.38 163 ASN B O 1
ATOM 5247 N N . ASP B 1 164 ? 32.688 -23.5 -19.781 1 95.88 164 ASP B N 1
ATOM 5248 C CA . ASP B 1 164 ? 32.719 -24.781 -20.469 1 95.88 164 ASP B CA 1
ATOM 5249 C C . ASP B 1 164 ? 31.328 -25.375 -20.609 1 95.88 164 ASP B C 1
ATOM 5251 O O . ASP B 1 164 ? 31.078 -26.516 -20.234 1 95.88 164 ASP B O 1
ATOM 5255 N N . GLY B 1 165 ? 30.375 -24.5 -20.984 1 97.62 165 GLY B N 1
ATOM 5256 C CA . GLY B 1 165 ? 29.031 -24.938 -21.297 1 97.62 165 GLY B CA 1
ATOM 5257 C C . GLY B 1 165 ? 28.172 -25.141 -20.047 1 97.62 165 GLY B C 1
ATOM 5258 O O . GLY B 1 165 ? 27.141 -25.828 -20.094 1 97.62 165 GLY B O 1
ATOM 5259 N N . SER B 1 166 ? 28.688 -24.516 -18.906 1 98.12 166 SER B N 1
ATOM 5260 C CA . SER B 1 166 ? 27.969 -24.703 -17.656 1 98.12 166 SER B CA 1
ATOM 5261 C C . SER B 1 166 ? 27.484 -23.375 -17.078 1 98.12 166 SER B C 1
ATOM 5263 O O . SER B 1 166 ? 28.031 -22.328 -17.406 1 98.12 166 SER B O 1
ATOM 5265 N N . LEU B 1 167 ? 26.453 -23.438 -16.297 1 98.12 167 LEU B N 1
ATOM 5266 C CA . LEU B 1 167 ? 26.031 -22.312 -15.461 1 98.12 167 LEU B CA 1
ATOM 5267 C C . LEU B 1 167 ? 26.391 -22.547 -14 1 98.12 167 LEU B C 1
ATOM 5269 O O . LEU B 1 167 ? 26.438 -23.703 -13.547 1 98.12 167 LEU B O 1
ATOM 5273 N N . THR B 1 168 ? 26.625 -21.5 -13.305 1 97.56 168 THR B N 1
ATOM 5274 C CA . THR B 1 168 ? 26.984 -21.594 -11.891 1 97.56 168 THR B CA 1
ATOM 5275 C C . THR B 1 168 ? 25.719 -21.625 -11.016 1 97.56 168 THR B C 1
ATOM 5277 O O . THR B 1 168 ? 24.641 -21.25 -11.469 1 97.56 168 THR B O 1
ATOM 5280 N N . TYR B 1 169 ? 25.922 -22.094 -9.781 1 97.19 169 TYR B N 1
ATOM 5281 C CA . TYR B 1 169 ? 24.797 -22.188 -8.859 1 97.19 169 TYR B CA 1
ATOM 5282 C C . TYR B 1 169 ? 24.172 -20.812 -8.602 1 97.19 169 TYR B C 1
ATOM 5284 O O . TYR B 1 169 ? 22.953 -20.656 -8.656 1 97.19 169 TYR B O 1
ATOM 5292 N N . PRO B 1 170 ? 24.953 -19.75 -8.328 1 96.44 170 PRO B N 1
ATOM 5293 C CA . PRO B 1 170 ? 24.344 -18.438 -8.078 1 96.44 170 PRO B CA 1
ATOM 5294 C C . PRO B 1 170 ? 23.484 -17.953 -9.242 1 96.44 170 PRO B C 1
ATOM 5296 O O . PRO B 1 170 ? 22.422 -17.375 -9.031 1 96.44 170 PRO B O 1
ATOM 5299 N N . THR B 1 171 ? 23.953 -18.25 -10.445 1 97.56 171 THR B N 1
ATOM 5300 C CA . THR B 1 171 ? 23.203 -17.844 -11.625 1 97.56 171 THR B CA 1
ATOM 5301 C C . THR B 1 171 ? 21.875 -18.594 -11.688 1 97.56 171 THR B C 1
ATOM 5303 O O . THR B 1 171 ? 20.812 -17.984 -11.867 1 97.56 171 THR B O 1
ATOM 5306 N N . ARG B 1 172 ? 21.875 -19.906 -11.539 1 98.44 172 ARG B N 1
ATOM 5307 C CA . ARG B 1 172 ? 20.656 -20.703 -11.586 1 98.44 172 ARG B CA 1
ATOM 5308 C C . ARG B 1 172 ? 19.688 -20.297 -10.484 1 98.44 172 ARG B C 1
ATOM 5310 O O . ARG B 1 172 ? 18.484 -20.219 -10.703 1 98.44 172 ARG B O 1
ATOM 5317 N N . PHE B 1 173 ? 20.281 -20.047 -9.289 1 98.31 173 PHE B N 1
ATOM 5318 C CA . PHE B 1 173 ? 19.453 -19.641 -8.156 1 98.31 173 PHE B CA 1
ATOM 5319 C C . PHE B 1 173 ? 18.781 -18.312 -8.422 1 98.31 173 PHE B C 1
ATOM 5321 O O . PHE B 1 173 ? 17.578 -18.141 -8.188 1 98.31 173 PHE B O 1
ATOM 5328 N N . ASN B 1 174 ? 19.516 -17.391 -8.922 1 98.19 174 ASN B N 1
ATOM 5329 C CA . ASN B 1 174 ? 18.984 -16.078 -9.258 1 98.19 174 ASN B CA 1
ATOM 5330 C C . ASN B 1 174 ? 17.875 -16.172 -10.305 1 98.19 174 ASN B C 1
ATOM 5332 O O . ASN B 1 174 ? 16.844 -15.516 -10.18 1 98.19 174 ASN B O 1
ATOM 5336 N N . LEU B 1 175 ? 18.078 -16.922 -11.305 1 98.69 175 LEU B N 1
ATOM 5337 C CA . LEU B 1 175 ? 17.078 -17.141 -12.352 1 98.69 175 LEU B CA 1
ATOM 5338 C C . LEU B 1 175 ? 15.82 -17.781 -11.773 1 98.69 175 LEU B C 1
ATOM 5340 O O . LEU B 1 175 ? 14.703 -17.438 -12.18 1 98.69 175 LEU B O 1
ATOM 5344 N N . ALA B 1 176 ? 15.992 -18.703 -10.844 1 98.81 176 ALA B N 1
ATOM 5345 C CA . ALA B 1 176 ? 14.859 -19.359 -10.203 1 98.81 176 ALA B CA 1
ATOM 5346 C C . ALA B 1 176 ? 14 -18.359 -9.438 1 98.81 176 ALA B C 1
ATOM 5348 O O . ALA B 1 176 ? 12.766 -18.406 -9.508 1 98.81 176 ALA B O 1
ATOM 5349 N N . ILE B 1 177 ? 14.648 -17.5 -8.68 1 98.69 177 ILE B N 1
ATOM 5350 C CA . ILE B 1 177 ? 13.906 -16.516 -7.91 1 98.69 177 ILE B CA 1
ATOM 5351 C C . ILE B 1 177 ? 13.18 -15.562 -8.859 1 98.69 177 ILE B C 1
ATOM 5353 O O . ILE B 1 177 ? 12.016 -15.219 -8.625 1 98.69 177 ILE B O 1
ATOM 5357 N N . LYS B 1 178 ? 13.844 -15.133 -9.93 1 98.44 178 LYS B N 1
ATOM 5358 C CA . LYS B 1 178 ? 13.195 -14.328 -10.961 1 98.44 178 LYS B CA 1
ATOM 5359 C C . LYS B 1 178 ? 11.945 -15.023 -11.492 1 98.44 178 LYS B C 1
ATOM 5361 O O . LYS B 1 178 ? 10.938 -14.367 -11.773 1 98.44 178 LYS B O 1
ATOM 5366 N N . ALA B 1 179 ? 12.039 -16.266 -11.609 1 98.75 179 ALA B N 1
ATOM 5367 C CA . ALA B 1 179 ? 10.914 -17.062 -12.094 1 98.75 179 ALA B CA 1
ATOM 5368 C C . ALA B 1 179 ? 9.766 -17.062 -11.086 1 98.75 179 ALA B C 1
ATOM 5370 O O . ALA B 1 179 ? 8.594 -16.938 -11.469 1 98.75 179 ALA B O 1
ATOM 5371 N N . PHE B 1 180 ? 10.078 -17.25 -9.781 1 98.56 180 PHE B N 1
ATOM 5372 C CA . PHE B 1 180 ? 9.047 -17.172 -8.75 1 98.56 180 PHE B CA 1
ATOM 5373 C C . PHE B 1 180 ? 8.383 -15.805 -8.75 1 98.56 180 PHE B C 1
ATOM 5375 O O . PHE B 1 180 ? 7.168 -15.703 -8.594 1 98.56 180 PHE B O 1
ATOM 5382 N N . GLU B 1 181 ? 9.156 -14.758 -8.898 1 98.31 181 GLU B N 1
ATOM 5383 C CA . GLU B 1 181 ? 8.625 -13.406 -9 1 98.31 181 GLU B CA 1
ATOM 5384 C C . GLU B 1 181 ? 7.691 -13.266 -10.195 1 98.31 181 GLU B C 1
ATOM 5386 O O . GLU B 1 181 ? 6.641 -12.625 -10.102 1 98.31 181 GLU B O 1
ATOM 5391 N N . HIS B 1 182 ? 8.102 -13.867 -11.289 1 97.75 182 HIS B N 1
ATOM 5392 C CA . HIS B 1 182 ? 7.328 -13.82 -12.523 1 97.75 182 HIS B CA 1
ATOM 5393 C C . HIS B 1 182 ? 5.977 -14.5 -12.352 1 97.75 182 HIS B C 1
ATOM 5395 O O . HIS B 1 182 ? 4.949 -13.977 -12.781 1 97.75 182 HIS B O 1
ATOM 5401 N N . THR B 1 183 ? 5.926 -15.609 -11.711 1 97.75 183 THR B N 1
ATOM 5402 C CA . THR B 1 183 ? 4.676 -16.328 -11.484 1 97.75 183 THR B CA 1
ATOM 5403 C C . THR B 1 183 ? 3.787 -15.586 -10.5 1 97.75 183 THR B C 1
ATOM 5405 O O . THR B 1 183 ? 2.562 -15.578 -10.641 1 97.75 183 THR B O 1
ATOM 5408 N N . ALA B 1 184 ? 4.422 -15.008 -9.477 1 98 184 ALA B N 1
ATOM 5409 C CA . ALA B 1 184 ? 3.652 -14.211 -8.523 1 98 184 ALA B CA 1
ATOM 5410 C C . ALA B 1 184 ? 2.936 -13.062 -9.219 1 98 184 ALA B C 1
ATOM 5412 O O . ALA B 1 184 ? 1.748 -12.828 -8.984 1 98 184 ALA B O 1
ATOM 5413 N N . ALA B 1 185 ? 3.652 -12.359 -10.078 1 97.31 185 ALA B N 1
ATOM 5414 C CA . ALA B 1 185 ? 3.059 -11.25 -10.82 1 97.31 185 ALA B CA 1
ATOM 5415 C C . ALA B 1 185 ? 1.951 -11.734 -11.75 1 97.31 185 ALA B C 1
ATOM 5417 O O . ALA B 1 185 ? 0.892 -11.109 -11.844 1 97.31 185 ALA B O 1
ATOM 5418 N N . TYR B 1 186 ? 2.217 -12.836 -12.422 1 97.31 186 TYR B N 1
ATOM 5419 C CA . TYR B 1 186 ? 1.271 -13.422 -13.359 1 97.31 186 TYR B CA 1
ATOM 5420 C C . TYR B 1 186 ? -0.033 -13.797 -12.664 1 97.31 186 TYR B C 1
ATOM 5422 O O . TYR B 1 186 ? -1.116 -13.422 -13.117 1 97.31 186 TYR B O 1
ATOM 5430 N N . ASP B 1 187 ? 0.041 -14.477 -11.539 1 97.88 187 ASP B N 1
ATOM 5431 C CA . ASP B 1 187 ? -1.14 -14.906 -10.805 1 97.88 187 ASP B CA 1
ATOM 5432 C C . ASP B 1 187 ? -1.862 -13.719 -10.172 1 97.88 187 ASP B C 1
ATOM 5434 O O . ASP B 1 187 ? -3.088 -13.727 -10.039 1 97.88 187 ASP B O 1
ATOM 5438 N N . SER B 1 188 ? -1.122 -12.719 -9.805 1 97.75 188 SER B N 1
ATOM 5439 C CA . SER B 1 188 ? -1.723 -11.492 -9.281 1 97.75 188 SER B CA 1
ATOM 5440 C C . SER B 1 188 ? -2.646 -10.852 -10.312 1 97.75 188 SER B C 1
ATOM 5442 O O . SER B 1 188 ? -3.762 -10.445 -9.984 1 97.75 188 SER B O 1
ATOM 5444 N N . MET B 1 189 ? -2.209 -10.766 -11.555 1 97.25 189 MET B N 1
ATOM 5445 C CA . MET B 1 189 ? -2.996 -10.148 -12.617 1 97.25 189 MET B CA 1
ATOM 5446 C C . MET B 1 189 ? -4.293 -10.922 -12.852 1 97.25 189 MET B C 1
ATOM 5448 O O . MET B 1 189 ? -5.352 -10.312 -13.039 1 97.25 189 MET B O 1
ATOM 5452 N N . ILE B 1 190 ? -4.148 -12.203 -12.797 1 98.12 190 ILE B N 1
ATOM 5453 C CA . ILE B 1 190 ? -5.305 -13.062 -13.031 1 98.12 190 ILE B CA 1
ATOM 5454 C C . ILE B 1 190 ? -6.32 -12.875 -11.906 1 98.12 190 ILE B C 1
ATOM 5456 O O . ILE B 1 190 ? -7.504 -12.641 -12.164 1 98.12 190 ILE B O 1
ATOM 5460 N N . ALA B 1 191 ? -5.871 -12.969 -10.672 1 98.44 191 ALA B N 1
ATOM 5461 C CA . ALA B 1 191 ? -6.758 -12.82 -9.523 1 98.44 191 ALA B CA 1
ATOM 5462 C C . ALA B 1 191 ? -7.418 -11.438 -9.516 1 98.44 191 ALA B C 1
ATOM 5464 O O . ALA B 1 191 ? -8.609 -11.32 -9.234 1 98.44 191 ALA B O 1
ATOM 5465 N N . ASN B 1 192 ? -6.656 -10.391 -9.82 1 98.06 192 ASN B N 1
ATOM 5466 C CA . ASN B 1 192 ? -7.199 -9.031 -9.852 1 98.06 192 ASN B CA 1
ATOM 5467 C C . ASN B 1 192 ? -8.297 -8.891 -10.898 1 98.06 192 ASN B C 1
ATOM 5469 O O . ASN B 1 192 ? -9.336 -8.273 -10.641 1 98.06 192 ASN B O 1
ATOM 5473 N N . TYR B 1 193 ? -8.055 -9.422 -12.094 1 97.5 193 TYR B N 1
ATOM 5474 C CA . TYR B 1 193 ? -9.023 -9.297 -13.18 1 97.5 193 TYR B CA 1
ATOM 5475 C C . TYR B 1 193 ? -10.312 -10.031 -12.844 1 97.5 193 TYR B C 1
ATOM 5477 O O . TYR B 1 193 ? -11.398 -9.445 -12.875 1 97.5 193 TYR B O 1
ATOM 5485 N N . PHE B 1 194 ? -10.219 -11.281 -12.422 1 98.19 194 PHE B N 1
ATOM 5486 C CA . PHE B 1 194 ? -11.406 -12.102 -12.219 1 98.19 194 PHE B CA 1
ATOM 5487 C C . PHE B 1 194 ? -12.102 -11.727 -10.914 1 98.19 194 PHE B C 1
ATOM 5489 O O . PHE B 1 194 ? -13.312 -11.891 -10.781 1 98.19 194 PHE B O 1
ATOM 5496 N N . GLY B 1 195 ? -11.359 -11.211 -9.977 1 98.38 195 GLY B N 1
ATOM 5497 C CA . GLY B 1 195 ? -11.938 -10.766 -8.719 1 98.38 195 GLY B CA 1
ATOM 5498 C C . GLY B 1 195 ? -12.977 -9.672 -8.891 1 98.38 195 GLY B C 1
ATOM 5499 O O . GLY B 1 195 ? -13.812 -9.461 -8.016 1 98.38 195 GLY B O 1
ATOM 5500 N N . THR B 1 196 ? -12.891 -8.922 -10.008 1 97.62 196 THR B N 1
ATOM 5501 C CA . THR B 1 196 ? -13.844 -7.852 -10.273 1 97.62 196 THR B CA 1
ATOM 5502 C C . THR B 1 196 ? -15.195 -8.422 -10.695 1 97.62 196 THR B C 1
ATOM 5504 O O . THR B 1 196 ? -16.203 -7.707 -10.703 1 97.62 196 THR B O 1
ATOM 5507 N N . LEU B 1 197 ? -15.25 -9.734 -11.031 1 97.44 197 LEU B N 1
ATOM 5508 C CA . LEU B 1 197 ? -16.406 -10.305 -11.719 1 97.44 197 LEU B CA 1
ATOM 5509 C C . LEU B 1 197 ? -17.266 -11.109 -10.742 1 97.44 197 LEU B C 1
ATOM 5511 O O . LEU B 1 197 ? -18.312 -11.633 -11.125 1 97.44 197 LEU B O 1
ATOM 5515 N N . VAL B 1 198 ? -16.844 -11.273 -9.516 1 97.75 198 VAL B N 1
ATOM 5516 C CA . VAL B 1 198 ? -17.578 -12.047 -8.516 1 97.75 198 VAL B CA 1
ATOM 5517 C C . VAL B 1 198 ? -17.859 -11.172 -7.293 1 97.75 198 VAL B C 1
ATOM 5519 O O . VAL B 1 198 ? -17.219 -10.133 -7.102 1 97.75 198 VAL B O 1
ATOM 5522 N N . PRO B 1 199 ? -18.828 -11.602 -6.457 1 97.62 199 PRO B N 1
ATOM 5523 C CA . PRO B 1 199 ? -19.125 -10.82 -5.25 1 97.62 199 PRO B CA 1
ATOM 5524 C C . PRO B 1 199 ? -17.984 -10.828 -4.25 1 97.62 199 PRO B C 1
ATOM 5526 O O . PRO B 1 199 ? -17.234 -11.812 -4.16 1 97.62 199 PRO B O 1
ATOM 5529 N N . PRO B 1 200 ? -17.781 -9.703 -3.502 1 97.62 200 PRO B N 1
ATOM 5530 C CA . PRO B 1 200 ? -16.797 -9.695 -2.422 1 97.62 200 PRO B CA 1
ATOM 5531 C C . PRO B 1 200 ? -17.172 -10.633 -1.274 1 97.62 200 PRO B C 1
ATOM 5533 O O . PRO B 1 200 ? -18.312 -11.102 -1.203 1 97.62 200 PRO B O 1
ATOM 5536 N N . TYR B 1 201 ? -16.172 -10.938 -0.452 1 97 201 TYR B N 1
ATOM 5537 C CA . TYR B 1 201 ? -16.406 -11.82 0.685 1 97 201 TYR B CA 1
ATOM 5538 C C . TYR B 1 201 ? -17.156 -11.094 1.796 1 97 201 TYR B C 1
ATOM 5540 O O . TYR B 1 201 ? -17.781 -11.727 2.658 1 97 201 TYR B O 1
ATOM 5548 N N . HIS B 1 202 ? -17.047 -9.734 1.78 1 94.94 202 HIS B N 1
ATOM 5549 C CA . HIS B 1 202 ? -17.672 -8.891 2.787 1 94.94 202 HIS B CA 1
ATOM 5550 C C . HIS B 1 202 ? -18.547 -7.816 2.139 1 94.94 202 HIS B C 1
ATOM 5552 O O . HIS B 1 202 ? -18.359 -7.484 0.968 1 94.94 202 HIS B O 1
ATOM 5558 N N . GLY B 1 203 ? -19.469 -7.309 2.896 1 89.56 203 GLY B N 1
ATOM 5559 C CA . GLY B 1 203 ? -20.297 -6.227 2.398 1 89.56 203 GLY B CA 1
ATOM 5560 C C . GLY B 1 203 ? -21.422 -6.699 1.489 1 89.56 203 GLY B C 1
ATOM 5561 O O . GLY B 1 203 ? -22.156 -7.633 1.829 1 89.56 203 GLY B O 1
ATOM 5562 N N . ASP B 1 204 ? -21.562 -6.051 0.377 1 89.69 204 ASP B N 1
ATOM 5563 C CA . ASP B 1 204 ? -22.578 -6.426 -0.597 1 89.69 204 ASP B CA 1
ATOM 5564 C C . ASP B 1 204 ? -22.156 -7.648 -1.402 1 89.69 204 ASP B C 1
ATOM 5566 O O . ASP B 1 204 ? -21.438 -7.52 -2.402 1 89.69 204 ASP B O 1
ATOM 5570 N N . THR B 1 205 ? -22.703 -8.773 -1.095 1 93.31 205 THR B N 1
ATOM 5571 C CA . THR B 1 205 ? -22.281 -10.031 -1.7 1 93.31 205 THR B CA 1
ATOM 5572 C C . THR B 1 205 ? -23.266 -10.461 -2.785 1 93.31 205 THR B C 1
ATOM 5574 O O . THR B 1 205 ? -23.328 -11.641 -3.141 1 93.31 205 THR B O 1
ATOM 5577 N N . GLU B 1 206 ? -24.078 -9.547 -3.23 1 93.69 206 GLU B N 1
ATOM 5578 C CA . GLU B 1 206 ? -25.094 -9.898 -4.215 1 93.69 206 GLU B CA 1
ATOM 5579 C C . GLU B 1 206 ? -24.656 -9.523 -5.625 1 93.69 206 GLU B C 1
ATOM 5581 O O . GLU B 1 206 ? -25.203 -10.023 -6.609 1 93.69 206 GLU B O 1
ATOM 5586 N N . GLN B 1 207 ? -23.719 -8.641 -5.676 1 95.38 207 GLN B N 1
ATOM 5587 C CA . GLN B 1 207 ? -23.234 -8.18 -6.973 1 95.38 207 GLN B CA 1
ATOM 5588 C C . GLN B 1 207 ? -21.719 -8.383 -7.09 1 95.38 207 GLN B C 1
ATOM 5590 O O . GLN B 1 207 ? -21.031 -8.484 -6.078 1 95.38 207 GLN B O 1
ATOM 5595 N N . PRO B 1 208 ? -21.234 -8.461 -8.359 1 97.19 208 PRO B N 1
ATOM 5596 C CA . PRO B 1 208 ? -19.766 -8.523 -8.523 1 97.19 208 PRO B CA 1
ATOM 5597 C C . PRO B 1 208 ? -19.047 -7.359 -7.859 1 97.19 208 PRO B C 1
ATOM 5599 O O . PRO B 1 208 ? -19.609 -6.27 -7.734 1 97.19 208 PRO B O 1
ATOM 5602 N N . SER B 1 209 ? -17.844 -7.562 -7.484 1 97 209 SER B N 1
ATOM 5603 C CA . SER B 1 209 ? -17.047 -6.578 -6.762 1 97 209 SER B CA 1
ATOM 5604 C C . SER B 1 209 ? -16.812 -5.328 -7.605 1 97 209 SER B C 1
ATOM 5606 O O . SER B 1 209 ? -16.719 -4.223 -7.07 1 97 209 SER B O 1
ATOM 5608 N N . GLY B 1 210 ? -16.609 -5.512 -8.945 1 9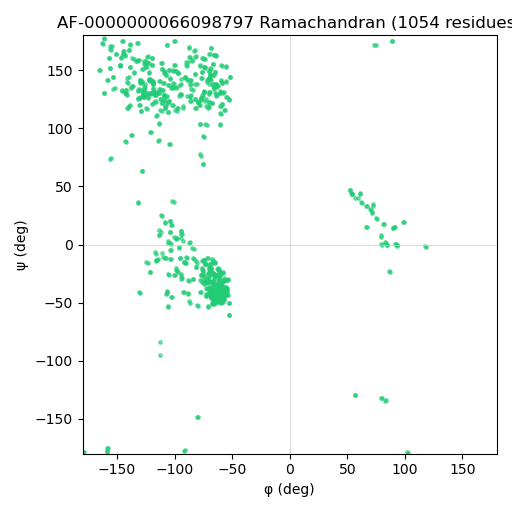4.88 210 GLY B N 1
ATO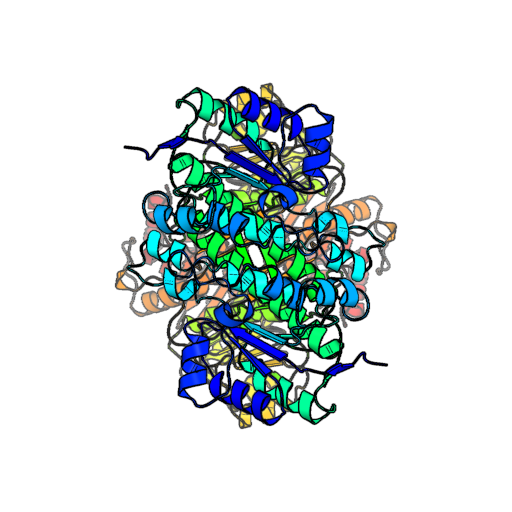M 5609 C CA . GLY B 1 210 ? -16.516 -4.375 -9.844 1 94.88 210 GLY B CA 1
ATOM 5610 C C . GLY B 1 210 ? -15.125 -3.75 -9.875 1 94.88 210 GLY B C 1
ATOM 5611 O O . GLY B 1 210 ? -14.125 -4.457 -9.984 1 94.88 210 GLY B O 1
ATOM 5612 N N . HIS B 1 211 ? -15.086 -2.373 -9.797 1 94.69 211 HIS B N 1
ATOM 5613 C CA . HIS B 1 211 ? -13.891 -1.561 -10 1 94.69 211 HIS B CA 1
ATOM 5614 C C . HIS B 1 211 ? -12.758 -1.998 -9.078 1 94.69 211 HIS B C 1
ATOM 5616 O O . HIS B 1 211 ? -11.586 -1.95 -9.461 1 94.69 211 HIS B O 1
ATOM 5622 N N . PHE B 1 212 ? -13.078 -2.311 -7.902 1 98 212 PHE B N 1
ATOM 5623 C CA . PHE B 1 212 ? -12.133 -2.83 -6.926 1 98 212 PHE B CA 1
ATOM 5624 C C . PHE B 1 212 ? -12.336 -4.324 -6.711 1 98 212 PHE B C 1
ATOM 5626 O O . PHE B 1 212 ? -13.344 -4.742 -6.145 1 98 212 PHE B O 1
ATOM 5633 N N . PRO B 1 213 ? -11.328 -5.117 -7.117 1 98.5 213 PRO B N 1
ATOM 5634 C CA . PRO B 1 213 ? -11.508 -6.57 -7.086 1 98.5 213 PRO B CA 1
ATOM 5635 C C . PRO B 1 213 ? -11.703 -7.113 -5.672 1 98.5 213 PRO B C 1
ATOM 5637 O O . PRO B 1 213 ? -11.344 -6.449 -4.699 1 98.5 213 PRO B O 1
ATOM 5640 N N . ARG B 1 214 ? -12.211 -8.328 -5.559 1 98.5 214 ARG B N 1
ATOM 5641 C CA . ARG B 1 214 ? -12.5 -9.008 -4.297 1 98.5 214 ARG B CA 1
ATOM 5642 C C . ARG B 1 214 ? -11.234 -9.141 -3.453 1 98.5 214 ARG B C 1
ATOM 5644 O O . ARG B 1 214 ? -11.281 -9 -2.23 1 98.5 214 ARG B O 1
ATOM 5651 N N . THR B 1 215 ? -10.172 -9.484 -4.129 1 98.69 215 THR B N 1
ATOM 5652 C CA . THR B 1 215 ? -8.836 -9.406 -3.537 1 98.69 215 THR B CA 1
ATOM 5653 C C . THR B 1 215 ? -7.938 -8.484 -4.355 1 98.69 215 THR B C 1
ATOM 5655 O O . THR B 1 215 ? -8.055 -8.414 -5.582 1 98.69 215 THR B O 1
ATOM 5658 N N . LEU B 1 216 ? -7.129 -7.734 -3.635 1 98.69 216 LEU B N 1
ATOM 5659 C CA . LEU B 1 216 ? -6.172 -6.848 -4.285 1 98.69 216 LEU B CA 1
ATOM 5660 C C . LEU B 1 216 ? -4.746 -7.371 -4.129 1 98.69 216 LEU B C 1
ATOM 5662 O O . LEU B 1 216 ? -4.254 -7.52 -3.008 1 98.69 216 LEU B O 1
ATOM 5666 N N . ASN B 1 217 ? -4.148 -7.668 -5.258 1 98.44 217 ASN B N 1
ATOM 5667 C CA . ASN B 1 217 ? -2.77 -8.148 -5.309 1 98.44 217 ASN B CA 1
ATOM 5668 C C . ASN B 1 217 ? -1.842 -7.113 -5.941 1 98.44 217 ASN B C 1
ATOM 5670 O O . ASN B 1 217 ? -2.051 -6.707 -7.086 1 98.44 217 ASN B O 1
ATOM 5674 N N . LEU B 1 218 ? -0.833 -6.711 -5.188 1 98.19 218 LEU B N 1
ATOM 5675 C CA . LEU B 1 218 ? 0.085 -5.672 -5.637 1 98.19 218 LEU B CA 1
ATOM 5676 C C . LEU B 1 218 ? 1.511 -6.207 -5.73 1 98.19 218 LEU B C 1
ATOM 5678 O O . LEU B 1 218 ? 1.942 -6.98 -4.871 1 98.19 218 LEU B O 1
ATOM 5682 N N . ASN B 1 219 ? 2.217 -5.809 -6.766 1 98 219 ASN B N 1
ATOM 5683 C CA . ASN B 1 219 ? 3.602 -6.207 -6.996 1 98 219 ASN B CA 1
ATOM 5684 C C . ASN B 1 219 ? 4.504 -4.996 -7.223 1 98 219 ASN B C 1
ATOM 5686 O O . ASN B 1 219 ? 4.207 -4.148 -8.07 1 98 219 ASN B O 1
ATOM 5690 N N . TYR B 1 220 ? 5.594 -4.926 -6.477 1 98.5 220 TYR B N 1
ATOM 5691 C CA . TYR B 1 220 ? 6.559 -3.838 -6.602 1 98.5 220 TYR B CA 1
ATOM 5692 C C . TYR B 1 220 ? 7.98 -4.379 -6.699 1 98.5 220 TYR B C 1
ATOM 5694 O O . TYR B 1 220 ? 8.25 -5.512 -6.293 1 98.5 220 TYR B O 1
ATOM 5702 N N . ILE B 1 221 ? 8.906 -3.584 -7.23 1 98.56 221 ILE B N 1
ATOM 5703 C CA . ILE B 1 221 ? 10.32 -3.918 -7.371 1 98.56 221 ILE B CA 1
ATOM 5704 C C . ILE B 1 221 ? 11.156 -3.012 -6.477 1 98.56 221 ILE B C 1
ATOM 5706 O O . ILE B 1 221 ? 11.023 -1.786 -6.523 1 98.56 221 ILE B O 1
ATOM 5710 N N . LYS B 1 222 ? 12.039 -3.561 -5.695 1 98.19 222 LYS B N 1
ATOM 5711 C CA . LYS B 1 222 ? 12.867 -2.752 -4.801 1 98.19 222 LYS B CA 1
ATOM 5712 C C . LYS B 1 222 ? 13.836 -1.876 -5.586 1 98.19 222 LYS B C 1
ATOM 5714 O O . LYS B 1 222 ? 14.617 -2.379 -6.391 1 98.19 222 LYS B O 1
ATOM 5719 N N . LYS B 1 223 ? 13.75 -0.642 -5.402 1 97.25 223 LYS B N 1
ATOM 5720 C CA . LYS B 1 223 ? 14.641 0.305 -6.066 1 97.25 223 LYS B CA 1
ATOM 5721 C C . LYS B 1 223 ? 15.867 0.602 -5.207 1 97.25 223 LYS B C 1
ATOM 5723 O O . LYS B 1 223 ? 16.984 0.655 -5.719 1 97.25 223 LYS B O 1
ATOM 5728 N N . GLN B 1 224 ? 15.633 0.757 -3.893 1 96.94 224 GLN B N 1
ATOM 5729 C CA . GLN B 1 224 ? 16.75 1.025 -3 1 96.94 224 GLN B CA 1
ATOM 5730 C C . GLN B 1 224 ? 16.359 0.806 -1.542 1 96.94 224 GLN B C 1
ATOM 5732 O O . GLN B 1 224 ? 15.203 0.979 -1.172 1 96.94 224 GLN B O 1
ATOM 5737 N N . ASP B 1 225 ? 17.344 0.418 -0.733 1 96.81 225 ASP B N 1
ATOM 5738 C CA . ASP B 1 225 ? 17.203 0.481 0.718 1 96.81 225 ASP B CA 1
ATOM 5739 C C . ASP B 1 225 ? 17.344 1.915 1.223 1 96.81 225 ASP B C 1
ATOM 5741 O O . ASP B 1 225 ? 18.031 2.732 0.603 1 96.81 225 ASP B O 1
ATOM 5745 N N . MET B 1 226 ? 16.625 2.152 2.281 1 96.81 226 MET B N 1
ATOM 5746 C CA . MET B 1 226 ? 16.781 3.443 2.941 1 96.81 226 MET B CA 1
ATOM 5747 C C . MET B 1 226 ? 17.656 3.314 4.18 1 96.81 226 MET B C 1
ATOM 5749 O O . MET B 1 226 ? 17.703 2.256 4.809 1 96.81 226 MET B O 1
ATOM 5753 N N . ARG B 1 227 ? 18.359 4.371 4.48 1 96.44 227 ARG B N 1
ATOM 5754 C CA . ARG B 1 227 ? 19.094 4.363 5.738 1 96.44 227 ARG B CA 1
ATOM 5755 C C . ARG B 1 227 ? 18.172 4.047 6.914 1 96.44 227 ARG B C 1
ATOM 5757 O O . ARG B 1 227 ? 18.547 3.307 7.824 1 96.44 227 ARG B O 1
ATOM 5764 N N . TYR B 1 228 ? 17.094 4.57 6.988 1 97.62 228 TYR B N 1
ATOM 5765 C CA . TYR B 1 228 ? 15.969 4.32 7.891 1 97.62 228 TYR B CA 1
ATOM 5766 C C . TYR B 1 228 ? 14.672 4.895 7.328 1 97.62 228 TYR B C 1
ATOM 5768 O O . TYR B 1 228 ? 14.656 5.434 6.219 1 97.62 228 TYR B O 1
ATOM 5776 N N . GLY B 1 229 ? 13.562 4.688 8.039 1 98.06 229 GLY B N 1
ATOM 5777 C CA . GLY B 1 229 ? 12.281 5.23 7.629 1 98.06 229 GLY B CA 1
ATOM 5778 C C . GLY B 1 229 ? 12.102 6.691 8 1 98.06 229 GLY B C 1
ATOM 5779 O O . GLY B 1 229 ? 13.039 7.477 7.918 1 98.06 229 GLY B O 1
ATOM 5780 N N . GLU B 1 230 ? 10.836 7.109 8.281 1 98 230 GLU B N 1
ATOM 5781 C CA . GLU B 1 230 ? 10.617 8.461 8.781 1 98 230 GLU B CA 1
ATOM 5782 C C . GLU B 1 230 ? 11.438 8.719 10.039 1 98 230 GLU B C 1
ATOM 5784 O O . GLU B 1 230 ? 11.844 9.859 10.305 1 98 230 GLU B O 1
ATOM 5789 N N . ASN B 1 231 ? 11.617 7.59 10.75 1 98 231 ASN B N 1
ATOM 5790 C CA . ASN B 1 231 ? 12.398 7.648 11.984 1 98 231 ASN B CA 1
ATOM 5791 C C . ASN B 1 231 ? 13.531 6.629 11.984 1 98 231 ASN B C 1
ATOM 5793 O O . ASN B 1 231 ? 13.445 5.598 11.32 1 98 231 ASN B O 1
ATOM 5797 N N . SER B 1 232 ? 14.617 6.902 12.773 1 97.06 232 SER B N 1
ATOM 5798 C CA . SER B 1 232 ? 15.852 6.133 12.711 1 97.06 232 SER B CA 1
ATOM 5799 C C . SER B 1 232 ? 15.641 4.699 13.188 1 97.06 232 SER B C 1
ATOM 5801 O O . SER B 1 232 ? 16.391 3.797 12.812 1 97.06 232 SER B O 1
ATOM 5803 N N . HIS B 1 233 ? 14.648 4.492 14.023 1 97.44 233 HIS B N 1
ATOM 5804 C CA . HIS B 1 233 ? 14.445 3.15 14.562 1 97.44 233 HIS B CA 1
ATOM 5805 C C . HIS B 1 233 ? 13.578 2.309 13.641 1 97.44 233 HIS B C 1
ATOM 5807 O O . HIS B 1 233 ? 13.281 1.148 13.938 1 97.44 233 HIS B O 1
ATOM 5813 N N . GLN B 1 234 ? 13.156 2.803 12.523 1 98.19 234 GLN B N 1
ATOM 5814 C CA . GLN B 1 234 ? 12.352 2.092 11.539 1 98.19 234 GLN B CA 1
ATOM 5815 C C . GLN B 1 234 ? 13.188 1.736 10.305 1 98.19 234 GLN B C 1
ATOM 5817 O O . GLN B 1 234 ? 13.703 2.623 9.625 1 98.19 234 GLN B O 1
ATOM 5822 N N . GLN B 1 235 ? 13.281 0.489 9.961 1 98.25 235 GLN B N 1
ATOM 5823 C CA . GLN B 1 235 ? 13.875 0.112 8.688 1 98.25 235 GLN B CA 1
ATOM 5824 C C . GLN B 1 235 ? 12.93 0.421 7.527 1 98.25 235 GLN B C 1
ATOM 5826 O O . GLN B 1 235 ? 11.711 0.458 7.707 1 98.25 235 GLN B O 1
ATOM 5831 N N . ALA B 1 236 ? 13.547 0.676 6.32 1 98.56 236 ALA B N 1
ATOM 5832 C CA . ALA B 1 236 ? 12.688 1.113 5.227 1 98.56 236 ALA B CA 1
ATOM 5833 C C . ALA B 1 236 ? 13.328 0.826 3.871 1 98.56 236 ALA B C 1
ATOM 5835 O O . ALA B 1 236 ? 14.539 0.594 3.785 1 98.56 236 ALA B O 1
ATOM 5836 N N . ALA B 1 237 ? 12.508 0.8 2.848 1 98.62 237 ALA B N 1
ATOM 5837 C CA . ALA B 1 237 ? 12.922 0.655 1.456 1 98.62 237 ALA B CA 1
ATOM 5838 C C . ALA B 1 237 ? 11.984 1.406 0.52 1 98.62 237 ALA B C 1
ATOM 5840 O O . ALA B 1 237 ? 10.844 1.699 0.883 1 98.62 237 ALA B O 1
ATOM 5841 N N . PHE B 1 238 ? 12.539 1.75 -0.596 1 98.5 238 PHE B N 1
ATOM 5842 C CA . PHE B 1 238 ? 11.766 2.346 -1.677 1 98.5 238 PHE B CA 1
ATOM 5843 C C . PHE B 1 238 ? 11.531 1.339 -2.797 1 98.5 238 PHE B C 1
ATOM 5845 O O . PHE B 1 238 ? 12.484 0.752 -3.316 1 98.5 238 PHE B O 1
ATOM 5852 N N . TYR B 1 239 ? 10.242 1.103 -3.127 1 98.69 239 TYR B N 1
ATOM 5853 C CA . TYR B 1 239 ? 9.852 0.199 -4.203 1 98.69 239 TYR B CA 1
ATOM 5854 C C . TYR B 1 239 ? 9.242 0.968 -5.367 1 98.69 239 TYR B C 1
ATOM 5856 O O . TYR B 1 239 ? 8.703 2.062 -5.18 1 98.69 239 TYR B O 1
ATOM 5864 N N . ILE B 1 240 ? 9.273 0.401 -6.602 1 98.12 240 ILE B N 1
ATOM 5865 C CA . ILE B 1 240 ? 8.695 1.046 -7.777 1 98.12 240 ILE B CA 1
ATOM 5866 C C . ILE B 1 240 ? 7.848 0.041 -8.555 1 98.12 240 ILE B C 1
ATOM 5868 O O . ILE B 1 240 ? 8.008 -1.172 -8.391 1 98.12 240 ILE B O 1
ATOM 5872 N N . GLU B 1 241 ? 6.941 0.557 -9.328 1 96.94 241 GLU B N 1
ATOM 5873 C CA . GLU B 1 241 ? 6.145 -0.272 -10.227 1 96.94 241 GLU B CA 1
ATOM 5874 C C . GLU B 1 241 ? 6.969 -0.729 -11.43 1 96.94 241 GLU B C 1
ATOM 5876 O O . GLU B 1 241 ? 7.949 -0.078 -11.797 1 96.94 241 GLU B O 1
ATOM 5881 N N . GLU B 1 242 ? 6.602 -1.861 -11.984 1 92 242 GLU B N 1
ATOM 5882 C CA . GLU B 1 242 ? 7.32 -2.395 -13.141 1 92 242 GLU B CA 1
ATOM 5883 C C . GLU B 1 242 ? 7.125 -1.508 -14.367 1 92 242 GLU B C 1
ATOM 5885 O O . GLU B 1 242 ? 8.078 -1.225 -15.094 1 92 242 GLU B O 1
ATOM 5890 N N . ASP B 1 243 ? 5.883 -1.091 -14.578 1 88.31 243 ASP B N 1
ATOM 5891 C CA . ASP B 1 243 ? 5.578 -0.269 -15.742 1 88.31 243 ASP B CA 1
ATOM 5892 C C . ASP B 1 243 ? 5.168 1.142 -15.328 1 88.31 243 ASP B C 1
ATOM 5894 O O . ASP B 1 243 ? 3.975 1.444 -15.242 1 88.31 243 ASP B O 1
ATOM 5898 N N . VAL B 1 244 ? 6.156 2.023 -15.219 1 87.06 244 VAL B N 1
ATOM 5899 C CA . VAL B 1 244 ? 5.867 3.408 -14.867 1 87.06 244 VAL B CA 1
ATOM 5900 C C . VAL B 1 244 ? 5.523 4.203 -16.125 1 87.06 244 VAL B C 1
ATOM 5902 O O . VAL B 1 244 ? 6.316 4.258 -17.062 1 87.06 244 VAL B O 1
ATOM 5905 N N . LYS B 1 245 ? 4.453 4.871 -16.094 1 86.88 245 LYS B N 1
ATOM 5906 C CA . LYS B 1 245 ? 3.883 5.449 -17.312 1 86.88 245 LYS B CA 1
ATOM 5907 C C . LYS B 1 245 ? 4.238 6.926 -17.438 1 86.88 245 LYS B C 1
ATOM 5909 O O . LYS B 1 245 ? 4.094 7.516 -18.516 1 86.88 245 LYS B O 1
ATOM 5914 N N . GLU B 1 246 ? 4.562 7.578 -16.359 1 92.94 246 GLU B N 1
ATOM 5915 C CA . GLU B 1 246 ? 4.871 9.008 -16.438 1 92.94 246 GLU B CA 1
ATOM 5916 C C . GLU B 1 246 ? 6.094 9.344 -15.586 1 92.94 246 GLU B C 1
ATOM 5918 O O . GLU B 1 246 ? 6.453 8.602 -14.672 1 92.94 246 GLU B O 1
ATOM 5923 N N . ALA B 1 247 ? 6.695 10.555 -15.93 1 95.88 247 ALA B N 1
ATOM 5924 C CA . ALA B 1 247 ? 7.812 11.047 -15.133 1 95.88 247 ALA B CA 1
ATOM 5925 C C . ALA B 1 247 ? 7.395 11.281 -13.68 1 95.88 247 ALA B C 1
ATOM 5927 O O . ALA B 1 247 ? 6.344 11.859 -13.414 1 95.88 247 ALA B O 1
ATOM 5928 N N . SER B 1 248 ? 8.148 10.766 -12.789 1 97.06 248 SER B N 1
ATOM 5929 C CA . SER B 1 248 ? 7.84 10.828 -11.359 1 97.06 248 SER B CA 1
ATOM 5930 C C . SER B 1 248 ? 9.094 10.633 -10.516 1 97.06 248 SER B C 1
ATOM 5932 O O . SER B 1 248 ? 10.203 10.562 -11.047 1 97.06 248 SER B O 1
ATOM 5934 N N . VAL B 1 249 ? 8.938 10.633 -9.258 1 97.62 249 VAL B N 1
ATOM 5935 C CA . VAL B 1 249 ? 10.062 10.383 -8.359 1 97.62 249 VAL B CA 1
ATOM 5936 C C . VAL B 1 249 ? 10.602 8.977 -8.586 1 97.62 249 VAL B C 1
ATOM 5938 O O . VAL B 1 249 ? 11.797 8.727 -8.422 1 97.62 249 VAL B O 1
ATOM 5941 N N . ALA B 1 250 ? 9.773 8.055 -9.07 1 96.56 250 ALA B N 1
ATOM 5942 C CA . ALA B 1 250 ? 10.164 6.672 -9.32 1 96.56 250 ALA B CA 1
ATOM 5943 C C . ALA B 1 250 ? 11.078 6.57 -10.539 1 96.56 250 ALA B C 1
ATOM 5945 O O . ALA B 1 250 ? 11.906 5.664 -10.625 1 96.56 250 ALA B O 1
ATOM 5946 N N . THR B 1 251 ? 10.914 7.469 -11.477 1 96 251 THR B N 1
ATOM 5947 C CA . THR B 1 251 ? 11.711 7.441 -12.695 1 96 251 THR B CA 1
ATOM 5948 C C . THR B 1 251 ? 12.906 8.383 -12.578 1 96 251 THR B C 1
ATOM 5950 O O . THR B 1 251 ? 13.711 8.492 -13.516 1 96 251 THR B O 1
ATOM 5953 N N . ALA B 1 252 ? 13.023 9.086 -11.469 1 97.56 252 ALA B N 1
ATOM 5954 C CA . ALA B 1 252 ? 14.047 10.109 -11.312 1 97.56 252 ALA B CA 1
ATOM 5955 C C . ALA B 1 252 ? 15.438 9.484 -11.203 1 97.56 252 ALA B C 1
ATOM 5957 O O . ALA B 1 252 ? 15.602 8.414 -10.609 1 97.56 252 ALA B O 1
ATOM 5958 N N . G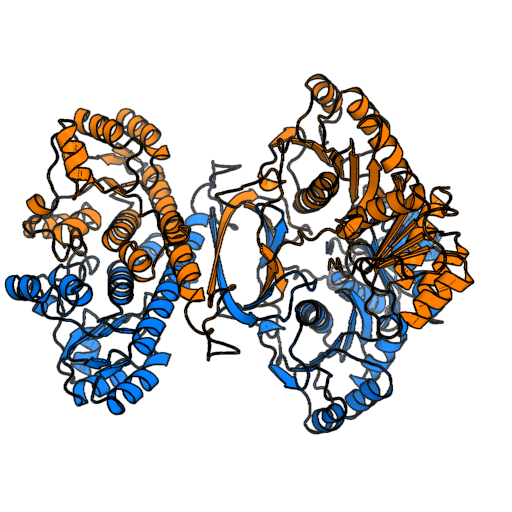LN B 1 253 ? 16.406 10.148 -11.773 1 97.25 253 GLN B N 1
ATOM 5959 C CA . GLN B 1 253 ? 17.828 9.797 -11.68 1 97.25 253 GLN B CA 1
ATOM 5960 C C . GLN B 1 253 ? 18.594 10.805 -10.828 1 97.25 253 GLN B C 1
ATOM 5962 O O . GLN B 1 253 ? 18.484 12.016 -11.039 1 97.25 253 GLN B O 1
ATOM 5967 N N . GLN B 1 254 ? 19.312 10.336 -9.891 1 97.88 254 GLN B N 1
ATOM 5968 C CA . GLN B 1 254 ? 20.125 11.203 -9.047 1 97.88 254 GLN B CA 1
ATOM 5969 C C . GLN B 1 254 ? 21.484 11.469 -9.688 1 97.88 254 GLN B C 1
ATOM 5971 O O . GLN B 1 254 ? 22.25 10.547 -9.922 1 97.88 254 GLN B O 1
ATOM 5976 N N . LEU B 1 255 ? 21.828 12.68 -9.891 1 98.12 255 LEU B N 1
ATOM 5977 C CA . LEU B 1 255 ? 23.047 13.07 -10.586 1 98.12 255 LEU B CA 1
ATOM 5978 C C . LEU B 1 255 ? 24.172 13.328 -9.602 1 98.12 255 LEU B C 1
ATOM 5980 O O . LEU B 1 255 ? 25.359 13.211 -9.953 1 98.12 255 LEU B O 1
ATOM 5984 N N . GLN B 1 256 ? 23.859 13.68 -8.383 1 97.56 256 GLN B N 1
ATOM 5985 C CA . GLN B 1 256 ? 24.844 13.891 -7.324 1 97.56 256 GLN B CA 1
ATOM 5986 C C . GLN B 1 256 ? 24.188 13.875 -5.949 1 97.56 256 GLN B C 1
ATOM 5988 O O . GLN B 1 256 ? 22.953 13.836 -5.844 1 97.56 256 GLN B O 1
ATOM 5993 N N . GLY B 1 257 ? 25.031 13.922 -4.91 1 97.56 257 GLY B N 1
ATOM 5994 C CA . GLY B 1 257 ? 24.578 14.086 -3.541 1 97.56 257 GLY B CA 1
ATOM 5995 C C . GLY B 1 257 ? 24.562 12.789 -2.75 1 97.56 257 GLY B C 1
ATOM 5996 O O . GLY B 1 257 ? 24.953 11.742 -3.268 1 97.56 257 GLY B O 1
ATOM 5997 N N . LYS B 1 258 ? 24.125 12.977 -1.544 1 95.88 258 LYS B N 1
ATOM 5998 C CA . LYS B 1 258 ? 23.969 11.82 -0.669 1 95.88 258 LYS B CA 1
ATOM 5999 C C . LYS B 1 258 ? 22.812 10.945 -1.124 1 95.88 258 LYS B C 1
ATOM 6001 O O . LYS B 1 258 ? 21.969 11.383 -1.905 1 95.88 258 LYS B O 1
ATOM 6006 N N . ALA B 1 259 ? 22.797 9.734 -0.615 1 95.69 259 ALA B N 1
ATOM 6007 C CA . ALA B 1 259 ? 21.672 8.844 -0.894 1 95.69 259 ALA B CA 1
ATOM 6008 C C . ALA B 1 259 ? 20.359 9.453 -0.412 1 95.69 259 ALA B C 1
ATOM 6010 O O . ALA B 1 259 ? 20.297 10.062 0.659 1 95.69 259 ALA B O 1
ATOM 6011 N N . LEU B 1 260 ? 19.375 9.305 -1.172 1 97.5 260 LEU B N 1
ATOM 6012 C CA . LEU B 1 260 ? 18.078 9.828 -0.796 1 97.5 260 LEU B CA 1
ATOM 6013 C C . LEU B 1 260 ? 17.547 9.133 0.45 1 97.5 260 LEU B C 1
ATOM 6015 O O . LEU B 1 260 ? 17.641 7.906 0.57 1 97.5 260 LEU B O 1
ATOM 6019 N N . SER B 1 261 ? 16.984 9.906 1.375 1 97.38 261 SER B N 1
ATOM 6020 C CA . SER B 1 261 ? 16.297 9.344 2.533 1 97.38 261 SER B CA 1
ATOM 6021 C C . SER B 1 261 ? 14.836 9.062 2.223 1 97.38 261 SER B C 1
ATOM 6023 O O . SER B 1 261 ? 14.328 9.477 1.18 1 97.38 261 SER B O 1
ATOM 6025 N N . TYR B 1 262 ? 14.188 8.344 3.131 1 98.25 262 TYR B N 1
ATOM 6026 C CA . TYR B 1 262 ? 12.758 8.062 3.055 1 98.25 262 TYR B CA 1
ATOM 6027 C C . TYR B 1 262 ? 11.961 9.352 2.883 1 98.25 262 TYR B C 1
ATOM 6029 O O . TYR B 1 262 ? 11.156 9.469 1.959 1 98.25 262 TYR B O 1
ATOM 6037 N N . ASN B 1 263 ? 12.195 10.328 3.688 1 97.81 263 ASN B N 1
ATOM 6038 C CA . ASN B 1 263 ? 11.461 11.586 3.674 1 97.81 263 ASN B CA 1
ATOM 6039 C C . ASN B 1 263 ? 11.812 12.43 2.451 1 97.81 263 ASN B C 1
ATOM 6041 O O . ASN B 1 263 ? 10.977 13.18 1.948 1 97.81 263 ASN B O 1
ATOM 6045 N N . ASN B 1 264 ? 13.086 12.297 1.962 1 98.12 264 ASN B N 1
ATOM 6046 C CA . ASN B 1 264 ? 13.445 12.969 0.719 1 98.12 264 ASN B CA 1
ATOM 6047 C C . ASN B 1 264 ? 12.539 12.547 -0.431 1 98.12 264 ASN B C 1
ATOM 6049 O O . ASN B 1 264 ? 12.055 13.391 -1.19 1 98.12 264 ASN B O 1
ATOM 6053 N N . ILE B 1 265 ? 12.32 11.258 -0.505 1 98.5 265 ILE B N 1
ATOM 6054 C CA . ILE B 1 265 ? 11.531 10.734 -1.617 1 98.5 265 ILE B CA 1
ATOM 6055 C C . ILE B 1 265 ? 10.086 11.211 -1.494 1 98.5 265 ILE B C 1
ATOM 6057 O O . ILE B 1 265 ? 9.492 11.672 -2.473 1 98.5 265 ILE B O 1
ATOM 6061 N N . ALA B 1 266 ? 9.578 11.164 -0.308 1 98.19 266 ALA B N 1
ATOM 6062 C CA . ALA B 1 266 ? 8.203 11.586 -0.07 1 98.19 266 ALA B CA 1
ATOM 6063 C C . ALA B 1 266 ? 8.016 13.062 -0.402 1 98.19 266 ALA B C 1
ATOM 6065 O O . ALA B 1 266 ? 7.082 13.438 -1.115 1 98.19 266 ALA B O 1
ATOM 6066 N N . ASP B 1 267 ? 8.883 13.875 0.062 1 98.25 267 ASP B N 1
ATOM 6067 C CA . ASP B 1 267 ? 8.789 15.312 -0.16 1 98.25 267 ASP B CA 1
ATOM 6068 C C . ASP B 1 267 ? 9.047 15.664 -1.623 1 98.25 267 ASP B C 1
ATOM 6070 O O . ASP B 1 267 ? 8.461 16.609 -2.156 1 98.25 267 ASP B O 1
ATOM 6074 N N . THR B 1 268 ? 10 14.914 -2.213 1 98.75 268 THR B N 1
ATOM 6075 C CA . THR B 1 268 ? 10.281 15.148 -3.625 1 98.75 268 THR B CA 1
ATOM 6076 C C . THR B 1 268 ? 9.055 14.852 -4.477 1 98.75 268 THR B C 1
ATOM 6078 O O . THR B 1 268 ? 8.742 15.586 -5.414 1 98.75 268 THR B O 1
ATOM 6081 N N . ASP B 1 269 ? 8.398 13.805 -4.137 1 98.5 269 ASP B N 1
ATOM 6082 C CA . ASP B 1 269 ? 7.16 13.469 -4.832 1 98.5 269 ASP B CA 1
ATOM 6083 C C . ASP B 1 269 ? 6.145 14.602 -4.707 1 98.5 269 ASP B C 1
ATOM 6085 O O . ASP B 1 269 ? 5.52 14.992 -5.695 1 98.5 269 ASP B O 1
ATOM 6089 N N . ALA B 1 270 ? 5.973 15.125 -3.504 1 98.19 270 ALA B N 1
ATOM 6090 C CA . ALA B 1 270 ? 5.027 16.219 -3.26 1 98.19 270 ALA B CA 1
ATOM 6091 C C . ALA B 1 270 ? 5.387 17.438 -4.09 1 98.19 270 ALA B C 1
ATOM 6093 O O . ALA B 1 270 ? 4.516 18.047 -4.719 1 98.19 270 ALA B O 1
ATOM 6094 N N . ALA B 1 271 ? 6.629 17.766 -4.145 1 98.75 271 ALA B N 1
ATOM 6095 C CA . ALA B 1 271 ? 7.098 18.953 -4.859 1 98.75 271 ALA B CA 1
ATOM 6096 C C . ALA B 1 271 ? 6.91 18.797 -6.367 1 98.75 271 ALA B C 1
ATOM 6098 O O . ALA B 1 271 ? 6.383 19.688 -7.035 1 98.75 271 ALA B O 1
ATOM 6099 N N . LEU B 1 272 ? 7.309 17.641 -6.84 1 98.62 272 LEU B N 1
ATOM 6100 C CA . LEU B 1 272 ? 7.273 17.375 -8.273 1 98.62 272 LEU B CA 1
ATOM 6101 C C . LEU B 1 272 ? 5.836 17.359 -8.781 1 98.62 272 LEU B C 1
ATOM 6103 O O . LEU B 1 272 ? 5.52 17.969 -9.805 1 98.62 272 LEU B O 1
ATOM 6107 N N . GLU B 1 273 ? 4.984 16.656 -8.078 1 97.81 273 GLU B N 1
ATOM 6108 C CA . GLU B 1 273 ? 3.596 16.531 -8.516 1 97.81 273 GLU B CA 1
ATOM 6109 C C . GLU B 1 273 ? 2.887 17.891 -8.469 1 97.81 273 GLU B C 1
ATOM 6111 O O . GLU B 1 273 ? 2.02 18.172 -9.297 1 97.81 273 GLU B O 1
ATOM 6116 N N . CYS B 1 274 ? 3.25 18.719 -7.516 1 98.38 274 CYS B N 1
ATOM 6117 C CA . CYS B 1 274 ? 2.668 20.047 -7.441 1 98.38 274 CYS B CA 1
ATOM 6118 C C . CYS B 1 274 ? 3.131 20.906 -8.609 1 98.38 274 CYS B C 1
ATOM 6120 O O . CYS B 1 274 ? 2.32 21.578 -9.258 1 98.38 274 CYS B O 1
ATOM 6122 N N . VAL B 1 275 ? 4.402 20.859 -8.938 1 98.56 275 VAL B N 1
ATOM 6123 C CA . VAL B 1 275 ? 4.926 21.766 -9.953 1 98.56 275 VAL B CA 1
ATOM 6124 C C . VAL B 1 275 ? 4.406 21.359 -11.328 1 98.56 275 VAL B C 1
ATOM 6126 O O . VAL B 1 275 ? 4.285 22.188 -12.227 1 98.56 275 VAL B O 1
ATOM 6129 N N . LYS B 1 276 ? 4.062 20.125 -11.5 1 97.31 276 LYS B N 1
ATOM 6130 C CA . LYS B 1 276 ? 3.525 19.609 -12.758 1 97.31 276 LYS B CA 1
ATOM 6131 C C . LYS B 1 276 ? 2.172 20.25 -13.07 1 97.31 276 LYS B C 1
ATOM 6133 O O . LYS B 1 276 ? 1.688 20.156 -14.203 1 97.31 276 LYS B O 1
ATOM 6138 N N . GLU B 1 277 ? 1.535 20.875 -12.102 1 96.25 277 GLU B N 1
ATOM 6139 C CA . GLU B 1 277 ? 0.224 21.484 -12.305 1 96.25 277 GLU B CA 1
ATOM 6140 C C . GLU B 1 277 ? 0.326 22.734 -13.172 1 96.25 277 GLU B C 1
ATOM 6142 O O . GLU B 1 277 ? -0.687 23.25 -13.648 1 96.25 277 GLU B O 1
ATOM 6147 N N . PHE B 1 278 ? 1.519 23.188 -13.398 1 97.12 278 PHE B N 1
ATOM 6148 C CA . PHE B 1 278 ? 1.688 24.484 -14.047 1 97.12 278 PHE B CA 1
ATOM 6149 C C . PHE B 1 278 ? 2.311 24.328 -15.43 1 97.12 278 PHE B C 1
ATOM 6151 O O . PHE B 1 278 ? 3.199 23.484 -15.617 1 97.12 278 PHE B O 1
ATOM 6158 N N . SER B 1 279 ? 1.844 25.094 -16.375 1 95.62 279 SER B N 1
ATOM 6159 C CA . SER B 1 279 ? 2.402 25.094 -17.719 1 95.62 279 SER B CA 1
ATOM 6160 C C . SER B 1 279 ? 3.465 26.188 -17.875 1 95.62 279 SER B C 1
ATOM 6162 O O . SER B 1 279 ? 4.398 26.031 -18.672 1 95.62 279 SER B O 1
ATOM 6164 N N . GLU B 1 280 ? 3.361 27.266 -17.141 1 97.38 280 GLU B N 1
ATOM 6165 C CA . GLU B 1 280 ? 4.359 28.328 -17.125 1 97.38 280 GLU B CA 1
ATOM 6166 C C . GLU B 1 280 ? 5.582 27.922 -16.312 1 97.38 280 GLU B C 1
ATOM 6168 O O . GLU B 1 280 ? 5.516 27 -15.5 1 97.38 280 GLU B O 1
ATOM 6173 N N . PRO B 1 281 ? 6.762 28.625 -16.531 1 98.62 281 PRO B N 1
ATOM 6174 C CA . PRO B 1 281 ? 7.879 28.344 -15.633 1 98.62 281 PRO B CA 1
ATOM 6175 C C . PRO B 1 281 ? 7.492 28.484 -14.156 1 98.62 281 PRO B C 1
ATOM 6177 O O . PRO B 1 281 ? 6.977 29.516 -13.75 1 98.62 281 PRO B O 1
ATOM 6180 N N . ALA B 1 282 ? 7.719 27.438 -13.398 1 98.88 282 ALA B N 1
ATOM 6181 C CA . ALA B 1 282 ? 7.223 27.391 -12.023 1 98.88 282 ALA B CA 1
ATOM 6182 C C . ALA B 1 282 ? 8.266 26.797 -11.078 1 98.88 282 ALA B C 1
ATOM 6184 O O . ALA B 1 282 ? 9.156 26.062 -11.516 1 98.88 282 ALA B O 1
ATOM 6185 N N . CYS B 1 283 ? 8.172 27.203 -9.867 1 98.94 283 CYS B N 1
ATOM 6186 C CA . CYS B 1 283 ? 8.984 26.672 -8.773 1 98.94 283 CYS B CA 1
ATOM 6187 C C . CYS B 1 283 ? 8.117 26.328 -7.574 1 98.94 283 CYS B C 1
ATOM 6189 O O . CYS B 1 283 ? 7.219 27.078 -7.203 1 98.94 283 CYS B O 1
ATOM 6191 N N . VAL B 1 284 ? 8.328 25.141 -7.027 1 98.94 284 VAL B N 1
ATOM 6192 C CA . VAL B 1 284 ? 7.672 24.719 -5.797 1 98.94 284 VAL B CA 1
ATOM 6193 C C . VAL B 1 284 ? 8.719 24.344 -4.754 1 98.94 284 VAL B C 1
ATOM 6195 O O . VAL B 1 284 ? 9.633 23.562 -5.035 1 98.94 284 VAL B O 1
ATOM 6198 N N . ILE B 1 285 ? 8.641 24.906 -3.621 1 98.88 285 ILE B N 1
ATOM 6199 C CA . ILE B 1 285 ? 9.492 24.562 -2.49 1 98.88 285 ILE B CA 1
ATOM 6200 C C . ILE B 1 285 ? 8.68 23.844 -1.427 1 98.88 285 ILE B C 1
ATOM 6202 O O . ILE B 1 285 ? 7.656 24.344 -0.96 1 98.88 285 ILE B O 1
ATOM 6206 N N . VAL B 1 286 ? 9.125 22.656 -1.077 1 98.62 286 VAL B N 1
ATOM 6207 C CA . VAL B 1 286 ? 8.375 21.781 -0.165 1 98.62 286 VAL B CA 1
ATOM 6208 C C . VAL B 1 286 ? 9.227 21.469 1.062 1 98.62 286 VAL B C 1
ATOM 6210 O O . VAL B 1 286 ? 10.445 21.312 0.956 1 98.62 286 VAL B O 1
ATOM 6213 N N . LYS B 1 287 ? 8.586 21.453 2.164 1 96.25 287 LYS B N 1
ATOM 6214 C CA . LYS B 1 287 ? 9.141 20.969 3.426 1 96.25 287 LYS B CA 1
ATOM 6215 C C . LYS B 1 287 ? 8.086 20.203 4.223 1 96.25 287 LYS B C 1
ATOM 6217 O O . LYS B 1 287 ? 6.98 20.688 4.438 1 96.25 287 LYS B O 1
ATOM 6222 N N . HIS B 1 288 ? 8.492 18.969 4.652 1 94.5 288 HIS B N 1
ATOM 6223 C CA . HIS B 1 288 ? 7.598 18.094 5.406 1 94.5 288 HIS B CA 1
ATOM 6224 C C . HIS B 1 288 ? 6.266 17.906 4.684 1 94.5 288 HIS B C 1
ATOM 6226 O O . HIS B 1 288 ? 5.203 18.141 5.27 1 94.5 288 HIS B O 1
ATOM 6232 N N . ALA B 1 289 ? 6.328 17.641 3.416 1 93.88 289 ALA B N 1
ATOM 6233 C CA . ALA B 1 289 ? 5.254 17.156 2.557 1 93.88 289 ALA B CA 1
ATOM 6234 C C . ALA B 1 289 ? 4.328 18.297 2.137 1 93.88 289 ALA B C 1
ATOM 6236 O O . ALA B 1 289 ? 3.375 18.078 1.384 1 93.88 289 ALA B O 1
ATOM 6237 N N . ASN B 1 290 ? 4.57 19.562 2.584 1 97.81 290 ASN B N 1
ATOM 6238 C CA . ASN B 1 290 ? 3.719 20.688 2.236 1 97.81 290 ASN B CA 1
ATOM 6239 C C . ASN B 1 290 ? 4.488 21.766 1.462 1 97.81 290 ASN B C 1
ATOM 6241 O O . ASN B 1 290 ? 5.641 22.062 1.788 1 97.81 290 ASN B O 1
ATOM 6245 N N . PRO B 1 291 ? 3.893 22.328 0.425 1 98.25 291 PRO B N 1
ATOM 6246 C CA . PRO B 1 291 ? 4.508 23.516 -0.165 1 98.25 291 PRO B CA 1
ATOM 6247 C C . PRO B 1 291 ? 4.629 24.672 0.827 1 98.25 291 PRO B C 1
ATOM 6249 O O . PRO B 1 291 ? 3.676 24.969 1.547 1 98.25 291 PRO B O 1
ATOM 6252 N N . CYS B 1 292 ? 5.793 25.234 0.88 1 97.81 292 CYS B N 1
ATOM 6253 C CA . CYS B 1 292 ? 5.938 26.453 1.688 1 97.81 292 CYS B CA 1
ATOM 6254 C C . CYS B 1 292 ? 6.09 27.672 0.806 1 97.81 292 CYS B C 1
ATOM 6256 O O . CYS B 1 292 ? 6 28.812 1.29 1 97.81 292 CYS B O 1
ATOM 6258 N N . GLY B 1 293 ? 6.312 27.453 -0.469 1 98.56 293 GLY B N 1
ATOM 6259 C CA . GLY B 1 293 ? 6.355 28.516 -1.469 1 98.56 293 GLY B CA 1
ATOM 6260 C C . GLY B 1 293 ? 6.168 28 -2.885 1 98.56 293 GLY B C 1
ATOM 6261 O O . GLY B 1 293 ? 6.82 27.031 -3.291 1 98.56 293 GLY B O 1
ATOM 6262 N N . VAL B 1 294 ? 5.312 28.578 -3.609 1 98.94 294 VAL B N 1
ATOM 6263 C CA . VAL B 1 294 ? 5.027 28.25 -5.004 1 98.94 294 VAL B CA 1
ATOM 6264 C C . VAL B 1 294 ? 4.898 29.547 -5.816 1 98.94 294 VAL B C 1
ATOM 6266 O O . VAL B 1 294 ? 4.262 30.5 -5.375 1 98.94 294 VAL B O 1
ATOM 6269 N N . ALA B 1 295 ? 5.516 29.516 -6.973 1 98.88 295 ALA B N 1
ATOM 6270 C CA . ALA B 1 295 ? 5.363 30.703 -7.816 1 98.88 295 ALA B CA 1
ATOM 6271 C C . ALA B 1 295 ? 5.59 30.359 -9.289 1 98.88 295 ALA B C 1
ATOM 6273 O O . ALA B 1 295 ? 6.27 29.391 -9.609 1 98.88 295 ALA B O 1
ATOM 6274 N N . ILE B 1 296 ? 4.957 31.125 -10.102 1 98.44 296 ILE B N 1
ATOM 6275 C CA . ILE B 1 296 ? 5.188 31.172 -11.539 1 98.44 296 ILE B CA 1
ATOM 6276 C C . ILE B 1 296 ? 5.98 32.438 -11.891 1 98.44 296 ILE B C 1
ATOM 6278 O O . ILE B 1 296 ? 5.855 33.469 -11.219 1 98.44 296 ILE B O 1
ATOM 6282 N N . GLY B 1 297 ? 6.883 32.344 -12.867 1 97.81 297 GLY B N 1
ATOM 6283 C CA . GLY B 1 297 ? 7.633 33.469 -13.352 1 97.81 297 GLY B CA 1
ATOM 6284 C C . GLY B 1 297 ? 7.93 33.406 -14.836 1 97.81 297 GLY B C 1
ATOM 6285 O O . GLY B 1 297 ? 7.57 32.438 -15.5 1 97.81 297 GLY B O 1
ATOM 6286 N N . ASP B 1 298 ? 8.547 34.531 -15.289 1 97.5 298 ASP B N 1
ATOM 6287 C CA . ASP B 1 298 ? 8.945 34.594 -16.688 1 97.5 298 ASP B CA 1
ATOM 6288 C C . ASP B 1 298 ? 10.102 33.625 -16.969 1 97.5 298 ASP B C 1
ATOM 6290 O O . ASP B 1 298 ? 10.352 33.281 -18.125 1 97.5 298 ASP B O 1
ATOM 6294 N N . SER B 1 299 ? 10.758 33.25 -15.945 1 98.31 299 SER B N 1
ATOM 6295 C CA . SER B 1 299 ? 11.828 32.25 -15.945 1 98.31 299 SER B CA 1
ATOM 6296 C C . SER B 1 299 ? 11.805 31.422 -14.664 1 98.31 299 SER B C 1
ATOM 6298 O O . SER B 1 299 ? 11.117 31.766 -13.703 1 98.31 299 SER B O 1
ATOM 6300 N N . ILE B 1 300 ? 12.555 30.328 -14.727 1 98.38 300 ILE B N 1
ATOM 6301 C CA . ILE B 1 300 ? 12.555 29.516 -13.516 1 98.38 300 ILE B CA 1
ATOM 6302 C C . ILE B 1 300 ? 13.297 30.234 -12.398 1 98.38 300 ILE B C 1
ATOM 6304 O O . ILE B 1 300 ? 12.977 30.062 -11.219 1 98.38 300 ILE B O 1
ATOM 6308 N N . LEU B 1 301 ? 14.273 31.125 -12.773 1 98.75 301 LEU B N 1
ATOM 6309 C CA . LEU B 1 301 ? 14.938 31.938 -11.766 1 98.75 301 LEU B CA 1
ATOM 6310 C C . LEU B 1 301 ? 13.945 32.906 -11.102 1 98.75 301 LEU B C 1
ATOM 6312 O O . LEU B 1 301 ? 13.906 33 -9.875 1 98.75 301 LEU B O 1
ATOM 6316 N N . ALA B 1 302 ? 13.164 33.562 -11.93 1 98.62 302 ALA B N 1
ATOM 6317 C CA . ALA B 1 302 ? 12.148 34.469 -11.398 1 98.62 302 ALA B CA 1
ATOM 6318 C C . ALA B 1 302 ? 11.148 33.719 -10.523 1 98.62 302 ALA B C 1
ATOM 6320 O O . ALA B 1 302 ? 10.742 34.188 -9.469 1 98.62 302 ALA B O 1
ATOM 6321 N N . ALA B 1 303 ? 10.766 32.562 -10.945 1 98.81 303 ALA B N 1
ATOM 6322 C CA . ALA B 1 303 ? 9.852 31.719 -10.172 1 98.81 303 ALA B CA 1
ATOM 6323 C C . ALA B 1 303 ? 10.461 31.344 -8.828 1 98.81 303 ALA B C 1
ATOM 6325 O O . ALA B 1 303 ? 9.781 31.391 -7.793 1 98.81 303 ALA B O 1
ATOM 6326 N N . TYR B 1 304 ? 11.758 31 -8.859 1 98.75 304 TYR B N 1
ATOM 6327 C CA . TYR B 1 304 ? 12.445 30.625 -7.633 1 98.75 304 TYR B CA 1
ATOM 6328 C C . TYR B 1 304 ? 12.5 31.781 -6.652 1 98.75 304 TYR B C 1
ATOM 6330 O O . TYR B 1 304 ? 12.195 31.625 -5.469 1 98.75 304 TYR B O 1
ATOM 6338 N N . GLU B 1 305 ? 12.836 32.938 -7.16 1 98.19 305 GLU B N 1
ATOM 6339 C CA . GLU B 1 305 ? 12.945 34.094 -6.309 1 98.19 305 GLU B CA 1
ATOM 6340 C C . GLU B 1 305 ? 11.617 34.406 -5.621 1 98.19 305 GLU B C 1
ATOM 6342 O O . GLU B 1 305 ? 11.586 34.688 -4.418 1 98.19 305 GLU B O 1
ATOM 6347 N N . ARG B 1 306 ? 10.617 34.281 -6.328 1 98 306 ARG B N 1
ATOM 6348 C CA . ARG B 1 306 ? 9.281 34.594 -5.82 1 98 306 ARG B CA 1
ATOM 6349 C C . ARG B 1 306 ? 8.812 33.531 -4.844 1 98 306 ARG B C 1
ATOM 6351 O O . ARG B 1 306 ? 8.273 33.844 -3.779 1 98 306 ARG B O 1
ATOM 6358 N N . ALA B 1 307 ? 9.008 32.281 -5.184 1 98.62 307 ALA B N 1
ATOM 6359 C CA . ALA B 1 307 ? 8.625 31.188 -4.293 1 98.62 307 ALA B CA 1
ATOM 6360 C C . ALA B 1 307 ? 9.367 31.281 -2.961 1 98.62 307 ALA B C 1
ATOM 6362 O O . ALA B 1 307 ? 8.766 31.109 -1.898 1 98.62 307 ALA B O 1
ATOM 6363 N N . TYR B 1 308 ? 10.633 31.578 -3.049 1 98.19 308 TYR B N 1
ATOM 6364 C CA . TYR B 1 308 ? 11.469 31.672 -1.854 1 98.19 308 TYR B CA 1
ATOM 6365 C C . TYR B 1 308 ? 10.969 32.781 -0.926 1 98.19 308 TYR B C 1
ATOM 6367 O O . TYR B 1 308 ? 10.992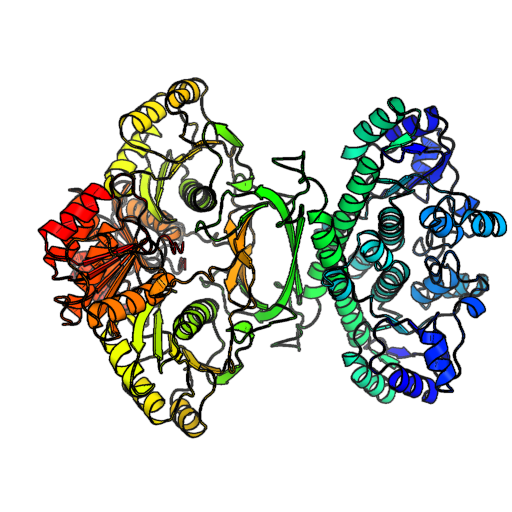 32.625 0.298 1 98.19 308 TYR B O 1
ATOM 6375 N N . GLN B 1 309 ? 10.453 33.812 -1.477 1 97.06 309 GLN B N 1
ATOM 6376 C CA . GLN B 1 309 ? 10.008 34.969 -0.715 1 97.06 309 GLN B CA 1
ATOM 6377 C C . GLN B 1 309 ? 8.812 34.625 0.171 1 97.06 309 GLN B C 1
ATOM 6379 O O . GLN B 1 309 ? 8.594 35.281 1.201 1 97.06 309 GLN B O 1
ATOM 6384 N N . THR B 1 310 ? 8.086 33.656 -0.177 1 97.56 310 THR B N 1
ATOM 6385 C CA . THR B 1 310 ? 6.859 33.344 0.538 1 97.56 310 THR B CA 1
ATOM 6386 C C . THR B 1 310 ? 7.168 32.906 1.97 1 97.56 310 THR B C 1
ATOM 6388 O O . THR B 1 310 ? 6.496 33.344 2.91 1 97.56 310 THR B O 1
ATOM 6391 N N . ASP B 1 311 ? 8.117 32.062 2.131 1 96.12 311 ASP B N 1
ATOM 6392 C CA . ASP B 1 311 ? 8.438 31.516 3.443 1 96.12 311 ASP B CA 1
ATOM 6393 C C . ASP B 1 311 ? 9.891 31.047 3.504 1 96.12 311 ASP B C 1
ATOM 6395 O O . ASP B 1 311 ? 10.156 29.844 3.592 1 96.12 311 ASP B O 1
ATOM 6399 N N . PRO B 1 312 ? 10.797 32 3.57 1 95.25 312 PRO B N 1
ATOM 6400 C CA . PRO B 1 312 ? 12.219 31.641 3.613 1 95.25 312 PRO B CA 1
ATOM 6401 C C . PRO B 1 312 ? 12.578 30.797 4.84 1 95.25 312 PRO B C 1
ATOM 6403 O O . PRO B 1 312 ? 13.469 29.953 4.77 1 95.25 312 PRO B O 1
ATOM 6406 N N . THR B 1 313 ? 11.875 31 5.902 1 89.5 313 THR B N 1
ATOM 6407 C CA . THR B 1 313 ? 12.117 30.266 7.137 1 89.5 313 THR B CA 1
ATOM 6408 C C . THR B 1 313 ? 11.898 28.766 6.922 1 89.5 313 THR B C 1
ATOM 6410 O O . THR B 1 313 ? 12.766 27.953 7.246 1 89.5 313 THR B O 1
ATOM 6413 N N . SER B 1 314 ? 10.82 28.422 6.359 1 92.62 314 SER B N 1
ATOM 6414 C CA . SER B 1 314 ? 10.477 27.016 6.129 1 92.62 314 SER B CA 1
ATOM 6415 C C . SER B 1 314 ? 11.273 26.438 4.965 1 92.62 314 SER B C 1
ATOM 6417 O O . SER B 1 314 ? 11.508 25.234 4.91 1 92.62 314 SER B O 1
ATOM 6419 N N . ALA B 1 315 ? 11.711 27.297 4.039 1 95.06 315 ALA B N 1
ATOM 6420 C CA . ALA B 1 315 ? 12.383 26.844 2.826 1 95.06 315 ALA B CA 1
ATOM 6421 C C . ALA B 1 315 ? 13.758 26.25 3.148 1 95.06 315 ALA B C 1
ATOM 6423 O O . ALA B 1 315 ? 14.305 25.484 2.361 1 95.06 315 ALA B O 1
ATOM 6424 N N . PHE B 1 316 ? 14.25 26.703 4.289 1 90.88 316 PHE B N 1
ATOM 6425 C CA . PHE B 1 316 ? 15.562 26.219 4.699 1 90.88 316 PHE B CA 1
ATOM 6426 C C . PHE B 1 316 ? 15.547 24.703 4.844 1 90.88 316 PHE B C 1
ATOM 6428 O O . PHE B 1 316 ? 14.797 24.156 5.66 1 90.88 316 PHE B O 1
ATOM 6435 N N . GLY B 1 317 ? 16.359 24.031 4.125 1 92.88 317 GLY B N 1
ATOM 6436 C CA . GLY B 1 317 ? 16.422 22.578 4.141 1 92.88 317 GLY B CA 1
ATOM 6437 C C . GLY B 1 317 ? 15.273 21.922 3.396 1 92.88 317 GLY B C 1
ATOM 6438 O O . GLY B 1 317 ? 14.898 20.781 3.688 1 92.88 317 GLY B O 1
ATOM 6439 N N . GLY B 1 318 ? 14.695 22.672 2.525 1 96.25 318 GLY B N 1
ATOM 6440 C CA . GLY B 1 318 ? 13.555 22.156 1.785 1 96.25 318 GLY B CA 1
ATOM 6441 C C . GLY B 1 318 ? 13.938 21.484 0.479 1 96.25 318 GLY B C 1
ATOM 6442 O O . GLY B 1 318 ? 15.117 21.25 0.223 1 96.25 318 GLY B O 1
ATOM 6443 N N . ILE B 1 319 ? 12.961 21.062 -0.242 1 98.56 319 ILE B N 1
ATOM 6444 C CA . ILE B 1 319 ? 13.086 20.453 -1.562 1 98.56 319 ILE B CA 1
ATOM 6445 C C . ILE B 1 319 ? 12.516 21.391 -2.619 1 98.56 319 ILE B C 1
ATOM 6447 O O . ILE B 1 319 ? 11.43 21.953 -2.434 1 98.56 319 ILE B O 1
ATOM 6451 N N . ILE B 1 320 ? 13.258 21.562 -3.676 1 98.88 320 ILE B N 1
ATOM 6452 C CA . ILE B 1 320 ? 12.852 22.516 -4.707 1 98.88 320 ILE B CA 1
ATOM 6453 C C . ILE B 1 320 ? 12.586 21.766 -6.016 1 98.88 320 ILE B C 1
ATOM 6455 O O . ILE B 1 320 ? 13.422 20.984 -6.473 1 98.88 320 ILE B O 1
ATOM 6459 N N . ALA B 1 321 ? 11.469 22 -6.656 1 98.94 321 ALA B N 1
ATOM 6460 C CA . ALA B 1 321 ? 11.109 21.391 -7.938 1 98.94 321 ALA B CA 1
ATOM 6461 C C . ALA B 1 321 ? 10.859 22.469 -8.992 1 98.94 321 ALA B C 1
ATOM 6463 O O . ALA B 1 321 ? 10.258 23.5 -8.703 1 98.94 321 ALA B O 1
ATOM 6464 N N . PHE B 1 322 ? 11.289 22.172 -10.219 1 98.88 322 PHE B N 1
ATOM 6465 C CA . PHE B 1 322 ? 11.055 23.016 -11.383 1 98.88 322 PHE B CA 1
ATOM 6466 C C . PHE B 1 322 ? 10.367 22.234 -12.492 1 98.88 322 PHE B C 1
ATOM 6468 O O . PHE B 1 322 ? 10.516 21 -12.578 1 98.88 322 PHE B O 1
ATOM 6475 N N . ASN B 1 323 ? 9.594 22.953 -13.352 1 98.44 323 ASN B N 1
ATOM 6476 C CA . ASN B 1 323 ? 8.938 22.266 -14.453 1 98.44 323 ASN B CA 1
ATOM 6477 C C . ASN B 1 323 ? 9.641 22.531 -15.781 1 98.44 323 ASN B C 1
ATOM 6479 O O . ASN B 1 323 ? 9.086 22.25 -16.844 1 98.44 323 ASN B O 1
ATOM 6483 N N . ARG B 1 324 ? 10.875 23.156 -15.68 1 98.25 324 ARG B N 1
ATOM 6484 C CA . ARG B 1 324 ? 11.781 23.359 -16.812 1 98.25 324 ARG B CA 1
ATOM 6485 C C . ARG B 1 324 ? 13.203 22.938 -16.453 1 98.25 324 ARG B C 1
ATOM 6487 O O . ARG B 1 324 ? 13.484 22.625 -15.289 1 98.25 324 ARG B O 1
ATOM 6494 N N . GLU B 1 325 ? 14.07 22.953 -17.484 1 98.69 325 GLU B N 1
ATOM 6495 C CA . GLU B 1 325 ? 15.477 22.656 -17.25 1 98.69 325 GLU B CA 1
ATOM 6496 C C . GLU B 1 325 ? 16.078 23.594 -16.219 1 98.69 325 GLU B C 1
ATOM 6498 O O . GLU B 1 325 ? 15.867 24.797 -16.266 1 98.69 325 GLU B O 1
ATOM 6503 N N . LEU B 1 326 ? 16.781 23 -15.234 1 98.88 326 LEU B N 1
ATOM 6504 C CA . LEU B 1 326 ? 17.531 23.828 -14.289 1 98.88 326 LEU B CA 1
ATOM 6505 C C . LEU B 1 326 ? 18.766 24.438 -14.945 1 98.88 326 LEU B C 1
ATOM 6507 O O . LEU B 1 326 ? 19.641 23.719 -15.43 1 98.88 326 LEU B O 1
ATOM 6511 N N . ASP B 1 327 ? 18.828 25.734 -14.984 1 98.69 327 ASP B N 1
ATOM 6512 C CA . ASP B 1 327 ? 19.953 26.422 -15.609 1 98.69 327 ASP B CA 1
ATOM 6513 C C . ASP B 1 327 ? 20.953 26.891 -14.555 1 98.69 327 ASP B C 1
ATOM 6515 O O . ASP B 1 327 ? 20.719 26.766 -13.352 1 98.69 327 ASP B O 1
ATOM 6519 N N . ALA B 1 328 ? 22.047 27.422 -14.977 1 98.56 328 ALA B N 1
ATOM 6520 C CA . ALA B 1 328 ? 23.172 27.797 -14.117 1 98.56 328 ALA B CA 1
ATOM 6521 C C . ALA B 1 328 ? 22.812 28.984 -13.219 1 98.56 328 ALA B C 1
ATOM 6523 O O . ALA B 1 328 ? 23.203 29.031 -12.055 1 98.56 328 ALA B O 1
ATOM 6524 N N . ALA B 1 329 ? 22.109 29.922 -13.773 1 98.56 329 ALA B N 1
ATOM 6525 C CA . ALA B 1 329 ? 21.75 31.109 -13 1 98.56 329 ALA B CA 1
ATOM 6526 C C . ALA B 1 329 ? 20.891 30.75 -11.805 1 98.56 329 ALA B C 1
ATOM 6528 O O . ALA B 1 329 ? 21.109 31.234 -10.695 1 98.56 329 ALA B O 1
ATOM 6529 N N . THR B 1 330 ? 19.906 29.906 -12.047 1 98.81 330 THR B N 1
ATOM 6530 C CA . THR B 1 330 ? 19 29.484 -10.984 1 98.81 330 THR B CA 1
ATOM 6531 C C . THR B 1 330 ? 19.75 28.641 -9.953 1 98.81 330 THR B C 1
ATOM 6533 O O . THR B 1 330 ? 19.594 28.844 -8.75 1 98.81 330 THR B O 1
ATOM 6536 N N . ALA B 1 331 ? 20.578 27.75 -10.414 1 98.62 331 ALA B N 1
ATOM 6537 C CA . ALA B 1 331 ? 21.391 26.922 -9.523 1 98.62 331 ALA B CA 1
ATOM 6538 C C . ALA B 1 331 ? 22.266 27.781 -8.625 1 98.62 331 ALA B C 1
ATOM 6540 O O . ALA B 1 331 ? 22.344 27.547 -7.418 1 98.62 331 ALA B O 1
ATOM 6541 N N . SER B 1 332 ? 22.859 28.75 -9.219 1 98.25 332 SER B N 1
ATOM 6542 C CA . SER B 1 332 ? 23.734 29.641 -8.469 1 98.25 332 SER B CA 1
ATOM 6543 C C . SER B 1 332 ? 22.969 30.422 -7.402 1 98.25 332 SER B C 1
ATOM 6545 O O . SER B 1 332 ? 23.438 30.562 -6.273 1 98.25 332 SER B O 1
ATOM 6547 N N . ALA B 1 333 ? 21.812 30.875 -7.773 1 98.25 333 ALA B N 1
ATOM 6548 C CA . ALA B 1 333 ? 20.984 31.609 -6.828 1 98.25 333 ALA B CA 1
ATOM 6549 C C . ALA B 1 333 ? 20.594 30.734 -5.641 1 98.25 333 ALA B C 1
ATOM 6551 O O . ALA B 1 333 ? 20.609 31.188 -4.492 1 98.25 333 ALA B O 1
ATOM 6552 N N . ILE B 1 334 ? 20.281 29.484 -5.832 1 98.19 334 ILE B N 1
ATOM 6553 C CA . ILE B 1 334 ? 19.828 28.578 -4.793 1 98.19 334 ILE B CA 1
ATOM 6554 C C . ILE B 1 334 ? 20.969 28.312 -3.803 1 98.19 334 ILE B C 1
ATOM 6556 O O . ILE B 1 334 ? 20.797 28.484 -2.594 1 98.19 334 ILE B O 1
ATOM 6560 N N . ILE B 1 335 ? 22.125 27.953 -4.281 1 96.25 335 ILE B N 1
ATOM 6561 C CA . ILE B 1 335 ? 23.188 27.484 -3.395 1 96.25 335 ILE B CA 1
ATOM 6562 C C . ILE B 1 335 ? 23.828 28.672 -2.674 1 96.25 335 ILE B C 1
ATOM 6564 O O . ILE B 1 335 ? 24.484 28.5 -1.645 1 96.25 335 ILE B O 1
ATOM 6568 N N . SER B 1 336 ? 23.656 29.859 -3.23 1 95.69 336 SER B N 1
ATOM 6569 C CA . SER B 1 336 ? 24.172 31.047 -2.559 1 95.69 336 SER B CA 1
ATOM 6570 C C . SER B 1 336 ? 23.219 31.531 -1.468 1 95.69 336 SER B C 1
ATOM 6572 O O . SER B 1 336 ? 23.641 32.219 -0.541 1 95.69 336 SER B O 1
ATOM 6574 N N . ARG B 1 337 ? 22.016 31.156 -1.495 1 94.5 337 ARG B N 1
ATOM 6575 C CA . ARG B 1 337 ? 20.984 31.734 -0.645 1 94.5 337 ARG B CA 1
ATOM 6576 C C . ARG B 1 337 ? 20.656 30.812 0.53 1 94.5 337 ARG B C 1
ATOM 6578 O O . ARG B 1 337 ? 20.5 31.281 1.66 1 94.5 337 ARG B O 1
ATOM 6585 N N . GLN B 1 338 ? 20.516 29.547 0.215 1 91.06 338 GLN B N 1
ATOM 6586 C CA . GLN B 1 338 ? 19.984 28.672 1.264 1 91.06 338 GLN B CA 1
ATOM 6587 C C . GLN B 1 338 ? 20.594 27.281 1.17 1 91.06 338 GLN B C 1
ATOM 6589 O O . GLN B 1 338 ? 21.109 26.891 0.121 1 91.06 338 GLN B O 1
ATOM 6594 N N . PHE B 1 339 ? 20.438 26.625 2.369 1 92.88 339 PHE B N 1
ATOM 6595 C CA . PHE B 1 339 ? 20.641 25.188 2.383 1 92.88 339 PHE B CA 1
ATOM 6596 C C . PHE B 1 339 ? 19.453 24.453 1.759 1 92.88 339 PHE B C 1
ATOM 6598 O O . PHE B 1 339 ? 18.297 24.734 2.09 1 92.88 339 PHE B O 1
ATOM 6605 N N . VAL B 1 340 ? 19.734 23.578 0.799 1 96.81 340 VAL B N 1
ATOM 6606 C CA . VAL B 1 340 ? 18.703 22.797 0.116 1 96.81 340 VAL B CA 1
ATOM 6607 C C . VAL B 1 340 ? 19.062 21.312 0.136 1 96.81 340 VAL B C 1
ATOM 6609 O O . VAL B 1 340 ? 20.234 20.953 -0.005 1 96.81 340 VAL B O 1
ATOM 6612 N N . GLU B 1 341 ? 18.031 20.516 0.339 1 97.25 341 GLU B N 1
ATOM 6613 C CA . GLU B 1 341 ? 18.281 19.078 0.414 1 97.25 341 GLU B CA 1
ATOM 6614 C C . GLU B 1 341 ? 18.25 18.438 -0.972 1 97.25 341 GLU B C 1
ATOM 6616 O O . GLU B 1 341 ? 19.125 17.625 -1.305 1 97.25 341 GLU B O 1
ATOM 6621 N N . VAL B 1 342 ? 17.234 18.734 -1.725 1 98.75 342 VAL B N 1
ATOM 6622 C CA . VAL B 1 342 ? 17.016 18.125 -3.027 1 98.75 342 VAL B CA 1
ATOM 6623 C C . VAL B 1 342 ? 16.562 19.172 -4.035 1 98.75 342 VAL B C 1
ATOM 6625 O O . VAL B 1 342 ? 15.742 20.047 -3.705 1 98.75 342 VAL B O 1
ATOM 6628 N N . ILE B 1 343 ? 17.094 19.172 -5.188 1 98.88 343 ILE B N 1
ATOM 6629 C CA . ILE B 1 343 ? 16.594 19.906 -6.344 1 98.88 343 ILE B CA 1
ATOM 6630 C C . ILE B 1 343 ? 16.203 18.938 -7.449 1 98.88 343 ILE B C 1
ATOM 6632 O O . ILE B 1 343 ? 16.969 18.031 -7.801 1 98.88 343 ILE B O 1
ATOM 6636 N N . ILE B 1 344 ? 14.992 19.047 -8.008 1 98.88 344 ILE B N 1
ATOM 6637 C CA . ILE B 1 344 ? 14.555 18.141 -9.07 1 98.88 344 ILE B CA 1
ATOM 6638 C C . ILE B 1 344 ? 13.992 18.953 -10.234 1 98.88 344 ILE B C 1
ATOM 6640 O O . ILE B 1 344 ? 13.297 19.953 -10.031 1 98.88 344 ILE B O 1
ATOM 6644 N N . ALA B 1 345 ? 14.273 18.594 -11.398 1 98.81 345 ALA B N 1
ATOM 6645 C CA . ALA B 1 345 ? 13.797 19.188 -12.641 1 98.81 345 ALA B CA 1
ATOM 6646 C C . ALA B 1 345 ? 13.727 18.156 -13.758 1 98.81 345 ALA B C 1
ATOM 6648 O O . ALA B 1 345 ? 14.258 17.047 -13.617 1 98.81 345 ALA B O 1
ATOM 6649 N N . PRO B 1 346 ? 13.016 18.469 -14.836 1 98.25 346 PRO B N 1
ATOM 6650 C CA . PRO B 1 346 ? 13.016 17.5 -15.945 1 98.25 346 PRO B CA 1
ATOM 6651 C C . PRO B 1 346 ? 14.414 17.219 -16.469 1 98.25 346 PRO B C 1
ATOM 6653 O O . PRO B 1 346 ? 14.742 16.062 -16.781 1 98.25 346 PRO B O 1
ATOM 6656 N N . THR B 1 347 ? 15.172 18.219 -16.594 1 98.44 347 THR B N 1
ATOM 6657 C CA . THR B 1 347 ? 16.578 18.125 -16.984 1 98.44 347 THR B CA 1
ATOM 6658 C C . THR B 1 347 ? 17.406 19.156 -16.234 1 98.44 347 THR B C 1
ATOM 6660 O O . THR B 1 347 ? 16.859 20.078 -15.609 1 98.44 347 THR B O 1
ATOM 6663 N N . VAL B 1 348 ? 18.734 18.953 -16.219 1 98.69 348 VAL B N 1
ATOM 6664 C CA . VAL B 1 348 ? 19.688 19.859 -15.594 1 98.69 348 VAL B CA 1
ATOM 6665 C C . VAL B 1 348 ? 20.828 20.172 -16.578 1 98.69 348 VAL B C 1
ATOM 6667 O O . VAL B 1 348 ? 21.422 19.266 -17.141 1 98.69 348 VAL B O 1
ATOM 6670 N N . SER B 1 349 ? 21.078 21.453 -16.797 1 98.56 349 SER B N 1
ATOM 6671 C CA . SER B 1 349 ? 22.141 21.828 -17.719 1 98.56 349 SER B CA 1
ATOM 6672 C C . SER B 1 349 ? 23.5 21.438 -17.172 1 98.56 349 SER B C 1
ATOM 6674 O O . SER B 1 349 ? 23.688 21.375 -15.961 1 98.56 349 SER B O 1
ATOM 6676 N N . SER B 1 350 ? 24.438 21.25 -18.094 1 98.31 350 SER B N 1
ATOM 6677 C CA . SER B 1 350 ? 25.797 20.906 -17.688 1 98.31 350 SER B CA 1
ATOM 6678 C C . SER B 1 350 ? 26.422 22 -16.812 1 98.31 350 SER B C 1
ATOM 6680 O O . SER B 1 350 ? 27.141 21.719 -15.859 1 98.31 350 SER B O 1
ATOM 6682 N N . ASP B 1 351 ? 26.109 23.234 -17.125 1 98.44 351 ASP B N 1
ATOM 6683 C CA . ASP B 1 351 ? 26.641 24.359 -16.375 1 98.44 351 ASP B CA 1
ATOM 6684 C C . ASP B 1 351 ? 26.047 24.375 -14.961 1 98.44 351 ASP B C 1
ATOM 6686 O O . ASP B 1 351 ? 26.766 24.688 -13.992 1 98.44 351 ASP B O 1
ATOM 6690 N N . ALA B 1 352 ? 24.781 24.125 -14.852 1 98.56 352 ALA B N 1
ATOM 6691 C CA . ALA B 1 352 ? 24.141 24.062 -13.539 1 98.56 352 ALA B CA 1
ATOM 6692 C C . ALA B 1 352 ? 24.75 22.953 -12.688 1 98.56 352 ALA B C 1
ATOM 6694 O O . ALA B 1 352 ? 25.031 23.156 -11.5 1 98.56 352 ALA B O 1
ATOM 6695 N N . LEU B 1 353 ? 24.969 21.844 -13.297 1 98 353 LEU B N 1
ATOM 6696 C CA . LEU B 1 353 ? 25.531 20.703 -12.578 1 98 353 LEU B CA 1
ATOM 6697 C C . LEU B 1 353 ? 26.938 21.016 -12.078 1 98 353 LEU B C 1
ATOM 6699 O O . LEU B 1 353 ? 27.312 20.641 -10.961 1 98 353 LEU B O 1
ATOM 6703 N N . ALA B 1 354 ? 27.719 21.641 -12.914 1 97.69 354 ALA B N 1
ATOM 6704 C CA . ALA B 1 354 ? 29.078 22.031 -12.531 1 97.69 354 ALA B CA 1
ATOM 6705 C C . ALA B 1 354 ? 29.062 22.953 -11.312 1 97.69 354 ALA B C 1
ATOM 6707 O O . ALA B 1 354 ? 29.891 22.812 -10.422 1 97.69 354 ALA B O 1
ATOM 6708 N N . LEU B 1 355 ? 28.188 23.875 -11.273 1 97.5 355 LEU B N 1
ATOM 6709 C CA . LEU B 1 355 ? 28.062 24.797 -10.148 1 97.5 355 LEU B CA 1
ATOM 6710 C C . LEU B 1 355 ? 27.641 24.062 -8.883 1 97.5 355 LEU B C 1
ATOM 6712 O O . LEU B 1 355 ? 28.156 24.312 -7.801 1 97.5 355 LEU B O 1
ATOM 6716 N N . LEU B 1 356 ? 26.656 23.141 -9.039 1 97.75 356 LEU B N 1
ATOM 6717 C CA . LEU B 1 356 ? 26.094 22.422 -7.906 1 97.75 356 LEU B CA 1
ATOM 6718 C C . LEU B 1 356 ? 27.109 21.453 -7.309 1 97.75 356 LEU B C 1
ATOM 6720 O O . LEU B 1 356 ? 26.969 21.031 -6.156 1 97.75 356 LEU B O 1
ATOM 6724 N N . ALA B 1 357 ? 28.094 21.125 -8.109 1 96.25 357 ALA B N 1
ATOM 6725 C CA . ALA B 1 357 ? 29.125 20.203 -7.66 1 96.25 357 ALA B CA 1
ATOM 6726 C C . ALA B 1 357 ? 29.859 20.734 -6.438 1 96.25 357 ALA B C 1
ATOM 6728 O O . ALA B 1 357 ? 30.422 19.969 -5.648 1 96.25 357 ALA B O 1
ATOM 6729 N N . ALA B 1 358 ? 29.844 22.031 -6.277 1 95 358 ALA B N 1
ATOM 6730 C CA . ALA B 1 358 ? 30.469 22.672 -5.129 1 95 358 ALA B CA 1
ATOM 6731 C C . ALA B 1 358 ? 29.75 22.328 -3.832 1 95 358 ALA B C 1
ATOM 6733 O O . ALA B 1 358 ? 30.312 22.453 -2.742 1 95 358 ALA B O 1
ATOM 6734 N N . LYS B 1 359 ? 28.531 22 -3.875 1 96.38 359 LYS B N 1
ATOM 6735 C CA . LYS B 1 359 ? 27.734 21.516 -2.748 1 96.38 359 LYS B CA 1
ATOM 6736 C C . LYS B 1 359 ? 27.516 20 -2.842 1 96.38 359 LYS B C 1
ATOM 6738 O O . LYS B 1 359 ? 26.422 19.562 -3.188 1 96.38 359 LYS B O 1
ATOM 6743 N N . GLN B 1 360 ? 28.406 19.266 -2.35 1 94.62 360 GLN B N 1
ATOM 6744 C CA . GLN B 1 360 ? 28.516 17.844 -2.629 1 94.62 360 GLN B CA 1
ATOM 6745 C C . GLN B 1 360 ? 27.359 17.062 -2.01 1 94.62 360 GLN B C 1
ATOM 6747 O O . GLN B 1 360 ? 26.984 16 -2.498 1 94.62 360 GLN B O 1
ATOM 6752 N N . ASN B 1 361 ? 26.734 17.625 -1.01 1 95.44 361 ASN B N 1
ATOM 6753 C CA . ASN B 1 361 ? 25.719 16.875 -0.286 1 95.44 361 ASN B CA 1
ATOM 6754 C C . ASN B 1 361 ? 24.328 17.109 -0.881 1 95.44 361 ASN B C 1
ATOM 6756 O O . ASN B 1 361 ? 23.391 16.375 -0.586 1 95.44 361 ASN B O 1
ATOM 6760 N N . VAL B 1 362 ? 24.172 18.141 -1.712 1 97.5 362 VAL B N 1
ATOM 6761 C CA . VAL B 1 362 ? 22.875 18.453 -2.299 1 97.5 362 VAL B CA 1
ATOM 6762 C C . VAL B 1 362 ? 22.5 17.391 -3.324 1 97.5 362 VAL B C 1
ATOM 6764 O O . VAL B 1 362 ? 23.281 17.078 -4.223 1 97.5 362 VAL B O 1
ATOM 6767 N N . ARG B 1 363 ? 21.406 16.781 -3.148 1 98.56 363 ARG B N 1
ATOM 6768 C CA . ARG B 1 363 ? 20.906 15.82 -4.133 1 98.56 363 ARG B CA 1
ATOM 6769 C C . ARG B 1 363 ? 20.297 16.547 -5.332 1 98.56 363 ARG B C 1
ATOM 6771 O O . ARG B 1 363 ? 19.438 17.422 -5.176 1 98.56 363 ARG B O 1
ATOM 6778 N N . VAL B 1 364 ? 20.734 16.25 -6.488 1 98.81 364 VAL B N 1
ATOM 6779 C CA . VAL B 1 364 ? 20.203 16.797 -7.734 1 98.81 364 VAL B CA 1
ATOM 6780 C C . VAL B 1 364 ? 19.609 15.672 -8.578 1 98.81 364 VAL B C 1
ATOM 6782 O O . VAL B 1 364 ? 20.297 14.695 -8.906 1 98.81 364 VAL B O 1
ATOM 6785 N N . LEU B 1 365 ? 18.312 15.836 -8.922 1 98.81 365 LEU B N 1
ATOM 6786 C CA . LEU B 1 365 ? 17.594 14.781 -9.625 1 98.81 365 LEU B CA 1
ATOM 6787 C C . LEU B 1 365 ? 17.047 15.289 -10.953 1 98.81 365 LEU B C 1
ATOM 6789 O O . LEU B 1 365 ? 16.641 16.453 -11.055 1 98.81 365 LEU B O 1
ATOM 6793 N N . THR B 1 366 ? 16.984 14.422 -11.938 1 98.69 366 THR B N 1
ATOM 6794 C CA . THR B 1 366 ? 16.234 14.625 -13.172 1 98.69 366 THR B CA 1
ATOM 6795 C C . THR B 1 366 ? 15.141 13.57 -13.328 1 98.69 366 THR B C 1
ATOM 6797 O O . THR B 1 366 ? 15.391 12.383 -13.117 1 98.69 366 THR B O 1
ATOM 6800 N N . CYS B 1 367 ? 13.922 14 -13.609 1 97.12 367 CYS B N 1
ATOM 6801 C CA . CYS B 1 367 ? 12.82 13.039 -13.695 1 97.12 367 CYS B CA 1
ATOM 6802 C C . CYS B 1 367 ? 12.453 12.758 -15.141 1 97.12 367 CYS B C 1
ATOM 6804 O O . CYS B 1 367 ? 11.719 11.812 -15.43 1 97.12 367 CYS B O 1
ATOM 6806 N N . GLY B 1 368 ? 12.961 13.562 -16.047 1 95.56 368 GLY B N 1
ATOM 6807 C CA . GLY B 1 368 ? 12.523 13.484 -17.438 1 95.56 368 GLY B CA 1
ATOM 6808 C C . GLY B 1 368 ? 11.32 14.359 -17.719 1 95.56 368 GLY B C 1
ATOM 6809 O O . GLY B 1 368 ? 10.719 14.922 -16.812 1 95.56 368 GLY B O 1
ATOM 6810 N N . GLN B 1 369 ? 10.93 14.406 -19 1 94.5 369 GLN B N 1
ATOM 6811 C CA . GLN B 1 369 ? 9.805 15.227 -19.453 1 94.5 369 GLN B CA 1
ATOM 6812 C C . GLN B 1 369 ? 8.477 14.508 -19.203 1 94.5 369 GLN B C 1
ATOM 6814 O O . GLN B 1 369 ? 8.422 13.281 -19.203 1 94.5 369 GLN B O 1
ATOM 6819 N N . TRP B 1 370 ? 7.484 15.312 -18.906 1 91.94 370 TRP B N 1
ATOM 6820 C CA . TRP B 1 370 ? 6.16 14.719 -18.734 1 91.94 370 TRP B CA 1
ATOM 6821 C C . TRP B 1 370 ? 5.133 15.453 -19.594 1 91.94 370 TRP B C 1
ATOM 6823 O O . TRP B 1 370 ? 5.332 16.609 -19.969 1 91.94 370 TRP B O 1
ATOM 6833 N N . GLN B 1 371 ? 4.094 14.703 -20 1 86.25 371 GLN B N 1
ATOM 6834 C CA . GLN B 1 371 ? 2.959 15.273 -20.719 1 86.25 371 GLN B CA 1
ATOM 6835 C C . GLN B 1 371 ? 1.688 15.211 -19.875 1 86.25 371 GLN B C 1
ATOM 6837 O O . GLN B 1 371 ? 1.596 15.875 -18.844 1 86.25 371 GLN B O 1
ATOM 6842 N N . ALA B 1 372 ? 0.871 14.156 -20.078 1 86.56 372 ALA B N 1
ATOM 6843 C CA . ALA B 1 372 ? -0.398 14.031 -19.359 1 86.56 372 ALA B CA 1
ATOM 6844 C C . ALA B 1 372 ? -0.251 13.125 -18.141 1 86.56 372 ALA B C 1
ATOM 6846 O O . ALA B 1 372 ? 0.612 12.25 -18.109 1 86.56 372 ALA B O 1
ATOM 6847 N N . ARG B 1 373 ? -1.069 13.531 -17.141 1 91.38 373 ARG B N 1
ATOM 6848 C CA . ARG B 1 373 ? -1.096 12.688 -15.961 1 91.38 373 ARG B CA 1
ATOM 6849 C C . ARG B 1 373 ? -1.795 11.359 -16.25 1 91.38 373 ARG B C 1
ATOM 6851 O O . ARG B 1 373 ? -2.748 11.312 -17.016 1 91.38 373 ARG B O 1
ATOM 6858 N N . SER B 1 374 ? -1.28 10.32 -15.656 1 92.75 374 SER B N 1
ATOM 6859 C CA . SER B 1 374 ? -1.854 8.992 -15.844 1 92.75 374 SER B CA 1
ATOM 6860 C C . SER B 1 374 ? -2.723 8.594 -14.656 1 92.75 374 SER B C 1
ATOM 6862 O O . SER B 1 374 ? -2.377 8.875 -13.508 1 92.75 374 SER B O 1
ATOM 6864 N N . ALA B 1 375 ? -3.877 7.965 -14.984 1 93.69 375 ALA B N 1
ATOM 6865 C CA . ALA B 1 375 ? -4.719 7.418 -13.922 1 93.69 375 ALA B CA 1
ATOM 6866 C C . ALA B 1 375 ? -3.961 6.371 -13.109 1 93.69 375 ALA B C 1
ATOM 6868 O O . ALA B 1 375 ? -2.998 5.773 -13.594 1 93.69 375 ALA B O 1
ATOM 6869 N N . GLY B 1 376 ? -4.32 6.156 -11.883 1 94.5 376 GLY B N 1
ATOM 6870 C CA . GLY B 1 376 ? -3.725 5.191 -10.969 1 94.5 376 GLY B CA 1
ATOM 6871 C C . GLY B 1 376 ? -4.387 5.176 -9.609 1 94.5 376 GLY B C 1
ATOM 6872 O O . GLY B 1 376 ? -5.391 5.855 -9.391 1 94.5 376 GLY B O 1
ATOM 6873 N N . LEU B 1 377 ? -3.855 4.324 -8.719 1 96.88 377 LEU B N 1
ATOM 6874 C CA . LEU B 1 377 ? -4.41 4.191 -7.375 1 96.88 377 LEU B CA 1
ATOM 6875 C C . LEU B 1 377 ? -3.488 4.828 -6.34 1 96.88 377 LEU B C 1
ATOM 6877 O O . LEU B 1 377 ? -2.271 4.883 -6.539 1 96.88 377 LEU B O 1
ATOM 6881 N N . ASP B 1 378 ? -4.078 5.371 -5.344 1 97.5 378 ASP B N 1
ATOM 6882 C CA . ASP B 1 378 ? -3.387 5.828 -4.141 1 97.5 378 ASP B CA 1
ATOM 6883 C C . ASP B 1 378 ? -3.734 4.953 -2.939 1 97.5 378 ASP B C 1
ATOM 6885 O O . ASP B 1 378 ? -4.809 4.348 -2.898 1 97.5 378 ASP B O 1
ATOM 6889 N N . PHE B 1 379 ? -2.775 4.871 -1.997 1 97.62 379 PHE B N 1
ATOM 6890 C CA . PHE B 1 379 ? -2.93 3.979 -0.855 1 97.62 379 PHE B CA 1
ATOM 6891 C C . PHE B 1 379 ? -2.652 4.715 0.45 1 97.62 379 PHE B C 1
ATOM 6893 O O . PHE B 1 379 ? -1.763 5.566 0.512 1 97.62 379 PHE B O 1
ATOM 6900 N N . LYS B 1 380 ? -3.402 4.395 1.417 1 96.88 380 LYS B N 1
ATOM 6901 C CA . LYS B 1 380 ? -3.129 4.781 2.797 1 96.88 380 LYS B CA 1
ATOM 6902 C C . LYS B 1 380 ? -3.223 3.584 3.736 1 96.88 380 LYS B C 1
ATOM 6904 O O . LYS B 1 380 ? -4.266 2.93 3.812 1 96.88 380 LYS B O 1
ATOM 6909 N N . ARG B 1 381 ? -2.115 3.305 4.395 1 97.94 381 ARG B N 1
ATOM 6910 C CA . ARG B 1 381 ? -2.076 2.176 5.32 1 97.94 381 ARG B CA 1
ATOM 6911 C C . ARG B 1 381 ? -2.832 2.496 6.605 1 97.94 381 ARG B C 1
ATOM 6913 O O . ARG B 1 381 ? -2.719 3.602 7.141 1 97.94 381 ARG B O 1
ATOM 6920 N N . VAL B 1 382 ? -3.701 1.642 7.066 1 97.62 382 VAL B N 1
ATOM 6921 C CA . VAL B 1 382 ? -4.266 1.617 8.414 1 97.62 382 VAL B CA 1
ATOM 6922 C C . VAL B 1 382 ? -3.926 0.293 9.094 1 97.62 382 VAL B C 1
ATOM 6924 O O . VAL B 1 382 ? -3.482 -0.653 8.438 1 97.62 382 VAL B O 1
ATOM 6927 N N . ASN B 1 383 ? -3.994 0.231 10.398 1 97.06 383 ASN B N 1
ATOM 6928 C CA . ASN B 1 383 ? -3.645 -1.007 11.086 1 97.06 383 ASN B CA 1
ATOM 6929 C C . ASN B 1 383 ? -4.535 -2.164 10.641 1 97.06 383 ASN B C 1
ATOM 6931 O O . ASN B 1 383 ? -5.762 -2.074 10.719 1 97.06 383 ASN B O 1
ATOM 6935 N N . GLY B 1 384 ? -3.924 -3.207 10.078 1 96.94 384 GLY B N 1
ATOM 6936 C CA . GLY B 1 384 ? -4.617 -4.41 9.641 1 96.94 384 GLY B CA 1
ATOM 6937 C C . GLY B 1 384 ? -5.215 -4.285 8.25 1 96.94 384 GLY B C 1
ATOM 6938 O O . GLY B 1 384 ? -5.855 -5.215 7.762 1 96.94 384 GLY B O 1
ATOM 6939 N N . GLY B 1 385 ? -5.027 -3.082 7.617 1 97.81 385 GLY B N 1
ATOM 6940 C CA . GLY B 1 385 ? -5.695 -2.922 6.336 1 97.81 385 GLY B CA 1
ATOM 6941 C C . GLY B 1 385 ? -5.062 -1.853 5.465 1 97.81 385 GLY B C 1
ATOM 6942 O O . GLY B 1 385 ? -3.998 -1.326 5.793 1 97.81 385 GLY B O 1
ATOM 6943 N N . LEU B 1 386 ? -5.719 -1.583 4.293 1 98.56 386 LEU B N 1
ATOM 6944 C CA . LEU B 1 386 ? -5.27 -0.632 3.281 1 98.56 386 LEU B CA 1
ATOM 6945 C C . LEU B 1 386 ? -6.449 0.131 2.689 1 98.56 386 LEU B C 1
ATOM 6947 O O . LEU B 1 386 ? -7.383 -0.475 2.156 1 98.56 386 LEU B O 1
ATOM 6951 N N . LEU B 1 387 ? -6.438 1.422 2.881 1 98.75 387 LEU B N 1
ATOM 6952 C CA . LEU B 1 387 ? -7.367 2.273 2.148 1 98.75 387 LEU B CA 1
ATOM 6953 C C . LEU B 1 387 ? -6.871 2.529 0.729 1 98.75 387 LEU B C 1
ATOM 6955 O O . LEU B 1 387 ? -5.75 3.004 0.536 1 98.75 387 LEU B O 1
ATOM 6959 N N . VAL B 1 388 ? -7.73 2.158 -0.226 1 98.69 388 VAL B N 1
ATOM 6960 C CA . VAL B 1 388 ? -7.387 2.287 -1.638 1 98.69 388 VAL B CA 1
ATOM 6961 C C . VAL B 1 388 ? -8.312 3.297 -2.309 1 98.69 388 VAL B C 1
ATOM 6963 O O . VAL B 1 388 ? -9.531 3.254 -2.115 1 98.69 388 VAL B O 1
ATOM 6966 N N . GLN B 1 389 ? -7.789 4.262 -3.055 1 98.62 389 GLN B N 1
ATOM 6967 C CA . GLN B 1 389 ? -8.586 5.238 -3.791 1 98.62 389 GLN B CA 1
ATOM 6968 C C . GLN B 1 389 ? -7.926 5.598 -5.117 1 98.62 389 GLN B C 1
ATOM 6970 O O . GLN B 1 389 ? -6.738 5.336 -5.32 1 98.62 389 GLN B O 1
ATOM 6975 N N . GLU B 1 390 ? -8.68 6.195 -6.004 1 98.12 390 GLU B N 1
ATOM 6976 C CA . GLU B 1 390 ? -8.117 6.746 -7.23 1 98.12 390 GLU B CA 1
ATOM 6977 C C . GLU B 1 390 ? -7.238 7.957 -6.938 1 98.12 390 GLU B C 1
ATOM 6979 O O . GLU B 1 390 ? -7.504 8.711 -6 1 98.12 390 GLU B O 1
ATOM 6984 N N . ARG B 1 391 ? -6.16 8.164 -7.711 1 97.06 391 ARG B N 1
ATOM 6985 C CA . ARG B 1 391 ? -5.379 9.398 -7.637 1 97.06 391 ARG B CA 1
ATOM 6986 C C . ARG B 1 391 ? -6.266 10.625 -7.848 1 97.06 391 ARG B C 1
ATOM 6988 O O . ARG B 1 391 ? -7.172 10.602 -8.688 1 97.06 391 ARG B O 1
ATOM 6995 N N . ASP B 1 392 ? -5.996 11.641 -7.094 1 97.69 392 ASP B N 1
ATOM 6996 C CA . ASP B 1 392 ? -6.723 12.891 -7.301 1 97.69 392 ASP B CA 1
ATOM 6997 C C . ASP B 1 392 ? -6.227 13.617 -8.555 1 97.69 392 ASP B C 1
ATOM 6999 O O . ASP B 1 392 ? -5.316 14.445 -8.477 1 97.69 392 ASP B O 1
ATOM 7003 N N . LEU B 1 393 ? -6.871 13.359 -9.641 1 96.06 393 LEU B N 1
ATOM 7004 C CA . LEU B 1 393 ? -6.5 14.008 -10.891 1 96.06 393 LEU B CA 1
ATOM 7005 C C . LEU B 1 393 ? -7.516 15.086 -11.266 1 96.06 393 LEU B C 1
ATOM 7007 O O . LEU B 1 393 ? -7.398 15.711 -12.32 1 96.06 393 LEU B O 1
ATOM 7011 N N . GLY B 1 394 ? -8.5 15.242 -10.383 1 94.69 394 GLY B N 1
ATOM 7012 C CA . GLY B 1 394 ? -9.516 16.25 -10.656 1 94.69 394 GLY B CA 1
ATOM 7013 C C . GLY B 1 394 ? -8.969 17.672 -10.625 1 94.69 394 GLY B C 1
ATOM 7014 O O . GLY B 1 394 ? -8.141 18 -9.781 1 94.69 394 GLY B O 1
ATOM 7015 N N . MET B 1 395 ? -9.438 18.484 -11.609 1 93.62 395 MET B N 1
ATOM 7016 C CA . MET B 1 395 ? -9.102 19.906 -11.641 1 93.62 395 MET B CA 1
ATOM 7017 C C . MET B 1 395 ? -10.172 20.703 -12.367 1 93.62 395 MET B C 1
ATOM 7019 O O . MET B 1 395 ? -10.773 20.219 -13.328 1 93.62 395 MET B O 1
ATOM 7023 N N . VAL B 1 396 ? -10.367 21.859 -11.859 1 95.31 396 VAL B N 1
ATOM 7024 C CA . VAL B 1 396 ? -11.375 22.719 -12.477 1 95.31 396 VAL B CA 1
ATOM 7025 C C . VAL B 1 396 ? -10.711 23.734 -13.406 1 95.31 396 VAL B C 1
ATOM 7027 O O . VAL B 1 396 ? -9.547 24.094 -13.203 1 95.31 396 VAL B O 1
ATOM 7030 N N . THR B 1 397 ? -11.477 24.078 -14.445 1 93.44 397 THR B N 1
ATOM 7031 C CA . THR B 1 397 ? -11.109 25.203 -15.312 1 93.44 397 THR B CA 1
ATOM 7032 C C . THR B 1 397 ? -12.008 26.406 -15.062 1 93.44 397 THR B C 1
ATOM 7034 O O . THR B 1 397 ? -12.961 26.328 -14.273 1 93.44 397 THR B O 1
ATOM 7037 N N . ALA B 1 398 ? -11.617 27.531 -15.703 1 93.19 398 ALA B N 1
ATOM 7038 C CA . ALA B 1 398 ? -12.422 28.734 -15.555 1 93.19 398 ALA B CA 1
ATOM 7039 C C . ALA B 1 398 ? -13.883 28.469 -15.906 1 93.19 398 ALA B C 1
ATOM 7041 O O . ALA B 1 398 ? -14.789 29.062 -15.305 1 93.19 398 ALA B O 1
ATOM 7042 N N . ALA B 1 399 ? -14.102 27.531 -16.797 1 94.06 399 ALA B N 1
ATOM 7043 C CA . ALA B 1 399 ? -15.445 27.219 -17.281 1 94.06 399 ALA B CA 1
ATOM 7044 C C . ALA B 1 399 ? -16.25 26.484 -16.219 1 94.06 399 ALA B C 1
ATOM 7046 O O . ALA B 1 399 ? -17.484 26.453 -16.281 1 94.06 399 ALA B O 1
ATOM 7047 N N . ASP B 1 400 ? -15.617 25.953 -15.227 1 95.94 400 ASP B N 1
ATOM 7048 C CA . ASP B 1 400 ? -16.281 25.141 -14.203 1 95.94 400 ASP B CA 1
ATOM 7049 C C . ASP B 1 400 ? -16.641 25.984 -12.984 1 95.94 400 ASP B C 1
ATOM 7051 O O . ASP B 1 400 ? -17.391 25.547 -12.117 1 95.94 400 ASP B O 1
ATOM 7055 N N . LEU B 1 401 ? -16.109 27.219 -12.93 1 97.44 401 LEU B N 1
ATOM 7056 C CA . LEU B 1 401 ? -16.234 28.062 -11.742 1 97.44 401 LEU B CA 1
ATOM 7057 C C . LEU B 1 401 ? -17.594 28.75 -11.703 1 97.44 401 LEU B C 1
ATOM 7059 O O . LEU B 1 401 ? -18.125 29.172 -12.742 1 97.44 401 LEU B O 1
ATOM 7063 N N . ARG B 1 402 ? -18.234 28.812 -10.547 1 97.62 402 ARG B N 1
ATOM 7064 C CA . ARG B 1 402 ? -19.484 29.547 -10.336 1 97.62 402 ARG B CA 1
ATOM 7065 C C . ARG B 1 402 ? -19.281 30.688 -9.344 1 97.62 402 ARG B C 1
ATOM 7067 O O . ARG B 1 402 ? -18.984 30.453 -8.172 1 97.62 402 ARG B O 1
ATOM 7074 N N . VAL B 1 403 ? -19.344 31.859 -9.852 1 98.5 403 VAL B N 1
ATOM 7075 C CA . VAL B 1 403 ? -19.297 33.031 -8.953 1 98.5 403 VAL B CA 1
ATOM 7076 C C . VAL B 1 403 ? -20.625 33.125 -8.211 1 98.5 403 VAL B C 1
ATOM 7078 O O . VAL B 1 403 ? -21.688 33.312 -8.828 1 98.5 403 VAL B O 1
ATOM 7081 N N . VAL B 1 404 ? -20.562 33.156 -6.852 1 98.69 404 VAL B N 1
ATOM 7082 C CA . VAL B 1 404 ? -21.812 33.062 -6.094 1 98.69 404 VAL B CA 1
ATOM 7083 C C . VAL B 1 404 ? -22.047 34.375 -5.328 1 98.69 404 VAL B C 1
ATOM 7085 O O . VAL B 1 404 ? -23.125 34.594 -4.785 1 98.69 404 VAL B O 1
ATOM 7088 N N . SER B 1 405 ? -21.016 35.219 -5.254 1 98.5 405 SER B N 1
ATOM 7089 C CA . SER B 1 405 ? -21.141 36.531 -4.625 1 98.5 405 SER B CA 1
ATOM 7090 C C . SER B 1 405 ? -21.734 37.531 -5.594 1 98.5 405 SER B C 1
ATOM 7092 O O . SER B 1 405 ? -21.781 37.312 -6.805 1 98.5 405 SER B O 1
ATOM 7094 N N . LYS B 1 406 ? -22.125 38.656 -5.012 1 98.38 406 LYS B N 1
ATOM 7095 C CA . LYS B 1 406 ? -22.562 39.781 -5.84 1 98.38 406 LYS B CA 1
ATOM 7096 C C . LYS B 1 406 ? -21.406 40.375 -6.625 1 98.38 406 LYS B C 1
ATOM 7098 O O . LYS B 1 406 ? -21.531 40.625 -7.828 1 98.38 406 LYS B O 1
ATOM 7103 N N . ARG B 1 407 ? -20.344 40.531 -5.906 1 98.31 407 ARG B N 1
ATOM 7104 C CA . ARG B 1 407 ? -19.156 41.094 -6.566 1 98.31 407 ARG B CA 1
ATOM 7105 C C . ARG B 1 407 ? -18.516 40.031 -7.484 1 98.31 407 ARG B C 1
ATOM 7107 O O . ARG B 1 407 ? -18.297 38.906 -7.078 1 98.31 407 ARG B O 1
ATOM 7114 N N . GLN B 1 408 ? -18.234 40.5 -8.711 1 98.31 408 GLN B N 1
ATOM 7115 C CA . GLN B 1 408 ? -17.5 39.656 -9.648 1 98.31 408 GLN B CA 1
ATOM 7116 C C . GLN B 1 408 ? -16 39.812 -9.461 1 98.31 408 GLN B C 1
ATOM 7118 O O . GLN B 1 408 ? -15.508 40.906 -9.211 1 98.31 408 GLN B O 1
ATOM 7123 N N . PRO B 1 409 ? -15.305 38.75 -9.57 1 98.44 409 PRO B N 1
ATOM 7124 C CA . PRO B 1 409 ? -13.844 38.906 -9.508 1 98.44 409 PRO B CA 1
ATOM 7125 C C . PRO B 1 409 ? -13.266 39.625 -10.727 1 98.44 409 PRO B C 1
ATOM 7127 O O . PRO B 1 409 ? -13.797 39.5 -11.836 1 98.44 409 PRO B O 1
ATOM 7130 N N . THR B 1 410 ? -12.242 40.375 -10.492 1 97.88 410 THR B N 1
ATOM 7131 C CA . THR B 1 410 ? -11.477 40.906 -11.625 1 97.88 410 THR B CA 1
ATOM 7132 C C . THR B 1 410 ? -10.742 39.75 -12.336 1 97.88 410 THR B C 1
ATOM 7134 O O . THR B 1 410 ? -10.68 38.625 -11.828 1 97.88 410 THR B O 1
ATOM 7137 N N . GLU B 1 411 ? -10.203 40.062 -13.492 1 97 411 GLU B N 1
ATOM 7138 C CA . GLU B 1 411 ? -9.422 39.062 -14.227 1 97 411 GLU B CA 1
ATOM 7139 C C . GLU B 1 411 ? -8.219 38.594 -13.406 1 97 411 GLU B C 1
ATOM 7141 O O . GLU B 1 411 ? -7.91 37.406 -13.391 1 97 411 GLU B O 1
ATOM 7146 N N . GLN B 1 412 ? -7.641 39.531 -12.797 1 97 412 GLN B N 1
ATOM 7147 C CA . GLN B 1 412 ? -6.484 39.219 -11.969 1 97 412 GLN B CA 1
ATOM 7148 C C . GLN B 1 412 ? -6.887 38.344 -10.781 1 97 412 GLN B C 1
ATOM 7150 O O . GLN B 1 412 ? -6.195 37.375 -10.453 1 97 412 GLN B O 1
ATOM 7155 N N . GLU B 1 413 ? -7.98 38.719 -10.133 1 97.75 413 GLU B N 1
ATOM 7156 C CA . GLU B 1 413 ? -8.469 37.938 -9 1 97.75 413 GLU B CA 1
ATOM 7157 C C . GLU B 1 413 ? -8.797 36.5 -9.414 1 97.75 413 GLU B C 1
ATOM 7159 O O . GLU B 1 413 ? -8.516 35.531 -8.68 1 97.75 413 GLU B O 1
ATOM 7164 N N . LEU B 1 414 ? -9.297 36.375 -10.617 1 97.62 414 LEU B N 1
ATOM 7165 C CA . LEU B 1 414 ? -9.641 35.031 -11.125 1 97.62 414 LEU B CA 1
ATOM 7166 C C . LEU B 1 414 ? -8.383 34.219 -11.367 1 97.62 414 LEU B C 1
ATOM 7168 O O . LEU B 1 414 ? -8.336 33.031 -11.023 1 97.62 414 LEU B O 1
ATOM 7172 N N . ARG B 1 415 ? -7.406 34.812 -11.953 1 96.75 415 ARG B N 1
ATOM 7173 C CA . ARG B 1 415 ? -6.133 34.156 -12.188 1 96.75 415 ARG B CA 1
ATOM 7174 C C . ARG B 1 415 ? -5.484 33.719 -10.867 1 96.75 415 ARG B C 1
ATOM 7176 O O . ARG B 1 415 ? -4.996 32.594 -10.742 1 96.75 415 ARG B O 1
ATOM 7183 N N . ASP B 1 416 ? -5.523 34.625 -9.914 1 97.94 416 ASP B N 1
ATOM 7184 C CA . ASP B 1 416 ? -4.961 34.312 -8.602 1 97.94 416 ASP B CA 1
ATOM 7185 C C . ASP B 1 416 ? -5.727 33.188 -7.918 1 97.94 416 ASP B C 1
ATOM 7187 O O . ASP B 1 416 ? -5.129 32.344 -7.27 1 97.94 416 ASP B O 1
ATOM 7191 N N . ALA B 1 417 ? -7.027 33.25 -8.07 1 98.19 417 ALA B N 1
ATOM 7192 C CA . ALA B 1 417 ? -7.863 32.219 -7.461 1 98.19 417 ALA B CA 1
ATOM 7193 C C . ALA B 1 417 ? -7.543 30.844 -8.039 1 98.19 417 ALA B C 1
ATOM 7195 O O . ALA B 1 417 ? -7.43 29.859 -7.297 1 98.19 417 ALA B O 1
ATOM 7196 N N . LEU B 1 418 ? -7.395 30.797 -9.312 1 97.94 418 LEU B N 1
ATOM 7197 C CA . LEU B 1 418 ? -7.094 29.516 -9.969 1 97.94 418 LEU B CA 1
ATOM 7198 C C . LEU B 1 418 ? -5.699 29.031 -9.586 1 97.94 418 LEU B C 1
ATOM 7200 O O . LEU B 1 418 ? -5.492 27.844 -9.383 1 97.94 418 LEU B O 1
ATOM 7204 N N . PHE B 1 419 ? -4.785 29.953 -9.5 1 98.06 419 PHE B N 1
ATOM 7205 C CA . PHE B 1 419 ? -3.439 29.625 -9.039 1 98.06 419 PHE B CA 1
ATOM 7206 C C . PHE B 1 419 ? -3.475 29.047 -7.625 1 98.06 419 PHE B C 1
ATOM 7208 O O . PHE B 1 419 ? -2.896 27.984 -7.367 1 98.06 419 PHE B O 1
ATOM 7215 N N . CYS B 1 420 ? -4.219 29.656 -6.738 1 96.94 420 CYS B N 1
ATOM 7216 C CA . CYS B 1 420 ? -4.371 29.203 -5.359 1 96.94 420 CYS B CA 1
ATOM 7217 C C . CYS B 1 420 ? -4.973 27.812 -5.312 1 96.94 420 CYS B C 1
ATOM 7219 O O . CYS B 1 420 ? -4.586 26.984 -4.477 1 96.94 420 CYS B O 1
ATOM 7221 N N . TRP B 1 421 ? -5.891 27.672 -6.164 1 98.06 421 TRP B N 1
ATOM 7222 C CA . TRP B 1 421 ? -6.621 26.406 -6.172 1 98.06 421 TRP B CA 1
ATOM 7223 C C . TRP B 1 421 ? -5.691 25.25 -6.512 1 98.06 421 TRP B C 1
ATOM 7225 O O . TRP B 1 421 ? -5.738 24.203 -5.863 1 98.06 421 TRP B O 1
ATOM 7235 N N . LYS B 1 422 ? -4.805 25.422 -7.488 1 97.94 422 LYS B N 1
ATOM 7236 C CA . LYS B 1 422 ? -3.818 24.406 -7.863 1 97.94 422 LYS B CA 1
ATOM 7237 C C . LYS B 1 422 ? -2.906 24.062 -6.691 1 97.94 422 LYS B C 1
ATOM 7239 O O . LYS B 1 422 ? -2.611 22.891 -6.449 1 97.94 422 LYS B O 1
ATOM 7244 N N . VAL B 1 423 ? -2.521 25.094 -5.957 1 98.69 423 VAL B N 1
ATOM 7245 C CA . VAL B 1 423 ? -1.598 24.891 -4.844 1 98.69 423 VAL B CA 1
ATOM 7246 C C . VAL B 1 423 ? -2.314 24.188 -3.695 1 98.69 423 VAL B C 1
ATOM 7248 O O . VAL B 1 423 ? -1.771 23.25 -3.096 1 98.69 423 VAL B O 1
ATOM 7251 N N . ALA B 1 424 ? -3.553 24.609 -3.41 1 98.44 424 ALA B N 1
ATOM 7252 C CA . ALA B 1 424 ? -4.316 24.062 -2.291 1 98.44 424 ALA B CA 1
ATOM 7253 C C . ALA B 1 424 ? -4.48 22.547 -2.424 1 98.44 424 ALA B C 1
ATOM 7255 O O . ALA B 1 424 ? -4.496 21.828 -1.423 1 98.44 424 ALA B O 1
ATOM 7256 N N . LYS B 1 425 ? -4.539 22.094 -3.623 1 98.12 425 LYS B N 1
ATOM 7257 C CA . LYS B 1 425 ? -4.68 20.656 -3.908 1 98.12 425 LYS B CA 1
ATOM 7258 C C . LYS B 1 425 ? -3.539 19.859 -3.283 1 98.12 425 LYS B C 1
ATOM 7260 O O . LYS B 1 425 ? -3.705 18.688 -2.963 1 98.12 425 LYS B O 1
ATOM 7265 N N . PHE B 1 426 ? -2.414 20.453 -3.037 1 98.19 426 PHE B N 1
ATOM 7266 C CA . PHE B 1 426 ? -1.217 19.734 -2.621 1 98.19 426 PHE B CA 1
ATOM 7267 C C . PHE B 1 426 ? -0.832 20.094 -1.193 1 98.19 426 PHE B C 1
ATOM 7269 O O . PHE B 1 426 ? 0.256 19.75 -0.73 1 98.19 426 PHE B O 1
ATOM 7276 N N . VAL B 1 427 ? -1.669 20.828 -0.498 1 98.31 427 VAL B N 1
ATOM 7277 C CA . VAL B 1 427 ? -1.452 21.203 0.899 1 98.31 427 VAL B CA 1
ATOM 7278 C C . VAL B 1 427 ? -2.307 20.312 1.801 1 98.31 427 VAL B C 1
ATOM 7280 O O . VAL B 1 427 ? -3.482 20.062 1.513 1 98.31 427 VAL B O 1
ATOM 7283 N N . LYS B 1 428 ? -1.74 19.812 2.859 1 97.56 428 LYS B N 1
ATOM 7284 C CA . LYS B 1 428 ? -2.469 18.953 3.783 1 97.56 428 LYS B CA 1
ATOM 7285 C C . LYS B 1 428 ? -3.678 19.672 4.371 1 97.56 428 LYS B C 1
ATOM 7287 O O . LYS B 1 428 ? -3.6 20.844 4.715 1 97.56 428 LYS B O 1
ATOM 7292 N N . SER B 1 429 ? -4.781 18.953 4.539 1 97 429 SER B N 1
ATOM 7293 C CA . SER B 1 429 ? -6.043 19.484 5.051 1 97 429 SER B CA 1
ATOM 7294 C C . SER B 1 429 ? -6.004 19.641 6.57 1 97 429 SER B C 1
ATOM 7296 O O . SER B 1 429 ? -5.352 18.859 7.258 1 97 429 SER B O 1
ATOM 7298 N N . ASN B 1 430 ? -6.812 20.578 7.07 1 95.75 430 ASN B N 1
ATOM 7299 C CA . ASN B 1 430 ? -7.469 21.641 6.312 1 95.75 430 ASN B CA 1
ATOM 7300 C C . ASN B 1 430 ? -6.457 22.625 5.742 1 95.75 430 ASN B C 1
ATOM 7302 O O . ASN B 1 430 ? -5.566 23.094 6.457 1 95.75 430 ASN B O 1
ATOM 7306 N N . ALA B 1 431 ? -6.652 22.953 4.484 1 97.69 431 ALA B N 1
ATOM 7307 C CA . ALA B 1 431 ? -5.676 23.781 3.785 1 97.69 431 ALA B CA 1
ATOM 7308 C C . ALA B 1 431 ? -6.266 25.141 3.439 1 97.69 431 ALA B C 1
ATOM 7310 O O . ALA B 1 431 ? -7.391 25.234 2.945 1 97.69 431 ALA B O 1
ATOM 7311 N N . ILE B 1 432 ? -5.516 26.203 3.707 1 97.94 432 ILE B N 1
ATOM 7312 C CA . ILE B 1 432 ? -5.797 27.562 3.264 1 97.94 432 ILE B CA 1
ATOM 7313 C C . ILE B 1 432 ? -4.578 28.141 2.553 1 97.94 432 ILE B C 1
ATOM 7315 O O . ILE B 1 432 ? -3.457 28.062 3.066 1 97.94 432 ILE B O 1
ATOM 7319 N N . VAL B 1 433 ? -4.762 28.672 1.397 1 98.56 433 VAL B N 1
ATOM 7320 C CA . VAL B 1 433 ? -3.67 29.25 0.627 1 98.56 433 VAL B CA 1
ATOM 7321 C C . VAL B 1 433 ? -4.027 30.688 0.226 1 98.56 433 VAL B C 1
ATOM 7323 O O . VAL B 1 433 ? -5.113 30.938 -0.305 1 98.56 433 VAL B O 1
ATOM 7326 N N . TYR B 1 434 ? -3.174 31.688 0.513 1 98.44 434 TYR B N 1
ATOM 7327 C CA . TYR B 1 434 ? -3.23 33.031 -0.019 1 98.44 434 TYR B CA 1
ATOM 7328 C C . TYR B 1 434 ? -2.266 33.219 -1.188 1 98.44 434 TYR B C 1
ATOM 7330 O O . TYR B 1 434 ? -1.133 32.719 -1.14 1 98.44 434 TYR B O 1
ATOM 7338 N N . ALA B 1 435 ? -2.713 33.812 -2.18 1 98.25 435 ALA B N 1
ATOM 7339 C CA . ALA B 1 435 ? -1.814 34.062 -3.305 1 98.25 435 ALA B CA 1
ATOM 7340 C C . ALA B 1 435 ? -2.16 35.375 -4.008 1 98.25 435 ALA B C 1
ATOM 7342 O O . ALA B 1 435 ? -3.301 35.844 -3.945 1 98.25 435 ALA B O 1
ATOM 7343 N N . ARG B 1 436 ? -1.22 35.906 -4.605 1 97.69 436 ARG B N 1
ATOM 7344 C CA . ARG B 1 436 ? -1.34 37.125 -5.406 1 97.69 436 ARG B CA 1
ATOM 7345 C C . ARG B 1 436 ? -0.283 37.188 -6.504 1 97.69 436 ARG B C 1
ATOM 7347 O O . ARG B 1 436 ? 0.875 36.812 -6.273 1 97.69 436 ARG B O 1
ATOM 7354 N N . ASP B 1 437 ? -0.706 37.531 -7.723 1 96.94 437 ASP B N 1
ATOM 7355 C CA . ASP B 1 437 ? 0.198 37.719 -8.852 1 96.94 437 ASP B CA 1
ATOM 7356 C C . ASP B 1 437 ? 1.074 36.5 -9.07 1 96.94 437 ASP B C 1
ATOM 7358 O O . ASP B 1 437 ? 2.301 36.594 -9.141 1 96.94 437 ASP B O 1
ATOM 7362 N N . ASN B 1 438 ? 0.468 35.344 -8.992 1 95.5 438 ASN B N 1
ATOM 7363 C CA . ASN B 1 438 ? 1.08 34.062 -9.336 1 95.5 438 ASN B CA 1
ATOM 7364 C C . ASN B 1 438 ? 2.133 33.656 -8.305 1 95.5 438 ASN B C 1
ATOM 7366 O O . ASN B 1 438 ? 3.121 33.031 -8.648 1 95.5 438 ASN B O 1
ATOM 7370 N N . MET B 1 439 ? 1.938 34.062 -7.113 1 98.56 439 MET B N 1
ATOM 7371 C CA . MET B 1 439 ? 2.826 33.719 -6.012 1 98.56 439 MET B CA 1
ATOM 7372 C C . MET B 1 439 ? 2.035 33.438 -4.738 1 98.56 439 MET B C 1
ATOM 7374 O O . MET B 1 439 ? 1.088 34.188 -4.43 1 98.56 439 MET B O 1
ATOM 7378 N N . THR B 1 440 ? 2.418 32.5 -4.059 1 98.81 440 THR B N 1
ATOM 7379 C CA . THR B 1 440 ? 1.819 32.312 -2.744 1 98.81 440 THR B CA 1
ATOM 7380 C C . THR B 1 440 ? 2.27 33.406 -1.781 1 98.81 440 THR B C 1
ATOM 7382 O O . THR B 1 440 ? 3.428 33.812 -1.812 1 98.81 440 THR B O 1
ATOM 7385 N N . ILE B 1 441 ? 1.345 33.812 -0.953 1 98.31 441 ILE B N 1
ATOM 7386 C CA . ILE B 1 441 ? 1.588 34.844 0.059 1 98.31 441 ILE B CA 1
ATOM 7387 C C . ILE B 1 441 ? 1.655 34.188 1.44 1 98.31 441 ILE B C 1
ATOM 7389 O O . ILE B 1 441 ? 2.484 34.562 2.271 1 98.31 441 ILE B O 1
ATOM 7393 N N . GLY B 1 442 ? 0.821 33.281 1.67 1 97.5 442 GLY B N 1
ATOM 7394 C CA . GLY B 1 442 ? 0.747 32.531 2.91 1 97.5 442 GLY B CA 1
ATOM 7395 C C . GLY B 1 442 ? 0.043 31.188 2.754 1 97.5 442 GLY B C 1
ATOM 7396 O O . GLY B 1 442 ? -0.953 31.078 2.035 1 97.5 442 GLY B O 1
ATOM 7397 N N . ILE B 1 443 ? 0.568 30.156 3.465 1 97.81 443 ILE B N 1
ATOM 7398 C CA . ILE B 1 443 ? 0.011 28.812 3.373 1 97.81 443 ILE B CA 1
ATOM 7399 C C . ILE B 1 443 ? -0.255 28.266 4.773 1 97.81 443 ILE B C 1
ATOM 7401 O O . ILE B 1 443 ? 0.661 28.172 5.594 1 97.81 443 ILE B O 1
ATOM 7405 N N . GLY B 1 444 ? -1.498 28.031 5.117 1 96.62 444 GLY B N 1
ATOM 7406 C CA . GLY B 1 444 ? -1.901 27.312 6.312 1 96.62 444 GLY B CA 1
ATOM 7407 C C . GLY B 1 444 ? -2.223 25.844 6.043 1 96.62 444 GLY B C 1
ATOM 7408 O O . GLY B 1 444 ? -3.211 25.547 5.375 1 96.62 444 GLY B O 1
ATOM 7409 N N . ALA B 1 445 ? -1.425 24.938 6.691 1 96.81 445 ALA B N 1
ATOM 7410 C CA . ALA B 1 445 ? -1.521 23.531 6.324 1 96.81 445 ALA B CA 1
ATOM 7411 C C . ALA B 1 445 ? -1.871 22.672 7.539 1 96.81 445 ALA B C 1
ATOM 7413 O O . ALA B 1 445 ? -1.401 22.938 8.648 1 96.81 445 ALA B O 1
ATOM 7414 N N . GLY B 1 446 ? -2.717 21.656 7.363 1 94.38 446 GLY B N 1
ATOM 7415 C CA . GLY B 1 446 ? -2.795 20.453 8.172 1 94.38 446 GLY B CA 1
ATOM 7416 C C . GLY B 1 446 ? -3.391 20.688 9.547 1 94.38 446 GLY B C 1
ATOM 7417 O O . GLY B 1 446 ? -2.945 20.109 10.539 1 94.38 446 GLY B O 1
ATOM 7418 N N . GLN B 1 447 ? -4.336 21.578 9.656 1 93.81 447 GLN B N 1
ATOM 7419 C CA . GLN B 1 447 ? -4.938 21.812 10.961 1 93.81 447 GLN B CA 1
ATOM 7420 C C . GLN B 1 447 ? -6.281 21.109 11.094 1 93.81 447 GLN B C 1
ATOM 7422 O O . GLN B 1 447 ? -6.938 20.828 10.094 1 93.81 447 GLN B O 1
ATOM 7427 N N . MET B 1 448 ? -6.664 20.797 12.297 1 94.81 448 MET B N 1
ATOM 7428 C CA . MET B 1 448 ? -7.926 20.125 12.578 1 94.81 448 MET B CA 1
ATOM 7429 C C . MET B 1 448 ? -9.117 21.047 12.297 1 94.81 448 MET B C 1
ATOM 7431 O O . MET B 1 448 ? -10.227 20.562 12.07 1 94.81 448 MET B O 1
ATOM 7435 N N . SER B 1 449 ? -8.867 22.312 12.32 1 92.25 449 SER B N 1
ATOM 7436 C CA . SER B 1 449 ? -9.883 23.312 12.008 1 92.25 449 SER B CA 1
ATOM 7437 C C . SER B 1 449 ? -9.398 24.297 10.945 1 92.25 449 SER B C 1
ATOM 7439 O O . SER B 1 449 ? -8.258 24.766 11.008 1 92.25 449 SER B O 1
ATOM 7441 N N . ARG B 1 450 ? -10.297 24.609 10.047 1 92.56 450 ARG B N 1
ATOM 7442 C CA . ARG B 1 450 ? -9.977 25.5 8.938 1 92.56 450 ARG B CA 1
ATOM 7443 C C . ARG B 1 450 ? -9.656 26.906 9.438 1 92.56 450 ARG B C 1
ATOM 7445 O O . ARG B 1 450 ? -8.836 27.609 8.836 1 92.56 450 ARG B O 1
ATOM 7452 N N . VAL B 1 451 ? -10.195 27.266 10.539 1 89.5 451 VAL B N 1
ATOM 7453 C CA . VAL B 1 451 ? -9.984 28.609 11.102 1 89.5 451 VAL B CA 1
ATOM 7454 C C . VAL B 1 451 ? -8.516 28.781 11.469 1 89.5 451 VAL B C 1
ATOM 7456 O O . VAL B 1 451 ? -7.938 29.844 11.234 1 89.5 451 VAL B O 1
ATOM 7459 N N . TYR B 1 452 ? -7.938 27.766 11.977 1 91.56 452 TYR B N 1
ATOM 7460 C CA . TYR B 1 452 ? -6.539 27.875 12.375 1 91.56 452 TYR B CA 1
ATOM 7461 C C . TYR B 1 452 ? -5.625 27.875 11.156 1 91.56 452 TYR B C 1
ATOM 7463 O O . TYR B 1 452 ? -4.582 28.531 11.156 1 91.56 452 TYR B O 1
ATOM 7471 N N . SER B 1 453 ? -5.977 27.172 10.102 1 94.06 453 SER B N 1
ATOM 7472 C CA . SER B 1 453 ? -5.215 27.25 8.859 1 94.06 453 SER B CA 1
ATOM 7473 C C . SER B 1 453 ? -5.227 28.656 8.289 1 94.06 453 SER B C 1
ATOM 7475 O O . SER B 1 453 ? -4.203 29.156 7.809 1 94.06 453 SER B O 1
ATOM 7477 N N . ALA B 1 454 ? -6.387 29.281 8.367 1 92.44 454 ALA B N 1
ATOM 7478 C CA . ALA B 1 454 ? -6.5 30.656 7.898 1 92.44 454 ALA B CA 1
ATOM 7479 C C . ALA B 1 454 ? -5.625 31.594 8.727 1 92.44 454 ALA B C 1
ATOM 7481 O O . ALA B 1 454 ? -4.91 32.438 8.18 1 92.44 454 ALA B O 1
ATOM 7482 N N . LYS B 1 455 ? -5.656 31.391 10.062 1 90.25 455 LYS B N 1
ATOM 7483 C CA . LYS B 1 455 ? -4.828 32.219 10.953 1 90.25 455 LYS B CA 1
ATOM 7484 C C . LYS B 1 455 ? -3.344 32.031 10.633 1 90.25 455 LYS B C 1
ATOM 7486 O O . LYS B 1 455 ? -2.6 33 10.562 1 90.25 455 LYS B O 1
ATOM 7491 N N . ILE B 1 456 ? -2.947 30.891 10.391 1 93.31 456 ILE B N 1
ATOM 7492 C CA . ILE B 1 456 ? -1.55 30.547 10.148 1 93.31 456 ILE B CA 1
ATOM 7493 C C . ILE B 1 456 ? -1.073 31.203 8.859 1 93.31 456 ILE B C 1
ATOM 7495 O O . ILE B 1 456 ? 0.03 31.75 8.805 1 93.31 456 ILE B O 1
ATOM 7499 N N . ALA B 1 457 ? -1.892 31.094 7.832 1 95.25 457 ALA B N 1
ATOM 7500 C CA . ALA B 1 457 ? -1.531 31.734 6.566 1 95.25 457 ALA B CA 1
ATOM 7501 C C . ALA B 1 457 ? -1.257 33.219 6.75 1 95.25 457 ALA B C 1
ATOM 7503 O O . ALA B 1 457 ? -0.278 33.75 6.219 1 95.25 457 ALA B O 1
ATOM 7504 N N . GLY B 1 458 ? -2.086 33.844 7.527 1 94.19 458 GLY B N 1
ATOM 7505 C CA . GLY B 1 458 ? -1.908 35.25 7.801 1 94.19 458 GLY B CA 1
ATOM 7506 C C . GLY B 1 458 ? -0.668 35.562 8.625 1 94.19 458 GLY B C 1
ATOM 7507 O O . GLY B 1 458 ? 0.071 36.5 8.32 1 94.19 458 GLY B O 1
ATOM 7508 N N . ILE B 1 459 ? -0.428 34.75 9.617 1 93 459 ILE B N 1
ATOM 7509 C CA . ILE B 1 459 ? 0.725 34.906 10.5 1 93 459 ILE B CA 1
ATOM 7510 C C . ILE B 1 459 ? 2.014 34.75 9.688 1 93 459 ILE B C 1
ATOM 7512 O O . ILE B 1 459 ? 2.936 35.562 9.82 1 93 459 ILE B O 1
ATOM 7516 N N . LYS B 1 460 ? 2.033 33.812 8.852 1 94.19 460 LYS B N 1
ATOM 7517 C CA . LYS B 1 460 ? 3.221 33.562 8.039 1 94.19 460 LYS B CA 1
ATOM 7518 C C . LYS B 1 460 ? 3.479 34.719 7.082 1 94.19 460 LYS B C 1
ATOM 7520 O O . LYS B 1 460 ? 4.621 35.156 6.918 1 94.19 460 LYS B O 1
ATOM 7525 N N . ALA B 1 461 ? 2.447 35.219 6.461 1 96.44 461 ALA B N 1
ATOM 7526 C CA . ALA B 1 461 ? 2.586 36.375 5.578 1 96.44 461 ALA B CA 1
ATOM 7527 C C . ALA B 1 461 ? 3.145 37.562 6.332 1 96.44 461 ALA B C 1
ATOM 7529 O O . ALA B 1 461 ? 4.07 38.219 5.859 1 96.44 461 ALA B O 1
ATOM 7530 N N . ALA B 1 462 ? 2.627 37.781 7.492 1 94.94 462 ALA B N 1
ATOM 7531 C CA . ALA B 1 462 ? 3.057 38.906 8.312 1 94.94 462 ALA B CA 1
ATOM 7532 C C . ALA B 1 462 ? 4.516 38.75 8.734 1 94.94 462 ALA B C 1
ATOM 7534 O O . ALA B 1 462 ? 5.285 39.719 8.68 1 94.94 462 ALA B O 1
ATOM 7535 N N . ASP B 1 463 ? 4.867 37.594 9.148 1 93.5 463 ASP B N 1
ATOM 7536 C CA . ASP B 1 463 ? 6.227 37.344 9.617 1 93.5 463 ASP B CA 1
ATOM 7537 C C . ASP B 1 463 ? 7.242 37.594 8.508 1 93.5 463 ASP B C 1
ATOM 7539 O O . ASP B 1 463 ? 8.383 37.969 8.781 1 93.5 463 ASP B O 1
ATOM 7543 N N . GLU B 1 464 ? 6.832 37.375 7.273 1 94.75 464 GLU B N 1
ATOM 7544 C CA . GLU B 1 464 ? 7.754 37.562 6.152 1 94.75 464 GLU B CA 1
ATOM 7545 C C . GLU B 1 464 ? 7.551 38.906 5.477 1 94.75 464 GLU B C 1
ATOM 7547 O O . GLU B 1 464 ? 8.133 39.156 4.422 1 94.75 464 GLU B O 1
ATOM 7552 N N . GLY B 1 465 ? 6.727 39.75 5.992 1 95.88 465 GLY B N 1
ATOM 7553 C CA . GLY B 1 465 ? 6.496 41.094 5.492 1 95.88 465 GLY B CA 1
ATOM 7554 C C . GLY B 1 465 ? 5.738 41.125 4.18 1 95.88 465 GLY B C 1
ATOM 7555 O O . GLY B 1 465 ? 5.934 42.031 3.363 1 95.88 465 GLY B O 1
ATOM 7556 N N . LEU B 1 466 ? 4.941 40.125 3.926 1 97.12 466 LEU B N 1
ATOM 7557 C CA . LEU B 1 466 ? 4.152 40.094 2.699 1 97.12 466 LEU B CA 1
ATOM 7558 C C . LEU B 1 466 ? 2.756 40.656 2.926 1 97.12 466 LEU B C 1
ATOM 7560 O O . LEU B 1 466 ? 2.141 40.406 3.963 1 97.12 466 LEU B O 1
ATOM 7564 N N . GLU B 1 467 ? 2.326 41.406 2.025 1 96.25 467 GLU B N 1
ATOM 7565 C CA . GLU B 1 467 ? 1.019 42.031 2.133 1 96.25 467 GLU B CA 1
ATOM 7566 C C . GLU B 1 467 ? -0.096 41.094 1.696 1 96.25 467 GLU B C 1
ATOM 7568 O O . GLU B 1 467 ? -0.101 40.594 0.561 1 96.25 467 GLU B O 1
ATOM 7573 N N . VAL B 1 468 ? -1.079 40.875 2.547 1 97.31 468 VAL B N 1
ATOM 7574 C CA . VAL B 1 468 ? -2.191 39.969 2.271 1 97.31 468 VAL B CA 1
ATOM 7575 C C . VAL B 1 468 ? -3.299 40.719 1.536 1 97.31 468 VAL B C 1
ATOM 7577 O O . VAL B 1 468 ? -4.008 40.156 0.708 1 97.31 468 VAL B O 1
ATOM 7580 N N . ALA B 1 469 ? -3.389 42.031 1.864 1 97.25 469 ALA B N 1
ATOM 7581 C CA . ALA B 1 469 ? -4.461 42.844 1.28 1 97.25 469 ALA B CA 1
ATOM 7582 C C . ALA B 1 469 ? -4.445 42.75 -0.243 1 97.25 469 ALA B C 1
ATOM 7584 O O . ALA B 1 469 ? -3.398 42.969 -0.869 1 97.25 469 ALA B O 1
ATOM 7585 N N . GLY B 1 470 ? -5.641 42.406 -0.777 1 97.44 470 GLY B N 1
ATOM 7586 C CA . GLY B 1 470 ? -5.762 42.312 -2.223 1 97.44 470 GLY B CA 1
ATOM 7587 C C . GLY B 1 470 ? -5.516 40.906 -2.746 1 97.44 470 GLY B C 1
ATOM 7588 O O . GLY B 1 470 ? -5.648 40.656 -3.945 1 97.44 470 GLY B O 1
ATOM 7589 N N . SER B 1 471 ? -5.195 39.938 -1.896 1 98.31 471 SER B N 1
ATOM 7590 C CA . SER B 1 471 ? -4.887 38.562 -2.303 1 98.31 471 SER B CA 1
ATOM 7591 C C . SER B 1 471 ? -6.152 37.719 -2.445 1 98.31 471 SER B C 1
ATOM 7593 O O . SER B 1 471 ? -7.215 38.094 -1.948 1 98.31 471 SER B O 1
ATOM 7595 N N . ALA B 1 472 ? -6.016 36.656 -3.209 1 98.56 472 ALA B N 1
ATOM 7596 C CA . ALA B 1 472 ? -7.035 35.594 -3.268 1 98.56 472 ALA B CA 1
ATOM 7597 C C . ALA B 1 472 ? -6.77 34.531 -2.227 1 98.56 472 ALA B C 1
ATOM 7599 O O . ALA B 1 472 ? -5.637 34.344 -1.77 1 98.56 472 ALA B O 1
ATOM 7600 N N . MET B 1 473 ? -7.84 33.844 -1.81 1 98.62 473 MET B N 1
ATOM 7601 C CA . MET B 1 473 ? -7.738 32.75 -0.836 1 98.62 473 MET B CA 1
ATOM 7602 C C . MET B 1 473 ? -8.422 31.484 -1.356 1 98.62 473 MET B C 1
ATOM 7604 O O . MET B 1 473 ? -9.539 31.547 -1.874 1 98.62 473 MET B O 1
ATOM 7608 N N . ALA B 1 474 ? -7.719 30.391 -1.268 1 98.62 474 ALA B N 1
ATOM 7609 C CA . ALA B 1 474 ? -8.328 29.094 -1.57 1 98.62 474 ALA B CA 1
ATOM 7610 C C . ALA B 1 474 ? -8.5 28.266 -0.304 1 98.62 474 ALA B C 1
ATOM 7612 O O . ALA B 1 474 ? -7.625 28.266 0.569 1 98.62 474 ALA B O 1
ATOM 7613 N N . SER B 1 475 ? -9.625 27.609 -0.228 1 98.5 475 SER B N 1
ATOM 7614 C CA . SER B 1 475 ? -9.867 26.578 0.771 1 98.5 475 SER B CA 1
ATOM 7615 C C . SER B 1 475 ? -10.141 25.234 0.114 1 98.5 475 SER B C 1
ATOM 7617 O O . SER B 1 475 ? -10.984 25.125 -0.782 1 98.5 475 SER B O 1
ATOM 7619 N N . ASP B 1 476 ? -9.516 24.141 0.605 1 97.88 476 ASP B N 1
ATOM 7620 C CA . ASP B 1 476 ? -9.609 22.844 -0.042 1 97.88 476 ASP B CA 1
ATOM 7621 C C . ASP B 1 476 ? -10.984 22.219 0.179 1 97.88 476 ASP B C 1
ATOM 7623 O O . ASP B 1 476 ? -11.352 21.25 -0.497 1 97.88 476 ASP B O 1
ATOM 7627 N N . ALA B 1 477 ? -11.711 22.719 1.124 1 97.62 477 ALA B N 1
ATOM 7628 C CA . ALA B 1 477 ? -13.094 22.328 1.391 1 97.62 477 ALA B CA 1
ATOM 7629 C C . ALA B 1 477 ? -13.953 23.531 1.726 1 97.62 477 ALA B C 1
ATOM 7631 O O . ALA B 1 477 ? -13.438 24.656 1.854 1 97.62 477 ALA B O 1
ATOM 7632 N N . PHE B 1 478 ? -15.266 23.359 1.846 1 97.12 478 PHE B N 1
ATOM 7633 C CA . PHE B 1 478 ? -16.188 24.469 2.064 1 97.12 478 PHE B CA 1
ATOM 7634 C C . PHE B 1 478 ? -15.992 25.062 3.455 1 97.12 478 PHE B C 1
ATOM 7636 O O . PHE B 1 478 ? -15.516 24.391 4.367 1 97.12 478 PHE B O 1
ATOM 7643 N N . PHE B 1 479 ? -16.297 26.297 3.557 1 95.25 479 PHE B N 1
ATOM 7644 C CA . PHE B 1 479 ? -16.375 26.922 4.875 1 95.25 479 PHE B CA 1
ATOM 7645 C C . PHE B 1 479 ? -17.672 26.531 5.574 1 95.25 479 PHE B C 1
ATOM 7647 O O . PHE B 1 479 ? -18.766 26.812 5.066 1 95.25 479 PHE B O 1
ATOM 7654 N N . PRO B 1 480 ? -17.5 26 6.734 1 90.81 480 PRO B N 1
ATOM 7655 C CA . PRO B 1 480 ? -18.719 25.578 7.418 1 90.81 480 PRO B CA 1
ATOM 7656 C C . PRO B 1 480 ? -19.516 26.75 7.984 1 90.81 480 PRO B C 1
ATOM 7658 O O . PRO B 1 480 ? -20.734 26.641 8.156 1 90.81 480 PRO B O 1
ATOM 7661 N N . PHE B 1 481 ? -18.812 27.875 8.312 1 89.62 481 PHE B N 1
ATOM 7662 C CA . PHE B 1 481 ? -19.422 29.062 8.906 1 89.62 481 PHE B CA 1
ATOM 7663 C C . PHE B 1 481 ? -18.828 30.328 8.312 1 89.62 481 PHE B C 1
ATOM 7665 O O . PHE B 1 481 ? -17.844 30.281 7.57 1 89.62 481 PHE B O 1
ATOM 7672 N N . ARG B 1 482 ? -19.5 31.422 8.609 1 92.94 482 ARG B N 1
ATOM 7673 C CA . ARG B 1 482 ? -19.094 32.719 8.047 1 92.94 482 ARG B CA 1
ATOM 7674 C C . ARG B 1 482 ? -17.766 33.188 8.641 1 92.94 482 ARG B C 1
ATOM 7676 O O . ARG B 1 482 ? -17.125 34.062 8.094 1 92.94 482 ARG B O 1
ATOM 7683 N N . ASP B 1 483 ? -17.312 32.594 9.805 1 88.75 483 ASP B N 1
ATOM 7684 C CA . ASP B 1 483 ? -16.156 33.062 10.539 1 88.75 483 ASP B CA 1
ATOM 7685 C C . ASP B 1 483 ? -14.906 33.031 9.656 1 88.75 483 ASP B C 1
ATOM 7687 O O . ASP B 1 483 ? -14.062 33.938 9.75 1 88.75 483 ASP B O 1
ATOM 7691 N N . GLY B 1 484 ? -14.812 32.031 8.836 1 89.06 484 GLY B N 1
ATOM 7692 C CA . GLY B 1 484 ? -13.68 31.969 7.922 1 89.06 484 GLY B CA 1
ATOM 7693 C C . GLY B 1 484 ? -13.625 33.125 6.949 1 89.06 484 GLY B C 1
ATOM 7694 O O . GLY B 1 484 ? -12.547 33.625 6.621 1 89.06 484 GLY B O 1
ATOM 7695 N N . ILE B 1 485 ? -14.766 33.562 6.555 1 94.88 485 ILE B N 1
ATOM 7696 C CA . ILE B 1 485 ? -14.852 34.656 5.602 1 94.88 485 ILE B CA 1
ATOM 7697 C C . ILE B 1 485 ? -14.602 35.969 6.324 1 94.88 485 ILE B C 1
ATOM 7699 O O . ILE B 1 485 ? -13.906 36.844 5.809 1 94.88 485 ILE B O 1
ATOM 7703 N N . ASP B 1 486 ? -15.156 36.062 7.496 1 94.06 486 ASP B N 1
ATOM 7704 C CA . ASP B 1 486 ? -14.898 37.281 8.289 1 94.06 486 ASP B CA 1
ATOM 7705 C C . ASP B 1 486 ? -13.406 37.438 8.578 1 94.06 486 ASP B C 1
ATOM 7707 O O . ASP B 1 486 ? -12.867 38.531 8.484 1 94.06 486 ASP B O 1
ATOM 7711 N N . ALA B 1 487 ? -12.797 36.344 8.922 1 89.12 487 ALA B N 1
ATOM 7712 C CA . ALA B 1 487 ? -11.359 36.344 9.172 1 89.12 487 ALA B CA 1
ATOM 7713 C C . ALA B 1 487 ? -10.586 36.719 7.91 1 89.12 487 ALA B C 1
ATOM 7715 O O . ALA B 1 487 ? -9.609 37.469 7.977 1 89.12 487 ALA B O 1
ATOM 7716 N N . ALA B 1 488 ? -11 36.25 6.793 1 92.94 488 ALA B N 1
ATOM 7717 C CA . ALA B 1 488 ? -10.375 36.594 5.516 1 92.94 488 ALA B CA 1
ATOM 7718 C C . ALA B 1 488 ? -10.5 38.094 5.219 1 92.94 488 ALA B C 1
ATOM 7720 O O . ALA B 1 488 ? -9.539 38.719 4.781 1 92.94 488 ALA B O 1
ATOM 7721 N N . ALA B 1 489 ? -11.68 38.594 5.469 1 95.19 489 ALA B N 1
ATOM 7722 C CA . ALA B 1 489 ? -11.93 40 5.238 1 95.19 489 ALA B CA 1
ATOM 7723 C C . ALA B 1 489 ? -11.023 40.875 6.113 1 95.19 489 ALA B C 1
ATOM 7725 O O . ALA B 1 489 ? -10.516 41.906 5.664 1 95.19 489 ALA B O 1
ATOM 7726 N N . ALA B 1 490 ? -10.805 40.406 7.289 1 93.5 490 ALA B N 1
ATOM 7727 C CA . ALA B 1 490 ? -10.031 41.188 8.266 1 93.5 490 ALA B CA 1
ATOM 7728 C C . ALA B 1 490 ? -8.586 41.344 7.801 1 93.5 490 ALA B C 1
ATOM 7730 O O . ALA B 1 490 ? -7.93 42.344 8.141 1 93.5 490 ALA B O 1
ATOM 7731 N N . VAL B 1 491 ? -8.109 40.438 6.992 1 93.56 491 VAL B N 1
ATOM 7732 C CA . VAL B 1 491 ? -6.715 40.531 6.566 1 93.56 491 VAL B CA 1
ATOM 7733 C C . VAL B 1 491 ? -6.641 41.062 5.133 1 93.56 491 VAL B C 1
ATOM 7735 O O . VAL B 1 491 ? -5.559 41.156 4.555 1 93.56 491 VAL B O 1
ATOM 7738 N N . GLY B 1 492 ? -7.766 41.344 4.531 1 96.81 492 GLY B N 1
ATOM 7739 C CA . GLY B 1 492 ? -7.793 42.094 3.271 1 96.81 492 GLY B CA 1
ATOM 7740 C C . GLY B 1 492 ? -7.941 41.188 2.062 1 96.81 492 GLY B C 1
ATOM 7741 O O . GLY B 1 492 ? -7.629 41.594 0.939 1 96.81 492 GLY B O 1
ATOM 7742 N N . ILE B 1 493 ? -8.398 39.969 2.207 1 98.06 493 ILE B N 1
ATOM 7743 C CA . ILE B 1 493 ? -8.68 39.062 1.095 1 98.06 493 ILE B CA 1
ATOM 7744 C C . ILE B 1 493 ? -9.812 39.656 0.243 1 98.06 493 ILE B C 1
ATOM 7746 O O . ILE B 1 493 ? -10.812 40.125 0.775 1 98.06 493 ILE B O 1
ATOM 7750 N N . THR B 1 494 ? -9.641 39.562 -1.083 1 98.5 494 THR B N 1
ATOM 7751 C CA . THR B 1 494 ? -10.648 40.188 -1.935 1 98.5 494 THR B CA 1
ATOM 7752 C C . THR B 1 494 ? -11.367 39.125 -2.779 1 98.5 494 THR B C 1
ATOM 7754 O O . THR B 1 494 ? -12.398 39.406 -3.385 1 98.5 494 THR B O 1
ATOM 7757 N N . CYS B 1 495 ? -10.852 37.969 -2.828 1 98.75 495 CYS B N 1
ATOM 7758 C CA . CYS B 1 495 ? -11.438 36.875 -3.625 1 98.75 495 CYS B CA 1
ATOM 7759 C C . CYS B 1 495 ? -11.242 35.531 -2.947 1 98.75 495 CYS B C 1
ATOM 7761 O O . CYS B 1 495 ? -10.148 35.219 -2.475 1 98.75 495 CYS B O 1
ATOM 7763 N N . VAL B 1 496 ? -12.312 34.719 -2.867 1 98.75 496 VAL B N 1
ATOM 7764 C CA . VAL B 1 496 ? -12.258 33.406 -2.225 1 98.75 496 VAL B CA 1
ATOM 7765 C C . VAL B 1 496 ? -12.711 32.344 -3.209 1 98.75 496 VAL B C 1
ATOM 7767 O O . VAL B 1 496 ? -13.727 32.5 -3.887 1 98.75 496 VAL B O 1
ATOM 7770 N N . ILE B 1 497 ? -11.961 31.281 -3.365 1 98.62 497 ILE B N 1
ATOM 7771 C CA . ILE B 1 497 ? -12.344 30.125 -4.152 1 98.62 497 ILE B CA 1
ATOM 7772 C C . ILE B 1 497 ? -12.461 28.891 -3.24 1 98.62 497 ILE B C 1
ATOM 7774 O O . ILE B 1 497 ? -11.562 28.625 -2.441 1 98.62 497 ILE B O 1
ATOM 7778 N N . GLN B 1 498 ? -13.492 28.188 -3.275 1 98.56 498 GLN B N 1
ATOM 7779 C CA . GLN B 1 498 ? -13.797 27.016 -2.459 1 98.56 498 GLN B CA 1
ATOM 7780 C C . GLN B 1 498 ? -14.805 26.094 -3.152 1 98.56 498 GLN B C 1
ATOM 7782 O O . GLN B 1 498 ? -15.438 26.5 -4.133 1 98.56 498 GLN B O 1
ATOM 7787 N N . PRO B 1 499 ? -15.008 24.891 -2.682 1 98.12 499 PRO B N 1
ATOM 7788 C CA . PRO B 1 499 ? -15.898 23.953 -3.371 1 98.12 499 PRO B CA 1
ATOM 7789 C C . PRO B 1 499 ? -17.375 24.328 -3.225 1 98.12 499 PRO B C 1
ATOM 7791 O O . PRO B 1 499 ? -18.172 24.078 -4.133 1 98.12 499 PRO B O 1
ATOM 7794 N N . GLY B 1 500 ? -17.766 24.922 -2.113 1 97.44 500 GLY B N 1
ATOM 7795 C CA . GLY B 1 500 ? -19.172 24.984 -1.763 1 97.44 500 GLY B CA 1
ATOM 7796 C C . GLY B 1 500 ? -19.734 23.656 -1.29 1 97.44 500 GLY B C 1
ATOM 7797 O O . GLY B 1 500 ? -19.031 22.641 -1.27 1 97.44 500 GLY B O 1
ATOM 7798 N N . GLY B 1 501 ? -21 23.703 -0.79 1 94.62 501 GLY B N 1
ATOM 7799 C CA . GLY B 1 501 ? -21.656 22.469 -0.391 1 94.62 501 GLY B CA 1
ATOM 7800 C C . GLY B 1 501 ? -22.016 22.422 1.086 1 94.62 501 GLY B C 1
ATOM 7801 O O . GLY B 1 501 ? -22.531 21.422 1.577 1 94.62 501 GLY B O 1
ATOM 7802 N N . SER B 1 502 ? -21.656 23.453 1.794 1 94 502 SER B N 1
ATOM 7803 C CA . SER B 1 502 ? -22.078 23.531 3.191 1 94 502 SER B CA 1
ATOM 7804 C C . SER B 1 502 ? -23.578 23.781 3.316 1 94 502 SER B C 1
ATOM 7806 O O . SER B 1 502 ? -24.156 24.484 2.492 1 94 502 SER B O 1
ATOM 7808 N N . ILE B 1 503 ? -24.141 23.281 4.367 1 92.88 503 ILE B N 1
ATOM 7809 C CA . ILE B 1 503 ? -25.547 23.578 4.656 1 92.88 503 ILE B CA 1
ATOM 7810 C C . ILE B 1 503 ? -25.703 25.062 4.992 1 92.88 503 ILE B C 1
ATOM 7812 O O . ILE B 1 503 ? -26.797 25.609 4.914 1 92.88 503 ILE B O 1
ATOM 7816 N N . ARG B 1 504 ? -24.578 25.688 5.273 1 95.19 504 ARG B N 1
ATOM 7817 C CA . ARG B 1 504 ? -24.609 27.094 5.641 1 95.19 504 ARG B CA 1
ATOM 7818 C C . ARG B 1 504 ? -23.984 27.969 4.555 1 95.19 504 ARG B C 1
ATOM 7820 O O . ARG B 1 504 ? -23.422 29.016 4.844 1 95.19 504 ARG B O 1
ATOM 7827 N N . ASP B 1 505 ? -23.984 27.516 3.373 1 97.31 505 ASP B N 1
ATOM 7828 C CA . ASP B 1 505 ? -23.391 28.266 2.27 1 97.31 505 ASP B CA 1
ATOM 7829 C C . ASP B 1 505 ? -24 29.656 2.16 1 97.31 505 ASP B C 1
ATOM 7831 O O . ASP B 1 505 ? -23.297 30.625 1.854 1 97.31 505 ASP B O 1
ATOM 7835 N N . ASP B 1 506 ? -25.281 29.75 2.422 1 97.75 506 ASP B N 1
ATOM 7836 C CA . ASP B 1 506 ? -25.969 31.031 2.307 1 97.75 506 ASP B CA 1
ATOM 7837 C C . ASP B 1 506 ? -25.359 32.062 3.252 1 97.75 506 ASP B C 1
ATOM 7839 O O . ASP B 1 506 ? -25.141 33.219 2.865 1 97.75 506 ASP B O 1
ATOM 7843 N N . GLU B 1 507 ? -25.109 31.594 4.43 1 97.38 507 GLU B N 1
ATOM 7844 C CA . GLU B 1 507 ? -24.5 32.469 5.422 1 97.38 507 GLU B CA 1
ATOM 7845 C C . GLU B 1 507 ? -23.078 32.875 5.004 1 97.38 507 GLU B C 1
ATOM 7847 O O . GLU B 1 507 ? -22.672 34.031 5.211 1 97.38 507 GLU B O 1
ATOM 7852 N N . VAL B 1 508 ? -22.375 31.969 4.453 1 97.62 508 VAL B N 1
ATOM 7853 C CA . VAL B 1 508 ? -21 32.188 4.008 1 97.62 508 VAL B CA 1
ATOM 7854 C C . VAL B 1 508 ? -20.984 33.156 2.84 1 97.62 508 VAL B C 1
ATOM 7856 O O . VAL B 1 508 ? -20.172 34.094 2.811 1 97.62 508 VAL B O 1
ATOM 7859 N N . ILE B 1 509 ? -21.891 33 1.896 1 98.38 509 ILE B N 1
ATOM 7860 C CA . ILE B 1 509 ? -22.031 33.906 0.748 1 98.38 509 ILE B CA 1
ATOM 7861 C C . ILE B 1 509 ? -22.438 35.281 1.22 1 98.38 509 ILE B C 1
ATOM 7863 O O . ILE B 1 509 ? -21.906 36.281 0.75 1 98.38 509 ILE B O 1
ATOM 7867 N N . ALA B 1 510 ? -23.328 35.344 2.145 1 98.5 510 ALA B N 1
ATOM 7868 C CA . ALA B 1 510 ? -23.766 36.625 2.695 1 98.5 510 ALA B CA 1
ATOM 7869 C C . ALA B 1 510 ? -22.609 37.375 3.318 1 98.5 510 ALA B C 1
ATOM 7871 O O . ALA B 1 510 ? -22.5 38.594 3.182 1 98.5 510 ALA B O 1
ATOM 7872 N N . ALA B 1 511 ? -21.797 36.625 4.047 1 98.12 511 ALA B N 1
ATOM 7873 C CA . ALA B 1 511 ? -20.625 37.25 4.641 1 98.12 511 ALA B CA 1
ATOM 7874 C C . ALA B 1 511 ? -19.703 37.844 3.564 1 98.12 511 ALA B C 1
ATOM 7876 O O . ALA B 1 511 ? -19.156 38.938 3.723 1 98.12 511 ALA B O 1
ATOM 7877 N N . ALA B 1 512 ? -19.5 37.125 2.508 1 98.56 512 ALA B N 1
ATOM 7878 C CA . ALA B 1 512 ? -18.672 37.594 1.396 1 98.56 512 ALA B CA 1
ATOM 7879 C C . ALA B 1 512 ? -19.25 38.875 0.808 1 98.56 512 ALA B C 1
ATOM 7881 O O . ALA B 1 512 ? -18.516 39.844 0.542 1 98.56 512 ALA B O 1
ATOM 7882 N N . ASP B 1 513 ? -20.531 38.938 0.645 1 98.69 513 ASP B N 1
ATOM 7883 C CA . ASP B 1 513 ? -21.219 40.094 0.106 1 98.69 513 ASP B CA 1
ATOM 7884 C C . ASP B 1 513 ? -21.062 41.312 1.039 1 98.69 513 ASP B C 1
ATOM 7886 O O . ASP B 1 513 ? -20.812 42.406 0.585 1 98.69 513 ASP B O 1
ATOM 7890 N N . GLU B 1 514 ? -21.219 41.031 2.271 1 98.56 514 GLU B N 1
ATOM 7891 C CA . GLU B 1 514 ? -21.078 42.094 3.258 1 98.56 514 GLU B CA 1
ATOM 7892 C C . GLU B 1 514 ? -19.688 42.719 3.207 1 98.56 514 GLU B C 1
ATOM 7894 O O . GLU B 1 514 ? -19.547 43.938 3.377 1 98.56 514 GLU B O 1
ATOM 7899 N N . HIS B 1 515 ? -18.719 41.906 3.018 1 98.12 515 HIS B N 1
ATOM 7900 C CA . HIS B 1 515 ? -17.344 42.375 3.031 1 98.12 515 HIS B CA 1
ATOM 7901 C C . HIS B 1 515 ? -16.859 42.688 1.622 1 98.12 515 HIS B C 1
ATOM 7903 O O . HIS B 1 515 ? -15.688 43 1.416 1 98.12 515 HIS B O 1
ATOM 7909 N N . SER B 1 516 ? -17.703 42.625 0.585 1 98.31 516 SER B N 1
ATOM 7910 C CA . SER B 1 516 ? -17.391 42.875 -0.816 1 98.31 516 SER B CA 1
ATOM 7911 C C . SER B 1 516 ? -16.266 41.969 -1.307 1 98.31 516 SER B C 1
ATOM 7913 O O . SER B 1 516 ? -15.328 42.438 -1.972 1 98.31 516 SER B O 1
ATOM 7915 N N . ILE B 1 517 ? -16.281 40.75 -0.908 1 98.69 517 ILE B N 1
ATOM 7916 C CA . ILE B 1 517 ? -15.359 39.719 -1.366 1 98.69 517 ILE B CA 1
ATOM 7917 C C . ILE B 1 517 ? -15.992 38.938 -2.508 1 98.69 517 ILE B C 1
ATOM 7919 O O . ILE B 1 517 ? -17.156 38.531 -2.422 1 98.69 517 ILE B O 1
ATOM 7923 N N . ALA B 1 518 ? -15.289 38.781 -3.613 1 98.75 518 ALA B N 1
ATOM 7924 C CA . ALA B 1 518 ? -15.75 37.844 -4.645 1 98.75 518 ALA B CA 1
ATOM 7925 C C . ALA B 1 518 ? -15.602 36.406 -4.184 1 98.75 518 ALA B C 1
ATOM 7927 O O . ALA B 1 518 ? -14.547 36 -3.686 1 98.75 518 ALA B O 1
ATOM 7928 N N . MET B 1 519 ? -16.672 35.625 -4.312 1 98.81 519 MET B N 1
ATOM 7929 C CA . MET B 1 519 ? -16.625 34.219 -3.898 1 98.81 519 MET B CA 1
ATOM 7930 C C . MET B 1 519 ? -16.922 33.281 -5.07 1 98.81 519 MET B C 1
ATOM 7932 O O . MET B 1 519 ? -17.938 33.469 -5.762 1 98.81 519 MET B O 1
ATOM 7936 N N . ILE B 1 520 ? -16.047 32.312 -5.223 1 98.75 520 ILE B N 1
ATOM 7937 C CA . ILE B 1 520 ? -16.125 31.359 -6.324 1 98.75 520 ILE B CA 1
ATOM 7938 C C . ILE B 1 520 ? -16.297 29.953 -5.766 1 98.75 520 ILE B C 1
ATOM 7940 O O . ILE B 1 520 ? -15.555 29.531 -4.883 1 98.75 520 ILE B O 1
ATOM 7944 N N . PHE B 1 521 ? -17.281 29.203 -6.293 1 98.75 521 PHE B N 1
ATOM 7945 C CA . PHE B 1 521 ? -17.453 27.781 -5.98 1 98.75 521 PHE B CA 1
ATOM 7946 C C . PHE B 1 521 ? -16.922 26.906 -7.105 1 98.75 521 PHE B C 1
ATOM 7948 O O . PHE B 1 521 ? -17.172 27.188 -8.281 1 98.75 521 PHE B O 1
ATOM 7955 N N . THR B 1 522 ? -16.188 25.859 -6.746 1 98.19 522 THR B N 1
ATOM 7956 C CA . THR B 1 522 ? -15.625 24.953 -7.734 1 98.19 522 THR B CA 1
ATOM 7957 C C . THR B 1 522 ? -16.469 23.688 -7.84 1 98.19 522 THR B C 1
ATOM 7959 O O . THR B 1 522 ? -16.359 22.938 -8.812 1 98.19 522 THR B O 1
ATOM 7962 N N . ASP B 1 523 ? -17.172 23.328 -6.758 1 97.5 523 ASP B N 1
ATOM 7963 C CA . ASP B 1 523 ? -17.938 22.094 -6.605 1 97.5 523 ASP B CA 1
ATOM 7964 C C . ASP B 1 523 ? -17.016 20.875 -6.574 1 97.5 523 ASP B C 1
ATOM 7966 O O . ASP B 1 523 ? -17.453 19.75 -6.793 1 97.5 523 ASP B O 1
ATOM 7970 N N . MET B 1 524 ? -15.781 21.094 -6.387 1 97.69 524 MET B N 1
ATOM 7971 C CA . MET B 1 524 ? -14.789 20.031 -6.281 1 97.69 524 MET B CA 1
ATOM 7972 C C . MET B 1 524 ? -13.891 20.234 -5.07 1 97.69 524 MET B C 1
ATOM 7974 O O . MET B 1 524 ? -13.289 21.297 -4.914 1 97.69 524 MET B O 1
ATOM 7978 N N . ARG B 1 525 ? -13.82 19.234 -4.254 1 97.25 525 ARG B N 1
ATOM 7979 C CA . ARG B 1 525 ? -13.031 19.281 -3.031 1 97.25 525 ARG B CA 1
ATOM 7980 C C . ARG B 1 525 ? -11.664 18.641 -3.24 1 97.25 525 ARG B C 1
ATOM 7982 O O . ARG B 1 525 ? -11.539 17.672 -3.996 1 97.25 525 ARG B O 1
ATOM 7989 N N . HIS B 1 526 ? -10.648 19.125 -2.57 1 97.75 526 HIS B N 1
ATOM 7990 C CA . HIS B 1 526 ? -9.32 18.531 -2.611 1 97.75 526 HIS B CA 1
ATOM 7991 C C . HIS B 1 526 ? -8.781 18.281 -1.205 1 97.75 526 HIS B C 1
ATOM 7993 O O . HIS B 1 526 ? -7.715 18.781 -0.845 1 97.75 526 HIS B O 1
ATOM 7999 N N . PHE B 1 527 ? -9.492 17.391 -0.488 1 97.25 527 PHE B N 1
ATOM 8000 C CA . PHE B 1 527 ? -8.961 16.938 0.792 1 97.25 527 PHE B CA 1
ATOM 8001 C C . PHE B 1 527 ? -7.695 16.125 0.592 1 97.25 527 PHE B C 1
ATOM 8003 O O . PHE B 1 527 ? -7.605 15.32 -0.343 1 97.25 527 PHE B O 1
ATOM 8010 N N . ARG B 1 528 ? -6.766 16.406 1.42 1 96.19 528 ARG B N 1
ATOM 8011 C CA . ARG B 1 528 ? -5.512 15.656 1.437 1 96.19 528 ARG B CA 1
ATOM 8012 C C . ARG B 1 528 ? -5.074 15.359 2.865 1 96.19 528 ARG B C 1
ATOM 8014 O O . ARG B 1 528 ? -4.359 16.156 3.48 1 96.19 528 ARG B O 1
ATOM 8021 N N . HIS B 1 529 ? -5.449 14.164 3.369 1 93.19 529 HIS B N 1
ATOM 8022 C CA . HIS B 1 529 ? -5.156 13.805 4.75 1 93.19 529 HIS B CA 1
ATOM 8023 C C . HIS B 1 529 ? -3.926 12.906 4.84 1 93.19 529 HIS B C 1
ATOM 8025 O O . HIS B 1 529 ? -3.756 12 4.027 1 93.19 529 HIS B O 1
#

Solvent-accessible surface area (backbone atoms only — not comparable to full-atom values): 51967 Å² total; per-residue (Å²): 128,78,58,66,44,69,54,52,25,33,38,41,44,43,63,68,65,66,64,46,63,63,48,51,50,55,40,44,74,70,68,26,43,38,33,18,39,70,72,38,30,50,54,40,43,74,70,70,46,82,62,44,42,46,38,71,72,69,68,46,70,68,34,77,92,59,70,44,58,60,46,30,51,49,54,50,44,11,30,51,46,44,78,88,74,32,52,64,64,27,58,75,69,71,32,57,73,36,23,31,38,38,40,34,64,57,63,48,69,63,50,62,66,37,91,82,52,45,72,66,57,52,43,68,45,56,66,56,49,48,58,45,52,49,50,34,18,28,62,26,17,92,62,11,30,32,42,57,52,65,86,48,48,65,61,52,54,54,40,21,68,75,44,81,42,13,48,43,39,72,58,18,46,50,31,14,46,54,37,37,42,49,51,18,51,53,31,22,53,52,22,34,59,51,19,19,68,34,46,22,90,35,70,67,59,85,43,50,35,40,96,55,26,23,36,46,53,45,68,31,36,33,48,37,76,28,91,19,25,77,25,82,90,19,54,26,33,38,28,23,45,88,81,61,88,59,52,26,63,57,58,39,45,74,78,45,39,54,82,69,42,45,57,51,52,53,27,45,31,45,17,45,62,52,28,65,74,48,88,60,35,22,20,18,31,17,21,75,53,22,64,51,15,36,14,52,30,98,34,52,47,51,1,39,56,48,10,45,59,22,30,55,78,37,46,53,62,10,30,39,17,36,67,44,65,39,41,41,69,41,44,51,52,47,69,73,70,44,57,54,46,37,41,38,15,32,37,68,36,72,63,16,50,60,60,48,57,76,45,58,64,35,24,36,35,29,29,41,77,71,87,73,87,74,88,54,76,37,54,42,60,45,59,50,28,38,39,39,25,42,51,88,76,81,79,82,53,84,87,56,50,42,74,72,25,82,44,74,65,52,73,65,44,46,53,16,27,53,50,18,44,63,52,24,52,52,23,32,24,31,21,25,23,31,13,45,89,47,23,40,37,18,64,7,39,27,24,57,35,58,59,56,7,47,50,41,13,51,50,46,11,53,75,57,71,44,79,48,59,71,15,15,33,17,32,24,48,47,57,71,47,36,63,56,48,53,55,37,48,74,54,31,39,39,27,39,32,25,12,54,84,36,97,34,40,67,54,31,40,48,43,27,45,74,66,63,17,15,33,33,29,53,72,54,54,33,56,34,125,128,79,57,66,42,67,54,51,24,34,38,41,45,44,62,68,64,64,63,46,63,64,48,51,49,56,41,43,74,71,66,24,44,39,35,16,38,72,70,38,32,51,53,41,42,75,71,70,45,83,62,43,43,45,39,71,73,70,67,46,69,69,34,76,92,59,72,43,57,58,46,30,51,50,54,48,45,11,30,51,46,46,79,91,73,34,53,65,65,26,58,74,68,71,30,56,72,38,24,30,38,37,39,32,64,57,62,46,68,65,50,62,65,38,91,81,52,44,72,66,56,52,44,69,45,56,67,56,49,49,59,43,52,50,49,34,17,29,61,26,20,92,62,11,30,31,41,57,52,65,85,50,47,64,62,53,54,53,39,21,69,74,45,81,42,15,47,45,39,70,57,19,46,51,31,14,45,53,38,38,42,48,50,19,51,53,31,22,54,51,22,34,59,49,20,19,68,33,46,22,91,35,71,68,59,85,42,51,35,42,96,57,26,24,35,46,53,45,68,33,37,35,47,38,77,27,92,18,25,74,24,81,90,18,56,25,34,38,28,24,44,88,79,63,86,58,52,27,63,57,58,39,44,74,79,45,39,53,83,70,44,45,57,52,53,54,27,44,31,45,16,45,62,51,25,64,75,50,90,59,34,22,20,18,31,16,22,75,54,23,64,52,15,36,13,50,30,99,34,53,47,52,0,39,56,47,10,46,58,23,29,55,78,36,46,52,62,12,27,39,17,35,65,44,65,40,42,40,69,41,45,50,53,46,69,72,70,45,58,54,45,36,39,38,15,33,37,69,37,72,64,18,51,59,60,48,58,77,44,58,63,35,23,35,35,30,28,43,75,71,84,73,88,75,89,53,75,37,53,43,58,45,59,48,28,37,39,38,22,42,51,89,77,82,79,81,53,82,87,56,51,41,74,71,26,82,45,74,65,51,73,66,44,46,53,17,27,54,51,19,43,62,52,23,52,52,23,32,27,29,20,24,23,31,13,45,88,48,23,40,38,18,64,7,39,28,25,58,33,60,62,57,6,48,50,42,12,52,50,45,11,54,76,58,72,42,78,49,60,72,16,15,33,18,32,24,48,46,58,71,46,37,62,56,48,52,55,37,45,73,53,30,38,40,28,39,31,26,13,55,83,35,96,34,38,67,55,30,39,48,43,27,44,75,66,63,18,15,34,33,29,54,73,56,54,32,56,34,125

Secondary structure (DSSP, 8-state):
----EE--EEEEE-SS-TTHHHHHHHHHHTT-EEEE-HHHHHHHHHTT--EEEHHHHHS---BTTTTBSS--HHHHHHHHPPTTTSHHHHHHTTPPP--EEEE----HHHHHTSTT--HHHHHHT--SHHHHHHHHHHHTTTT-EEE--GGGHHHHHHHHHHTTTEE-HHHHHHHHHHHHHHHHHHHHHHHHHHHTTS--SSS-TTS--TTS-SEEEEEEEEEEEES-SSSTTS-EEEEE-SS--S-SGGG-EEEESSPPPHHHHHHHHHHHHHHTT-SSSEEEEEETTEEEEEEE-SSHHHHHHHHHHH-HHHHTTEEEEESS-B-HHHHHHHHHH--EEEEEES-B-HHHHHHHTTSTT-EEEE-----SPPP-EEEEEETTEEEEEE-------GGG-EE-SSSPPPHHHHHHHHHHHHHHTTSPSS-EEEEETTEEEEEE-S-SSHHHHHHHHHHHHHHTT---TT-EEEESS--SSTHHHHHHHHTT--EEEE----TTHHHHHHHHHHTT-EEEE-S------/----EE--EEEEE-SS-TTHHHHHHHHHHTT-EEEE-HHHHHHHHHTT--EEEHHHHHS---BTTTTBSS--HHHHHHHHPPTTTSHHHHHHTTPPP--EEEE----HHHHHTSTT--HHHHHHT--SHHHHHHHHHHHTTTT-EEE--GGGHHHHHHHHHHTTTEE-HHHHHHHHHHHHHHHHHHHHHHHHHHHTTS--SSS-TTS--TTS-SEEEEEEEEEEEES-SSSTTS-EEEEE-SS--S-SGGG-EEEESSPPPHHHHHHHHHHHHHHTT-SSSEEEEEETTEEEEEEE-SSHHHHHHHHHHH-HHHHTTEEEEESS-B-HHHHHHHHHH--EEEEEES-B-HHHHHHHTTSTT-EEEE-----SPPP-EEEEEETTEEEEEE-------GGG-EE-SSSPPPHHHHHHHHHHHHHHTTSPSS-EEEEETTEEEEEE-S-SSHHHHHHHHHHHHHHTT---TT-EEEESS--SSTHHHHHHHHTT--EEEE----TTHHHHHHHHHHTT-EEEE-S------

Nearest PDB structures (foldseek):
  4a1o-assembly1_B  TM=8.873E-01  e=1.105E-59  Mycobacterium tuberculosis H37Rv
  4ehi-assembly2_A  TM=9.088E-01  e=1.847E-50  Campylobacter jejuni subsp. jejuni NCTC 11168 = ATCC 700819
  4ehi-assembly2_B-2  TM=8.455E-01  e=5.835E-51  Campylobacter jejuni subsp. jejuni NCTC 11168 = ATCC 700819
  7mgq-assembly1_B  TM=5.570E-01  e=7.315E-48  Cryptococcus neoformans
  7mgq-assembly1_A  TM=5.610E-01  e=4.235E-47  Cryptococcus neoformans

pLDDT: mean 96.29, std 3.88, range [44.25, 98.94]

Sequence (1058 aa):
MQQRRPIRRALLSVSDKAGIIEFAQALSQRGIELLSTGGTARLLADAGLPVTEVSDYTGFPEMMDGRVKTLHPKVHGGILGRRGQDDGIMAQHGIQPIDIVVVNLYPFAQTVARPDCSLEDAVENIDIGGPTMVRSAAKNHKDVAIVVKSSDYPAIITELDNNDGSLTYPTRFNLAIKAFEHTAAYDSMIANYFGTLVPPYHGDTEQPSGHFPRTLNLNYIKKQDMRYGENSHQQAAFYIEEDVKEASVATAQQLQGKALSYNNIADTDAALECVKEFSEPACVIVKHANPCGVAIGDSILAAYERAYQTDPTSAFGGIIAFNRELDAATASAIISRQFVEVIIAPTVSSDALALLAAKQNVRVLTCGQWQARSAGLDFKRVNGGLLVQERDLGMVTAADLRVVSKRQPTEQELRDALFCWKVAKFVKSNAIVYARDNMTIGIGAGQMSRVYSAKIAGIKAADEGLEVAGSAMASDAFFPFRDGIDAAAAVGITCVIQPGGSIRDDEVIAAADEHSIAMIFTDMRHFRHMQQRRPIRRALLSVSDKAGIIEFAQALSQRGIELLSTGGTARLLADAGLPVTEVSDYTGFPEMMDGRVKTLHPKVHGGILGRRGQDDGIMAQHGIQPIDIVVVNLYPFAQTVARPDCSLEDAVENIDIGGPTMVRSAAKNHKDVAIVVKSSDYPAIITELDNNDGSLTYPTRFNLAIKAFEHTAAYDSMIANYFGTLVPPYHGDTEQPSGHFPRTLNLNYIKKQDMRYGENSHQQAAFYIEEDVKEASVATAQQLQGKALSYNNIADTDAALECVKEFSEPACVIVKHANPCGVAIGDSILAAYERAYQTDPTSAFGGIIAFNRELDAATASAIISRQFVEVIIAPTVSSDALALLAAKQNVRVLTCGQWQARSAGLDFKRVNGGLLVQERDLGMVTAADLRVVSKRQPTEQELRDALFCWKVAKFVKSNAIVYARDNMTIGIGAGQMSRVYSAKIAGIKAADEGLEVAGSAMASDAFFPFRDGIDAAAAVGITCVIQPGGSIRDDEVIAAADEHSIAMIFTDMRHFRH